Protein 2EPT (pdb70)

InterPro domains:
  IPR013087 Zinc finger C2H2-type [PF00096] (77-99)
  IPR013087 Zinc finger C2H2-type [PF00096] (161-183)
  IPR013087 Zinc finger C2H2-type [PF00096] (189-211)
  IPR013087 Zinc finger C2H2-type [PF00096] (245-266)
  IPR013087 Zinc finger C2H2-type [PS00028] (79-99)
  IPR013087 Zinc finger C2H2-type [PS00028] (107-127)
  IPR013087 Zinc finger C2H2-type [PS00028] (135-155)
  IPR013087 Zinc finger C2H2-type [PS00028] (163-183)
  IPR013087 Zinc finger C2H2-type [PS00028] (191-211)
  IPR013087 Zinc finger C2H2-type [PS00028] (219-239)
  IPR013087 Zinc finger C2H2-type [PS50157] (77-104)
  IPR013087 Zinc finger C2H2-type [PS50157] (105-132)
  IPR013087 Zinc finger C2H2-type [PS50157] (133-160)
  IPR013087 Zinc finger C2H2-type [PS50157] (161-188)
  IPR013087 Zinc finger C2H2-type [PS50157] (189-216)
  IPR013087 Zinc finger C2H2-type [PS50157] (217-244)
  IPR013087 Zinc finger C2H2-type [PS50157] (245-265)
  IPR013087 Zinc finger C2H2-type [SM00355] (77-99)
  IPR013087 Zinc finger C2H2-type [SM00355] (105-127)
  IPR013087 Zinc finger C2H2-type [SM00355] (133-155)

Sequence (41 aa):
GSSGSSGQRVYECQECGKSFRQKGSLTLHERIHTGSGPSSGGSSGSSGQRVYECQECGKSFRQKGSLTLHERIHTGSGPSSGGSSGSSGQRVYECQECGKSFRQKGSLTLHERIHTGSGPSSGGSSGSSGQRVYECQECGKSFRQKGSLTLHERIHTGSGPSSGGSSGSSGQRVYECQECGKSFRQKGSLTLHERIHTGSGPSSGGSSGSSGQRVYECQECGKSFRQKGSLTLHERIHTGSGPSSGGSSGSSGQRVYECQECGKSFRQKGSLTLHERIHTGSGPSSGGSSGSSGQRVYECQECGKSFRQKGSLTLHERIHTGSGPSSGGSSGSSGQRVYECQECGKSFRQKGSLTLHERIHTGSGPSSGGSSGSSGQRVYECQECGKSFRQKGSLTLHERIHTGSGPSSGGSSGSSGQRVYECQECGKSFRQKGSLTLHERIHTGSGPSSGGSSGSSGQRVYECQECGKSFRQKGSLTLHERIHTGSGPSSGGSSGSSGQRVYECQECGKSFRQKGSLTLHERIHTGSGPSSGGSSGSSGQRVYECQECGKSFRQKGSLTLHERIHTGSGPSSGGSSGSSGQRVYECQECGKSFRQKGSLTLHERIHTGSGPSSGGSSGSSGQRVYECQECGKSFRQKGSLTLHERIHTGSGPSSGGSSGSSGQRVYECQECGKSFRQKGSLTLHERIHTGSGPSSGGSSGSSGQRVYECQECGKSFRQKGSLTLHERIHTGSGPSSGGSSGSSGQRVYECQECGKSFRQKGSLTLHERIHTGSGPSSGGSSGSSGQRVYECQECGKSFRQKGSLTLHERIHTGSGPSSG

Organism: Homo sapiens (NCBI:txid9606)

Secondary structure (DSSP, 8-state):
--SS------EE-SSS--EESSHHHHHHHGGG----S-S--

Solvent-accessible surface area: 4170 Å² total; per-residue (Å²): 100,123,117,64,114,104,65,179,230,100,108,91,3,171,124,73,46,107,84,32,230,117,130,40,49,25,83,125,23,91,179,130,57,130,73,130,52,126,116,123,106

GO terms:
  GO:1990837 sequence-specific double-stranded DNA binding (F, IDA)
  GO:0005515 protein binding (F, IPI)

Radius of gyration: 14.99 Å; Cα contacts (8 Å, |Δi|>4): 23; chains: 1; bounding box: 40×28×25 Å

Structure (mmCIF, N/CA/C/O backbone):
data_2EPT
#
_entry.id   2EPT
#
loop_
_entity.id
_entity.type
_entity.pdbx_description
1 polymer 'Zinc finger protein 32'
2 non-polymer 'ZINC ION'
#
loop_
_atom_site.group_PDB
_atom_site.id
_atom_site.type_symbol
_atom_site.label_atom_id
_atom_site.label_alt_id
_atom_site.label_comp_id
_atom_site.label_asym_id
_atom_site.label_entity_id
_atom_site.label_seq_id
_atom_site.pdbx_PDB_ins_code
_atom_site.Cartn_x
_atom_site.Cartn_y
_atom_site.Cartn_z
_atom_site.occupancy
_atom_site.B_iso_or_equiv
_atom_site.auth_seq_id
_atom_site.auth_comp_id
_atom_site.auth_asym_id
_atom_site.auth_atom_id
_atom_site.pdbx_PDB_model_num
ATOM 1 N N . GLY A 1 1 ? -25.024 -10.658 4.053 1.00 0.00 67 GLY A N 1
ATOM 2 C CA . GLY A 1 1 ? -25.431 -9.583 3.167 1.00 0.00 67 GLY A CA 1
ATOM 3 C C . GLY A 1 1 ? -26.854 -9.129 3.422 1.00 0.00 67 GLY A C 1
ATOM 4 O O . GLY A 1 1 ? -27.167 -7.945 3.296 1.00 0.00 67 GLY A O 1
ATOM 8 N N . SER A 1 2 ? -27.719 -10.073 3.780 1.00 0.00 68 SER A N 1
ATOM 9 C CA . SER A 1 2 ? -29.119 -9.764 4.048 1.00 0.00 68 SER A CA 1
ATOM 10 C C . SER A 1 2 ? -29.296 -9.227 5.465 1.00 0.00 68 SER A C 1
ATOM 11 O O . SER A 1 2 ? -29.839 -8.141 5.666 1.00 0.00 68 SER A O 1
ATOM 19 N N . SER A 1 3 ? -28.833 -9.997 6.444 1.00 0.00 69 SER A N 1
ATOM 20 C CA . SER A 1 3 ? -28.942 -9.602 7.844 1.00 0.00 69 SER A CA 1
ATOM 21 C C . SER A 1 3 ? -27.598 -9.118 8.378 1.00 0.00 69 SER A C 1
ATOM 22 O O . SER A 1 3 ? -26.858 -9.873 9.007 1.00 0.00 69 SER A O 1
ATOM 30 N N . GLY A 1 4 ? -27.288 -7.850 8.123 1.00 0.00 70 GLY A N 1
ATOM 31 C CA . GLY A 1 4 ? -26.033 -7.285 8.584 1.00 0.00 70 GLY A CA 1
ATOM 32 C C . GLY A 1 4 ? -25.566 -6.130 7.722 1.00 0.00 70 GLY A C 1
ATOM 33 O O . GLY A 1 4 ? -26.336 -5.584 6.933 1.00 0.00 70 GLY A O 1
ATOM 37 N N . SER A 1 5 ? -24.299 -5.755 7.874 1.00 0.00 71 SER A N 1
ATOM 38 C CA . SER A 1 5 ? -23.731 -4.653 7.106 1.00 0.00 71 SER A CA 1
ATOM 39 C C . SER A 1 5 ? -23.012 -5.170 5.864 1.00 0.00 71 SER A C 1
ATOM 40 O O . SER A 1 5 ? -22.199 -6.091 5.942 1.00 0.00 71 SER A O 1
ATOM 48 N N . SER A 1 6 ? -23.318 -4.570 4.718 1.00 0.00 72 SER A N 1
ATOM 49 C CA . SER A 1 6 ? -22.705 -4.971 3.457 1.00 0.00 72 SER A CA 1
ATOM 50 C C . SER A 1 6 ? -21.462 -4.135 3.167 1.00 0.00 72 SER A C 1
ATOM 51 O O . SER A 1 6 ? -21.418 -2.943 3.470 1.00 0.00 72 SER A O 1
ATOM 59 N N . GLY A 1 7 ? -20.454 -4.769 2.577 1.00 0.00 73 GLY A N 1
ATOM 60 C CA . GLY A 1 7 ? -19.224 -4.069 2.255 1.00 0.00 73 GLY A CA 1
ATOM 61 C C . GLY A 1 7 ? -18.128 -4.326 3.270 1.00 0.00 73 GLY A C 1
ATOM 62 O O . GLY A 1 7 ? -18.345 -5.017 4.265 1.00 0.00 73 GLY A O 1
ATOM 66 N N . GLN A 1 8 ? -16.947 -3.771 3.017 1.00 0.00 74 GLN A N 1
ATOM 67 C CA . GLN A 1 8 ? -15.812 -3.947 3.916 1.00 0.00 74 GLN A CA 1
ATOM 68 C C . GLN A 1 8 ? -14.638 -3.073 3.488 1.00 0.00 74 GLN A C 1
ATOM 69 O O . GLN A 1 8 ? -14.471 -2.777 2.305 1.00 0.00 74 GLN A O 1
ATOM 83 N N . ARG A 1 9 ? -13.827 -2.663 4.458 1.00 0.00 75 ARG A N 1
ATOM 84 C CA . ARG A 1 9 ? -12.669 -1.822 4.181 1.00 0.00 75 ARG A CA 1
ATOM 85 C C . ARG A 1 9 ? -11.488 -2.216 5.063 1.00 0.00 75 ARG A C 1
ATOM 86 O O . ARG A 1 9 ? -11.653 -2.501 6.249 1.00 0.00 75 ARG A O 1
ATOM 107 N N . VAL A 1 10 ? -10.296 -2.229 4.475 1.00 0.00 76 VAL A N 1
ATOM 108 C CA . VAL A 1 10 ? -9.086 -2.587 5.206 1.00 0.00 76 VAL A CA 1
ATOM 109 C C . VAL A 1 10 ? -7.977 -1.570 4.966 1.00 0.00 76 VAL A C 1
ATOM 110 O O . VAL A 1 10 ? -7.901 -0.959 3.900 1.00 0.00 76 VAL A O 1
ATOM 123 N N . TYR A 1 11 ? -7.118 -1.392 5.964 1.00 0.00 77 TYR A N 1
ATOM 124 C CA . TYR A 1 11 ? -6.013 -0.447 5.862 1.00 0.00 77 TYR A CA 1
ATOM 125 C C . TYR A 1 11 ? -4.902 -1.001 4.975 1.00 0.00 77 TYR A C 1
ATOM 126 O O . TYR A 1 11 ? -3.894 -1.505 5.468 1.00 0.00 77 TYR A O 1
ATOM 144 N N . GLU A 1 12 ? -5.096 -0.901 3.664 1.00 0.00 78 GLU A N 1
ATOM 145 C CA . GLU A 1 12 ? -4.111 -1.392 2.707 1.00 0.00 78 GLU A CA 1
ATOM 146 C C . GLU A 1 12 ? -3.195 -0.264 2.241 1.00 0.00 78 GLU A C 1
ATOM 147 O O . GLU A 1 12 ? -3.661 0.807 1.848 1.00 0.00 78 GLU A O 1
ATOM 159 N N . CYS A 1 13 ? -1.891 -0.510 2.289 1.00 0.00 79 CYS A N 1
ATOM 160 C CA . CYS A 1 13 ? -0.908 0.483 1.874 1.00 0.00 79 CYS A CA 1
ATOM 161 C C . CYS A 1 13 ? -1.103 0.862 0.408 1.00 0.00 79 CYS A C 1
ATOM 162 O O . CYS A 1 13 ? -1.135 -0.003 -0.467 1.00 0.00 79 CYS A O 1
ATOM 169 N N . GLN A 1 14 ? -1.233 2.159 0.150 1.00 0.00 80 GLN A N 1
ATOM 170 C CA . GLN A 1 14 ? -1.425 2.651 -1.209 1.00 0.00 80 GLN A CA 1
ATOM 171 C C . GLN A 1 14 ? -0.109 3.145 -1.801 1.00 0.00 80 GLN A C 1
ATOM 172 O O . GLN A 1 14 ? -0.097 4.013 -2.672 1.00 0.00 80 GLN A O 1
ATOM 186 N N . GLU A 1 15 ? 0.997 2.585 -1.320 1.00 0.00 81 GLU A N 1
ATOM 187 C CA . GLU A 1 15 ? 2.319 2.970 -1.801 1.00 0.00 81 GLU A CA 1
ATOM 188 C C . GLU A 1 15 ? 3.059 1.767 -2.378 1.00 0.00 81 GLU A C 1
ATOM 189 O O . GLU A 1 15 ? 3.606 1.830 -3.479 1.00 0.00 81 GLU A O 1
ATOM 201 N N . CYS A 1 16 ? 3.073 0.672 -1.625 1.00 0.00 82 CYS A N 1
ATOM 202 C CA . CYS A 1 16 ? 3.747 -0.546 -2.059 1.00 0.00 82 CYS A CA 1
ATOM 203 C C . CYS A 1 16 ? 2.748 -1.686 -2.237 1.00 0.00 82 CYS A C 1
ATOM 204 O O . CYS A 1 16 ? 2.964 -2.595 -3.038 1.00 0.00 82 CYS A O 1
ATOM 211 N N . GLY A 1 17 ? 1.654 -1.630 -1.484 1.00 0.00 83 GLY A N 1
ATOM 212 C CA . GLY A 1 17 ? 0.639 -2.663 -1.572 1.00 0.00 83 GLY A CA 1
ATOM 213 C C . GLY A 1 17 ? 0.771 -3.702 -0.477 1.00 0.00 83 GLY A C 1
ATOM 214 O O . GLY A 1 17 ? 1.336 -4.775 -0.693 1.00 0.00 83 GLY A O 1
ATOM 218 N N . LYS A 1 18 ? 0.251 -3.385 0.704 1.00 0.00 84 LYS A N 1
ATOM 219 C CA . LYS A 1 18 ? 0.313 -4.298 1.838 1.00 0.00 84 LYS A CA 1
ATOM 220 C C . LYS A 1 18 ? -0.920 -4.150 2.724 1.00 0.00 84 LYS A C 1
ATOM 221 O O . LYS A 1 18 ? -1.233 -3.055 3.191 1.00 0.00 84 LYS A O 1
ATOM 240 N N . SER A 1 19 ? -1.615 -5.260 2.953 1.00 0.00 85 SER A N 1
ATOM 241 C CA . SER A 1 19 ? -2.815 -5.253 3.781 1.00 0.00 85 SER A CA 1
ATOM 242 C C . SER A 1 19 ? -2.458 -5.410 5.256 1.00 0.00 85 SER A C 1
ATOM 243 O O . SER A 1 19 ? -1.580 -6.196 5.614 1.00 0.00 85 SER A O 1
ATOM 251 N N . PHE A 1 20 ? -3.146 -4.657 6.108 1.00 0.00 86 PHE A N 1
ATOM 252 C CA . PHE A 1 20 ? -2.902 -4.711 7.545 1.00 0.00 86 PHE A CA 1
ATOM 253 C C . PHE A 1 20 ? -4.210 -4.875 8.313 1.00 0.00 86 PHE A C 1
ATOM 254 O O . PHE A 1 20 ? -5.102 -4.031 8.229 1.00 0.00 86 PHE A O 1
ATOM 271 N N . ARG A 1 21 ? -4.316 -5.968 9.061 1.00 0.00 87 ARG A N 1
ATOM 272 C CA . ARG A 1 21 ? -5.515 -6.245 9.843 1.00 0.00 87 ARG A CA 1
ATOM 273 C C . ARG A 1 21 ? -5.802 -5.108 10.819 1.00 0.00 87 ARG A C 1
ATOM 274 O O . ARG A 1 21 ? -6.947 -4.684 10.972 1.00 0.00 87 ARG A O 1
ATOM 295 N N . GLN A 1 22 ? -4.755 -4.621 11.477 1.00 0.00 88 GLN A N 1
ATOM 296 C CA . GLN A 1 22 ? -4.896 -3.535 12.439 1.00 0.00 88 GLN A CA 1
ATOM 297 C C . GLN A 1 22 ? -4.628 -2.186 11.780 1.00 0.00 88 GLN A C 1
ATOM 298 O O . GLN A 1 22 ? -3.874 -2.095 10.811 1.00 0.00 88 GLN A O 1
ATOM 312 N N . LYS A 1 23 ? -5.251 -1.139 12.311 1.00 0.00 89 LYS A N 1
ATOM 313 C CA . LYS A 1 23 ? -5.080 0.206 11.776 1.00 0.00 89 LYS A CA 1
ATOM 314 C C . LYS A 1 23 ? -3.675 0.729 12.056 1.00 0.00 89 LYS A C 1
ATOM 315 O O . LYS A 1 23 ? -3.024 1.290 11.176 1.00 0.00 89 LYS A O 1
ATOM 334 N N . GLY A 1 24 ? -3.212 0.539 13.288 1.00 0.00 90 GLY A N 1
ATOM 335 C CA . GLY A 1 24 ? -1.886 0.997 13.661 1.00 0.00 90 GLY A CA 1
ATOM 336 C C . GLY A 1 24 ? -0.793 0.323 12.856 1.00 0.00 90 GLY A C 1
ATOM 337 O O . GLY A 1 24 ? 0.245 0.925 12.580 1.00 0.00 90 GLY A O 1
ATOM 341 N N . SER A 1 25 ? -1.025 -0.930 12.478 1.00 0.00 91 SER A N 1
ATOM 342 C CA . SER A 1 25 ? -0.048 -1.687 11.703 1.00 0.00 91 SER A CA 1
ATOM 343 C C . SER A 1 25 ? 0.388 -0.908 10.467 1.00 0.00 91 SER A C 1
ATOM 344 O O . SER A 1 25 ? 1.574 -0.852 10.140 1.00 0.00 91 SER A O 1
ATOM 352 N N . LEU A 1 26 ? -0.580 -0.307 9.783 1.00 0.00 92 LEU A N 1
ATOM 353 C CA . LEU A 1 26 ? -0.298 0.471 8.581 1.00 0.00 92 LEU A CA 1
ATOM 354 C C . LEU A 1 26 ? 0.389 1.787 8.933 1.00 0.00 92 LEU A C 1
ATOM 355 O O . LEU A 1 26 ? 1.318 2.217 8.249 1.00 0.00 92 LEU A O 1
ATOM 371 N N . THR A 1 27 ? -0.073 2.421 10.006 1.00 0.00 93 THR A N 1
ATOM 372 C CA . THR A 1 27 ? 0.496 3.688 10.449 1.00 0.00 93 THR A CA 1
ATOM 373 C C . THR A 1 27 ? 1.988 3.550 10.731 1.00 0.00 93 THR A C 1
ATOM 374 O O . THR A 1 27 ? 2.776 4.440 10.406 1.00 0.00 93 THR A O 1
ATOM 385 N N . LEU A 1 28 ? 2.371 2.431 11.335 1.00 0.00 94 LEU A N 1
ATOM 386 C CA . LEU A 1 28 ? 3.770 2.177 11.660 1.00 0.00 94 LEU A CA 1
ATOM 387 C C . LEU A 1 28 ? 4.561 1.808 10.409 1.00 0.00 94 LEU A C 1
ATOM 388 O O . LEU A 1 28 ? 5.770 2.030 10.338 1.00 0.00 94 LEU A O 1
ATOM 404 N N . HIS A 1 29 ? 3.870 1.245 9.423 1.00 0.00 95 HIS A N 1
ATOM 405 C CA . HIS A 1 29 ? 4.508 0.847 8.173 1.00 0.00 95 HIS A CA 1
ATOM 406 C C . HIS A 1 29 ? 4.904 2.071 7.352 1.00 0.00 95 HIS A C 1
ATOM 407 O O . HIS A 1 29 ? 5.861 2.028 6.580 1.00 0.00 95 HIS A O 1
ATOM 421 N N . GLU A 1 30 ? 4.160 3.159 7.524 1.00 0.00 96 GLU A N 1
ATOM 422 C CA . GLU A 1 30 ? 4.433 4.394 6.797 1.00 0.00 96 GLU A CA 1
ATOM 423 C C . GLU A 1 30 ? 5.836 4.908 7.107 1.00 0.00 96 GLU A C 1
ATOM 424 O O . GLU A 1 30 ? 6.405 5.689 6.344 1.00 0.00 96 GLU A O 1
ATOM 436 N N . ARG A 1 31 ? 6.388 4.464 8.231 1.00 0.00 97 ARG A N 1
ATOM 437 C CA . ARG A 1 31 ? 7.723 4.880 8.644 1.00 0.00 97 ARG A CA 1
ATOM 438 C C . ARG A 1 31 ? 8.730 4.670 7.517 1.00 0.00 97 ARG A C 1
ATOM 439 O O . ARG A 1 31 ? 9.429 5.601 7.114 1.00 0.00 97 ARG A O 1
ATOM 460 N N . ILE A 1 32 ? 8.799 3.443 7.013 1.00 0.00 98 ILE A N 1
ATOM 461 C CA . ILE A 1 32 ? 9.720 3.111 5.932 1.00 0.00 98 ILE A CA 1
ATOM 462 C C . ILE A 1 32 ? 9.376 3.882 4.662 1.00 0.00 98 ILE A C 1
ATOM 463 O O . ILE A 1 32 ? 10.210 4.027 3.767 1.00 0.00 98 ILE A O 1
ATOM 479 N N . HIS A 1 33 ? 8.144 4.376 4.590 1.00 0.00 99 HIS A N 1
ATOM 480 C CA . HIS A 1 33 ? 7.691 5.135 3.430 1.00 0.00 99 HIS A CA 1
ATOM 481 C C . HIS A 1 33 ? 7.905 6.631 3.642 1.00 0.00 99 HIS A C 1
ATOM 482 O O . HIS A 1 33 ? 7.053 7.316 4.209 1.00 0.00 99 HIS A O 1
ATOM 496 N N . THR A 1 34 ? 9.048 7.132 3.184 1.00 0.00 100 THR A N 1
ATOM 497 C CA . THR A 1 34 ? 9.374 8.545 3.326 1.00 0.00 100 THR A CA 1
ATOM 498 C C . THR A 1 34 ? 9.637 9.187 1.968 1.00 0.00 100 THR A C 1
ATOM 499 O O . THR A 1 34 ? 10.786 9.370 1.570 1.00 0.00 100 THR A O 1
ATOM 510 N N . GLY A 1 35 ? 8.563 9.528 1.262 1.00 0.00 101 GLY A N 1
ATOM 511 C CA . GLY A 1 35 ? 8.700 10.147 -0.043 1.00 0.00 101 GLY A CA 1
ATOM 512 C C . GLY A 1 35 ? 7.381 10.668 -0.579 1.00 0.00 101 GLY A C 1
ATOM 513 O O . GLY A 1 35 ? 6.879 10.181 -1.592 1.00 0.00 101 GLY A O 1
ATOM 517 N N . SER A 1 36 ? 6.818 11.660 0.103 1.00 0.00 102 SER A N 1
ATOM 518 C CA . SER A 1 36 ? 5.546 12.244 -0.307 1.00 0.00 102 SER A CA 1
ATOM 519 C C . SER A 1 36 ? 5.769 13.464 -1.196 1.00 0.00 102 SER A C 1
ATOM 520 O O . SER A 1 36 ? 5.918 14.583 -0.707 1.00 0.00 102 SER A O 1
ATOM 528 N N . GLY A 1 37 ? 5.792 13.238 -2.506 1.00 0.00 103 GLY A N 1
ATOM 529 C CA . GLY A 1 37 ? 5.998 14.327 -3.443 1.00 0.00 103 GLY A CA 1
ATOM 530 C C . GLY A 1 37 ? 6.732 13.884 -4.694 1.00 0.00 103 GLY A C 1
ATOM 531 O O . GLY A 1 37 ? 7.284 12.786 -4.759 1.00 0.00 103 GLY A O 1
ATOM 535 N N . PRO A 1 38 ? 6.742 14.752 -5.717 1.00 0.00 104 PRO A N 1
ATOM 536 C CA . PRO A 1 38 ? 7.408 14.466 -6.990 1.00 0.00 104 PRO A CA 1
ATOM 537 C C . PRO A 1 38 ? 8.927 14.452 -6.860 1.00 0.00 104 PRO A C 1
ATOM 538 O O . PRO A 1 38 ? 9.481 14.977 -5.894 1.00 0.00 104 PRO A O 1
ATOM 549 N N . SER A 1 39 ? 9.596 13.848 -7.837 1.00 0.00 105 SER A N 1
ATOM 550 C CA . SER A 1 39 ? 11.051 13.763 -7.829 1.00 0.00 105 SER A CA 1
ATOM 551 C C . SER A 1 39 ? 11.637 14.347 -9.112 1.00 0.00 105 SER A C 1
ATOM 552 O O . SER A 1 39 ? 12.669 15.018 -9.087 1.00 0.00 105 SER A O 1
ATOM 560 N N . SER A 1 40 ? 10.969 14.088 -10.231 1.00 0.00 106 SER A N 1
ATOM 561 C CA . SER A 1 40 ? 11.424 14.584 -11.525 1.00 0.00 106 SER A CA 1
ATOM 562 C C . SER A 1 40 ? 10.725 15.892 -11.882 1.00 0.00 106 SER A C 1
ATOM 563 O O . SER A 1 40 ? 9.992 15.968 -12.867 1.00 0.00 106 SER A O 1
ATOM 571 N N . GLY A 1 41 ? 10.957 16.920 -11.072 1.00 0.00 107 GLY A N 1
ATOM 572 C CA . GLY A 1 41 ? 10.342 18.212 -11.317 1.00 0.00 107 GLY A CA 1
ATOM 573 C C . GLY A 1 41 ? 10.643 19.215 -10.221 1.00 0.00 107 GLY A C 1
ATOM 574 O O . GLY A 1 41 ? 9.987 19.180 -9.181 1.00 0.00 107 GLY A O 1
ATOM 579 N N . GLY A 1 1 ? -39.046 -2.148 5.011 1.00 0.00 67 GLY A N 2
ATOM 580 C CA . GLY A 1 1 ? -37.680 -1.737 4.748 1.00 0.00 67 GLY A CA 2
ATOM 581 C C . GLY A 1 1 ? -36.682 -2.852 4.991 1.00 0.00 67 GLY A C 2
ATOM 582 O O . GLY A 1 1 ? -35.999 -2.871 6.015 1.00 0.00 67 GLY A O 2
ATOM 586 N N . SER A 1 2 ? -36.599 -3.786 4.049 1.00 0.00 68 SER A N 2
ATOM 587 C CA . SER A 1 2 ? -35.681 -4.913 4.169 1.00 0.00 68 SER A CA 2
ATOM 588 C C . SER A 1 2 ? -34.256 -4.429 4.417 1.00 0.00 68 SER A C 2
ATOM 589 O O . SER A 1 2 ? -33.646 -3.792 3.558 1.00 0.00 68 SER A O 2
ATOM 597 N N . SER A 1 3 ? -33.730 -4.737 5.598 1.00 0.00 69 SER A N 2
ATOM 598 C CA . SER A 1 3 ? -32.378 -4.331 5.963 1.00 0.00 69 SER A CA 2
ATOM 599 C C . SER A 1 3 ? -31.344 -5.054 5.106 1.00 0.00 69 SER A C 2
ATOM 600 O O . SER A 1 3 ? -31.607 -6.131 4.573 1.00 0.00 69 SER A O 2
ATOM 608 N N . GLY A 1 4 ? -30.165 -4.452 4.977 1.00 0.00 70 GLY A N 2
ATOM 609 C CA . GLY A 1 4 ? -29.109 -5.052 4.184 1.00 0.00 70 GLY A CA 2
ATOM 610 C C . GLY A 1 4 ? -28.209 -4.017 3.539 1.00 0.00 70 GLY A C 2
ATOM 611 O O . GLY A 1 4 ? -28.386 -3.671 2.371 1.00 0.00 70 GLY A O 2
ATOM 615 N N . SER A 1 5 ? -27.241 -3.519 4.302 1.00 0.00 71 SER A N 2
ATOM 616 C CA . SER A 1 5 ? -26.313 -2.512 3.800 1.00 0.00 71 SER A CA 2
ATOM 617 C C . SER A 1 5 ? -24.890 -2.805 4.265 1.00 0.00 71 SER A C 2
ATOM 618 O O . SER A 1 5 ? -24.676 -3.297 5.373 1.00 0.00 71 SER A O 2
ATOM 626 N N . SER A 1 6 ? -23.920 -2.498 3.410 1.00 0.00 72 SER A N 2
ATOM 627 C CA . SER A 1 6 ? -22.516 -2.732 3.731 1.00 0.00 72 SER A CA 2
ATOM 628 C C . SER A 1 6 ? -21.707 -1.446 3.593 1.00 0.00 72 SER A C 2
ATOM 629 O O . SER A 1 6 ? -22.254 -0.381 3.310 1.00 0.00 72 SER A O 2
ATOM 637 N N . GLY A 1 7 ? -20.397 -1.554 3.795 1.00 0.00 73 GLY A N 2
ATOM 638 C CA . GLY A 1 7 ? -19.532 -0.394 3.689 1.00 0.00 73 GLY A CA 2
ATOM 639 C C . GLY A 1 7 ? -18.339 -0.473 4.621 1.00 0.00 73 GLY A C 2
ATOM 640 O O . GLY A 1 7 ? -18.233 0.303 5.570 1.00 0.00 73 GLY A O 2
ATOM 644 N N . GLN A 1 8 ? -17.440 -1.414 4.350 1.00 0.00 74 GLN A N 2
ATOM 645 C CA . GLN A 1 8 ? -16.250 -1.593 5.174 1.00 0.00 74 GLN A CA 2
ATOM 646 C C . GLN A 1 8 ? -15.059 -2.023 4.323 1.00 0.00 74 GLN A C 2
ATOM 647 O O . GLN A 1 8 ? -15.210 -2.778 3.363 1.00 0.00 74 GLN A O 2
ATOM 661 N N . ARG A 1 9 ? -13.876 -1.537 4.683 1.00 0.00 75 ARG A N 2
ATOM 662 C CA . ARG A 1 9 ? -12.659 -1.870 3.952 1.00 0.00 75 ARG A CA 2
ATOM 663 C C . ARG A 1 9 ? -11.519 -2.195 4.913 1.00 0.00 75 ARG A C 2
ATOM 664 O O . ARG A 1 9 ? -11.702 -2.203 6.130 1.00 0.00 75 ARG A O 2
ATOM 685 N N . VAL A 1 10 ? -10.342 -2.463 4.357 1.00 0.00 76 VAL A N 2
ATOM 686 C CA . VAL A 1 10 ? -9.172 -2.789 5.164 1.00 0.00 76 VAL A CA 2
ATOM 687 C C . VAL A 1 10 ? -8.038 -1.801 4.912 1.00 0.00 76 VAL A C 2
ATOM 688 O O . VAL A 1 10 ? -7.904 -1.261 3.814 1.00 0.00 76 VAL A O 2
ATOM 701 N N . TYR A 1 11 ? -7.225 -1.568 5.937 1.00 0.00 77 TYR A N 2
ATOM 702 C CA . TYR A 1 11 ? -6.104 -0.643 5.828 1.00 0.00 77 TYR A CA 2
ATOM 703 C C . TYR A 1 11 ? -5.015 -1.211 4.923 1.00 0.00 77 TYR A C 2
ATOM 704 O O . TYR A 1 11 ? -4.099 -1.889 5.387 1.00 0.00 77 TYR A O 2
ATOM 722 N N . GLU A 1 12 ? -5.122 -0.929 3.628 1.00 0.00 78 GLU A N 2
ATOM 723 C CA . GLU A 1 12 ? -4.147 -1.412 2.658 1.00 0.00 78 GLU A CA 2
ATOM 724 C C . GLU A 1 12 ? -3.225 -0.283 2.206 1.00 0.00 78 GLU A C 2
ATOM 725 O O . GLU A 1 12 ? -3.683 0.754 1.726 1.00 0.00 78 GLU A O 2
ATOM 737 N N . CYS A 1 13 ? -1.922 -0.493 2.363 1.00 0.00 79 CYS A N 2
ATOM 738 C CA . CYS A 1 13 ? -0.934 0.505 1.973 1.00 0.00 79 CYS A CA 2
ATOM 739 C C . CYS A 1 13 ? -1.148 0.947 0.528 1.00 0.00 79 CYS A C 2
ATOM 740 O O . CYS A 1 13 ? -1.327 0.118 -0.364 1.00 0.00 79 CYS A O 2
ATOM 747 N N . GLN A 1 14 ? -1.127 2.257 0.306 1.00 0.00 80 GLN A N 2
ATOM 748 C CA . GLN A 1 14 ? -1.319 2.809 -1.030 1.00 0.00 80 GLN A CA 2
ATOM 749 C C . GLN A 1 14 ? 0.010 3.251 -1.633 1.00 0.00 80 GLN A C 2
ATOM 750 O O . GLN A 1 14 ? 0.062 4.199 -2.415 1.00 0.00 80 GLN A O 2
ATOM 764 N N . GLU A 1 15 ? 1.082 2.557 -1.263 1.00 0.00 81 GLU A N 2
ATOM 765 C CA . GLU A 1 15 ? 2.411 2.880 -1.768 1.00 0.00 81 GLU A CA 2
ATOM 766 C C . GLU A 1 15 ? 3.117 1.628 -2.281 1.00 0.00 81 GLU A C 2
ATOM 767 O O . GLU A 1 15 ? 3.735 1.643 -3.346 1.00 0.00 81 GLU A O 2
ATOM 779 N N . CYS A 1 16 ? 3.022 0.546 -1.516 1.00 0.00 82 CYS A N 2
ATOM 780 C CA . CYS A 1 16 ? 3.651 -0.714 -1.891 1.00 0.00 82 CYS A CA 2
ATOM 781 C C . CYS A 1 16 ? 2.601 -1.797 -2.128 1.00 0.00 82 CYS A C 2
ATOM 782 O O . CYS A 1 16 ? 2.822 -2.734 -2.894 1.00 0.00 82 CYS A O 2
ATOM 789 N N . GLY A 1 17 ? 1.458 -1.660 -1.463 1.00 0.00 83 GLY A N 2
ATOM 790 C CA . GLY A 1 17 ? 0.391 -2.633 -1.614 1.00 0.00 83 GLY A CA 2
ATOM 791 C C . GLY A 1 17 ? 0.487 -3.760 -0.605 1.00 0.00 83 GLY A C 2
ATOM 792 O O . GLY A 1 17 ? 0.918 -4.865 -0.935 1.00 0.00 83 GLY A O 2
ATOM 796 N N . LYS A 1 18 ? 0.086 -3.480 0.631 1.00 0.00 84 LYS A N 2
ATOM 797 C CA . LYS A 1 18 ? 0.128 -4.478 1.693 1.00 0.00 84 LYS A CA 2
ATOM 798 C C . LYS A 1 18 ? -1.022 -4.277 2.675 1.00 0.00 84 LYS A C 2
ATOM 799 O O . LYS A 1 18 ? -1.179 -3.200 3.250 1.00 0.00 84 LYS A O 2
ATOM 818 N N . SER A 1 19 ? -1.824 -5.320 2.861 1.00 0.00 85 SER A N 2
ATOM 819 C CA . SER A 1 19 ? -2.962 -5.257 3.772 1.00 0.00 85 SER A CA 2
ATOM 820 C C . SER A 1 19 ? -2.510 -5.433 5.218 1.00 0.00 85 SER A C 2
ATOM 821 O O . SER A 1 19 ? -1.606 -6.217 5.508 1.00 0.00 85 SER A O 2
ATOM 829 N N . PHE A 1 20 ? -3.147 -4.697 6.123 1.00 0.00 86 PHE A N 2
ATOM 830 C CA . PHE A 1 20 ? -2.811 -4.769 7.541 1.00 0.00 86 PHE A CA 2
ATOM 831 C C . PHE A 1 20 ? -4.062 -4.990 8.385 1.00 0.00 86 PHE A C 2
ATOM 832 O O . PHE A 1 20 ? -4.959 -4.147 8.418 1.00 0.00 86 PHE A O 2
ATOM 849 N N . ARG A 1 21 ? -4.116 -6.130 9.067 1.00 0.00 87 ARG A N 2
ATOM 850 C CA . ARG A 1 21 ? -5.257 -6.463 9.910 1.00 0.00 87 ARG A CA 2
ATOM 851 C C . ARG A 1 21 ? -5.564 -5.328 10.883 1.00 0.00 87 ARG A C 2
ATOM 852 O O . ARG A 1 21 ? -6.724 -4.973 11.091 1.00 0.00 87 ARG A O 2
ATOM 873 N N . GLN A 1 22 ? -4.516 -4.765 11.476 1.00 0.00 88 GLN A N 2
ATOM 874 C CA . GLN A 1 22 ? -4.674 -3.671 12.428 1.00 0.00 88 GLN A CA 2
ATOM 875 C C . GLN A 1 22 ? -4.449 -2.323 11.751 1.00 0.00 88 GLN A C 2
ATOM 876 O O . GLN A 1 22 ? -3.680 -2.217 10.796 1.00 0.00 88 GLN A O 2
ATOM 890 N N . LYS A 1 23 ? -5.125 -1.295 12.251 1.00 0.00 89 LYS A N 2
ATOM 891 C CA . LYS A 1 23 ? -4.999 0.047 11.696 1.00 0.00 89 LYS A CA 2
ATOM 892 C C . LYS A 1 23 ? -3.607 0.615 11.957 1.00 0.00 89 LYS A C 2
ATOM 893 O O . LYS A 1 23 ? -2.923 1.055 11.034 1.00 0.00 89 LYS A O 2
ATOM 912 N N . GLY A 1 24 ? -3.194 0.600 13.220 1.00 0.00 90 GLY A N 2
ATOM 913 C CA . GLY A 1 24 ? -1.885 1.115 13.579 1.00 0.00 90 GLY A CA 2
ATOM 914 C C . GLY A 1 24 ? -0.770 0.469 12.781 1.00 0.00 90 GLY A C 2
ATOM 915 O O . GLY A 1 24 ? 0.239 1.108 12.481 1.00 0.00 90 GLY A O 2
ATOM 919 N N . SER A 1 25 ? -0.950 -0.802 12.437 1.00 0.00 91 SER A N 2
ATOM 920 C CA . SER A 1 25 ? 0.052 -1.537 11.674 1.00 0.00 91 SER A CA 2
ATOM 921 C C . SER A 1 25 ? 0.443 -0.773 10.413 1.00 0.00 91 SER A C 2
ATOM 922 O O . SER A 1 25 ? 1.618 -0.709 10.050 1.00 0.00 91 SER A O 2
ATOM 930 N N . LEU A 1 26 ? -0.551 -0.195 9.747 1.00 0.00 92 LEU A N 2
ATOM 931 C CA . LEU A 1 26 ? -0.314 0.566 8.525 1.00 0.00 92 LEU A CA 2
ATOM 932 C C . LEU A 1 26 ? 0.364 1.896 8.835 1.00 0.00 92 LEU A C 2
ATOM 933 O O . LEU A 1 26 ? 1.293 2.310 8.140 1.00 0.00 92 LEU A O 2
ATOM 949 N N . THR A 1 27 ? -0.104 2.563 9.886 1.00 0.00 93 THR A N 2
ATOM 950 C CA . THR A 1 27 ? 0.458 3.846 10.289 1.00 0.00 93 THR A CA 2
ATOM 951 C C . THR A 1 27 ? 1.951 3.728 10.571 1.00 0.00 93 THR A C 2
ATOM 952 O O . THR A 1 27 ? 2.743 4.566 10.137 1.00 0.00 93 THR A O 2
ATOM 963 N N . LEU A 1 28 ? 2.331 2.684 11.299 1.00 0.00 94 LEU A N 2
ATOM 964 C CA . LEU A 1 28 ? 3.731 2.456 11.639 1.00 0.00 94 LEU A CA 2
ATOM 965 C C . LEU A 1 28 ? 4.528 2.037 10.407 1.00 0.00 94 LEU A C 2
ATOM 966 O O . LEU A 1 28 ? 5.735 2.269 10.328 1.00 0.00 94 LEU A O 2
ATOM 982 N N . HIS A 1 29 ? 3.845 1.421 9.448 1.00 0.00 95 HIS A N 2
ATOM 983 C CA . HIS A 1 29 ? 4.489 0.972 8.218 1.00 0.00 95 HIS A CA 2
ATOM 984 C C . HIS A 1 29 ? 4.893 2.161 7.352 1.00 0.00 95 HIS A C 2
ATOM 985 O O . HIS A 1 29 ? 5.856 2.086 6.590 1.00 0.00 95 HIS A O 2
ATOM 999 N N . GLU A 1 30 ? 4.150 3.256 7.473 1.00 0.00 96 GLU A N 2
ATOM 1000 C CA . GLU A 1 30 ? 4.430 4.460 6.699 1.00 0.00 96 GLU A CA 2
ATOM 1001 C C . GLU A 1 30 ? 5.833 4.983 6.997 1.00 0.00 96 GLU A C 2
ATOM 1002 O O . GLU A 1 30 ? 6.408 5.731 6.206 1.00 0.00 96 GLU A O 2
ATOM 1014 N N . ARG A 1 31 ? 6.375 4.586 8.143 1.00 0.00 97 ARG A N 2
ATOM 1015 C CA . ARG A 1 31 ? 7.709 5.015 8.547 1.00 0.00 97 ARG A CA 2
ATOM 1016 C C . ARG A 1 31 ? 8.723 4.756 7.437 1.00 0.00 97 ARG A C 2
ATOM 1017 O O . ARG A 1 31 ? 9.427 5.667 7.001 1.00 0.00 97 ARG A O 2
ATOM 1038 N N . ILE A 1 32 ? 8.791 3.509 6.985 1.00 0.00 98 ILE A N 2
ATOM 1039 C CA . ILE A 1 32 ? 9.719 3.130 5.925 1.00 0.00 98 ILE A CA 2
ATOM 1040 C C . ILE A 1 32 ? 9.385 3.847 4.621 1.00 0.00 98 ILE A C 2
ATOM 1041 O O . ILE A 1 32 ? 10.224 3.951 3.726 1.00 0.00 98 ILE A O 2
ATOM 1057 N N . HIS A 1 33 ? 8.155 4.340 4.521 1.00 0.00 99 HIS A N 2
ATOM 1058 C CA . HIS A 1 33 ? 7.711 5.050 3.327 1.00 0.00 99 HIS A CA 2
ATOM 1059 C C . HIS A 1 33 ? 7.931 6.553 3.474 1.00 0.00 99 HIS A C 2
ATOM 1060 O O . HIS A 1 33 ? 6.996 7.344 3.344 1.00 0.00 99 HIS A O 2
ATOM 1074 N N . THR A 1 34 ? 9.173 6.940 3.748 1.00 0.00 100 THR A N 2
ATOM 1075 C CA . THR A 1 34 ? 9.515 8.347 3.916 1.00 0.00 100 THR A CA 2
ATOM 1076 C C . THR A 1 34 ? 9.609 9.054 2.568 1.00 0.00 100 THR A C 2
ATOM 1077 O O . THR A 1 34 ? 9.783 8.415 1.532 1.00 0.00 100 THR A O 2
ATOM 1088 N N . GLY A 1 35 ? 9.494 10.379 2.591 1.00 0.00 101 GLY A N 2
ATOM 1089 C CA . GLY A 1 35 ? 9.570 11.151 1.364 1.00 0.00 101 GLY A CA 2
ATOM 1090 C C . GLY A 1 35 ? 9.154 12.595 1.562 1.00 0.00 101 GLY A C 2
ATOM 1091 O O . GLY A 1 35 ? 8.223 13.074 0.914 1.00 0.00 101 GLY A O 2
ATOM 1095 N N . SER A 1 36 ? 9.845 13.290 2.460 1.00 0.00 102 SER A N 2
ATOM 1096 C CA . SER A 1 36 ? 9.539 14.687 2.745 1.00 0.00 102 SER A CA 2
ATOM 1097 C C . SER A 1 36 ? 10.752 15.574 2.481 1.00 0.00 102 SER A C 2
ATOM 1098 O O . SER A 1 36 ? 11.809 15.395 3.085 1.00 0.00 102 SER A O 2
ATOM 1106 N N . GLY A 1 37 ? 10.591 16.533 1.574 1.00 0.00 103 GLY A N 2
ATOM 1107 C CA . GLY A 1 37 ? 11.680 17.433 1.245 1.00 0.00 103 GLY A CA 2
ATOM 1108 C C . GLY A 1 37 ? 12.257 17.168 -0.131 1.00 0.00 103 GLY A C 2
ATOM 1109 O O . GLY A 1 37 ? 11.800 16.286 -0.859 1.00 0.00 103 GLY A O 2
ATOM 1113 N N . PRO A 1 38 ? 13.283 17.945 -0.507 1.00 0.00 104 PRO A N 2
ATOM 1114 C CA . PRO A 1 38 ? 13.945 17.808 -1.808 1.00 0.00 104 PRO A CA 2
ATOM 1115 C C . PRO A 1 38 ? 14.753 16.519 -1.916 1.00 0.00 104 PRO A C 2
ATOM 1116 O O . PRO A 1 38 ? 15.156 15.943 -0.906 1.00 0.00 104 PRO A O 2
ATOM 1127 N N . SER A 1 39 ? 14.986 16.073 -3.146 1.00 0.00 105 SER A N 2
ATOM 1128 C CA . SER A 1 39 ? 15.743 14.850 -3.385 1.00 0.00 105 SER A CA 2
ATOM 1129 C C . SER A 1 39 ? 17.113 15.167 -3.978 1.00 0.00 105 SER A C 2
ATOM 1130 O O . SER A 1 39 ? 17.386 16.303 -4.364 1.00 0.00 105 SER A O 2
ATOM 1138 N N . SER A 1 40 ? 17.969 14.153 -4.047 1.00 0.00 106 SER A N 2
ATOM 1139 C CA . SER A 1 40 ? 19.312 14.322 -4.589 1.00 0.00 106 SER A CA 2
ATOM 1140 C C . SER A 1 40 ? 19.260 14.630 -6.083 1.00 0.00 106 SER A C 2
ATOM 1141 O O . SER A 1 40 ? 18.184 14.769 -6.662 1.00 0.00 106 SER A O 2
ATOM 1149 N N . GLY A 1 41 ? 20.433 14.735 -6.700 1.00 0.00 107 GLY A N 2
ATOM 1150 C CA . GLY A 1 41 ? 20.500 15.025 -8.121 1.00 0.00 107 GLY A CA 2
ATOM 1151 C C . GLY A 1 41 ? 20.138 16.463 -8.436 1.00 0.00 107 GLY A C 2
ATOM 1152 O O . GLY A 1 41 ? 19.470 16.706 -9.440 1.00 0.00 107 GLY A O 2
ATOM 1157 N N . GLY A 1 1 ? -33.694 9.066 0.707 1.00 0.00 67 GLY A N 3
ATOM 1158 C CA . GLY A 1 1 ? -32.839 9.836 -0.176 1.00 0.00 67 GLY A CA 3
ATOM 1159 C C . GLY A 1 1 ? -31.381 9.784 0.236 1.00 0.00 67 GLY A C 3
ATOM 1160 O O . GLY A 1 1 ? -30.794 10.804 0.595 1.00 0.00 67 GLY A O 3
ATOM 1164 N N . SER A 1 2 ? -30.796 8.591 0.186 1.00 0.00 68 SER A N 3
ATOM 1165 C CA . SER A 1 2 ? -29.400 8.409 0.563 1.00 0.00 68 SER A CA 3
ATOM 1166 C C . SER A 1 2 ? -28.944 6.979 0.286 1.00 0.00 68 SER A C 3
ATOM 1167 O O . SER A 1 2 ? -29.755 6.053 0.254 1.00 0.00 68 SER A O 3
ATOM 1175 N N . SER A 1 3 ? -27.642 6.808 0.086 1.00 0.00 69 SER A N 3
ATOM 1176 C CA . SER A 1 3 ? -27.077 5.492 -0.193 1.00 0.00 69 SER A CA 3
ATOM 1177 C C . SER A 1 3 ? -27.007 4.652 1.078 1.00 0.00 69 SER A C 3
ATOM 1178 O O . SER A 1 3 ? -27.674 3.625 1.195 1.00 0.00 69 SER A O 3
ATOM 1186 N N . GLY A 1 4 ? -26.192 5.096 2.031 1.00 0.00 70 GLY A N 3
ATOM 1187 C CA . GLY A 1 4 ? -26.048 4.374 3.281 1.00 0.00 70 GLY A CA 3
ATOM 1188 C C . GLY A 1 4 ? -24.835 3.465 3.289 1.00 0.00 70 GLY A C 3
ATOM 1189 O O . GLY A 1 4 ? -24.515 2.836 2.280 1.00 0.00 70 GLY A O 3
ATOM 1193 N N . SER A 1 5 ? -24.157 3.395 4.430 1.00 0.00 71 SER A N 3
ATOM 1194 C CA . SER A 1 5 ? -22.969 2.560 4.563 1.00 0.00 71 SER A CA 3
ATOM 1195 C C . SER A 1 5 ? -22.471 2.550 6.006 1.00 0.00 71 SER A C 3
ATOM 1196 O O . SER A 1 5 ? -23.060 3.184 6.881 1.00 0.00 71 SER A O 3
ATOM 1204 N N . SER A 1 6 ? -21.383 1.826 6.244 1.00 0.00 72 SER A N 3
ATOM 1205 C CA . SER A 1 6 ? -20.807 1.729 7.580 1.00 0.00 72 SER A CA 3
ATOM 1206 C C . SER A 1 6 ? -19.435 1.064 7.533 1.00 0.00 72 SER A C 3
ATOM 1207 O O . SER A 1 6 ? -19.142 0.282 6.630 1.00 0.00 72 SER A O 3
ATOM 1215 N N . GLY A 1 7 ? -18.596 1.382 8.515 1.00 0.00 73 GLY A N 3
ATOM 1216 C CA . GLY A 1 7 ? -17.264 0.808 8.568 1.00 0.00 73 GLY A CA 3
ATOM 1217 C C . GLY A 1 7 ? -16.451 1.113 7.326 1.00 0.00 73 GLY A C 3
ATOM 1218 O O . GLY A 1 7 ? -16.934 1.777 6.409 1.00 0.00 73 GLY A O 3
ATOM 1222 N N . GLN A 1 8 ? -15.214 0.629 7.296 1.00 0.00 74 GLN A N 3
ATOM 1223 C CA . GLN A 1 8 ? -14.332 0.857 6.158 1.00 0.00 74 GLN A CA 3
ATOM 1224 C C . GLN A 1 8 ? -13.560 -0.411 5.805 1.00 0.00 74 GLN A C 3
ATOM 1225 O O . GLN A 1 8 ? -13.487 -1.347 6.601 1.00 0.00 74 GLN A O 3
ATOM 1239 N N . ARG A 1 9 ? -12.987 -0.434 4.606 1.00 0.00 75 ARG A N 3
ATOM 1240 C CA . ARG A 1 9 ? -12.222 -1.587 4.147 1.00 0.00 75 ARG A CA 3
ATOM 1241 C C . ARG A 1 9 ? -10.937 -1.744 4.955 1.00 0.00 75 ARG A C 3
ATOM 1242 O O . ARG A 1 9 ? -10.583 -0.876 5.753 1.00 0.00 75 ARG A O 3
ATOM 1263 N N . VAL A 1 10 ? -10.243 -2.857 4.742 1.00 0.00 76 VAL A N 3
ATOM 1264 C CA . VAL A 1 10 ? -8.997 -3.128 5.449 1.00 0.00 76 VAL A CA 3
ATOM 1265 C C . VAL A 1 10 ? -7.962 -2.042 5.175 1.00 0.00 76 VAL A C 3
ATOM 1266 O O . VAL A 1 10 ? -7.930 -1.460 4.091 1.00 0.00 76 VAL A O 3
ATOM 1279 N N . TYR A 1 11 ? -7.119 -1.773 6.165 1.00 0.00 77 TYR A N 3
ATOM 1280 C CA . TYR A 1 11 ? -6.083 -0.755 6.033 1.00 0.00 77 TYR A CA 3
ATOM 1281 C C . TYR A 1 11 ? -4.941 -1.252 5.152 1.00 0.00 77 TYR A C 3
ATOM 1282 O O . TYR A 1 11 ? -3.983 -1.851 5.639 1.00 0.00 77 TYR A O 3
ATOM 1300 N N . GLU A 1 12 ? -5.051 -0.997 3.852 1.00 0.00 78 GLU A N 3
ATOM 1301 C CA . GLU A 1 12 ? -4.027 -1.417 2.902 1.00 0.00 78 GLU A CA 3
ATOM 1302 C C . GLU A 1 12 ? -3.096 -0.259 2.556 1.00 0.00 78 GLU A C 3
ATOM 1303 O O . GLU A 1 12 ? -3.492 0.906 2.605 1.00 0.00 78 GLU A O 3
ATOM 1315 N N . CYS A 1 13 ? -1.857 -0.588 2.208 1.00 0.00 79 CYS A N 3
ATOM 1316 C CA . CYS A 1 13 ? -0.868 0.424 1.855 1.00 0.00 79 CYS A CA 3
ATOM 1317 C C . CYS A 1 13 ? -1.049 0.881 0.410 1.00 0.00 79 CYS A C 3
ATOM 1318 O O . CYS A 1 13 ? -1.168 0.061 -0.500 1.00 0.00 79 CYS A O 3
ATOM 1325 N N . GLN A 1 14 ? -1.069 2.195 0.209 1.00 0.00 80 GLN A N 3
ATOM 1326 C CA . GLN A 1 14 ? -1.236 2.761 -1.124 1.00 0.00 80 GLN A CA 3
ATOM 1327 C C . GLN A 1 14 ? 0.102 3.226 -1.690 1.00 0.00 80 GLN A C 3
ATOM 1328 O O . GLN A 1 14 ? 0.158 4.169 -2.478 1.00 0.00 80 GLN A O 3
ATOM 1342 N N . GLU A 1 15 ? 1.176 2.558 -1.281 1.00 0.00 81 GLU A N 3
ATOM 1343 C CA . GLU A 1 15 ? 2.514 2.905 -1.746 1.00 0.00 81 GLU A CA 3
ATOM 1344 C C . GLU A 1 15 ? 3.232 1.679 -2.302 1.00 0.00 81 GLU A C 3
ATOM 1345 O O . GLU A 1 15 ? 3.824 1.728 -3.381 1.00 0.00 81 GLU A O 3
ATOM 1357 N N . CYS A 1 16 ? 3.175 0.580 -1.558 1.00 0.00 82 CYS A N 3
ATOM 1358 C CA . CYS A 1 16 ? 3.820 -0.660 -1.974 1.00 0.00 82 CYS A CA 3
ATOM 1359 C C . CYS A 1 16 ? 2.788 -1.761 -2.200 1.00 0.00 82 CYS A C 3
ATOM 1360 O O . CYS A 1 16 ? 3.012 -2.687 -2.978 1.00 0.00 82 CYS A O 3
ATOM 1367 N N . GLY A 1 17 ? 1.654 -1.651 -1.514 1.00 0.00 83 GLY A N 3
ATOM 1368 C CA . GLY A 1 17 ? 0.603 -2.643 -1.654 1.00 0.00 83 GLY A CA 3
ATOM 1369 C C . GLY A 1 17 ? 0.695 -3.736 -0.608 1.00 0.00 83 GLY A C 3
ATOM 1370 O O . GLY A 1 17 ? 1.204 -4.824 -0.878 1.00 0.00 83 GLY A O 3
ATOM 1374 N N . LYS A 1 18 ? 0.202 -3.447 0.591 1.00 0.00 84 LYS A N 3
ATOM 1375 C CA . LYS A 1 18 ? 0.230 -4.413 1.683 1.00 0.00 84 LYS A CA 3
ATOM 1376 C C . LYS A 1 18 ? -0.971 -4.226 2.606 1.00 0.00 84 LYS A C 3
ATOM 1377 O O . LYS A 1 18 ? -1.236 -3.121 3.079 1.00 0.00 84 LYS A O 3
ATOM 1396 N N . SER A 1 19 ? -1.692 -5.314 2.858 1.00 0.00 85 SER A N 3
ATOM 1397 C CA . SER A 1 19 ? -2.866 -5.269 3.722 1.00 0.00 85 SER A CA 3
ATOM 1398 C C . SER A 1 19 ? -2.463 -5.353 5.191 1.00 0.00 85 SER A C 3
ATOM 1399 O O . SER A 1 19 ? -1.472 -5.996 5.538 1.00 0.00 85 SER A O 3
ATOM 1407 N N . PHE A 1 20 ? -3.238 -4.699 6.049 1.00 0.00 86 PHE A N 3
ATOM 1408 C CA . PHE A 1 20 ? -2.963 -4.699 7.481 1.00 0.00 86 PHE A CA 3
ATOM 1409 C C . PHE A 1 20 ? -4.254 -4.826 8.283 1.00 0.00 86 PHE A C 3
ATOM 1410 O O . PHE A 1 20 ? -5.057 -3.894 8.339 1.00 0.00 86 PHE A O 3
ATOM 1427 N N . ARG A 1 21 ? -4.447 -5.985 8.904 1.00 0.00 87 ARG A N 3
ATOM 1428 C CA . ARG A 1 21 ? -5.641 -6.235 9.702 1.00 0.00 87 ARG A CA 3
ATOM 1429 C C . ARG A 1 21 ? -5.852 -5.126 10.727 1.00 0.00 87 ARG A C 3
ATOM 1430 O O . ARG A 1 21 ? -6.979 -4.689 10.960 1.00 0.00 87 ARG A O 3
ATOM 1451 N N . GLN A 1 22 ? -4.760 -4.675 11.337 1.00 0.00 88 GLN A N 3
ATOM 1452 C CA . GLN A 1 22 ? -4.827 -3.618 12.339 1.00 0.00 88 GLN A CA 3
ATOM 1453 C C . GLN A 1 22 ? -4.618 -2.249 11.700 1.00 0.00 88 GLN A C 3
ATOM 1454 O O . GLN A 1 22 ? -3.910 -2.119 10.701 1.00 0.00 88 GLN A O 3
ATOM 1468 N N . LYS A 1 23 ? -5.240 -1.229 12.282 1.00 0.00 89 LYS A N 3
ATOM 1469 C CA . LYS A 1 23 ? -5.122 0.131 11.771 1.00 0.00 89 LYS A CA 3
ATOM 1470 C C . LYS A 1 23 ? -3.733 0.698 12.046 1.00 0.00 89 LYS A C 3
ATOM 1471 O O . LYS A 1 23 ? -3.058 1.181 11.137 1.00 0.00 89 LYS A O 3
ATOM 1490 N N . GLY A 1 24 ? -3.311 0.634 13.305 1.00 0.00 90 GLY A N 3
ATOM 1491 C CA . GLY A 1 24 ? -2.004 1.143 13.676 1.00 0.00 90 GLY A CA 3
ATOM 1492 C C . GLY A 1 24 ? -0.879 0.446 12.936 1.00 0.00 90 GLY A C 3
ATOM 1493 O O . GLY A 1 24 ? 0.167 1.042 12.681 1.00 0.00 90 GLY A O 3
ATOM 1497 N N . SER A 1 25 ? -1.094 -0.819 12.592 1.00 0.00 91 SER A N 3
ATOM 1498 C CA . SER A 1 25 ? -0.087 -1.600 11.881 1.00 0.00 91 SER A CA 3
ATOM 1499 C C . SER A 1 25 ? 0.361 -0.881 10.612 1.00 0.00 91 SER A C 3
ATOM 1500 O O . SER A 1 25 ? 1.556 -0.781 10.331 1.00 0.00 91 SER A O 3
ATOM 1508 N N . LEU A 1 26 ? -0.605 -0.383 9.849 1.00 0.00 92 LEU A N 3
ATOM 1509 C CA . LEU A 1 26 ? -0.312 0.327 8.609 1.00 0.00 92 LEU A CA 3
ATOM 1510 C C . LEU A 1 26 ? 0.356 1.668 8.895 1.00 0.00 92 LEU A C 3
ATOM 1511 O O . LEU A 1 26 ? 1.280 2.077 8.190 1.00 0.00 92 LEU A O 3
ATOM 1527 N N . THR A 1 27 ? -0.116 2.350 9.934 1.00 0.00 93 THR A N 3
ATOM 1528 C CA . THR A 1 27 ? 0.435 3.644 10.314 1.00 0.00 93 THR A CA 3
ATOM 1529 C C . THR A 1 27 ? 1.932 3.546 10.586 1.00 0.00 93 THR A C 3
ATOM 1530 O O . THR A 1 27 ? 2.703 4.425 10.198 1.00 0.00 93 THR A O 3
ATOM 1541 N N . LEU A 1 28 ? 2.338 2.472 11.254 1.00 0.00 94 LEU A N 3
ATOM 1542 C CA . LEU A 1 28 ? 3.744 2.258 11.577 1.00 0.00 94 LEU A CA 3
ATOM 1543 C C . LEU A 1 28 ? 4.541 1.895 10.328 1.00 0.00 94 LEU A C 3
ATOM 1544 O O . LEU A 1 28 ? 5.730 2.197 10.228 1.00 0.00 94 LEU A O 3
ATOM 1560 N N . HIS A 1 29 ? 3.877 1.247 9.376 1.00 0.00 95 HIS A N 3
ATOM 1561 C CA . HIS A 1 29 ? 4.523 0.845 8.132 1.00 0.00 95 HIS A CA 3
ATOM 1562 C C . HIS A 1 29 ? 4.896 2.065 7.295 1.00 0.00 95 HIS A C 3
ATOM 1563 O O . HIS A 1 29 ? 5.855 2.030 6.525 1.00 0.00 95 HIS A O 3
ATOM 1577 N N . GLU A 1 30 ? 4.131 3.141 7.451 1.00 0.00 96 GLU A N 3
ATOM 1578 C CA . GLU A 1 30 ? 4.382 4.370 6.708 1.00 0.00 96 GLU A CA 3
ATOM 1579 C C . GLU A 1 30 ? 5.775 4.915 7.012 1.00 0.00 96 GLU A C 3
ATOM 1580 O O . GLU A 1 30 ? 6.329 5.695 6.238 1.00 0.00 96 GLU A O 3
ATOM 1592 N N . ARG A 1 31 ? 6.333 4.497 8.143 1.00 0.00 97 ARG A N 3
ATOM 1593 C CA . ARG A 1 31 ? 7.660 4.943 8.550 1.00 0.00 97 ARG A CA 3
ATOM 1594 C C . ARG A 1 31 ? 8.672 4.736 7.427 1.00 0.00 97 ARG A C 3
ATOM 1595 O O . ARG A 1 31 ? 9.354 5.674 7.012 1.00 0.00 97 ARG A O 3
ATOM 1616 N N . ILE A 1 32 ? 8.764 3.504 6.940 1.00 0.00 98 ILE A N 3
ATOM 1617 C CA . ILE A 1 32 ? 9.691 3.174 5.865 1.00 0.00 98 ILE A CA 3
ATOM 1618 C C . ILE A 1 32 ? 9.335 3.920 4.584 1.00 0.00 98 ILE A C 3
ATOM 1619 O O . ILE A 1 32 ? 10.166 4.067 3.687 1.00 0.00 98 ILE A O 3
ATOM 1635 N N . HIS A 1 33 ? 8.094 4.390 4.505 1.00 0.00 99 HIS A N 3
ATOM 1636 C CA . HIS A 1 33 ? 7.628 5.124 3.333 1.00 0.00 99 HIS A CA 3
ATOM 1637 C C . HIS A 1 33 ? 7.791 6.627 3.534 1.00 0.00 99 HIS A C 3
ATOM 1638 O O . HIS A 1 33 ? 6.857 7.315 3.949 1.00 0.00 99 HIS A O 3
ATOM 1652 N N . THR A 1 34 ? 8.984 7.133 3.236 1.00 0.00 100 THR A N 3
ATOM 1653 C CA . THR A 1 34 ? 9.270 8.555 3.384 1.00 0.00 100 THR A CA 3
ATOM 1654 C C . THR A 1 34 ? 8.568 9.373 2.306 1.00 0.00 100 THR A C 3
ATOM 1655 O O . THR A 1 34 ? 8.684 9.079 1.117 1.00 0.00 100 THR A O 3
ATOM 1666 N N . GLY A 1 35 ? 7.840 10.401 2.730 1.00 0.00 101 GLY A N 3
ATOM 1667 C CA . GLY A 1 35 ? 7.131 11.247 1.787 1.00 0.00 101 GLY A CA 3
ATOM 1668 C C . GLY A 1 35 ? 5.642 10.967 1.765 1.00 0.00 101 GLY A C 3
ATOM 1669 O O . GLY A 1 35 ? 5.201 9.954 1.220 1.00 0.00 101 GLY A O 3
ATOM 1673 N N . SER A 1 36 ? 4.863 11.865 2.360 1.00 0.00 102 SER A N 3
ATOM 1674 C CA . SER A 1 36 ? 3.414 11.707 2.411 1.00 0.00 102 SER A CA 3
ATOM 1675 C C . SER A 1 36 ? 2.726 12.708 1.487 1.00 0.00 102 SER A C 3
ATOM 1676 O O . SER A 1 36 ? 2.681 13.903 1.772 1.00 0.00 102 SER A O 3
ATOM 1684 N N . GLY A 1 37 ? 2.190 12.208 0.377 1.00 0.00 103 GLY A N 3
ATOM 1685 C CA . GLY A 1 37 ? 1.512 13.070 -0.572 1.00 0.00 103 GLY A CA 3
ATOM 1686 C C . GLY A 1 37 ? 0.003 12.955 -0.484 1.00 0.00 103 GLY A C 3
ATOM 1687 O O . GLY A 1 37 ? -0.538 12.208 0.331 1.00 0.00 103 GLY A O 3
ATOM 1691 N N . PRO A 1 38 ? -0.703 13.709 -1.340 1.00 0.00 104 PRO A N 3
ATOM 1692 C CA . PRO A 1 38 ? -2.169 13.706 -1.374 1.00 0.00 104 PRO A CA 3
ATOM 1693 C C . PRO A 1 38 ? -2.733 12.396 -1.911 1.00 0.00 104 PRO A C 3
ATOM 1694 O O . PRO A 1 38 ? -2.048 11.657 -2.619 1.00 0.00 104 PRO A O 3
ATOM 1705 N N . SER A 1 39 ? -3.987 12.113 -1.571 1.00 0.00 105 SER A N 3
ATOM 1706 C CA . SER A 1 39 ? -4.642 10.889 -2.017 1.00 0.00 105 SER A CA 3
ATOM 1707 C C . SER A 1 39 ? -5.394 11.120 -3.324 1.00 0.00 105 SER A C 3
ATOM 1708 O O . SER A 1 39 ? -5.439 10.247 -4.190 1.00 0.00 105 SER A O 3
ATOM 1716 N N . SER A 1 40 ? -5.984 12.304 -3.458 1.00 0.00 106 SER A N 3
ATOM 1717 C CA . SER A 1 40 ? -6.738 12.650 -4.657 1.00 0.00 106 SER A CA 3
ATOM 1718 C C . SER A 1 40 ? -5.818 12.737 -5.871 1.00 0.00 106 SER A C 3
ATOM 1719 O O . SER A 1 40 ? -5.956 11.971 -6.824 1.00 0.00 106 SER A O 3
ATOM 1727 N N . GLY A 1 41 ? -4.878 13.676 -5.828 1.00 0.00 107 GLY A N 3
ATOM 1728 C CA . GLY A 1 41 ? -3.948 13.847 -6.929 1.00 0.00 107 GLY A CA 3
ATOM 1729 C C . GLY A 1 41 ? -3.717 15.305 -7.272 1.00 0.00 107 GLY A C 3
ATOM 1730 O O . GLY A 1 41 ? -2.969 15.976 -6.562 1.00 0.00 107 GLY A O 3
ATOM 1735 N N . GLY A 1 1 ? -23.408 9.869 -7.739 1.00 0.00 67 GLY A N 4
ATOM 1736 C CA . GLY A 1 1 ? -23.454 9.013 -6.568 1.00 0.00 67 GLY A CA 4
ATOM 1737 C C . GLY A 1 1 ? -24.867 8.610 -6.199 1.00 0.00 67 GLY A C 4
ATOM 1738 O O . GLY A 1 1 ? -25.366 8.974 -5.134 1.00 0.00 67 GLY A O 4
ATOM 1742 N N . SER A 1 2 ? -25.515 7.856 -7.082 1.00 0.00 68 SER A N 4
ATOM 1743 C CA . SER A 1 2 ? -26.883 7.407 -6.845 1.00 0.00 68 SER A CA 4
ATOM 1744 C C . SER A 1 2 ? -26.903 6.180 -5.940 1.00 0.00 68 SER A C 4
ATOM 1745 O O . SER A 1 2 ? -27.411 6.229 -4.820 1.00 0.00 68 SER A O 4
ATOM 1753 N N . SER A 1 3 ? -26.346 5.079 -6.434 1.00 0.00 69 SER A N 4
ATOM 1754 C CA . SER A 1 3 ? -26.303 3.836 -5.672 1.00 0.00 69 SER A CA 4
ATOM 1755 C C . SER A 1 3 ? -24.883 3.537 -5.201 1.00 0.00 69 SER A C 4
ATOM 1756 O O . SER A 1 3 ? -24.181 2.716 -5.791 1.00 0.00 69 SER A O 4
ATOM 1764 N N . GLY A 1 4 ? -24.466 4.210 -4.133 1.00 0.00 70 GLY A N 4
ATOM 1765 C CA . GLY A 1 4 ? -23.132 4.003 -3.600 1.00 0.00 70 GLY A CA 4
ATOM 1766 C C . GLY A 1 4 ? -23.066 2.829 -2.643 1.00 0.00 70 GLY A C 4
ATOM 1767 O O . GLY A 1 4 ? -23.849 2.745 -1.697 1.00 0.00 70 GLY A O 4
ATOM 1771 N N . SER A 1 5 ? -22.130 1.918 -2.890 1.00 0.00 71 SER A N 4
ATOM 1772 C CA . SER A 1 5 ? -21.968 0.740 -2.047 1.00 0.00 71 SER A CA 4
ATOM 1773 C C . SER A 1 5 ? -20.660 0.808 -1.264 1.00 0.00 71 SER A C 4
ATOM 1774 O O . SER A 1 5 ? -19.608 1.129 -1.817 1.00 0.00 71 SER A O 4
ATOM 1782 N N . SER A 1 6 ? -20.735 0.504 0.028 1.00 0.00 72 SER A N 4
ATOM 1783 C CA . SER A 1 6 ? -19.558 0.534 0.890 1.00 0.00 72 SER A CA 4
ATOM 1784 C C . SER A 1 6 ? -19.714 -0.438 2.055 1.00 0.00 72 SER A C 4
ATOM 1785 O O . SER A 1 6 ? -20.583 -0.268 2.909 1.00 0.00 72 SER A O 4
ATOM 1793 N N . GLY A 1 7 ? -18.863 -1.460 2.083 1.00 0.00 73 GLY A N 4
ATOM 1794 C CA . GLY A 1 7 ? -18.921 -2.445 3.146 1.00 0.00 73 GLY A CA 4
ATOM 1795 C C . GLY A 1 7 ? -17.792 -2.287 4.146 1.00 0.00 73 GLY A C 4
ATOM 1796 O O . GLY A 1 7 ? -17.600 -1.210 4.709 1.00 0.00 73 GLY A O 4
ATOM 1800 N N . GLN A 1 8 ? -17.045 -3.364 4.367 1.00 0.00 74 GLN A N 4
ATOM 1801 C CA . GLN A 1 8 ? -15.931 -3.340 5.308 1.00 0.00 74 GLN A CA 4
ATOM 1802 C C . GLN A 1 8 ? -14.597 -3.314 4.570 1.00 0.00 74 GLN A C 4
ATOM 1803 O O . GLN A 1 8 ? -14.174 -4.317 3.996 1.00 0.00 74 GLN A O 4
ATOM 1817 N N . ARG A 1 9 ? -13.938 -2.160 4.590 1.00 0.00 75 ARG A N 4
ATOM 1818 C CA . ARG A 1 9 ? -12.651 -2.003 3.922 1.00 0.00 75 ARG A CA 4
ATOM 1819 C C . ARG A 1 9 ? -11.501 -2.310 4.877 1.00 0.00 75 ARG A C 4
ATOM 1820 O O . ARG A 1 9 ? -11.692 -2.385 6.091 1.00 0.00 75 ARG A O 4
ATOM 1841 N N . VAL A 1 10 ? -10.308 -2.488 4.320 1.00 0.00 76 VAL A N 4
ATOM 1842 C CA . VAL A 1 10 ? -9.127 -2.787 5.121 1.00 0.00 76 VAL A CA 4
ATOM 1843 C C . VAL A 1 10 ? -8.027 -1.758 4.883 1.00 0.00 76 VAL A C 4
ATOM 1844 O O . VAL A 1 10 ? -7.851 -1.269 3.767 1.00 0.00 76 VAL A O 4
ATOM 1857 N N . TYR A 1 11 ? -7.288 -1.436 5.939 1.00 0.00 77 TYR A N 4
ATOM 1858 C CA . TYR A 1 11 ? -6.205 -0.463 5.846 1.00 0.00 77 TYR A CA 4
ATOM 1859 C C . TYR A 1 11 ? -5.068 -0.996 4.980 1.00 0.00 77 TYR A C 4
ATOM 1860 O O . TYR A 1 11 ? -4.142 -1.635 5.478 1.00 0.00 77 TYR A O 4
ATOM 1878 N N . GLU A 1 12 ? -5.146 -0.728 3.680 1.00 0.00 78 GLU A N 4
ATOM 1879 C CA . GLU A 1 12 ? -4.124 -1.180 2.744 1.00 0.00 78 GLU A CA 4
ATOM 1880 C C . GLU A 1 12 ? -3.146 -0.054 2.421 1.00 0.00 78 GLU A C 4
ATOM 1881 O O . GLU A 1 12 ? -3.497 1.125 2.481 1.00 0.00 78 GLU A O 4
ATOM 1893 N N . CYS A 1 13 ? -1.917 -0.425 2.078 1.00 0.00 79 CYS A N 4
ATOM 1894 C CA . CYS A 1 13 ? -0.887 0.551 1.746 1.00 0.00 79 CYS A CA 4
ATOM 1895 C C . CYS A 1 13 ? -1.024 1.016 0.299 1.00 0.00 79 CYS A C 4
ATOM 1896 O O . CYS A 1 13 ? -1.065 0.201 -0.623 1.00 0.00 79 CYS A O 4
ATOM 1903 N N . GLN A 1 14 ? -1.094 2.329 0.109 1.00 0.00 80 GLN A N 4
ATOM 1904 C CA . GLN A 1 14 ? -1.227 2.902 -1.226 1.00 0.00 80 GLN A CA 4
ATOM 1905 C C . GLN A 1 14 ? 0.129 3.342 -1.767 1.00 0.00 80 GLN A C 4
ATOM 1906 O O . GLN A 1 14 ? 0.229 4.342 -2.476 1.00 0.00 80 GLN A O 4
ATOM 1920 N N . GLU A 1 15 ? 1.170 2.588 -1.426 1.00 0.00 81 GLU A N 4
ATOM 1921 C CA . GLU A 1 15 ? 2.520 2.902 -1.877 1.00 0.00 81 GLU A CA 4
ATOM 1922 C C . GLU A 1 15 ? 3.222 1.654 -2.404 1.00 0.00 81 GLU A C 4
ATOM 1923 O O . GLU A 1 15 ? 3.826 1.673 -3.477 1.00 0.00 81 GLU A O 4
ATOM 1935 N N . CYS A 1 16 ? 3.139 0.569 -1.641 1.00 0.00 82 CYS A N 4
ATOM 1936 C CA . CYS A 1 16 ? 3.766 -0.689 -2.028 1.00 0.00 82 CYS A CA 4
ATOM 1937 C C . CYS A 1 16 ? 2.715 -1.770 -2.267 1.00 0.00 82 CYS A C 4
ATOM 1938 O O . CYS A 1 16 ? 2.932 -2.700 -3.043 1.00 0.00 82 CYS A O 4
ATOM 1945 N N . GLY A 1 17 ? 1.576 -1.638 -1.595 1.00 0.00 83 GLY A N 4
ATOM 1946 C CA . GLY A 1 17 ? 0.508 -2.610 -1.748 1.00 0.00 83 GLY A CA 4
ATOM 1947 C C . GLY A 1 17 ? 0.588 -3.724 -0.723 1.00 0.00 83 GLY A C 4
ATOM 1948 O O . GLY A 1 17 ? 1.059 -4.822 -1.023 1.00 0.00 83 GLY A O 4
ATOM 1952 N N . LYS A 1 18 ? 0.127 -3.444 0.491 1.00 0.00 84 LYS A N 4
ATOM 1953 C CA . LYS A 1 18 ? 0.148 -4.430 1.564 1.00 0.00 84 LYS A CA 4
ATOM 1954 C C . LYS A 1 18 ? -1.015 -4.211 2.527 1.00 0.00 84 LYS A C 4
ATOM 1955 O O . LYS A 1 18 ? -1.233 -3.100 3.009 1.00 0.00 84 LYS A O 4
ATOM 1974 N N . SER A 1 19 ? -1.758 -5.278 2.802 1.00 0.00 85 SER A N 4
ATOM 1975 C CA . SER A 1 19 ? -2.901 -5.202 3.706 1.00 0.00 85 SER A CA 4
ATOM 1976 C C . SER A 1 19 ? -2.475 -5.479 5.144 1.00 0.00 85 SER A C 4
ATOM 1977 O O . SER A 1 19 ? -1.537 -6.237 5.391 1.00 0.00 85 SER A O 4
ATOM 1985 N N . PHE A 1 20 ? -3.172 -4.859 6.091 1.00 0.00 86 PHE A N 4
ATOM 1986 C CA . PHE A 1 20 ? -2.867 -5.037 7.506 1.00 0.00 86 PHE A CA 4
ATOM 1987 C C . PHE A 1 20 ? -4.128 -5.376 8.295 1.00 0.00 86 PHE A C 4
ATOM 1988 O O . PHE A 1 20 ? -5.245 -5.157 7.826 1.00 0.00 86 PHE A O 4
ATOM 2005 N N . ARG A 1 21 ? -3.940 -5.913 9.497 1.00 0.00 87 ARG A N 4
ATOM 2006 C CA . ARG A 1 21 ? -5.061 -6.285 10.351 1.00 0.00 87 ARG A CA 4
ATOM 2007 C C . ARG A 1 21 ? -5.527 -5.095 11.185 1.00 0.00 87 ARG A C 4
ATOM 2008 O O . ARG A 1 21 ? -6.701 -4.727 11.157 1.00 0.00 87 ARG A O 4
ATOM 2029 N N . GLN A 1 22 ? -4.598 -4.499 11.927 1.00 0.00 88 GLN A N 4
ATOM 2030 C CA . GLN A 1 22 ? -4.914 -3.352 12.770 1.00 0.00 88 GLN A CA 4
ATOM 2031 C C . GLN A 1 22 ? -4.525 -2.048 12.083 1.00 0.00 88 GLN A C 4
ATOM 2032 O O . GLN A 1 22 ? -3.549 -1.995 11.333 1.00 0.00 88 GLN A O 4
ATOM 2046 N N . LYS A 1 23 ? -5.294 -0.996 12.342 1.00 0.00 89 LYS A N 4
ATOM 2047 C CA . LYS A 1 23 ? -5.029 0.311 11.750 1.00 0.00 89 LYS A CA 4
ATOM 2048 C C . LYS A 1 23 ? -3.610 0.772 12.063 1.00 0.00 89 LYS A C 4
ATOM 2049 O O . LYS A 1 23 ? -2.869 1.183 11.170 1.00 0.00 89 LYS A O 4
ATOM 2068 N N . GLY A 1 24 ? -3.236 0.701 13.337 1.00 0.00 90 GLY A N 4
ATOM 2069 C CA . GLY A 1 24 ? -1.905 1.114 13.744 1.00 0.00 90 GLY A CA 4
ATOM 2070 C C . GLY A 1 24 ? -0.815 0.402 12.968 1.00 0.00 90 GLY A C 4
ATOM 2071 O O . GLY A 1 24 ? 0.243 0.974 12.704 1.00 0.00 90 GLY A O 4
ATOM 2075 N N . SER A 1 25 ? -1.071 -0.850 12.604 1.00 0.00 91 SER A N 4
ATOM 2076 C CA . SER A 1 25 ? -0.100 -1.644 11.859 1.00 0.00 91 SER A CA 4
ATOM 2077 C C . SER A 1 25 ? 0.379 -0.893 10.620 1.00 0.00 91 SER A C 4
ATOM 2078 O O . SER A 1 25 ? 1.580 -0.737 10.400 1.00 0.00 91 SER A O 4
ATOM 2086 N N . LEU A 1 26 ? -0.570 -0.430 9.813 1.00 0.00 92 LEU A N 4
ATOM 2087 C CA . LEU A 1 26 ? -0.247 0.305 8.595 1.00 0.00 92 LEU A CA 4
ATOM 2088 C C . LEU A 1 26 ? 0.431 1.631 8.924 1.00 0.00 92 LEU A C 4
ATOM 2089 O O . LEU A 1 26 ? 1.420 2.008 8.295 1.00 0.00 92 LEU A O 4
ATOM 2105 N N . THR A 1 27 ? -0.107 2.336 9.914 1.00 0.00 93 THR A N 4
ATOM 2106 C CA . THR A 1 27 ? 0.445 3.620 10.327 1.00 0.00 93 THR A CA 4
ATOM 2107 C C . THR A 1 27 ? 1.940 3.511 10.606 1.00 0.00 93 THR A C 4
ATOM 2108 O O . THR A 1 27 ? 2.714 4.401 10.251 1.00 0.00 93 THR A O 4
ATOM 2119 N N . LEU A 1 28 ? 2.340 2.416 11.242 1.00 0.00 94 LEU A N 4
ATOM 2120 C CA . LEU A 1 28 ? 3.744 2.190 11.568 1.00 0.00 94 LEU A CA 4
ATOM 2121 C C . LEU A 1 28 ? 4.541 1.827 10.319 1.00 0.00 94 LEU A C 4
ATOM 2122 O O . LEU A 1 28 ? 5.744 2.081 10.241 1.00 0.00 94 LEU A O 4
ATOM 2138 N N . HIS A 1 29 ? 3.863 1.233 9.342 1.00 0.00 95 HIS A N 4
ATOM 2139 C CA . HIS A 1 29 ? 4.507 0.837 8.095 1.00 0.00 95 HIS A CA 4
ATOM 2140 C C . HIS A 1 29 ? 4.877 2.061 7.262 1.00 0.00 95 HIS A C 4
ATOM 2141 O O . HIS A 1 29 ? 5.835 2.030 6.490 1.00 0.00 95 HIS A O 4
ATOM 2155 N N . GLU A 1 30 ? 4.111 3.135 7.425 1.00 0.00 96 GLU A N 4
ATOM 2156 C CA . GLU A 1 30 ? 4.359 4.368 6.686 1.00 0.00 96 GLU A CA 4
ATOM 2157 C C . GLU A 1 30 ? 5.751 4.913 6.989 1.00 0.00 96 GLU A C 4
ATOM 2158 O O . GLU A 1 30 ? 6.303 5.698 6.218 1.00 0.00 96 GLU A O 4
ATOM 2170 N N . ARG A 1 31 ? 6.313 4.492 8.118 1.00 0.00 97 ARG A N 4
ATOM 2171 C CA . ARG A 1 31 ? 7.639 4.939 8.525 1.00 0.00 97 ARG A CA 4
ATOM 2172 C C . ARG A 1 31 ? 8.650 4.738 7.399 1.00 0.00 97 ARG A C 4
ATOM 2173 O O . ARG A 1 31 ? 9.329 5.679 6.987 1.00 0.00 97 ARG A O 4
ATOM 2194 N N . ILE A 1 32 ? 8.743 3.508 6.907 1.00 0.00 98 ILE A N 4
ATOM 2195 C CA . ILE A 1 32 ? 9.669 3.185 5.829 1.00 0.00 98 ILE A CA 4
ATOM 2196 C C . ILE A 1 32 ? 9.309 3.935 4.551 1.00 0.00 98 ILE A C 4
ATOM 2197 O O . ILE A 1 32 ? 10.138 4.088 3.653 1.00 0.00 98 ILE A O 4
ATOM 2213 N N . HIS A 1 33 ? 8.067 4.403 4.476 1.00 0.00 99 HIS A N 4
ATOM 2214 C CA . HIS A 1 33 ? 7.597 5.141 3.309 1.00 0.00 99 HIS A CA 4
ATOM 2215 C C . HIS A 1 33 ? 7.755 6.644 3.517 1.00 0.00 99 HIS A C 4
ATOM 2216 O O . HIS A 1 33 ? 6.774 7.389 3.514 1.00 0.00 99 HIS A O 4
ATOM 2230 N N . THR A 1 34 ? 8.996 7.085 3.698 1.00 0.00 100 THR A N 4
ATOM 2231 C CA . THR A 1 34 ? 9.282 8.499 3.909 1.00 0.00 100 THR A CA 4
ATOM 2232 C C . THR A 1 34 ? 10.064 9.082 2.738 1.00 0.00 100 THR A C 4
ATOM 2233 O O . THR A 1 34 ? 10.009 10.284 2.480 1.00 0.00 100 THR A O 4
ATOM 2244 N N . GLY A 1 35 ? 10.792 8.223 2.031 1.00 0.00 101 GLY A N 4
ATOM 2245 C CA . GLY A 1 35 ? 11.575 8.673 0.895 1.00 0.00 101 GLY A CA 4
ATOM 2246 C C . GLY A 1 35 ? 10.754 8.762 -0.376 1.00 0.00 101 GLY A C 4
ATOM 2247 O O . GLY A 1 35 ? 9.911 7.904 -0.640 1.00 0.00 101 GLY A O 4
ATOM 2251 N N . SER A 1 36 ? 10.998 9.804 -1.164 1.00 0.00 102 SER A N 4
ATOM 2252 C CA . SER A 1 36 ? 10.271 10.005 -2.412 1.00 0.00 102 SER A CA 4
ATOM 2253 C C . SER A 1 36 ? 11.235 10.178 -3.582 1.00 0.00 102 SER A C 4
ATOM 2254 O O . SER A 1 36 ? 12.290 10.796 -3.445 1.00 0.00 102 SER A O 4
ATOM 2262 N N . GLY A 1 37 ? 10.864 9.625 -4.733 1.00 0.00 103 GLY A N 4
ATOM 2263 C CA . GLY A 1 37 ? 11.707 9.728 -5.910 1.00 0.00 103 GLY A CA 4
ATOM 2264 C C . GLY A 1 37 ? 13.038 9.024 -5.734 1.00 0.00 103 GLY A C 4
ATOM 2265 O O . GLY A 1 37 ? 13.329 8.455 -4.682 1.00 0.00 103 GLY A O 4
ATOM 2269 N N . PRO A 1 38 ? 13.872 9.055 -6.784 1.00 0.00 104 PRO A N 4
ATOM 2270 C CA . PRO A 1 38 ? 15.192 8.419 -6.766 1.00 0.00 104 PRO A CA 4
ATOM 2271 C C . PRO A 1 38 ? 16.170 9.139 -5.843 1.00 0.00 104 PRO A C 4
ATOM 2272 O O . PRO A 1 38 ? 17.095 8.530 -5.306 1.00 0.00 104 PRO A O 4
ATOM 2283 N N . SER A 1 39 ? 15.958 10.439 -5.663 1.00 0.00 105 SER A N 4
ATOM 2284 C CA . SER A 1 39 ? 16.823 11.243 -4.807 1.00 0.00 105 SER A CA 4
ATOM 2285 C C . SER A 1 39 ? 16.002 12.215 -3.965 1.00 0.00 105 SER A C 4
ATOM 2286 O O . SER A 1 39 ? 14.878 12.567 -4.322 1.00 0.00 105 SER A O 4
ATOM 2294 N N . SER A 1 40 ? 16.573 12.644 -2.844 1.00 0.00 106 SER A N 4
ATOM 2295 C CA . SER A 1 40 ? 15.894 13.572 -1.947 1.00 0.00 106 SER A CA 4
ATOM 2296 C C . SER A 1 40 ? 15.567 14.879 -2.664 1.00 0.00 106 SER A C 4
ATOM 2297 O O . SER A 1 40 ? 16.459 15.576 -3.145 1.00 0.00 106 SER A O 4
ATOM 2305 N N . GLY A 1 41 ? 14.279 15.203 -2.731 1.00 0.00 107 GLY A N 4
ATOM 2306 C CA . GLY A 1 41 ? 13.855 16.424 -3.390 1.00 0.00 107 GLY A CA 4
ATOM 2307 C C . GLY A 1 41 ? 12.371 16.432 -3.697 1.00 0.00 107 GLY A C 4
ATOM 2308 O O . GLY A 1 41 ? 11.858 15.436 -4.204 1.00 0.00 107 GLY A O 4
ATOM 2313 N N . GLY A 1 1 ? -29.013 4.794 5.112 1.00 0.00 67 GLY A N 5
ATOM 2314 C CA . GLY A 1 1 ? -28.139 3.866 4.419 1.00 0.00 67 GLY A CA 5
ATOM 2315 C C . GLY A 1 1 ? -27.358 2.983 5.372 1.00 0.00 67 GLY A C 5
ATOM 2316 O O . GLY A 1 1 ? -26.612 3.477 6.217 1.00 0.00 67 GLY A O 5
ATOM 2320 N N . SER A 1 2 ? -27.533 1.672 5.238 1.00 0.00 68 SER A N 5
ATOM 2321 C CA . SER A 1 2 ? -26.843 0.717 6.099 1.00 0.00 68 SER A CA 5
ATOM 2322 C C . SER A 1 2 ? -25.814 -0.083 5.306 1.00 0.00 68 SER A C 5
ATOM 2323 O O . SER A 1 2 ? -24.813 -0.543 5.855 1.00 0.00 68 SER A O 5
ATOM 2331 N N . SER A 1 3 ? -26.068 -0.245 4.012 1.00 0.00 69 SER A N 5
ATOM 2332 C CA . SER A 1 3 ? -25.167 -0.993 3.143 1.00 0.00 69 SER A CA 5
ATOM 2333 C C . SER A 1 3 ? -25.438 -0.675 1.676 1.00 0.00 69 SER A C 5
ATOM 2334 O O . SER A 1 3 ? -26.534 -0.249 1.313 1.00 0.00 69 SER A O 5
ATOM 2342 N N . GLY A 1 4 ? -24.430 -0.885 0.835 1.00 0.00 70 GLY A N 5
ATOM 2343 C CA . GLY A 1 4 ? -24.578 -0.615 -0.583 1.00 0.00 70 GLY A CA 5
ATOM 2344 C C . GLY A 1 4 ? -23.250 -0.604 -1.313 1.00 0.00 70 GLY A C 5
ATOM 2345 O O . GLY A 1 4 ? -22.696 -1.658 -1.624 1.00 0.00 70 GLY A O 5
ATOM 2349 N N . SER A 1 5 ? -22.738 0.591 -1.590 1.00 0.00 71 SER A N 5
ATOM 2350 C CA . SER A 1 5 ? -21.469 0.735 -2.293 1.00 0.00 71 SER A CA 5
ATOM 2351 C C . SER A 1 5 ? -20.360 -0.029 -1.576 1.00 0.00 71 SER A C 5
ATOM 2352 O O . SER A 1 5 ? -19.586 -0.754 -2.201 1.00 0.00 71 SER A O 5
ATOM 2360 N N . SER A 1 6 ? -20.291 0.138 -0.259 1.00 0.00 72 SER A N 5
ATOM 2361 C CA . SER A 1 6 ? -19.275 -0.532 0.544 1.00 0.00 72 SER A CA 5
ATOM 2362 C C . SER A 1 6 ? -19.682 -0.568 2.014 1.00 0.00 72 SER A C 5
ATOM 2363 O O . SER A 1 6 ? -20.670 0.047 2.412 1.00 0.00 72 SER A O 5
ATOM 2371 N N . GLY A 1 7 ? -18.911 -1.296 2.817 1.00 0.00 73 GLY A N 5
ATOM 2372 C CA . GLY A 1 7 ? -19.206 -1.400 4.234 1.00 0.00 73 GLY A CA 5
ATOM 2373 C C . GLY A 1 7 ? -17.955 -1.390 5.089 1.00 0.00 73 GLY A C 5
ATOM 2374 O O . GLY A 1 7 ? -17.819 -0.565 5.992 1.00 0.00 73 GLY A O 5
ATOM 2378 N N . GLN A 1 8 ? -17.039 -2.311 4.806 1.00 0.00 74 GLN A N 5
ATOM 2379 C CA . GLN A 1 8 ? -15.794 -2.406 5.558 1.00 0.00 74 GLN A CA 5
ATOM 2380 C C . GLN A 1 8 ? -14.596 -2.493 4.618 1.00 0.00 74 GLN A C 5
ATOM 2381 O O . GLN A 1 8 ? -14.596 -3.276 3.668 1.00 0.00 74 GLN A O 5
ATOM 2395 N N . ARG A 1 9 ? -13.576 -1.685 4.890 1.00 0.00 75 ARG A N 5
ATOM 2396 C CA . ARG A 1 9 ? -12.372 -1.670 4.068 1.00 0.00 75 ARG A CA 5
ATOM 2397 C C . ARG A 1 9 ? -11.122 -1.802 4.932 1.00 0.00 75 ARG A C 5
ATOM 2398 O O . ARG A 1 9 ? -10.949 -1.071 5.908 1.00 0.00 75 ARG A O 5
ATOM 2419 N N . VAL A 1 10 ? -10.253 -2.740 4.568 1.00 0.00 76 VAL A N 5
ATOM 2420 C CA . VAL A 1 10 ? -9.018 -2.967 5.309 1.00 0.00 76 VAL A CA 5
ATOM 2421 C C . VAL A 1 10 ? -8.002 -1.864 5.036 1.00 0.00 76 VAL A C 5
ATOM 2422 O O . VAL A 1 10 ? -8.011 -1.248 3.970 1.00 0.00 76 VAL A O 5
ATOM 2435 N N . TYR A 1 11 ? -7.126 -1.621 6.005 1.00 0.00 77 TYR A N 5
ATOM 2436 C CA . TYR A 1 11 ? -6.104 -0.590 5.870 1.00 0.00 77 TYR A CA 5
ATOM 2437 C C . TYR A 1 11 ? -4.949 -1.079 5.002 1.00 0.00 77 TYR A C 5
ATOM 2438 O O . TYR A 1 11 ? -3.917 -1.515 5.512 1.00 0.00 77 TYR A O 5
ATOM 2456 N N . GLU A 1 12 ? -5.131 -1.003 3.688 1.00 0.00 78 GLU A N 5
ATOM 2457 C CA . GLU A 1 12 ? -4.104 -1.438 2.748 1.00 0.00 78 GLU A CA 5
ATOM 2458 C C . GLU A 1 12 ? -3.202 -0.273 2.350 1.00 0.00 78 GLU A C 5
ATOM 2459 O O . GLU A 1 12 ? -3.668 0.851 2.161 1.00 0.00 78 GLU A O 5
ATOM 2471 N N . CYS A 1 13 ? -1.908 -0.550 2.226 1.00 0.00 79 CYS A N 5
ATOM 2472 C CA . CYS A 1 13 ? -0.939 0.473 1.852 1.00 0.00 79 CYS A CA 5
ATOM 2473 C C . CYS A 1 13 ? -1.175 0.948 0.421 1.00 0.00 79 CYS A C 5
ATOM 2474 O O . CYS A 1 13 ? -1.412 0.143 -0.479 1.00 0.00 79 CYS A O 5
ATOM 2481 N N . GLN A 1 14 ? -1.106 2.260 0.220 1.00 0.00 80 GLN A N 5
ATOM 2482 C CA . GLN A 1 14 ? -1.312 2.842 -1.101 1.00 0.00 80 GLN A CA 5
ATOM 2483 C C . GLN A 1 14 ? 0.009 3.311 -1.701 1.00 0.00 80 GLN A C 5
ATOM 2484 O O . GLN A 1 14 ? 0.047 4.277 -2.461 1.00 0.00 80 GLN A O 5
ATOM 2498 N N . GLU A 1 15 ? 1.090 2.619 -1.354 1.00 0.00 81 GLU A N 5
ATOM 2499 C CA . GLU A 1 15 ? 2.413 2.966 -1.858 1.00 0.00 81 GLU A CA 5
ATOM 2500 C C . GLU A 1 15 ? 3.109 1.743 -2.448 1.00 0.00 81 GLU A C 5
ATOM 2501 O O . GLU A 1 15 ? 3.651 1.795 -3.553 1.00 0.00 81 GLU A O 5
ATOM 2513 N N . CYS A 1 16 ? 3.091 0.643 -1.703 1.00 0.00 82 CYS A N 5
ATOM 2514 C CA . CYS A 1 16 ? 3.720 -0.594 -2.149 1.00 0.00 82 CYS A CA 5
ATOM 2515 C C . CYS A 1 16 ? 2.681 -1.695 -2.340 1.00 0.00 82 CYS A C 5
ATOM 2516 O O . CYS A 1 16 ? 2.877 -2.617 -3.130 1.00 0.00 82 CYS A O 5
ATOM 2523 N N . GLY A 1 17 ? 1.575 -1.590 -1.610 1.00 0.00 83 GLY A N 5
ATOM 2524 C CA . GLY A 1 17 ? 0.521 -2.583 -1.713 1.00 0.00 83 GLY A CA 5
ATOM 2525 C C . GLY A 1 17 ? 0.657 -3.683 -0.679 1.00 0.00 83 GLY A C 5
ATOM 2526 O O . GLY A 1 17 ? 1.218 -4.742 -0.959 1.00 0.00 83 GLY A O 5
ATOM 2530 N N . LYS A 1 18 ? 0.145 -3.432 0.521 1.00 0.00 84 LYS A N 5
ATOM 2531 C CA . LYS A 1 18 ? 0.212 -4.408 1.601 1.00 0.00 84 LYS A CA 5
ATOM 2532 C C . LYS A 1 18 ? -0.944 -4.218 2.579 1.00 0.00 84 LYS A C 5
ATOM 2533 O O . LYS A 1 18 ? -1.145 -3.128 3.113 1.00 0.00 84 LYS A O 5
ATOM 2552 N N . SER A 1 19 ? -1.701 -5.287 2.808 1.00 0.00 85 SER A N 5
ATOM 2553 C CA . SER A 1 19 ? -2.838 -5.237 3.719 1.00 0.00 85 SER A CA 5
ATOM 2554 C C . SER A 1 19 ? -2.397 -5.511 5.154 1.00 0.00 85 SER A C 5
ATOM 2555 O O . SER A 1 19 ? -1.431 -6.237 5.391 1.00 0.00 85 SER A O 5
ATOM 2563 N N . PHE A 1 20 ? -3.112 -4.925 6.108 1.00 0.00 86 PHE A N 5
ATOM 2564 C CA . PHE A 1 20 ? -2.795 -5.105 7.521 1.00 0.00 86 PHE A CA 5
ATOM 2565 C C . PHE A 1 20 ? -4.043 -5.483 8.314 1.00 0.00 86 PHE A C 5
ATOM 2566 O O . PHE A 1 20 ? -5.167 -5.299 7.848 1.00 0.00 86 PHE A O 5
ATOM 2583 N N . ARG A 1 21 ? -3.835 -6.014 9.515 1.00 0.00 87 ARG A N 5
ATOM 2584 C CA . ARG A 1 21 ? -4.941 -6.420 10.373 1.00 0.00 87 ARG A CA 5
ATOM 2585 C C . ARG A 1 21 ? -5.546 -5.215 11.087 1.00 0.00 87 ARG A C 5
ATOM 2586 O O . ARG A 1 21 ? -6.733 -4.926 10.939 1.00 0.00 87 ARG A O 5
ATOM 2607 N N . GLN A 1 22 ? -4.722 -4.517 11.861 1.00 0.00 88 GLN A N 5
ATOM 2608 C CA . GLN A 1 22 ? -5.176 -3.345 12.599 1.00 0.00 88 GLN A CA 5
ATOM 2609 C C . GLN A 1 22 ? -4.815 -2.061 11.859 1.00 0.00 88 GLN A C 5
ATOM 2610 O O . GLN A 1 22 ? -4.017 -2.077 10.920 1.00 0.00 88 GLN A O 5
ATOM 2624 N N . LYS A 1 23 ? -5.406 -0.951 12.286 1.00 0.00 89 LYS A N 5
ATOM 2625 C CA . LYS A 1 23 ? -5.146 0.343 11.665 1.00 0.00 89 LYS A CA 5
ATOM 2626 C C . LYS A 1 23 ? -3.727 0.815 11.965 1.00 0.00 89 LYS A C 5
ATOM 2627 O O . LYS A 1 23 ? -2.979 1.180 11.059 1.00 0.00 89 LYS A O 5
ATOM 2646 N N . GLY A 1 24 ? -3.363 0.805 13.244 1.00 0.00 90 GLY A N 5
ATOM 2647 C CA . GLY A 1 24 ? -2.034 1.233 13.640 1.00 0.00 90 GLY A CA 5
ATOM 2648 C C . GLY A 1 24 ? -0.940 0.494 12.895 1.00 0.00 90 GLY A C 5
ATOM 2649 O O . GLY A 1 24 ? 0.137 1.040 12.659 1.00 0.00 90 GLY A O 5
ATOM 2653 N N . SER A 1 25 ? -1.217 -0.753 12.525 1.00 0.00 91 SER A N 5
ATOM 2654 C CA . SER A 1 25 ? -0.246 -1.570 11.807 1.00 0.00 91 SER A CA 5
ATOM 2655 C C . SER A 1 25 ? 0.248 -0.853 10.555 1.00 0.00 91 SER A C 5
ATOM 2656 O O . SER A 1 25 ? 1.453 -0.740 10.324 1.00 0.00 91 SER A O 5
ATOM 2664 N N . LEU A 1 26 ? -0.691 -0.369 9.749 1.00 0.00 92 LEU A N 5
ATOM 2665 C CA . LEU A 1 26 ? -0.353 0.338 8.519 1.00 0.00 92 LEU A CA 5
ATOM 2666 C C . LEU A 1 26 ? 0.351 1.656 8.824 1.00 0.00 92 LEU A C 5
ATOM 2667 O O . LEU A 1 26 ? 1.294 2.044 8.133 1.00 0.00 92 LEU A O 5
ATOM 2683 N N . THR A 1 27 ? -0.111 2.341 9.866 1.00 0.00 93 THR A N 5
ATOM 2684 C CA . THR A 1 27 ? 0.475 3.615 10.264 1.00 0.00 93 THR A CA 5
ATOM 2685 C C . THR A 1 27 ? 1.973 3.478 10.510 1.00 0.00 93 THR A C 5
ATOM 2686 O O . THR A 1 27 ? 2.763 4.316 10.073 1.00 0.00 93 THR A O 5
ATOM 2697 N N . LEU A 1 28 ? 2.358 2.418 11.211 1.00 0.00 94 LEU A N 5
ATOM 2698 C CA . LEU A 1 28 ? 3.764 2.170 11.515 1.00 0.00 94 LEU A CA 5
ATOM 2699 C C . LEU A 1 28 ? 4.543 1.831 10.248 1.00 0.00 94 LEU A C 5
ATOM 2700 O O . LEU A 1 28 ? 5.736 2.115 10.146 1.00 0.00 94 LEU A O 5
ATOM 2716 N N . HIS A 1 29 ? 3.859 1.222 9.284 1.00 0.00 95 HIS A N 5
ATOM 2717 C CA . HIS A 1 29 ? 4.486 0.846 8.022 1.00 0.00 95 HIS A CA 5
ATOM 2718 C C . HIS A 1 29 ? 4.855 2.083 7.209 1.00 0.00 95 HIS A C 5
ATOM 2719 O O . HIS A 1 29 ? 5.799 2.059 6.420 1.00 0.00 95 HIS A O 5
ATOM 2733 N N . GLU A 1 30 ? 4.104 3.162 7.408 1.00 0.00 96 GLU A N 5
ATOM 2734 C CA . GLU A 1 30 ? 4.352 4.407 6.691 1.00 0.00 96 GLU A CA 5
ATOM 2735 C C . GLU A 1 30 ? 5.755 4.932 6.982 1.00 0.00 96 GLU A C 5
ATOM 2736 O O . GLU A 1 30 ? 6.302 5.729 6.219 1.00 0.00 96 GLU A O 5
ATOM 2748 N N . ARG A 1 31 ? 6.331 4.481 8.092 1.00 0.00 97 ARG A N 5
ATOM 2749 C CA . ARG A 1 31 ? 7.669 4.906 8.485 1.00 0.00 97 ARG A CA 5
ATOM 2750 C C . ARG A 1 31 ? 8.658 4.720 7.338 1.00 0.00 97 ARG A C 5
ATOM 2751 O O . ARG A 1 31 ? 9.340 5.663 6.935 1.00 0.00 97 ARG A O 5
ATOM 2772 N N . ILE A 1 32 ? 8.731 3.499 6.819 1.00 0.00 98 ILE A N 5
ATOM 2773 C CA . ILE A 1 32 ? 9.636 3.191 5.718 1.00 0.00 98 ILE A CA 5
ATOM 2774 C C . ILE A 1 32 ? 9.264 3.975 4.464 1.00 0.00 98 ILE A C 5
ATOM 2775 O O . ILE A 1 32 ? 10.081 4.140 3.558 1.00 0.00 98 ILE A O 5
ATOM 2791 N N . HIS A 1 33 ? 8.027 4.458 4.420 1.00 0.00 99 HIS A N 5
ATOM 2792 C CA . HIS A 1 33 ? 7.547 5.227 3.278 1.00 0.00 99 HIS A CA 5
ATOM 2793 C C . HIS A 1 33 ? 7.733 6.723 3.514 1.00 0.00 99 HIS A C 5
ATOM 2794 O O . HIS A 1 33 ? 6.765 7.483 3.549 1.00 0.00 99 HIS A O 5
ATOM 2808 N N . THR A 1 34 ? 8.985 7.141 3.675 1.00 0.00 100 THR A N 5
ATOM 2809 C CA . THR A 1 34 ? 9.299 8.544 3.910 1.00 0.00 100 THR A CA 5
ATOM 2810 C C . THR A 1 34 ? 10.699 8.886 3.412 1.00 0.00 100 THR A C 5
ATOM 2811 O O . THR A 1 34 ? 11.680 8.259 3.810 1.00 0.00 100 THR A O 5
ATOM 2822 N N . GLY A 1 35 ? 10.784 9.885 2.539 1.00 0.00 101 GLY A N 5
ATOM 2823 C CA . GLY A 1 35 ? 12.069 10.292 2.001 1.00 0.00 101 GLY A CA 5
ATOM 2824 C C . GLY A 1 35 ? 12.277 11.792 2.070 1.00 0.00 101 GLY A C 5
ATOM 2825 O O . GLY A 1 35 ? 11.591 12.487 2.820 1.00 0.00 101 GLY A O 5
ATOM 2829 N N . SER A 1 36 ? 13.227 12.293 1.287 1.00 0.00 102 SER A N 5
ATOM 2830 C CA . SER A 1 36 ? 13.528 13.720 1.267 1.00 0.00 102 SER A CA 5
ATOM 2831 C C . SER A 1 36 ? 12.583 14.461 0.326 1.00 0.00 102 SER A C 5
ATOM 2832 O O . SER A 1 36 ? 13.019 15.143 -0.600 1.00 0.00 102 SER A O 5
ATOM 2840 N N . GLY A 1 37 ? 11.283 14.321 0.571 1.00 0.00 103 GLY A N 5
ATOM 2841 C CA . GLY A 1 37 ? 10.296 14.981 -0.262 1.00 0.00 103 GLY A CA 5
ATOM 2842 C C . GLY A 1 37 ? 8.898 14.433 -0.050 1.00 0.00 103 GLY A C 5
ATOM 2843 O O . GLY A 1 37 ? 8.361 13.706 -0.886 1.00 0.00 103 GLY A O 5
ATOM 2847 N N . PRO A 1 38 ? 8.288 14.781 1.092 1.00 0.00 104 PRO A N 5
ATOM 2848 C CA . PRO A 1 38 ? 6.938 14.329 1.438 1.00 0.00 104 PRO A CA 5
ATOM 2849 C C . PRO A 1 38 ? 5.869 14.968 0.558 1.00 0.00 104 PRO A C 5
ATOM 2850 O O . PRO A 1 38 ? 5.830 16.188 0.399 1.00 0.00 104 PRO A O 5
ATOM 2861 N N . SER A 1 39 ? 5.002 14.136 -0.011 1.00 0.00 105 SER A N 5
ATOM 2862 C CA . SER A 1 39 ? 3.935 14.620 -0.879 1.00 0.00 105 SER A CA 5
ATOM 2863 C C . SER A 1 39 ? 2.569 14.192 -0.349 1.00 0.00 105 SER A C 5
ATOM 2864 O O . SER A 1 39 ? 2.043 13.147 -0.731 1.00 0.00 105 SER A O 5
ATOM 2872 N N . SER A 1 40 ? 2.001 15.009 0.532 1.00 0.00 106 SER A N 5
ATOM 2873 C CA . SER A 1 40 ? 0.698 14.714 1.118 1.00 0.00 106 SER A CA 5
ATOM 2874 C C . SER A 1 40 ? 0.056 15.980 1.679 1.00 0.00 106 SER A C 5
ATOM 2875 O O . SER A 1 40 ? 0.655 16.687 2.488 1.00 0.00 106 SER A O 5
ATOM 2883 N N . GLY A 1 41 ? -1.168 16.258 1.242 1.00 0.00 107 GLY A N 5
ATOM 2884 C CA . GLY A 1 41 ? -1.873 17.437 1.710 1.00 0.00 107 GLY A CA 5
ATOM 2885 C C . GLY A 1 41 ? -2.541 17.219 3.053 1.00 0.00 107 GLY A C 5
ATOM 2886 O O . GLY A 1 41 ? -3.548 17.867 3.333 1.00 0.00 107 GLY A O 5
ATOM 2891 N N . GLY A 1 1 ? -29.218 9.753 -3.183 1.00 0.00 67 GLY A N 6
ATOM 2892 C CA . GLY A 1 1 ? -27.886 9.596 -3.738 1.00 0.00 67 GLY A CA 6
ATOM 2893 C C . GLY A 1 1 ? -27.509 8.142 -3.939 1.00 0.00 67 GLY A C 6
ATOM 2894 O O . GLY A 1 1 ? -27.821 7.292 -3.105 1.00 0.00 67 GLY A O 6
ATOM 2898 N N . SER A 1 2 ? -26.838 7.854 -5.050 1.00 0.00 68 SER A N 6
ATOM 2899 C CA . SER A 1 2 ? -26.423 6.491 -5.360 1.00 0.00 68 SER A CA 6
ATOM 2900 C C . SER A 1 2 ? -25.161 6.118 -4.588 1.00 0.00 68 SER A C 6
ATOM 2901 O O . SER A 1 2 ? -24.093 5.937 -5.171 1.00 0.00 68 SER A O 6
ATOM 2909 N N . SER A 1 3 ? -25.294 6.004 -3.270 1.00 0.00 69 SER A N 6
ATOM 2910 C CA . SER A 1 3 ? -24.165 5.657 -2.415 1.00 0.00 69 SER A CA 6
ATOM 2911 C C . SER A 1 3 ? -24.633 5.353 -0.995 1.00 0.00 69 SER A C 6
ATOM 2912 O O . SER A 1 3 ? -25.774 5.635 -0.631 1.00 0.00 69 SER A O 6
ATOM 2920 N N . GLY A 1 4 ? -23.740 4.776 -0.195 1.00 0.00 70 GLY A N 6
ATOM 2921 C CA . GLY A 1 4 ? -24.079 4.444 1.176 1.00 0.00 70 GLY A CA 6
ATOM 2922 C C . GLY A 1 4 ? -23.542 3.089 1.594 1.00 0.00 70 GLY A C 6
ATOM 2923 O O . GLY A 1 4 ? -24.296 2.227 2.043 1.00 0.00 70 GLY A O 6
ATOM 2927 N N . SER A 1 5 ? -22.235 2.901 1.444 1.00 0.00 71 SER A N 6
ATOM 2928 C CA . SER A 1 5 ? -21.598 1.639 1.804 1.00 0.00 71 SER A CA 6
ATOM 2929 C C . SER A 1 5 ? -21.707 1.384 3.305 1.00 0.00 71 SER A C 6
ATOM 2930 O O . SER A 1 5 ? -21.328 2.228 4.117 1.00 0.00 71 SER A O 6
ATOM 2938 N N . SER A 1 6 ? -22.226 0.215 3.664 1.00 0.00 72 SER A N 6
ATOM 2939 C CA . SER A 1 6 ? -22.389 -0.151 5.066 1.00 0.00 72 SER A CA 6
ATOM 2940 C C . SER A 1 6 ? -21.362 -1.202 5.476 1.00 0.00 72 SER A C 6
ATOM 2941 O O . SER A 1 6 ? -21.570 -2.398 5.282 1.00 0.00 72 SER A O 6
ATOM 2949 N N . GLY A 1 7 ? -2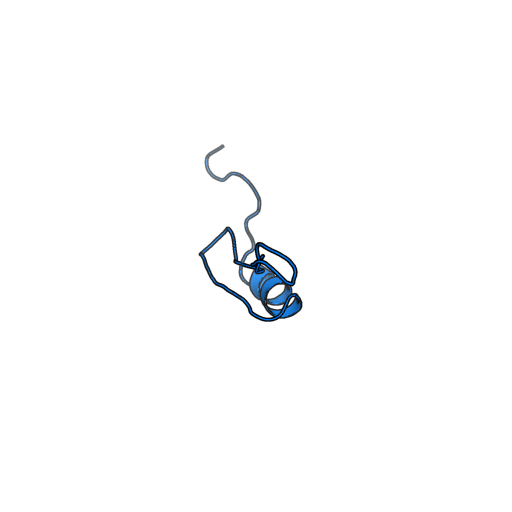0.250 -0.744 6.045 1.00 0.00 73 GLY A N 6
ATOM 2950 C CA . GLY A 1 7 ? -19.206 -1.656 6.473 1.00 0.00 73 GLY A CA 6
ATOM 2951 C C . GLY A 1 7 ? -17.902 -0.944 6.772 1.00 0.00 73 GLY A C 6
ATOM 2952 O O . GLY A 1 7 ? -17.894 0.112 7.404 1.00 0.00 73 GLY A O 6
ATOM 2956 N N . GLN A 1 8 ? -16.795 -1.525 6.319 1.00 0.00 74 GLN A N 6
ATOM 2957 C CA . GLN A 1 8 ? -15.479 -0.940 6.544 1.00 0.00 74 GLN A CA 6
ATOM 2958 C C . GLN A 1 8 ? -14.453 -1.521 5.577 1.00 0.00 74 GLN A C 6
ATOM 2959 O O . GLN A 1 8 ? -14.581 -2.662 5.132 1.00 0.00 74 GLN A O 6
ATOM 2973 N N . ARG A 1 9 ? -13.435 -0.729 5.256 1.00 0.00 75 ARG A N 6
ATOM 2974 C CA . ARG A 1 9 ? -12.388 -1.164 4.340 1.00 0.00 75 ARG A CA 6
ATOM 2975 C C . ARG A 1 9 ? -11.103 -1.486 5.097 1.00 0.00 75 ARG A C 6
ATOM 2976 O O . ARG A 1 9 ? -10.812 -0.886 6.132 1.00 0.00 75 ARG A O 6
ATOM 2997 N N . VAL A 1 10 ? -10.336 -2.438 4.574 1.00 0.00 76 VAL A N 6
ATOM 2998 C CA . VAL A 1 10 ? -9.082 -2.840 5.200 1.00 0.00 76 VAL A CA 6
ATOM 2999 C C . VAL A 1 10 ? -8.004 -1.782 4.998 1.00 0.00 76 VAL A C 6
ATOM 3000 O O . VAL A 1 10 ? -7.957 -1.117 3.962 1.00 0.00 76 VAL A O 6
ATOM 3013 N N . TYR A 1 11 ? -7.137 -1.631 5.993 1.00 0.00 77 TYR A N 6
ATOM 3014 C CA . TYR A 1 11 ? -6.059 -0.652 5.926 1.00 0.00 77 TYR A CA 6
ATOM 3015 C C . TYR A 1 11 ? -4.927 -1.148 5.031 1.00 0.00 77 TYR A C 6
ATOM 3016 O O . TYR A 1 11 ? -3.934 -1.692 5.513 1.00 0.00 77 TYR A O 6
ATOM 3034 N N . GLU A 1 12 ? -5.085 -0.955 3.726 1.00 0.00 78 GLU A N 6
ATOM 3035 C CA . GLU A 1 12 ? -4.077 -1.383 2.763 1.00 0.00 78 GLU A CA 6
ATOM 3036 C C . GLU A 1 12 ? -3.159 -0.224 2.386 1.00 0.00 78 GLU A C 6
ATOM 3037 O O . GLU A 1 12 ? -3.572 0.936 2.384 1.00 0.00 78 GLU A O 6
ATOM 3049 N N . CYS A 1 13 ? -1.909 -0.547 2.068 1.00 0.00 79 CYS A N 6
ATOM 3050 C CA . CYS A 1 13 ? -0.930 0.465 1.690 1.00 0.00 79 CYS A CA 6
ATOM 3051 C C . CYS A 1 13 ? -1.043 0.803 0.206 1.00 0.00 79 CYS A C 6
ATOM 3052 O O . CYS A 1 13 ? -0.990 -0.082 -0.647 1.00 0.00 79 CYS A O 6
ATOM 3059 N N . GLN A 1 14 ? -1.197 2.089 -0.093 1.00 0.00 80 GLN A N 6
ATOM 3060 C CA . GLN A 1 14 ? -1.316 2.544 -1.473 1.00 0.00 80 GLN A CA 6
ATOM 3061 C C . GLN A 1 14 ? 0.035 2.997 -2.016 1.00 0.00 80 GLN A C 6
ATOM 3062 O O . GLN A 1 14 ? 0.102 3.807 -2.940 1.00 0.00 80 GLN A O 6
ATOM 3076 N N . GLU A 1 15 ? 1.108 2.468 -1.436 1.00 0.00 81 GLU A N 6
ATOM 3077 C CA . GLU A 1 15 ? 2.457 2.820 -1.862 1.00 0.00 81 GLU A CA 6
ATOM 3078 C C . GLU A 1 15 ? 3.188 1.600 -2.416 1.00 0.00 81 GLU A C 6
ATOM 3079 O O . GLU A 1 15 ? 3.769 1.650 -3.500 1.00 0.00 81 GLU A O 6
ATOM 3091 N N . CYS A 1 16 ? 3.156 0.506 -1.662 1.00 0.00 82 CYS A N 6
ATOM 3092 C CA . CYS A 1 16 ? 3.815 -0.727 -2.075 1.00 0.00 82 CYS A CA 6
ATOM 3093 C C . CYS A 1 16 ? 2.800 -1.850 -2.262 1.00 0.00 82 CYS A C 6
ATOM 3094 O O . CYS A 1 16 ? 3.008 -2.763 -3.061 1.00 0.00 82 CYS A O 6
ATOM 3101 N N . GLY A 1 17 ? 1.700 -1.776 -1.519 1.00 0.00 83 GLY A N 6
ATOM 3102 C CA . GLY A 1 17 ? 0.668 -2.792 -1.618 1.00 0.00 83 GLY A CA 6
ATOM 3103 C C . GLY A 1 17 ? 0.783 -3.842 -0.531 1.00 0.00 83 GLY A C 6
ATOM 3104 O O . GLY A 1 17 ? 1.294 -4.937 -0.766 1.00 0.00 83 GLY A O 6
ATOM 3108 N N . LYS A 1 18 ? 0.308 -3.508 0.664 1.00 0.00 84 LYS A N 6
ATOM 3109 C CA . LYS A 1 18 ? 0.359 -4.429 1.793 1.00 0.00 84 LYS A CA 6
ATOM 3110 C C . LYS A 1 18 ? -0.802 -4.181 2.752 1.00 0.00 84 LYS A C 6
ATOM 3111 O O . LYS A 1 18 ? -0.924 -3.099 3.326 1.00 0.00 84 LYS A O 6
ATOM 3130 N N . SER A 1 19 ? -1.650 -5.189 2.920 1.00 0.00 85 SER A N 6
ATOM 3131 C CA . SER A 1 19 ? -2.802 -5.079 3.808 1.00 0.00 85 SER A CA 6
ATOM 3132 C C . SER A 1 19 ? -2.390 -5.284 5.262 1.00 0.00 85 SER A C 6
ATOM 3133 O O . SER A 1 19 ? -1.437 -6.007 5.553 1.00 0.00 85 SER A O 6
ATOM 3141 N N . PHE A 1 20 ? -3.114 -4.641 6.172 1.00 0.00 86 PHE A N 6
ATOM 3142 C CA . PHE A 1 20 ? -2.823 -4.751 7.597 1.00 0.00 86 PHE A CA 6
ATOM 3143 C C . PHE A 1 20 ? -4.105 -4.955 8.399 1.00 0.00 86 PHE A C 6
ATOM 3144 O O . PHE A 1 20 ? -4.949 -4.063 8.479 1.00 0.00 86 PHE A O 6
ATOM 3161 N N . ARG A 1 21 ? -4.243 -6.137 8.991 1.00 0.00 87 ARG A N 6
ATOM 3162 C CA . ARG A 1 21 ? -5.422 -6.461 9.785 1.00 0.00 87 ARG A CA 6
ATOM 3163 C C . ARG A 1 21 ? -5.665 -5.400 10.855 1.00 0.00 87 ARG A C 6
ATOM 3164 O O . ARG A 1 21 ? -6.803 -5.165 11.261 1.00 0.00 87 ARG A O 6
ATOM 3185 N N . GLN A 1 22 ? -4.589 -4.765 11.306 1.00 0.00 88 GLN A N 6
ATOM 3186 C CA . GLN A 1 22 ? -4.685 -3.731 12.329 1.00 0.00 88 GLN A CA 6
ATOM 3187 C C . GLN A 1 22 ? -4.508 -2.344 11.720 1.00 0.00 88 GLN A C 6
ATOM 3188 O O . GLN A 1 22 ? -3.778 -2.171 10.744 1.00 0.00 88 GLN A O 6
ATOM 3202 N N . LYS A 1 23 ? -5.182 -1.357 12.301 1.00 0.00 89 LYS A N 6
ATOM 3203 C CA . LYS A 1 23 ? -5.099 0.016 11.817 1.00 0.00 89 LYS A CA 6
ATOM 3204 C C . LYS A 1 23 ? -3.718 0.605 12.086 1.00 0.00 89 LYS A C 6
ATOM 3205 O O . LYS A 1 23 ? -3.070 1.132 11.183 1.00 0.00 89 LYS A O 6
ATOM 3224 N N . GLY A 1 24 ? -3.273 0.512 13.336 1.00 0.00 90 GLY A N 6
ATOM 3225 C CA . GLY A 1 24 ? -1.971 1.039 13.701 1.00 0.00 90 GLY A CA 6
ATOM 3226 C C . GLY A 1 24 ? -0.844 0.391 12.922 1.00 0.00 90 GLY A C 6
ATOM 3227 O O . GLY A 1 24 ? 0.199 1.005 12.698 1.00 0.00 90 GLY A O 6
ATOM 3231 N N . SER A 1 25 ? -1.052 -0.856 12.510 1.00 0.00 91 SER A N 6
ATOM 3232 C CA . SER A 1 25 ? -0.042 -1.591 11.757 1.00 0.00 91 SER A CA 6
ATOM 3233 C C . SER A 1 25 ? 0.362 -0.825 10.500 1.00 0.00 91 SER A C 6
ATOM 3234 O O . SER A 1 25 ? 1.548 -0.692 10.195 1.00 0.00 91 SER A O 6
ATOM 3242 N N . LEU A 1 26 ? -0.632 -0.322 9.776 1.00 0.00 92 LEU A N 6
ATOM 3243 C CA . LEU A 1 26 ? -0.381 0.431 8.552 1.00 0.00 92 LEU A CA 6
ATOM 3244 C C . LEU A 1 26 ? 0.291 1.765 8.861 1.00 0.00 92 LEU A C 6
ATOM 3245 O O . LEU A 1 26 ? 1.181 2.208 8.135 1.00 0.00 92 LEU A O 6
ATOM 3261 N N . THR A 1 27 ? -0.139 2.401 9.947 1.00 0.00 93 THR A N 6
ATOM 3262 C CA . THR A 1 27 ? 0.421 3.683 10.354 1.00 0.00 93 THR A CA 6
ATOM 3263 C C . THR A 1 27 ? 1.921 3.573 10.605 1.00 0.00 93 THR A C 6
ATOM 3264 O O . THR A 1 27 ? 2.699 4.416 10.157 1.00 0.00 93 THR A O 6
ATOM 3275 N N . LEU A 1 28 ? 2.321 2.529 11.323 1.00 0.00 94 LEU A N 6
ATOM 3276 C CA . LEU A 1 28 ? 3.729 2.308 11.633 1.00 0.00 94 LEU A CA 6
ATOM 3277 C C . LEU A 1 28 ? 4.509 1.923 10.380 1.00 0.00 94 LEU A C 6
ATOM 3278 O O . LEU A 1 28 ? 5.713 2.165 10.287 1.00 0.00 94 LEU A O 6
ATOM 3294 N N . HIS A 1 29 ? 3.814 1.325 9.417 1.00 0.00 95 HIS A N 6
ATOM 3295 C CA . HIS A 1 29 ? 4.441 0.910 8.167 1.00 0.00 95 HIS A CA 6
ATOM 3296 C C . HIS A 1 29 ? 4.814 2.121 7.318 1.00 0.00 95 HIS A C 6
ATOM 3297 O O . HIS A 1 29 ? 5.760 2.073 6.533 1.00 0.00 95 HIS A O 6
ATOM 3311 N N . GLU A 1 30 ? 4.062 3.205 7.479 1.00 0.00 96 GLU A N 6
ATOM 3312 C CA . GLU A 1 30 ? 4.313 4.428 6.725 1.00 0.00 96 GLU A CA 6
ATOM 3313 C C . GLU A 1 30 ? 5.714 4.963 7.007 1.00 0.00 96 GLU A C 6
ATOM 3314 O O . GLU A 1 30 ? 6.263 5.738 6.224 1.00 0.00 96 GLU A O 6
ATOM 3326 N N . ARG A 1 31 ? 6.286 4.544 8.131 1.00 0.00 97 ARG A N 6
ATOM 3327 C CA . ARG A 1 31 ? 7.621 4.982 8.518 1.00 0.00 97 ARG A CA 6
ATOM 3328 C C . ARG A 1 31 ? 8.615 4.765 7.381 1.00 0.00 97 ARG A C 6
ATOM 3329 O O . ARG A 1 31 ? 9.296 5.697 6.953 1.00 0.00 97 ARG A O 6
ATOM 3350 N N . ILE A 1 32 ? 8.693 3.530 6.897 1.00 0.00 98 ILE A N 6
ATOM 3351 C CA . ILE A 1 32 ? 9.603 3.191 5.810 1.00 0.00 98 ILE A CA 6
ATOM 3352 C C . ILE A 1 32 ? 9.237 3.941 4.534 1.00 0.00 98 ILE A C 6
ATOM 3353 O O . ILE A 1 32 ? 10.059 4.085 3.628 1.00 0.00 98 ILE A O 6
ATOM 3369 N N . HIS A 1 33 ? 7.998 4.420 4.469 1.00 0.00 99 HIS A N 6
ATOM 3370 C CA . HIS A 1 33 ? 7.524 5.158 3.304 1.00 0.00 99 HIS A CA 6
ATOM 3371 C C . HIS A 1 33 ? 7.704 6.660 3.502 1.00 0.00 99 HIS A C 6
ATOM 3372 O O . HIS A 1 33 ? 6.750 7.430 3.395 1.00 0.00 99 HIS A O 6
ATOM 3386 N N . THR A 1 34 ? 8.935 7.070 3.793 1.00 0.00 100 THR A N 6
ATOM 3387 C CA . THR A 1 34 ? 9.240 8.479 4.008 1.00 0.00 100 THR A CA 6
ATOM 3388 C C . THR A 1 34 ? 9.207 9.255 2.696 1.00 0.00 100 THR A C 6
ATOM 3389 O O . THR A 1 34 ? 10.129 9.164 1.886 1.00 0.00 100 THR A O 6
ATOM 3400 N N . GLY A 1 35 ? 8.139 10.020 2.492 1.00 0.00 101 GLY A N 6
ATOM 3401 C CA . GLY A 1 35 ? 8.007 10.802 1.277 1.00 0.00 101 GLY A CA 6
ATOM 3402 C C . GLY A 1 35 ? 8.734 12.129 1.359 1.00 0.00 101 GLY A C 6
ATOM 3403 O O . GLY A 1 35 ? 9.824 12.214 1.924 1.00 0.00 101 GLY A O 6
ATOM 3407 N N . SER A 1 36 ? 8.129 13.169 0.793 1.00 0.00 102 SER A N 6
ATOM 3408 C CA . SER A 1 36 ? 8.728 14.499 0.801 1.00 0.00 102 SER A CA 6
ATOM 3409 C C . SER A 1 36 ? 8.076 15.382 1.860 1.00 0.00 102 SER A C 6
ATOM 3410 O O . SER A 1 36 ? 7.940 16.591 1.677 1.00 0.00 102 SER A O 6
ATOM 3418 N N . GLY A 1 37 ? 7.675 14.768 2.968 1.00 0.00 103 GLY A N 6
ATOM 3419 C CA . GLY A 1 37 ? 7.041 15.513 4.041 1.00 0.00 103 GLY A CA 6
ATOM 3420 C C . GLY A 1 37 ? 5.539 15.315 4.076 1.00 0.00 103 GLY A C 6
ATOM 3421 O O . GLY A 1 37 ? 4.766 16.207 3.725 1.00 0.00 103 GLY A O 6
ATOM 3425 N N . PRO A 1 38 ? 5.105 14.121 4.505 1.00 0.00 104 PRO A N 6
ATOM 3426 C CA . PRO A 1 38 ? 3.682 13.781 4.593 1.00 0.00 104 PRO A CA 6
ATOM 3427 C C . PRO A 1 38 ? 2.970 14.549 5.702 1.00 0.00 104 PRO A C 6
ATOM 3428 O O . PRO A 1 38 ? 3.021 14.162 6.870 1.00 0.00 104 PRO A O 6
ATOM 3439 N N . SER A 1 39 ? 2.305 15.638 5.329 1.00 0.00 105 SER A N 6
ATOM 3440 C CA . SER A 1 39 ? 1.585 16.462 6.293 1.00 0.00 105 SER A CA 6
ATOM 3441 C C . SER A 1 39 ? 0.203 15.883 6.577 1.00 0.00 105 SER A C 6
ATOM 3442 O O . SER A 1 39 ? -0.207 15.763 7.731 1.00 0.00 105 SER A O 6
ATOM 3450 N N . SER A 1 40 ? -0.511 15.525 5.515 1.00 0.00 106 SER A N 6
ATOM 3451 C CA . SER A 1 40 ? -1.850 14.962 5.648 1.00 0.00 106 SER A CA 6
ATOM 3452 C C . SER A 1 40 ? -2.801 15.968 6.289 1.00 0.00 106 SER A C 6
ATOM 3453 O O . SER A 1 40 ? -3.786 15.591 6.923 1.00 0.00 106 SER A O 6
ATOM 3461 N N . GLY A 1 41 ? -2.499 17.251 6.117 1.00 0.00 107 GLY A N 6
ATOM 3462 C CA . GLY A 1 41 ? -3.335 18.293 6.684 1.00 0.00 107 GLY A CA 6
ATOM 3463 C C . GLY A 1 41 ? -3.051 18.528 8.155 1.00 0.00 107 GLY A C 6
ATOM 3464 O O . GLY A 1 41 ? -2.002 19.079 8.481 1.00 0.00 107 GLY A O 6
ATOM 3469 N N . GLY A 1 1 ? -14.808 -23.403 2.997 1.00 0.00 67 GLY A N 7
ATOM 3470 C CA . GLY A 1 1 ? -13.713 -23.413 2.045 1.00 0.00 67 GLY A CA 7
ATOM 3471 C C . GLY A 1 1 ? -13.982 -22.529 0.843 1.00 0.00 67 GLY A C 7
ATOM 3472 O O . GLY A 1 1 ? -13.495 -22.797 -0.255 1.00 0.00 67 GLY A O 7
ATOM 3476 N N . SER A 1 2 ? -14.762 -21.473 1.050 1.00 0.00 68 SER A N 7
ATOM 3477 C CA . SER A 1 2 ? -15.100 -20.549 -0.027 1.00 0.00 68 SER A CA 7
ATOM 3478 C C . SER A 1 2 ? -14.700 -19.122 0.336 1.00 0.00 68 SER A C 7
ATOM 3479 O O . SER A 1 2 ? -15.462 -18.394 0.972 1.00 0.00 68 SER A O 7
ATOM 3487 N N . SER A 1 3 ? -13.498 -18.729 -0.074 1.00 0.00 69 SER A N 7
ATOM 3488 C CA . SER A 1 3 ? -12.993 -17.391 0.211 1.00 0.00 69 SER A CA 7
ATOM 3489 C C . SER A 1 3 ? -13.963 -16.326 -0.293 1.00 0.00 69 SER A C 7
ATOM 3490 O O . SER A 1 3 ? -14.855 -16.611 -1.091 1.00 0.00 69 SER A O 7
ATOM 3498 N N . GLY A 1 4 ? -13.782 -15.097 0.181 1.00 0.00 70 GLY A N 7
ATOM 3499 C CA . GLY A 1 4 ? -14.647 -14.008 -0.231 1.00 0.00 70 GLY A CA 7
ATOM 3500 C C . GLY A 1 4 ? -15.700 -13.678 0.809 1.00 0.00 70 GLY A C 7
ATOM 3501 O O . GLY A 1 4 ? -15.441 -13.756 2.010 1.00 0.00 70 GLY A O 7
ATOM 3505 N N . SER A 1 5 ? -16.890 -13.307 0.348 1.00 0.00 71 SER A N 7
ATOM 3506 C CA . SER A 1 5 ? -17.983 -12.958 1.248 1.00 0.00 71 SER A CA 7
ATOM 3507 C C . SER A 1 5 ? -17.545 -11.895 2.250 1.00 0.00 71 SER A C 7
ATOM 3508 O O . SER A 1 5 ? -18.044 -11.842 3.374 1.00 0.00 71 SER A O 7
ATOM 3516 N N . SER A 1 6 ? -16.607 -11.050 1.833 1.00 0.00 72 SER A N 7
ATOM 3517 C CA . SER A 1 6 ? -16.097 -9.989 2.695 1.00 0.00 72 SER A CA 7
ATOM 3518 C C . SER A 1 6 ? -16.288 -8.622 2.045 1.00 0.00 72 SER A C 7
ATOM 3519 O O . SER A 1 6 ? -15.456 -8.176 1.256 1.00 0.00 72 SER A O 7
ATOM 3527 N N . GLY A 1 7 ? -17.392 -7.963 2.382 1.00 0.00 73 GLY A N 7
ATOM 3528 C CA . GLY A 1 7 ? -17.674 -6.654 1.823 1.00 0.00 73 GLY A CA 7
ATOM 3529 C C . GLY A 1 7 ? -17.343 -5.529 2.785 1.00 0.00 73 GLY A C 7
ATOM 3530 O O . GLY A 1 7 ? -18.221 -4.759 3.174 1.00 0.00 73 GLY A O 7
ATOM 3534 N N . GLN A 1 8 ? -16.074 -5.436 3.169 1.00 0.00 74 GLN A N 7
ATOM 3535 C CA . GLN A 1 8 ? -15.631 -4.398 4.093 1.00 0.00 74 GLN A CA 7
ATOM 3536 C C . GLN A 1 8 ? -14.391 -3.689 3.560 1.00 0.00 74 GLN A C 7
ATOM 3537 O O . GLN A 1 8 ? -13.912 -3.991 2.467 1.00 0.00 74 GLN A O 7
ATOM 3551 N N . ARG A 1 9 ? -13.875 -2.743 4.339 1.00 0.00 75 ARG A N 7
ATOM 3552 C CA . ARG A 1 9 ? -12.692 -1.989 3.944 1.00 0.00 75 ARG A CA 7
ATOM 3553 C C . ARG A 1 9 ? -11.514 -2.306 4.862 1.00 0.00 75 ARG A C 7
ATOM 3554 O O . ARG A 1 9 ? -11.678 -2.446 6.074 1.00 0.00 75 ARG A O 7
ATOM 3575 N N . VAL A 1 10 ? -10.327 -2.418 4.275 1.00 0.00 76 VAL A N 7
ATOM 3576 C CA . VAL A 1 10 ? -9.122 -2.717 5.039 1.00 0.00 76 VAL A CA 7
ATOM 3577 C C . VAL A 1 10 ? -8.056 -1.648 4.825 1.00 0.00 76 VAL A C 7
ATOM 3578 O O . VAL A 1 10 ? -7.959 -1.060 3.748 1.00 0.00 76 VAL A O 7
ATOM 3591 N N . TYR A 1 11 ? -7.257 -1.403 5.858 1.00 0.00 77 TYR A N 7
ATOM 3592 C CA . TYR A 1 11 ? -6.199 -0.403 5.785 1.00 0.00 77 TYR A CA 7
ATOM 3593 C C . TYR A 1 11 ? -5.034 -0.904 4.936 1.00 0.00 77 TYR A C 7
ATOM 3594 O O . TYR A 1 11 ? -3.999 -1.310 5.463 1.00 0.00 77 TYR A O 7
ATOM 3612 N N . GLU A 1 12 ? -5.212 -0.870 3.619 1.00 0.00 78 GLU A N 7
ATOM 3613 C CA . GLU A 1 12 ? -4.176 -1.321 2.697 1.00 0.00 78 GLU A CA 7
ATOM 3614 C C . GLU A 1 12 ? -3.266 -0.164 2.295 1.00 0.00 78 GLU A C 7
ATOM 3615 O O . GLU A 1 12 ? -3.719 0.968 2.124 1.00 0.00 78 GLU A O 7
ATOM 3627 N N . CYS A 1 13 ? -1.978 -0.457 2.145 1.00 0.00 79 CYS A N 7
ATOM 3628 C CA . CYS A 1 13 ? -1.002 0.556 1.764 1.00 0.00 79 CYS A CA 7
ATOM 3629 C C . CYS A 1 13 ? -1.151 0.929 0.292 1.00 0.00 79 CYS A C 7
ATOM 3630 O O . CYS A 1 13 ? -1.082 0.069 -0.586 1.00 0.00 79 CYS A O 7
ATOM 3637 N N . GLN A 1 14 ? -1.356 2.216 0.031 1.00 0.00 80 GLN A N 7
ATOM 3638 C CA . GLN A 1 14 ? -1.515 2.702 -1.335 1.00 0.00 80 GLN A CA 7
ATOM 3639 C C . GLN A 1 14 ? -0.189 3.212 -1.889 1.00 0.00 80 GLN A C 7
ATOM 3640 O O . GLN A 1 14 ? -0.164 4.033 -2.806 1.00 0.00 80 GLN A O 7
ATOM 3654 N N . GLU A 1 15 ? 0.910 2.721 -1.327 1.00 0.00 81 GLU A N 7
ATOM 3655 C CA . GLU A 1 15 ? 2.240 3.129 -1.765 1.00 0.00 81 GLU A CA 7
ATOM 3656 C C . GLU A 1 15 ? 2.993 1.955 -2.384 1.00 0.00 81 GLU A C 7
ATOM 3657 O O . GLU A 1 15 ? 3.523 2.057 -3.490 1.00 0.00 81 GLU A O 7
ATOM 3669 N N . CYS A 1 16 ? 3.036 0.840 -1.662 1.00 0.00 82 CYS A N 7
ATOM 3670 C CA . CYS A 1 16 ? 3.724 -0.354 -2.137 1.00 0.00 82 CYS A CA 7
ATOM 3671 C C . CYS A 1 16 ? 2.744 -1.509 -2.322 1.00 0.00 82 CYS A C 7
ATOM 3672 O O . CYS A 1 16 ? 2.965 -2.398 -3.143 1.00 0.00 82 CYS A O 7
ATOM 3679 N N . GLY A 1 17 ? 1.661 -1.488 -1.552 1.00 0.00 83 GLY A N 7
ATOM 3680 C CA . GLY A 1 17 ? 0.663 -2.538 -1.646 1.00 0.00 83 GLY A CA 7
ATOM 3681 C C . GLY A 1 17 ? 0.832 -3.596 -0.573 1.00 0.00 83 GLY A C 7
ATOM 3682 O O . GLY A 1 17 ? 1.484 -4.617 -0.794 1.00 0.00 83 GLY A O 7
ATOM 3686 N N . LYS A 1 18 ? 0.245 -3.352 0.593 1.00 0.00 84 LYS A N 7
ATOM 3687 C CA . LYS A 1 18 ? 0.334 -4.291 1.706 1.00 0.00 84 LYS A CA 7
ATOM 3688 C C . LYS A 1 18 ? -0.870 -4.152 2.632 1.00 0.00 84 LYS A C 7
ATOM 3689 O O . LYS A 1 18 ? -1.178 -3.058 3.105 1.00 0.00 84 LYS A O 7
ATOM 3708 N N . SER A 1 19 ? -1.547 -5.268 2.887 1.00 0.00 85 SER A N 7
ATOM 3709 C CA . SER A 1 19 ? -2.718 -5.270 3.755 1.00 0.00 85 SER A CA 7
ATOM 3710 C C . SER A 1 19 ? -2.321 -5.540 5.203 1.00 0.00 85 SER A C 7
ATOM 3711 O O . SER A 1 19 ? -1.305 -6.181 5.471 1.00 0.00 85 SER A O 7
ATOM 3719 N N . PHE A 1 20 ? -3.131 -5.047 6.134 1.00 0.00 86 PHE A N 7
ATOM 3720 C CA . PHE A 1 20 ? -2.865 -5.234 7.556 1.00 0.00 86 PHE A CA 7
ATOM 3721 C C . PHE A 1 20 ? -4.127 -5.675 8.291 1.00 0.00 86 PHE A C 7
ATOM 3722 O O . PHE A 1 20 ? -5.184 -5.848 7.684 1.00 0.00 86 PHE A O 7
ATOM 3739 N N . ARG A 1 21 ? -4.007 -5.856 9.603 1.00 0.00 87 ARG A N 7
ATOM 3740 C CA . ARG A 1 21 ? -5.137 -6.279 10.422 1.00 0.00 87 ARG A CA 7
ATOM 3741 C C . ARG A 1 21 ? -5.594 -5.151 11.342 1.00 0.00 87 ARG A C 7
ATOM 3742 O O . ARG A 1 21 ? -6.782 -5.019 11.634 1.00 0.00 87 ARG A O 7
ATOM 3763 N N . GLN A 1 22 ? -4.642 -4.341 11.795 1.00 0.00 88 GLN A N 7
ATOM 3764 C CA . GLN A 1 22 ? -4.948 -3.225 12.682 1.00 0.00 88 GLN A CA 7
ATOM 3765 C C . GLN A 1 22 ? -4.596 -1.895 12.025 1.00 0.00 88 GLN A C 7
ATOM 3766 O O . GLN A 1 22 ? -3.638 -1.803 11.257 1.00 0.00 88 GLN A O 7
ATOM 3780 N N . LYS A 1 23 ? -5.377 -0.865 12.332 1.00 0.00 89 LYS A N 7
ATOM 3781 C CA . LYS A 1 23 ? -5.148 0.462 11.772 1.00 0.00 89 LYS A CA 7
ATOM 3782 C C . LYS A 1 23 ? -3.741 0.954 12.096 1.00 0.00 89 LYS A C 7
ATOM 3783 O O . LYS A 1 23 ? -3.090 1.589 11.268 1.00 0.00 89 LYS A O 7
ATOM 3802 N N . GLY A 1 24 ? -3.278 0.655 13.306 1.00 0.00 90 GLY A N 7
ATOM 3803 C CA . GLY A 1 24 ? -1.951 1.074 13.716 1.00 0.00 90 GLY A CA 7
ATOM 3804 C C . GLY A 1 24 ? -0.855 0.374 12.937 1.00 0.00 90 GLY A C 7
ATOM 3805 O O . GLY A 1 24 ? 0.200 0.953 12.680 1.00 0.00 90 GLY A O 7
ATOM 3809 N N . SER A 1 25 ? -1.105 -0.876 12.560 1.00 0.00 91 SER A N 7
ATOM 3810 C CA . SER A 1 25 ? -0.129 -1.657 11.809 1.00 0.00 91 SER A CA 7
ATOM 3811 C C . SER A 1 25 ? 0.320 -0.909 10.558 1.00 0.00 91 SER A C 7
ATOM 3812 O O . SER A 1 25 ? 1.513 -0.827 10.263 1.00 0.00 91 SER A O 7
ATOM 3820 N N . LEU A 1 26 ? -0.645 -0.365 9.824 1.00 0.00 92 LEU A N 7
ATOM 3821 C CA . LEU A 1 26 ? -0.351 0.377 8.603 1.00 0.00 92 LEU A CA 7
ATOM 3822 C C . LEU A 1 26 ? 0.356 1.691 8.921 1.00 0.00 92 LEU A C 7
ATOM 3823 O O . LEU A 1 26 ? 1.277 2.101 8.213 1.00 0.00 92 LEU A O 7
ATOM 3839 N N . THR A 1 27 ? -0.078 2.347 9.993 1.00 0.00 93 THR A N 7
ATOM 3840 C CA . THR A 1 27 ? 0.514 3.612 10.406 1.00 0.00 93 THR A CA 7
ATOM 3841 C C . THR A 1 27 ? 2.014 3.468 10.640 1.00 0.00 93 THR A C 7
ATOM 3842 O O . THR A 1 27 ? 2.803 4.313 10.215 1.00 0.00 93 THR A O 7
ATOM 3853 N N . LEU A 1 28 ? 2.401 2.393 11.317 1.00 0.00 94 LEU A N 7
ATOM 3854 C CA . LEU A 1 28 ? 3.808 2.137 11.607 1.00 0.00 94 LEU A CA 7
ATOM 3855 C C . LEU A 1 28 ? 4.576 1.810 10.331 1.00 0.00 94 LEU A C 7
ATOM 3856 O O . LEU A 1 28 ? 5.750 2.155 10.194 1.00 0.00 94 LEU A O 7
ATOM 3872 N N . HIS A 1 29 ? 3.905 1.142 9.397 1.00 0.00 95 HIS A N 7
ATOM 3873 C CA . HIS A 1 29 ? 4.524 0.771 8.130 1.00 0.00 95 HIS A CA 7
ATOM 3874 C C . HIS A 1 29 ? 4.905 2.011 7.327 1.00 0.00 95 HIS A C 7
ATOM 3875 O O . HIS A 1 29 ? 5.850 1.985 6.540 1.00 0.00 95 HIS A O 7
ATOM 3889 N N . GLU A 1 30 ? 4.161 3.094 7.531 1.00 0.00 96 GLU A N 7
ATOM 3890 C CA . GLU A 1 30 ? 4.421 4.342 6.825 1.00 0.00 96 GLU A CA 7
ATOM 3891 C C . GLU A 1 30 ? 5.827 4.855 7.124 1.00 0.00 96 GLU A C 7
ATOM 3892 O O . GLU A 1 30 ? 6.381 5.655 6.370 1.00 0.00 96 GLU A O 7
ATOM 3904 N N . ARG A 1 31 ? 6.397 4.388 8.230 1.00 0.00 97 ARG A N 7
ATOM 3905 C CA . ARG A 1 31 ? 7.737 4.800 8.631 1.00 0.00 97 ARG A CA 7
ATOM 3906 C C . ARG A 1 31 ? 8.727 4.619 7.485 1.00 0.00 97 ARG A C 7
ATOM 3907 O O . ARG A 1 31 ? 9.416 5.561 7.092 1.00 0.00 97 ARG A O 7
ATOM 3928 N N . ILE A 1 32 ? 8.793 3.402 6.954 1.00 0.00 98 ILE A N 7
ATOM 3929 C CA . ILE A 1 32 ? 9.699 3.098 5.854 1.00 0.00 98 ILE A CA 7
ATOM 3930 C C . ILE A 1 32 ? 9.337 3.898 4.607 1.00 0.00 98 ILE A C 7
ATOM 3931 O O . ILE A 1 32 ? 10.158 4.068 3.705 1.00 0.00 98 ILE A O 7
ATOM 3947 N N . HIS A 1 33 ? 8.102 4.388 4.563 1.00 0.00 99 HIS A N 7
ATOM 3948 C CA . HIS A 1 33 ? 7.631 5.173 3.427 1.00 0.00 99 HIS A CA 7
ATOM 3949 C C . HIS A 1 33 ? 7.917 6.657 3.636 1.00 0.00 99 HIS A C 7
ATOM 3950 O O . HIS A 1 33 ? 7.063 7.404 4.114 1.00 0.00 99 HIS A O 7
ATOM 3964 N N . THR A 1 34 ? 9.126 7.079 3.276 1.00 0.00 100 THR A N 7
ATOM 3965 C CA . THR A 1 34 ? 9.525 8.472 3.425 1.00 0.00 100 THR A CA 7
ATOM 3966 C C . THR A 1 34 ? 10.414 8.917 2.270 1.00 0.00 100 THR A C 7
ATOM 3967 O O . THR A 1 34 ? 11.223 8.141 1.762 1.00 0.00 100 THR A O 7
ATOM 3978 N N . GLY A 1 35 ? 10.258 10.171 1.858 1.00 0.00 101 GLY A N 7
ATOM 3979 C CA . GLY A 1 35 ? 11.054 10.697 0.764 1.00 0.00 101 GLY A CA 7
ATOM 3980 C C . GLY A 1 35 ? 11.470 12.137 0.990 1.00 0.00 101 GLY A C 7
ATOM 3981 O O . GLY A 1 35 ? 11.245 12.997 0.139 1.00 0.00 101 GLY A O 7
ATOM 3985 N N . SER A 1 36 ? 12.078 12.402 2.142 1.00 0.00 102 SER A N 7
ATOM 3986 C CA . SER A 1 36 ? 12.522 13.750 2.481 1.00 0.00 102 SER A CA 7
ATOM 3987 C C . SER A 1 36 ? 11.383 14.752 2.321 1.00 0.00 102 SER A C 7
ATOM 3988 O O . SER A 1 36 ? 11.608 15.920 2.005 1.00 0.00 102 SER A O 7
ATOM 3996 N N . GLY A 1 37 ? 10.157 14.287 2.543 1.00 0.00 103 GLY A N 7
ATOM 3997 C CA . GLY A 1 37 ? 9.001 15.155 2.420 1.00 0.00 103 GLY A CA 7
ATOM 3998 C C . GLY A 1 37 ? 8.693 15.897 3.705 1.00 0.00 103 GLY A C 7
ATOM 3999 O O . GLY A 1 37 ? 8.952 17.094 3.833 1.00 0.00 103 GLY A O 7
ATOM 4003 N N . PRO A 1 38 ? 8.124 15.179 4.686 1.00 0.00 104 PRO A N 7
ATOM 4004 C CA . PRO A 1 38 ? 7.767 15.757 5.985 1.00 0.00 104 PRO A CA 7
ATOM 4005 C C . PRO A 1 38 ? 8.994 16.109 6.819 1.00 0.00 104 PRO A C 7
ATOM 4006 O O . PRO A 1 38 ? 9.509 15.276 7.564 1.00 0.00 104 PRO A O 7
ATOM 4017 N N . SER A 1 39 ? 9.456 17.349 6.690 1.00 0.00 105 SER A N 7
ATOM 4018 C CA . SER A 1 39 ? 10.625 17.810 7.431 1.00 0.00 105 SER A CA 7
ATOM 4019 C C . SER A 1 39 ? 10.465 19.270 7.844 1.00 0.00 105 SER A C 7
ATOM 4020 O O . SER A 1 39 ? 9.427 19.885 7.601 1.00 0.00 105 SER A O 7
ATOM 4028 N N . SER A 1 40 ? 11.501 19.818 8.470 1.00 0.00 106 SER A N 7
ATOM 4029 C CA . SER A 1 40 ? 11.476 21.204 8.921 1.00 0.00 106 SER A CA 7
ATOM 4030 C C . SER A 1 40 ? 12.866 21.827 8.843 1.00 0.00 106 SER A C 7
ATOM 4031 O O . SER A 1 40 ? 13.858 21.211 9.232 1.00 0.00 106 SER A O 7
ATOM 4039 N N . GLY A 1 41 ? 12.931 23.054 8.336 1.00 0.00 107 GLY A N 7
ATOM 4040 C CA . GLY A 1 41 ? 14.204 23.741 8.215 1.00 0.00 107 GLY A CA 7
ATOM 4041 C C . GLY A 1 41 ? 14.801 23.614 6.827 1.00 0.00 107 GLY A C 7
ATOM 4042 O O . GLY A 1 41 ? 14.192 24.082 5.867 1.00 0.00 107 GLY A O 7
ATOM 4047 N N . GLY A 1 1 ? -22.951 -12.532 -4.667 1.00 0.00 67 GLY A N 8
ATOM 4048 C CA . GLY A 1 1 ? -22.194 -11.789 -3.676 1.00 0.00 67 GLY A CA 8
ATOM 4049 C C . GLY A 1 1 ? -22.704 -10.373 -3.498 1.00 0.00 67 GLY A C 8
ATOM 4050 O O . GLY A 1 1 ? -23.893 -10.159 -3.263 1.00 0.00 67 GLY A O 8
ATOM 4054 N N . SER A 1 2 ? -21.803 -9.402 -3.610 1.00 0.00 68 SER A N 8
ATOM 4055 C CA . SER A 1 2 ? -22.167 -7.999 -3.454 1.00 0.00 68 SER A CA 8
ATOM 4056 C C . SER A 1 2 ? -21.009 -7.089 -3.852 1.00 0.00 68 SER A C 8
ATOM 4057 O O . SER A 1 2 ? -19.867 -7.309 -3.450 1.00 0.00 68 SER A O 8
ATOM 4065 N N . SER A 1 3 ? -21.313 -6.067 -4.646 1.00 0.00 69 SER A N 8
ATOM 4066 C CA . SER A 1 3 ? -20.298 -5.125 -5.102 1.00 0.00 69 SER A CA 8
ATOM 4067 C C . SER A 1 3 ? -20.934 -3.809 -5.537 1.00 0.00 69 SER A C 8
ATOM 4068 O O . SER A 1 3 ? -22.119 -3.756 -5.862 1.00 0.00 69 SER A O 8
ATOM 4076 N N . GLY A 1 4 ? -20.136 -2.745 -5.539 1.00 0.00 70 GLY A N 8
ATOM 4077 C CA . GLY A 1 4 ? -20.638 -1.442 -5.935 1.00 0.00 70 GLY A CA 8
ATOM 4078 C C . GLY A 1 4 ? -21.276 -0.692 -4.783 1.00 0.00 70 GLY A C 8
ATOM 4079 O O . GLY A 1 4 ? -22.155 0.144 -4.989 1.00 0.00 70 GLY A O 8
ATOM 4083 N N . SER A 1 5 ? -20.835 -0.994 -3.566 1.00 0.00 71 SER A N 8
ATOM 4084 C CA . SER A 1 5 ? -21.374 -0.346 -2.375 1.00 0.00 71 SER A CA 8
ATOM 4085 C C . SER A 1 5 ? -20.291 0.449 -1.652 1.00 0.00 71 SER A C 8
ATOM 4086 O O . SER A 1 5 ? -19.098 0.231 -1.865 1.00 0.00 71 SER A O 8
ATOM 4094 N N . SER A 1 6 ? -20.716 1.373 -0.796 1.00 0.00 72 SER A N 8
ATOM 4095 C CA . SER A 1 6 ? -19.783 2.204 -0.043 1.00 0.00 72 SER A CA 8
ATOM 4096 C C . SER A 1 6 ? -19.549 1.631 1.351 1.00 0.00 72 SER A C 8
ATOM 4097 O O . SER A 1 6 ? -20.168 0.642 1.741 1.00 0.00 72 SER A O 8
ATOM 4105 N N . GLY A 1 7 ? -18.649 2.262 2.100 1.00 0.00 73 GLY A N 8
ATOM 4106 C CA . GLY A 1 7 ? -18.348 1.802 3.443 1.00 0.00 73 GLY A CA 8
ATOM 4107 C C . GLY A 1 7 ? -16.857 1.708 3.702 1.00 0.00 73 GLY A C 8
ATOM 4108 O O . GLY A 1 7 ? -16.049 1.975 2.814 1.00 0.00 73 GLY A O 8
ATOM 4112 N N . GLN A 1 8 ? -16.494 1.327 4.923 1.00 0.00 74 GLN A N 8
ATOM 4113 C CA . GLN A 1 8 ? -15.090 1.201 5.297 1.00 0.00 74 GLN A CA 8
ATOM 4114 C C . GLN A 1 8 ? -14.461 -0.024 4.642 1.00 0.00 74 GLN A C 8
ATOM 4115 O O . GLN A 1 8 ? -15.154 -0.841 4.036 1.00 0.00 74 GLN A O 8
ATOM 4129 N N . ARG A 1 9 ? -13.143 -0.145 4.768 1.00 0.00 75 ARG A N 8
ATOM 4130 C CA . ARG A 1 9 ? -12.420 -1.269 4.187 1.00 0.00 75 ARG A CA 8
ATOM 4131 C C . ARG A 1 9 ? -11.157 -1.575 4.986 1.00 0.00 75 ARG A C 8
ATOM 4132 O O . ARG A 1 9 ? -10.848 -0.894 5.964 1.00 0.00 75 ARG A O 8
ATOM 4153 N N . VAL A 1 10 ? -10.429 -2.604 4.562 1.00 0.00 76 VAL A N 8
ATOM 4154 C CA . VAL A 1 10 ? -9.199 -2.999 5.238 1.00 0.00 76 VAL A CA 8
ATOM 4155 C C . VAL A 1 10 ? -8.066 -2.027 4.930 1.00 0.00 76 VAL A C 8
ATOM 4156 O O . VAL A 1 10 ? -7.844 -1.660 3.776 1.00 0.00 76 VAL A O 8
ATOM 4169 N N . TYR A 1 11 ? -7.351 -1.612 5.970 1.00 0.00 77 TYR A N 8
ATOM 4170 C CA . TYR A 1 11 ? -6.241 -0.680 5.812 1.00 0.00 77 TYR A CA 8
ATOM 4171 C C . TYR A 1 11 ? -5.176 -1.254 4.884 1.00 0.00 77 TYR A C 8
ATOM 4172 O O . TYR A 1 11 ? -4.413 -2.139 5.270 1.00 0.00 77 TYR A O 8
ATOM 4190 N N . GLU A 1 12 ? -5.130 -0.742 3.658 1.00 0.00 78 GLU A N 8
ATOM 4191 C CA . GLU A 1 12 ? -4.158 -1.203 2.674 1.00 0.00 78 GLU A CA 8
ATOM 4192 C C . GLU A 1 12 ? -3.172 -0.093 2.322 1.00 0.00 78 GLU A C 8
ATOM 4193 O O . GLU A 1 12 ? -3.524 1.087 2.314 1.00 0.00 78 GLU A O 8
ATOM 4205 N N . CYS A 1 13 ? -1.934 -0.480 2.032 1.00 0.00 79 CYS A N 8
ATOM 4206 C CA . CYS A 1 13 ? -0.895 0.480 1.680 1.00 0.00 79 CYS A CA 8
ATOM 4207 C C . CYS A 1 13 ? -0.970 0.846 0.201 1.00 0.00 79 CYS A C 8
ATOM 4208 O O . CYS A 1 13 ? -0.907 -0.024 -0.668 1.00 0.00 79 CYS A O 8
ATOM 4215 N N . GLN A 1 14 ? -1.107 2.139 -0.077 1.00 0.00 80 GLN A N 8
ATOM 4216 C CA . GLN A 1 14 ? -1.192 2.619 -1.451 1.00 0.00 80 GLN A CA 8
ATOM 4217 C C . GLN A 1 14 ? 0.183 3.028 -1.971 1.00 0.00 80 GLN A C 8
ATOM 4218 O O . GLN A 1 14 ? 0.292 3.757 -2.956 1.00 0.00 80 GLN A O 8
ATOM 4232 N N . GLU A 1 15 ? 1.228 2.555 -1.300 1.00 0.00 81 GLU A N 8
ATOM 4233 C CA . GLU A 1 15 ? 2.596 2.874 -1.694 1.00 0.00 81 GLU A CA 8
ATOM 4234 C C . GLU A 1 15 ? 3.276 1.662 -2.324 1.00 0.00 81 GLU A C 8
ATOM 4235 O O . GLU A 1 15 ? 3.847 1.752 -3.412 1.00 0.00 81 GLU A O 8
ATOM 4247 N N . CYS A 1 16 ? 3.212 0.529 -1.634 1.00 0.00 82 CYS A N 8
ATOM 4248 C CA . CYS A 1 16 ? 3.822 -0.701 -2.123 1.00 0.00 82 CYS A CA 8
ATOM 4249 C C . CYS A 1 16 ? 2.766 -1.780 -2.348 1.00 0.00 82 CYS A C 8
ATOM 4250 O O . CYS A 1 16 ? 2.921 -2.646 -3.207 1.00 0.00 82 CYS A O 8
ATOM 4257 N N . GLY A 1 17 ? 1.691 -1.720 -1.568 1.00 0.00 83 GLY A N 8
ATOM 4258 C CA . GLY A 1 17 ? 0.625 -2.696 -1.697 1.00 0.00 83 GLY A CA 8
ATOM 4259 C C . GLY A 1 17 ? 0.691 -3.771 -0.630 1.00 0.00 83 GLY A C 8
ATOM 4260 O O . GLY A 1 17 ? 1.168 -4.877 -0.881 1.00 0.00 83 GLY A O 8
ATOM 4264 N N . LYS A 1 18 ? 0.212 -3.445 0.566 1.00 0.00 84 LYS A N 8
ATOM 4265 C CA . LYS A 1 18 ? 0.218 -4.390 1.677 1.00 0.00 84 LYS A CA 8
ATOM 4266 C C . LYS A 1 18 ? -0.889 -4.064 2.674 1.00 0.00 84 LYS A C 8
ATOM 4267 O O . LYS A 1 18 ? -0.962 -2.950 3.193 1.00 0.00 84 LYS A O 8
ATOM 4286 N N . SER A 1 19 ? -1.749 -5.043 2.939 1.00 0.00 85 SER A N 8
ATOM 4287 C CA . SER A 1 19 ? -2.853 -4.859 3.873 1.00 0.00 85 SER A CA 8
ATOM 4288 C C . SER A 1 19 ? -2.463 -5.320 5.273 1.00 0.00 85 SER A C 8
ATOM 4289 O O . SER A 1 19 ? -1.639 -6.221 5.436 1.00 0.00 85 SER A O 8
ATOM 4297 N N . PHE A 1 20 ? -3.061 -4.697 6.283 1.00 0.00 86 PHE A N 8
ATOM 4298 C CA . PHE A 1 20 ? -2.777 -5.042 7.671 1.00 0.00 86 PHE A CA 8
ATOM 4299 C C . PHE A 1 20 ? -4.066 -5.330 8.435 1.00 0.00 86 PHE A C 8
ATOM 4300 O O . PHE A 1 20 ? -5.083 -4.669 8.228 1.00 0.00 86 PHE A O 8
ATOM 4317 N N . ARG A 1 21 ? -4.014 -6.322 9.319 1.00 0.00 87 ARG A N 8
ATOM 4318 C CA . ARG A 1 21 ? -5.177 -6.699 10.113 1.00 0.00 87 ARG A CA 8
ATOM 4319 C C . ARG A 1 21 ? -5.543 -5.594 11.100 1.00 0.00 87 ARG A C 8
ATOM 4320 O O . ARG A 1 21 ? -6.710 -5.428 11.454 1.00 0.00 87 ARG A O 8
ATOM 4341 N N . GLN A 1 22 ? -4.538 -4.842 11.538 1.00 0.00 88 GLN A N 8
ATOM 4342 C CA . GLN A 1 22 ? -4.755 -3.754 12.484 1.00 0.00 88 GLN A CA 8
ATOM 4343 C C . GLN A 1 22 ? -4.531 -2.401 11.819 1.00 0.00 88 GLN A C 8
ATOM 4344 O O . GLN A 1 22 ? -3.788 -2.292 10.843 1.00 0.00 88 GLN A O 8
ATOM 4358 N N . LYS A 1 23 ? -5.178 -1.370 12.352 1.00 0.00 89 LYS A N 8
ATOM 4359 C CA . LYS A 1 23 ? -5.049 -0.022 11.811 1.00 0.00 89 LYS A CA 8
ATOM 4360 C C . LYS A 1 23 ? -3.679 0.565 12.134 1.00 0.00 89 LYS A C 8
ATOM 4361 O O . LYS A 1 23 ? -2.976 1.049 11.248 1.00 0.00 89 LYS A O 8
ATOM 4380 N N . GLY A 1 24 ? -3.306 0.518 13.409 1.00 0.00 90 GLY A N 8
ATOM 4381 C CA . GLY A 1 24 ? -2.020 1.048 13.825 1.00 0.00 90 GLY A CA 8
ATOM 4382 C C . GLY A 1 24 ? -0.871 0.490 13.009 1.00 0.00 90 GLY A C 8
ATOM 4383 O O . GLY A 1 24 ? 0.108 1.188 12.746 1.00 0.00 90 GLY A O 8
ATOM 4387 N N . SER A 1 25 ? -0.990 -0.771 12.608 1.00 0.00 91 SER A N 8
ATOM 4388 C CA . SER A 1 25 ? 0.050 -1.424 11.821 1.00 0.00 91 SER A CA 8
ATOM 4389 C C . SER A 1 25 ? 0.414 -0.586 10.600 1.00 0.00 91 SER A C 8
ATOM 4390 O O . SER A 1 25 ? 1.552 -0.136 10.457 1.00 0.00 91 SER A O 8
ATOM 4398 N N . LEU A 1 26 ? -0.561 -0.379 9.720 1.00 0.00 92 LEU A N 8
ATOM 4399 C CA . LEU A 1 26 ? -0.345 0.405 8.510 1.00 0.00 92 LEU A CA 8
ATOM 4400 C C . LEU A 1 26 ? 0.255 1.767 8.843 1.00 0.00 92 LEU A C 8
ATOM 4401 O O . LEU A 1 26 ? 1.115 2.274 8.121 1.00 0.00 92 LEU A O 8
ATOM 4417 N N . THR A 1 27 ? -0.202 2.357 9.944 1.00 0.00 93 THR A N 8
ATOM 4418 C CA . THR A 1 27 ? 0.290 3.659 10.374 1.00 0.00 93 THR A CA 8
ATOM 4419 C C . THR A 1 27 ? 1.786 3.614 10.663 1.00 0.00 93 THR A C 8
ATOM 4420 O O . THR A 1 27 ? 2.519 4.550 10.340 1.00 0.00 93 THR A O 8
ATOM 4431 N N . LEU A 1 28 ? 2.233 2.522 11.271 1.00 0.00 94 LEU A N 8
ATOM 4432 C CA . LEU A 1 28 ? 3.644 2.354 11.603 1.00 0.00 94 LEU A CA 8
ATOM 4433 C C . LEU A 1 28 ? 4.451 1.966 10.369 1.00 0.00 94 LEU A C 8
ATOM 4434 O O . LEU A 1 28 ? 5.634 2.292 10.259 1.00 0.00 94 LEU A O 8
ATOM 4450 N N . HIS A 1 29 ? 3.804 1.269 9.440 1.00 0.00 95 HIS A N 8
ATOM 4451 C CA . HIS A 1 29 ? 4.461 0.839 8.211 1.00 0.00 95 HIS A CA 8
ATOM 4452 C C . HIS A 1 29 ? 4.830 2.038 7.343 1.00 0.00 95 HIS A C 8
ATOM 4453 O O . HIS A 1 29 ? 5.791 1.988 6.576 1.00 0.00 95 HIS A O 8
ATOM 4467 N N . GLU A 1 30 ? 4.059 3.114 7.470 1.00 0.00 96 GLU A N 8
ATOM 4468 C CA . GLU A 1 30 ? 4.305 4.324 6.695 1.00 0.00 96 GLU A CA 8
ATOM 4469 C C . GLU A 1 30 ? 5.688 4.893 7.000 1.00 0.00 96 GLU A C 8
ATOM 4470 O O . GLU A 1 30 ? 6.236 5.671 6.219 1.00 0.00 96 GLU A O 8
ATOM 4482 N N . ARG A 1 31 ? 6.245 4.500 8.140 1.00 0.00 97 ARG A N 8
ATOM 4483 C CA . ARG A 1 31 ? 7.563 4.972 8.549 1.00 0.00 97 ARG A CA 8
ATOM 4484 C C . ARG A 1 31 ? 8.585 4.763 7.435 1.00 0.00 97 ARG A C 8
ATOM 4485 O O . ARG A 1 31 ? 9.252 5.706 7.008 1.00 0.00 97 ARG A O 8
ATOM 4506 N N . ILE A 1 32 ? 8.702 3.524 6.971 1.00 0.00 98 ILE A N 8
ATOM 4507 C CA . ILE A 1 32 ? 9.642 3.192 5.908 1.00 0.00 98 ILE A CA 8
ATOM 4508 C C . ILE A 1 32 ? 9.299 3.934 4.620 1.00 0.00 98 ILE A C 8
ATOM 4509 O O . ILE A 1 32 ? 10.143 4.091 3.737 1.00 0.00 98 ILE A O 8
ATOM 4525 N N . HIS A 1 33 ? 8.054 4.390 4.520 1.00 0.00 99 HIS A N 8
ATOM 4526 C CA . HIS A 1 33 ? 7.599 5.117 3.341 1.00 0.00 99 HIS A CA 8
ATOM 4527 C C . HIS A 1 33 ? 7.760 6.622 3.535 1.00 0.00 99 HIS A C 8
ATOM 4528 O O . HIS A 1 33 ? 6.787 7.336 3.779 1.00 0.00 99 HIS A O 8
ATOM 4542 N N . THR A 1 34 ? 8.996 7.099 3.426 1.00 0.00 100 THR A N 8
ATOM 4543 C CA . THR A 1 34 ? 9.286 8.517 3.591 1.00 0.00 100 THR A CA 8
ATOM 4544 C C . THR A 1 34 ? 9.270 9.242 2.250 1.00 0.00 100 THR A C 8
ATOM 4545 O O . THR A 1 34 ? 9.625 8.670 1.220 1.00 0.00 100 THR A O 8
ATOM 4556 N N . GLY A 1 35 ? 8.857 10.505 2.270 1.00 0.00 101 GLY A N 8
ATOM 4557 C CA . GLY A 1 35 ? 8.803 11.287 1.048 1.00 0.00 101 GLY A CA 8
ATOM 4558 C C . GLY A 1 35 ? 10.178 11.546 0.465 1.00 0.00 101 GLY A C 8
ATOM 4559 O O . GLY A 1 35 ? 10.666 10.772 -0.359 1.00 0.00 101 GLY A O 8
ATOM 4563 N N . SER A 1 36 ? 10.805 12.637 0.891 1.00 0.00 102 SER A N 8
ATOM 4564 C CA . SER A 1 36 ? 12.130 12.999 0.401 1.00 0.00 102 SER A CA 8
ATOM 4565 C C . SER A 1 36 ? 13.135 11.886 0.682 1.00 0.00 102 SER A C 8
ATOM 4566 O O . SER A 1 36 ? 12.830 10.919 1.379 1.00 0.00 102 SER A O 8
ATOM 4574 N N . GLY A 1 37 ? 14.338 12.030 0.133 1.00 0.00 103 GLY A N 8
ATOM 4575 C CA . GLY A 1 37 ? 15.370 11.031 0.334 1.00 0.00 103 GLY A CA 8
ATOM 4576 C C . GLY A 1 37 ? 16.089 11.198 1.658 1.00 0.00 103 GLY A C 8
ATOM 4577 O O . GLY A 1 37 ? 15.956 12.217 2.337 1.00 0.00 103 GLY A O 8
ATOM 4581 N N . PRO A 1 38 ? 16.870 10.179 2.045 1.00 0.00 104 PRO A N 8
ATOM 4582 C CA . PRO A 1 38 ? 17.627 10.194 3.301 1.00 0.00 104 PRO A CA 8
ATOM 4583 C C . PRO A 1 38 ? 18.778 11.194 3.272 1.00 0.00 104 PRO A C 8
ATOM 4584 O O . PRO A 1 38 ? 19.615 11.165 2.370 1.00 0.00 104 PRO A O 8
ATOM 4595 N N . SER A 1 39 ? 18.813 12.077 4.265 1.00 0.00 105 SER A N 8
ATOM 4596 C CA . SER A 1 39 ? 19.860 13.088 4.351 1.00 0.00 105 SER A CA 8
ATOM 4597 C C . SER A 1 39 ? 20.646 12.947 5.652 1.00 0.00 105 SER A C 8
ATOM 4598 O O . SER A 1 39 ? 20.285 12.159 6.525 1.00 0.00 105 SER A O 8
ATOM 4606 N N . SER A 1 40 ? 21.722 13.718 5.772 1.00 0.00 106 SER A N 8
ATOM 4607 C CA . SER A 1 40 ? 22.562 13.678 6.963 1.00 0.00 106 SER A CA 8
ATOM 4608 C C . SER A 1 40 ? 22.202 14.811 7.920 1.00 0.00 106 SER A C 8
ATOM 4609 O O . SER A 1 40 ? 21.413 15.693 7.586 1.00 0.00 106 SER A O 8
ATOM 4617 N N . GLY A 1 41 ? 22.788 14.778 9.113 1.00 0.00 107 GLY A N 8
ATOM 4618 C CA . GLY A 1 41 ? 22.518 15.806 10.101 1.00 0.00 107 GLY A CA 8
ATOM 4619 C C . GLY A 1 41 ? 23.779 16.304 10.780 1.00 0.00 107 GLY A C 8
ATOM 4620 O O . GLY A 1 41 ? 23.716 16.700 11.942 1.00 0.00 107 GLY A O 8
ATOM 4625 N N . GLY A 1 1 ? -21.721 15.018 12.440 1.00 0.00 67 GLY A N 9
ATOM 4626 C CA . GLY A 1 1 ? -20.474 14.852 13.162 1.00 0.00 67 GLY A CA 9
ATOM 4627 C C . GLY A 1 1 ? -19.268 14.848 12.244 1.00 0.00 67 GLY A C 9
ATOM 4628 O O . GLY A 1 1 ? -18.421 15.739 12.317 1.00 0.00 67 GLY A O 9
ATOM 4632 N N . SER A 1 2 ? -19.188 13.843 11.379 1.00 0.00 68 SER A N 9
ATOM 4633 C CA . SER A 1 2 ? -18.074 13.723 10.446 1.00 0.00 68 SER A CA 9
ATOM 4634 C C . SER A 1 2 ? -16.743 13.681 11.192 1.00 0.00 68 SER A C 9
ATOM 4635 O O . SER A 1 2 ? -15.792 14.370 10.825 1.00 0.00 68 SER A O 9
ATOM 4643 N N . SER A 1 3 ? -16.686 12.867 12.240 1.00 0.00 69 SER A N 9
ATOM 4644 C CA . SER A 1 3 ? -15.474 12.737 13.041 1.00 0.00 69 SER A CA 9
ATOM 4645 C C . SER A 1 3 ? -15.324 11.314 13.571 1.00 0.00 69 SER A C 9
ATOM 4646 O O . SER A 1 3 ? -16.131 10.437 13.267 1.00 0.00 69 SER A O 9
ATOM 4654 N N . GLY A 1 4 ? -14.282 11.093 14.368 1.00 0.00 70 GLY A N 9
ATOM 4655 C CA . GLY A 1 4 ? -14.043 9.775 14.928 1.00 0.00 70 GLY A CA 9
ATOM 4656 C C . GLY A 1 4 ? -13.289 8.869 13.976 1.00 0.00 70 GLY A C 9
ATOM 4657 O O . GLY A 1 4 ? -12.396 9.317 13.257 1.00 0.00 70 GLY A O 9
ATOM 4661 N N . SER A 1 5 ? -13.646 7.588 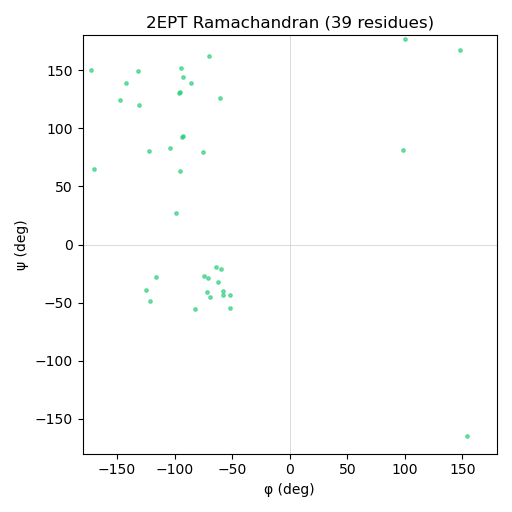13.973 1.00 0.00 71 SER A N 9
ATOM 4662 C CA . SER A 1 5 ? -12.992 6.615 13.106 1.00 0.00 71 SER A CA 9
ATOM 4663 C C . SER A 1 5 ? -13.658 6.575 11.734 1.00 0.00 71 SER A C 9
ATOM 4664 O O . SER A 1 5 ? -14.745 7.121 11.543 1.00 0.00 71 SER A O 9
ATOM 4672 N N . SER A 1 6 ? -12.998 5.924 10.781 1.00 0.00 72 SER A N 9
ATOM 4673 C CA . SER A 1 6 ? -13.523 5.815 9.425 1.00 0.00 72 SER A CA 9
ATOM 4674 C C . SER A 1 6 ? -12.679 4.856 8.592 1.00 0.00 72 SER A C 9
ATOM 4675 O O . SER A 1 6 ? -11.519 4.596 8.908 1.00 0.00 72 SER A O 9
ATOM 4683 N N . GLY A 1 7 ? -13.272 4.332 7.523 1.00 0.00 73 GLY A N 9
ATOM 4684 C CA . GLY A 1 7 ? -12.562 3.407 6.659 1.00 0.00 73 GLY A CA 9
ATOM 4685 C C . GLY A 1 7 ? -12.832 1.958 7.014 1.00 0.00 73 GLY A C 9
ATOM 4686 O O . GLY A 1 7 ? -11.952 1.261 7.517 1.00 0.00 73 GLY A O 9
ATOM 4690 N N . GLN A 1 8 ? -14.054 1.505 6.752 1.00 0.00 74 GLN A N 9
ATOM 4691 C CA . GLN A 1 8 ? -14.438 0.130 7.050 1.00 0.00 74 GLN A CA 9
ATOM 4692 C C . GLN A 1 8 ? -13.527 -0.858 6.329 1.00 0.00 74 GLN A C 9
ATOM 4693 O O . GLN A 1 8 ? -13.311 -1.975 6.799 1.00 0.00 74 GLN A O 9
ATOM 4707 N N . ARG A 1 9 ? -12.996 -0.439 5.185 1.00 0.00 75 ARG A N 9
ATOM 4708 C CA . ARG A 1 9 ? -12.109 -1.288 4.398 1.00 0.00 75 ARG A CA 9
ATOM 4709 C C . ARG A 1 9 ? -10.803 -1.548 5.143 1.00 0.00 75 ARG A C 9
ATOM 4710 O O . ARG A 1 9 ? -10.363 -0.730 5.950 1.00 0.00 75 ARG A O 9
ATOM 4731 N N . VAL A 1 10 ? -10.189 -2.694 4.867 1.00 0.00 76 VAL A N 9
ATOM 4732 C CA . VAL A 1 10 ? -8.933 -3.063 5.510 1.00 0.00 76 VAL A CA 9
ATOM 4733 C C . VAL A 1 10 ? -7.838 -2.050 5.197 1.00 0.00 76 VAL A C 9
ATOM 4734 O O . VAL A 1 10 ? -7.698 -1.602 4.059 1.00 0.00 76 VAL A O 9
ATOM 4747 N N . TYR A 1 11 ? -7.063 -1.692 6.215 1.00 0.00 77 TYR A N 9
ATOM 4748 C CA . TYR A 1 11 ? -5.980 -0.730 6.050 1.00 0.00 77 TYR A CA 9
ATOM 4749 C C . TYR A 1 11 ? -4.891 -1.285 5.137 1.00 0.00 77 TYR A C 9
ATOM 4750 O O . TYR A 1 11 ? -4.022 -2.037 5.577 1.00 0.00 77 TYR A O 9
ATOM 4768 N N . GLU A 1 12 ? -4.947 -0.909 3.863 1.00 0.00 78 GLU A N 9
ATOM 4769 C CA . GLU A 1 12 ? -3.966 -1.369 2.888 1.00 0.00 78 GLU A CA 9
ATOM 4770 C C . GLU A 1 12 ? -3.009 -0.244 2.506 1.00 0.00 78 GLU A C 9
ATOM 4771 O O . GLU A 1 12 ? -3.389 0.927 2.478 1.00 0.00 78 GLU A O 9
ATOM 4783 N N . CYS A 1 13 ? -1.765 -0.608 2.212 1.00 0.00 79 CYS A N 9
ATOM 4784 C CA . CYS A 1 13 ? -0.752 0.369 1.832 1.00 0.00 79 CYS A CA 9
ATOM 4785 C C . CYS A 1 13 ? -0.934 0.806 0.381 1.00 0.00 79 CYS A C 9
ATOM 4786 O O . CYS A 1 13 ? -0.953 -0.022 -0.528 1.00 0.00 79 CYS A O 9
ATOM 4793 N N . GLN A 1 14 ? -1.067 2.112 0.175 1.00 0.00 80 GLN A N 9
ATOM 4794 C CA . GLN A 1 14 ? -1.248 2.659 -1.165 1.00 0.00 80 GLN A CA 9
ATOM 4795 C C . GLN A 1 14 ? 0.078 3.149 -1.737 1.00 0.00 80 GLN A C 9
ATOM 4796 O O . GLN A 1 14 ? 0.113 4.092 -2.526 1.00 0.00 80 GLN A O 9
ATOM 4810 N N . GLU A 1 15 ? 1.167 2.502 -1.332 1.00 0.00 81 GLU A N 9
ATOM 4811 C CA . GLU A 1 15 ? 2.495 2.874 -1.803 1.00 0.00 81 GLU A CA 9
ATOM 4812 C C . GLU A 1 15 ? 3.242 1.657 -2.341 1.00 0.00 81 GLU A C 9
ATOM 4813 O O . GLU A 1 15 ? 3.816 1.697 -3.430 1.00 0.00 81 GLU A O 9
ATOM 4825 N N . CYS A 1 16 ? 3.232 0.576 -1.569 1.00 0.00 82 CYS A N 9
ATOM 4826 C CA . CYS A 1 16 ? 3.909 -0.653 -1.964 1.00 0.00 82 CYS A CA 9
ATOM 4827 C C . CYS A 1 16 ? 2.907 -1.789 -2.153 1.00 0.00 82 CYS A C 9
ATOM 4828 O O . CYS A 1 16 ? 3.148 -2.724 -2.916 1.00 0.00 82 CYS A O 9
ATOM 4835 N N . GLY A 1 17 ? 1.781 -1.701 -1.451 1.00 0.00 83 GLY A N 9
ATOM 4836 C CA . GLY A 1 17 ? 0.760 -2.727 -1.555 1.00 0.00 83 GLY A CA 9
ATOM 4837 C C . GLY A 1 17 ? 0.869 -3.766 -0.457 1.00 0.00 83 GLY A C 9
ATOM 4838 O O . GLY A 1 17 ? 1.507 -4.804 -0.636 1.00 0.00 83 GLY A O 9
ATOM 4842 N N . LYS A 1 18 ? 0.246 -3.488 0.683 1.00 0.00 84 LYS A N 9
ATOM 4843 C CA . LYS A 1 18 ? 0.276 -4.406 1.815 1.00 0.00 84 LYS A CA 9
ATOM 4844 C C . LYS A 1 18 ? -0.972 -4.245 2.679 1.00 0.00 84 LYS A C 9
ATOM 4845 O O . LYS A 1 18 ? -1.273 -3.150 3.152 1.00 0.00 84 LYS A O 9
ATOM 4864 N N . SER A 1 19 ? -1.692 -5.344 2.881 1.00 0.00 85 SER A N 9
ATOM 4865 C CA . SER A 1 19 ? -2.907 -5.324 3.686 1.00 0.00 85 SER A CA 9
ATOM 4866 C C . SER A 1 19 ? -2.584 -5.526 5.163 1.00 0.00 85 SER A C 9
ATOM 4867 O O . SER A 1 19 ? -1.742 -6.350 5.519 1.00 0.00 85 SER A O 9
ATOM 4875 N N . PHE A 1 20 ? -3.260 -4.767 6.019 1.00 0.00 86 PHE A N 9
ATOM 4876 C CA . PHE A 1 20 ? -3.045 -4.860 7.458 1.00 0.00 86 PHE A CA 9
ATOM 4877 C C . PHE A 1 20 ? -4.372 -4.998 8.199 1.00 0.00 86 PHE A C 9
ATOM 4878 O O . PHE A 1 20 ? -5.260 -4.156 8.066 1.00 0.00 86 PHE A O 9
ATOM 4895 N N . ARG A 1 21 ? -4.500 -6.068 8.978 1.00 0.00 87 ARG A N 9
ATOM 4896 C CA . ARG A 1 21 ? -5.719 -6.318 9.738 1.00 0.00 87 ARG A CA 9
ATOM 4897 C C . ARG A 1 21 ? -5.982 -5.189 10.730 1.00 0.00 87 ARG A C 9
ATOM 4898 O O . ARG A 1 21 ? -7.124 -4.774 10.924 1.00 0.00 87 ARG A O 9
ATOM 4919 N N . GLN A 1 22 ? -4.917 -4.698 11.356 1.00 0.00 88 GLN A N 9
ATOM 4920 C CA . GLN A 1 22 ? -5.034 -3.619 12.330 1.00 0.00 88 GLN A CA 9
ATOM 4921 C C . GLN A 1 22 ? -4.764 -2.267 11.678 1.00 0.00 88 GLN A C 9
ATOM 4922 O O . GLN A 1 22 ? -4.118 -2.187 10.633 1.00 0.00 88 GLN A O 9
ATOM 4936 N N . LYS A 1 23 ? -5.265 -1.205 12.301 1.00 0.00 89 LYS A N 9
ATOM 4937 C CA . LYS A 1 23 ? -5.078 0.145 11.783 1.00 0.00 89 LYS A CA 9
ATOM 4938 C C . LYS A 1 23 ? -3.658 0.637 12.046 1.00 0.00 89 LYS A C 9
ATOM 4939 O O . LYS A 1 23 ? -2.934 0.996 11.119 1.00 0.00 89 LYS A O 9
ATOM 4958 N N . GLY A 1 24 ? -3.266 0.649 13.316 1.00 0.00 90 GLY A N 9
ATOM 4959 C CA . GLY A 1 24 ? -1.934 1.097 13.678 1.00 0.00 90 GLY A CA 9
ATOM 4960 C C . GLY A 1 24 ? -0.850 0.384 12.894 1.00 0.00 90 GLY A C 9
ATOM 4961 O O . GLY A 1 24 ? 0.208 0.953 12.627 1.00 0.00 90 GLY A O 9
ATOM 4965 N N . SER A 1 25 ? -1.113 -0.866 12.526 1.00 0.00 91 SER A N 9
ATOM 4966 C CA . SER A 1 25 ? -0.149 -1.660 11.774 1.00 0.00 91 SER A CA 9
ATOM 4967 C C . SER A 1 25 ? 0.299 -0.921 10.516 1.00 0.00 91 SER A C 9
ATOM 4968 O O . SER A 1 25 ? 1.491 -0.857 10.212 1.00 0.00 91 SER A O 9
ATOM 4976 N N . LEU A 1 26 ? -0.664 -0.365 9.790 1.00 0.00 92 LEU A N 9
ATOM 4977 C CA . LEU A 1 26 ? -0.370 0.370 8.565 1.00 0.00 92 LEU A CA 9
ATOM 4978 C C . LEU A 1 26 ? 0.321 1.694 8.876 1.00 0.00 92 LEU A C 9
ATOM 4979 O O . LEU A 1 26 ? 1.264 2.092 8.190 1.00 0.00 92 LEU A O 9
ATOM 4995 N N . THR A 1 27 ? -0.152 2.372 9.917 1.00 0.00 93 THR A N 9
ATOM 4996 C CA . THR A 1 27 ? 0.421 3.650 10.320 1.00 0.00 93 THR A CA 9
ATOM 4997 C C . THR A 1 27 ? 1.930 3.543 10.506 1.00 0.00 93 THR A C 9
ATOM 4998 O O . THR A 1 27 ? 2.691 4.346 9.966 1.00 0.00 93 THR A O 9
ATOM 5009 N N . LEU A 1 28 ? 2.357 2.545 11.272 1.00 0.00 94 LEU A N 9
ATOM 5010 C CA . LEU A 1 28 ? 3.777 2.332 11.529 1.00 0.00 94 LEU A CA 9
ATOM 5011 C C . LEU A 1 28 ? 4.490 1.842 10.272 1.00 0.00 94 LEU A C 9
ATOM 5012 O O . LEU A 1 28 ? 5.691 2.054 10.105 1.00 0.00 94 LEU A O 9
ATOM 5028 N N . HIS A 1 29 ? 3.741 1.188 9.390 1.00 0.00 95 HIS A N 9
ATOM 5029 C CA . HIS A 1 29 ? 4.301 0.671 8.146 1.00 0.00 95 HIS A CA 9
ATOM 5030 C C . HIS A 1 29 ? 4.649 1.810 7.193 1.00 0.00 95 HIS A C 9
ATOM 5031 O O . HIS A 1 29 ? 5.508 1.663 6.323 1.00 0.00 95 HIS A O 9
ATOM 5045 N N . GLU A 1 30 ? 3.977 2.944 7.362 1.00 0.00 96 GLU A N 9
ATOM 5046 C CA . GLU A 1 30 ? 4.215 4.107 6.514 1.00 0.00 96 GLU A CA 9
ATOM 5047 C C . GLU A 1 30 ? 5.563 4.747 6.835 1.00 0.00 96 GLU A C 9
ATOM 5048 O O . GLU A 1 30 ? 6.050 5.599 6.092 1.00 0.00 96 GLU A O 9
ATOM 5060 N N . ARG A 1 31 ? 6.160 4.329 7.947 1.00 0.00 97 ARG A N 9
ATOM 5061 C CA . ARG A 1 31 ? 7.450 4.862 8.367 1.00 0.00 97 ARG A CA 9
ATOM 5062 C C . ARG A 1 31 ? 8.467 4.783 7.232 1.00 0.00 97 ARG A C 9
ATOM 5063 O O . ARG A 1 31 ? 9.028 5.797 6.817 1.00 0.00 97 ARG A O 9
ATOM 5084 N N . ILE A 1 32 ? 8.700 3.572 6.737 1.00 0.00 98 ILE A N 9
ATOM 5085 C CA . ILE A 1 32 ? 9.648 3.361 5.650 1.00 0.00 98 ILE A CA 9
ATOM 5086 C C . ILE A 1 32 ? 9.328 4.258 4.459 1.00 0.00 98 ILE A C 9
ATOM 5087 O O . ILE A 1 32 ? 10.221 4.659 3.713 1.00 0.00 98 ILE A O 9
ATOM 5103 N N . HIS A 1 33 ? 8.047 4.570 4.287 1.00 0.00 99 HIS A N 9
ATOM 5104 C CA . HIS A 1 33 ? 7.609 5.421 3.188 1.00 0.00 99 HIS A CA 9
ATOM 5105 C C . HIS A 1 33 ? 7.704 6.895 3.571 1.00 0.00 99 HIS A C 9
ATOM 5106 O O . HIS A 1 33 ? 6.714 7.509 3.972 1.00 0.00 99 HIS A O 9
ATOM 5120 N N . THR A 1 34 ? 8.901 7.458 3.445 1.00 0.00 100 THR A N 9
ATOM 5121 C CA . THR A 1 34 ? 9.126 8.859 3.780 1.00 0.00 100 THR A CA 9
ATOM 5122 C C . THR A 1 34 ? 10.029 9.532 2.753 1.00 0.00 100 THR A C 9
ATOM 5123 O O . THR A 1 34 ? 10.647 8.865 1.923 1.00 0.00 100 THR A O 9
ATOM 5134 N N . GLY A 1 35 ? 10.103 10.858 2.815 1.00 0.00 101 GLY A N 9
ATOM 5135 C CA . GLY A 1 35 ? 10.935 11.599 1.884 1.00 0.00 101 GLY A CA 9
ATOM 5136 C C . GLY A 1 35 ? 10.307 12.913 1.464 1.00 0.00 101 GLY A C 9
ATOM 5137 O O . GLY A 1 35 ? 9.838 13.681 2.305 1.00 0.00 101 GLY A O 9
ATOM 5141 N N . SER A 1 36 ? 10.298 13.173 0.161 1.00 0.00 102 SER A N 9
ATOM 5142 C CA . SER A 1 36 ? 9.728 14.407 -0.368 1.00 0.00 102 SER A CA 9
ATOM 5143 C C . SER A 1 36 ? 10.421 15.627 0.231 1.00 0.00 102 SER A C 9
ATOM 5144 O O . SER A 1 36 ? 9.769 16.588 0.636 1.00 0.00 102 SER A O 9
ATOM 5152 N N . GLY A 1 37 ? 11.748 15.579 0.285 1.00 0.00 103 GLY A N 9
ATOM 5153 C CA . GLY A 1 37 ? 12.509 16.685 0.836 1.00 0.00 103 GLY A CA 9
ATOM 5154 C C . GLY A 1 37 ? 13.873 16.257 1.339 1.00 0.00 103 GLY A C 9
ATOM 5155 O O . GLY A 1 37 ? 14.228 15.078 1.307 1.00 0.00 103 GLY A O 9
ATOM 5159 N N . PRO A 1 38 ? 14.664 17.229 1.816 1.00 0.00 104 PRO A N 9
ATOM 5160 C CA . PRO A 1 38 ? 16.010 16.971 2.336 1.00 0.00 104 PRO A CA 9
ATOM 5161 C C . PRO A 1 38 ? 15.985 16.209 3.657 1.00 0.00 104 PRO A C 9
ATOM 5162 O O . PRO A 1 38 ? 14.921 15.975 4.229 1.00 0.00 104 PRO A O 9
ATOM 5173 N N . SER A 1 39 ? 17.164 15.826 4.136 1.00 0.00 105 SER A N 9
ATOM 5174 C CA . SER A 1 39 ? 17.277 15.088 5.389 1.00 0.00 105 SER A CA 9
ATOM 5175 C C . SER A 1 39 ? 17.651 16.020 6.537 1.00 0.00 105 SER A C 9
ATOM 5176 O O . SER A 1 39 ? 17.017 16.008 7.592 1.00 0.00 105 SER A O 9
ATOM 5184 N N . SER A 1 40 ? 18.686 16.826 6.323 1.00 0.00 106 SER A N 9
ATOM 5185 C CA . SER A 1 40 ? 19.148 17.762 7.341 1.00 0.00 106 SER A CA 9
ATOM 5186 C C . SER A 1 40 ? 18.930 19.204 6.892 1.00 0.00 106 SER A C 9
ATOM 5187 O O . SER A 1 40 ? 19.832 19.839 6.347 1.00 0.00 106 SER A O 9
ATOM 5195 N N . GLY A 1 41 ? 17.725 19.714 7.126 1.00 0.00 107 GLY A N 9
ATOM 5196 C CA . GLY A 1 41 ? 17.409 21.077 6.739 1.00 0.00 107 GLY A CA 9
ATOM 5197 C C . GLY A 1 41 ? 18.145 22.103 7.577 1.00 0.00 107 GLY A C 9
ATOM 5198 O O . GLY A 1 41 ? 19.347 22.283 7.384 1.00 0.00 107 GLY A O 9
ATOM 5203 N N . GLY A 1 1 ? -32.987 -4.817 -1.763 1.00 0.00 67 GLY A N 10
ATOM 5204 C CA . GLY A 1 1 ? -32.871 -4.167 -0.471 1.00 0.00 67 GLY A CA 10
ATOM 5205 C C . GLY A 1 1 ? -31.429 -3.976 -0.045 1.00 0.00 67 GLY A C 10
ATOM 5206 O O . GLY A 1 1 ? -31.092 -4.149 1.126 1.00 0.00 67 GLY A O 10
ATOM 5210 N N . SER A 1 2 ? -30.575 -3.618 -0.999 1.00 0.00 68 SER A N 10
ATOM 5211 C CA . SER A 1 2 ? -29.159 -3.408 -0.718 1.00 0.00 68 SER A CA 10
ATOM 5212 C C . SER A 1 2 ? -28.729 -2.000 -1.118 1.00 0.00 68 SER A C 10
ATOM 5213 O O . SER A 1 2 ? -29.352 -1.367 -1.971 1.00 0.00 68 SER A O 10
ATOM 5221 N N . SER A 1 3 ? -27.660 -1.515 -0.494 1.00 0.00 69 SER A N 10
ATOM 5222 C CA . SER A 1 3 ? -27.147 -0.181 -0.781 1.00 0.00 69 SER A CA 10
ATOM 5223 C C . SER A 1 3 ? -25.623 -0.187 -0.851 1.00 0.00 69 SER A C 10
ATOM 5224 O O . SER A 1 3 ? -24.952 -0.695 0.046 1.00 0.00 69 SER A O 10
ATOM 5232 N N . GLY A 1 4 ? -25.084 0.381 -1.925 1.00 0.00 70 GLY A N 10
ATOM 5233 C CA . GLY A 1 4 ? -23.643 0.431 -2.094 1.00 0.00 70 GLY A CA 10
ATOM 5234 C C . GLY A 1 4 ? -22.984 1.426 -1.160 1.00 0.00 70 GLY A C 10
ATOM 5235 O O . GLY A 1 4 ? -23.179 2.634 -1.291 1.00 0.00 70 GLY A O 10
ATOM 5239 N N . SER A 1 5 ? -22.202 0.918 -0.212 1.00 0.00 71 SER A N 10
ATOM 5240 C CA . SER A 1 5 ? -21.517 1.770 0.751 1.00 0.00 71 SER A CA 10
ATOM 5241 C C . SER A 1 5 ? -20.079 1.304 0.963 1.00 0.00 71 SER A C 10
ATOM 5242 O O . SER A 1 5 ? -19.779 0.115 0.860 1.00 0.00 71 SER A O 10
ATOM 5250 N N . SER A 1 6 ? -19.194 2.250 1.260 1.00 0.00 72 SER A N 10
ATOM 5251 C CA . SER A 1 6 ? -17.788 1.938 1.483 1.00 0.00 72 SER A CA 10
ATOM 5252 C C . SER A 1 6 ? -17.482 1.839 2.974 1.00 0.00 72 SER A C 10
ATOM 5253 O O . SER A 1 6 ? -16.564 2.486 3.476 1.00 0.00 72 SER A O 10
ATOM 5261 N N . GLY A 1 7 ? -18.261 1.024 3.678 1.00 0.00 73 GLY A N 10
ATOM 5262 C CA . GLY A 1 7 ? -18.060 0.854 5.106 1.00 0.00 73 GLY A CA 10
ATOM 5263 C C . GLY A 1 7 ? -17.119 -0.291 5.426 1.00 0.00 73 GLY A C 10
ATOM 5264 O O . GLY A 1 7 ? -16.399 -0.249 6.423 1.00 0.00 73 GLY A O 10
ATOM 5268 N N . GLN A 1 8 ? -17.126 -1.315 4.579 1.00 0.00 74 GLN A N 10
ATOM 5269 C CA . GLN A 1 8 ? -16.268 -2.477 4.780 1.00 0.00 74 GLN A CA 10
ATOM 5270 C C . GLN A 1 8 ? -14.977 -2.345 3.979 1.00 0.00 74 GLN A C 10
ATOM 5271 O O . GLN A 1 8 ? -14.887 -2.820 2.846 1.00 0.00 74 GLN A O 10
ATOM 5285 N N . ARG A 1 9 ? -13.981 -1.698 4.574 1.00 0.00 75 ARG A N 10
ATOM 5286 C CA . ARG A 1 9 ? -12.695 -1.502 3.915 1.00 0.00 75 ARG A CA 10
ATOM 5287 C C . ARG A 1 9 ? -11.545 -1.890 4.840 1.00 0.00 75 ARG A C 10
ATOM 5288 O O . ARG A 1 9 ? -11.696 -1.905 6.062 1.00 0.00 75 ARG A O 10
ATOM 5309 N N . VAL A 1 10 ? -10.397 -2.204 4.249 1.00 0.00 76 VAL A N 10
ATOM 5310 C CA . VAL A 1 10 ? -9.221 -2.591 5.019 1.00 0.00 76 VAL A CA 10
ATOM 5311 C C . VAL A 1 10 ? -8.077 -1.606 4.809 1.00 0.00 76 VAL A C 10
ATOM 5312 O O . VAL A 1 10 ? -7.942 -1.016 3.737 1.00 0.00 76 VAL A O 10
ATOM 5325 N N . TYR A 1 11 ? -7.256 -1.433 5.838 1.00 0.00 77 TYR A N 10
ATOM 5326 C CA . TYR A 1 11 ? -6.124 -0.517 5.767 1.00 0.00 77 TYR A CA 10
ATOM 5327 C C . TYR A 1 11 ? -5.020 -1.083 4.879 1.00 0.00 77 TYR A C 10
ATOM 5328 O O . TYR A 1 11 ? -4.057 -1.672 5.367 1.00 0.00 77 TYR A O 10
ATOM 5346 N N . GLU A 1 12 ? -5.171 -0.899 3.571 1.00 0.00 78 GLU A N 10
ATOM 5347 C CA . GLU A 1 12 ? -4.187 -1.391 2.613 1.00 0.00 78 GLU A CA 10
ATOM 5348 C C . GLU A 1 12 ? -3.247 -0.272 2.175 1.00 0.00 78 GLU A C 10
ATOM 5349 O O . GLU A 1 12 ? -3.689 0.791 1.738 1.00 0.00 78 GLU A O 10
ATOM 5361 N N . CYS A 1 13 ? -1.946 -0.518 2.297 1.00 0.00 79 CYS A N 10
ATOM 5362 C CA . CYS A 1 13 ? -0.942 0.467 1.916 1.00 0.00 79 CYS A CA 10
ATOM 5363 C C . CYS A 1 13 ? -1.102 0.869 0.452 1.00 0.00 79 CYS A C 10
ATOM 5364 O O . CYS A 1 13 ? -1.180 0.016 -0.431 1.00 0.00 79 CYS A O 10
ATOM 5371 N N . GLN A 1 14 ? -1.150 2.174 0.205 1.00 0.00 80 GLN A N 10
ATOM 5372 C CA . GLN A 1 14 ? -1.301 2.689 -1.151 1.00 0.00 80 GLN A CA 10
ATOM 5373 C C . GLN A 1 14 ? 0.036 3.175 -1.701 1.00 0.00 80 GLN A C 10
ATOM 5374 O O . GLN A 1 14 ? 0.084 4.095 -2.517 1.00 0.00 80 GLN A O 10
ATOM 5388 N N . GLU A 1 15 ? 1.119 2.551 -1.248 1.00 0.00 81 GLU A N 10
ATOM 5389 C CA . GLU A 1 15 ? 2.456 2.922 -1.694 1.00 0.00 81 GLU A CA 10
ATOM 5390 C C . GLU A 1 15 ? 3.206 1.708 -2.234 1.00 0.00 81 GLU A C 10
ATOM 5391 O O . GLU A 1 15 ? 3.832 1.770 -3.293 1.00 0.00 81 GLU A O 10
ATOM 5403 N N . CYS A 1 16 ? 3.139 0.603 -1.499 1.00 0.00 82 CYS A N 10
ATOM 5404 C CA . CYS A 1 16 ? 3.811 -0.626 -1.901 1.00 0.00 82 CYS A CA 10
ATOM 5405 C C . CYS A 1 16 ? 2.800 -1.740 -2.158 1.00 0.00 82 CYS A C 10
ATOM 5406 O O . CYS A 1 16 ? 3.033 -2.627 -2.978 1.00 0.00 82 CYS A O 10
ATOM 5413 N N . GLY A 1 17 ? 1.675 -1.685 -1.452 1.00 0.00 83 GLY A N 10
ATOM 5414 C CA . GLY A 1 17 ? 0.645 -2.694 -1.618 1.00 0.00 83 GLY A CA 10
ATOM 5415 C C . GLY A 1 17 ? 0.731 -3.789 -0.573 1.00 0.00 83 GLY A C 10
ATOM 5416 O O . GLY A 1 17 ? 1.237 -4.878 -0.845 1.00 0.00 83 GLY A O 10
ATOM 5420 N N . LYS A 1 18 ? 0.238 -3.500 0.626 1.00 0.00 84 LYS A N 10
ATOM 5421 C CA . LYS A 1 18 ? 0.262 -4.467 1.717 1.00 0.00 84 LYS A CA 10
ATOM 5422 C C . LYS A 1 18 ? -0.895 -4.228 2.682 1.00 0.00 84 LYS A C 10
ATOM 5423 O O . LYS A 1 18 ? -1.047 -3.134 3.225 1.00 0.00 84 LYS A O 10
ATOM 5442 N N . SER A 1 19 ? -1.708 -5.259 2.891 1.00 0.00 85 SER A N 10
ATOM 5443 C CA . SER A 1 19 ? -2.852 -5.160 3.789 1.00 0.00 85 SER A CA 10
ATOM 5444 C C . SER A 1 19 ? -2.432 -5.407 5.234 1.00 0.00 85 SER A C 10
ATOM 5445 O O . SER A 1 19 ? -1.458 -6.112 5.498 1.00 0.00 85 SER A O 10
ATOM 5453 N N . PHE A 1 20 ? -3.175 -4.821 6.168 1.00 0.00 86 PHE A N 10
ATOM 5454 C CA . PHE A 1 20 ? -2.880 -4.976 7.588 1.00 0.00 86 PHE A CA 10
ATOM 5455 C C . PHE A 1 20 ? -4.157 -5.224 8.385 1.00 0.00 86 PHE A C 10
ATOM 5456 O O . PHE A 1 20 ? -5.151 -4.517 8.220 1.00 0.00 86 PHE A O 10
ATOM 5473 N N . ARG A 1 21 ? -4.122 -6.234 9.248 1.00 0.00 87 ARG A N 10
ATOM 5474 C CA . ARG A 1 21 ? -5.276 -6.578 10.070 1.00 0.00 87 ARG A CA 10
ATOM 5475 C C . ARG A 1 21 ? -5.720 -5.384 10.910 1.00 0.00 87 ARG A C 10
ATOM 5476 O O . ARG A 1 21 ? -6.893 -5.011 10.903 1.00 0.00 87 ARG A O 10
ATOM 5497 N N . GLN A 1 22 ? -4.775 -4.790 11.631 1.00 0.00 88 GLN A N 10
ATOM 5498 C CA . GLN A 1 22 ? -5.070 -3.639 12.477 1.00 0.00 88 GLN A CA 10
ATOM 5499 C C . GLN A 1 22 ? -4.794 -2.334 11.736 1.00 0.00 88 GLN A C 10
ATOM 5500 O O . GLN A 1 22 ? -4.189 -2.332 10.664 1.00 0.00 88 GLN A O 10
ATOM 5514 N N . LYS A 1 23 ? -5.243 -1.226 12.315 1.00 0.00 89 LYS A N 10
ATOM 5515 C CA . LYS A 1 23 ? -5.044 0.087 11.712 1.00 0.00 89 LYS A CA 10
ATOM 5516 C C . LYS A 1 23 ? -3.652 0.626 12.027 1.00 0.00 89 LYS A C 10
ATOM 5517 O O . LYS A 1 23 ? -2.904 1.005 11.127 1.00 0.00 89 LYS A O 10
ATOM 5536 N N . GLY A 1 24 ? -3.311 0.655 13.312 1.00 0.00 90 GLY A N 10
ATOM 5537 C CA . GLY A 1 24 ? -2.009 1.148 13.722 1.00 0.00 90 GLY A CA 10
ATOM 5538 C C . GLY A 1 24 ? -0.871 0.442 13.010 1.00 0.00 90 GLY A C 10
ATOM 5539 O O . GLY A 1 24 ? 0.196 1.020 12.807 1.00 0.00 90 GLY A O 10
ATOM 5543 N N . SER A 1 25 ? -1.099 -0.811 12.632 1.00 0.00 91 SER A N 10
ATOM 5544 C CA . SER A 1 25 ? -0.083 -1.599 11.944 1.00 0.00 91 SER A CA 10
ATOM 5545 C C . SER A 1 25 ? 0.386 -0.891 10.676 1.00 0.00 91 SER A C 10
ATOM 5546 O O . SER A 1 25 ? 1.578 -0.873 10.366 1.00 0.00 91 SER A O 10
ATOM 5554 N N . LEU A 1 26 ? -0.559 -0.310 9.946 1.00 0.00 92 LEU A N 10
ATOM 5555 C CA . LEU A 1 26 ? -0.245 0.400 8.711 1.00 0.00 92 LEU A CA 10
ATOM 5556 C C . LEU A 1 26 ? 0.420 1.740 9.007 1.00 0.00 92 LEU A C 10
ATOM 5557 O O . LEU A 1 26 ? 1.291 2.192 8.263 1.00 0.00 92 LEU A O 10
ATOM 5573 N N . THR A 1 27 ? 0.006 2.371 10.102 1.00 0.00 93 THR A N 10
ATOM 5574 C CA . THR A 1 27 ? 0.561 3.659 10.498 1.00 0.00 93 THR A CA 10
ATOM 5575 C C . THR A 1 27 ? 2.075 3.579 10.658 1.00 0.00 93 THR A C 10
ATOM 5576 O O . THR A 1 27 ? 2.814 4.378 10.081 1.00 0.00 93 THR A O 10
ATOM 5587 N N . LEU A 1 28 ? 2.531 2.610 11.444 1.00 0.00 94 LEU A N 10
ATOM 5588 C CA . LEU A 1 28 ? 3.959 2.425 11.680 1.00 0.00 94 LEU A CA 10
ATOM 5589 C C . LEU A 1 28 ? 4.666 1.967 10.408 1.00 0.00 94 LEU A C 10
ATOM 5590 O O . LEU A 1 28 ? 5.843 2.264 10.199 1.00 0.00 94 LEU A O 10
ATOM 5606 N N . HIS A 1 29 ? 3.940 1.244 9.561 1.00 0.00 95 HIS A N 10
ATOM 5607 C CA . HIS A 1 29 ? 4.497 0.747 8.308 1.00 0.00 95 HIS A CA 10
ATOM 5608 C C . HIS A 1 29 ? 4.862 1.902 7.380 1.00 0.00 95 HIS A C 10
ATOM 5609 O O . HIS A 1 29 ? 5.721 1.763 6.510 1.00 0.00 95 HIS A O 10
ATOM 5623 N N . GLU A 1 30 ? 4.204 3.041 7.573 1.00 0.00 96 GLU A N 10
ATOM 5624 C CA . GLU A 1 30 ? 4.459 4.218 6.752 1.00 0.00 96 GLU A CA 10
ATOM 5625 C C . GLU A 1 30 ? 5.843 4.793 7.040 1.00 0.00 96 GLU A C 10
ATOM 5626 O O . GLU A 1 30 ? 6.338 5.647 6.303 1.00 0.00 96 GLU A O 10
ATOM 5638 N N . ARG A 1 31 ? 6.461 4.320 8.117 1.00 0.00 97 ARG A N 10
ATOM 5639 C CA . ARG A 1 31 ? 7.786 4.788 8.505 1.00 0.00 97 ARG A CA 10
ATOM 5640 C C . ARG A 1 31 ? 8.758 4.699 7.332 1.00 0.00 97 ARG A C 10
ATOM 5641 O O . ARG A 1 31 ? 9.347 5.701 6.924 1.00 0.00 97 ARG A O 10
ATOM 5662 N N . ILE A 1 32 ? 8.921 3.495 6.795 1.00 0.00 98 ILE A N 10
ATOM 5663 C CA . ILE A 1 32 ? 9.821 3.276 5.670 1.00 0.00 98 ILE A CA 10
ATOM 5664 C C . ILE A 1 32 ? 9.434 4.146 4.479 1.00 0.00 98 ILE A C 10
ATOM 5665 O O . ILE A 1 32 ? 10.284 4.535 3.677 1.00 0.00 98 ILE A O 10
ATOM 5681 N N . HIS A 1 33 ? 8.144 4.449 4.369 1.00 0.00 99 HIS A N 10
ATOM 5682 C CA . HIS A 1 33 ? 7.643 5.276 3.277 1.00 0.00 99 HIS A CA 10
ATOM 5683 C C . HIS A 1 33 ? 7.810 6.759 3.597 1.00 0.00 99 HIS A C 10
ATOM 5684 O O . HIS A 1 33 ? 6.960 7.364 4.251 1.00 0.00 99 HIS A O 10
ATOM 5698 N N . THR A 1 34 ? 8.912 7.339 3.133 1.00 0.00 100 THR A N 10
ATOM 5699 C CA . THR A 1 34 ? 9.192 8.749 3.371 1.00 0.00 100 THR A CA 10
ATOM 5700 C C . THR A 1 34 ? 9.356 9.506 2.058 1.00 0.00 100 THR A C 10
ATOM 5701 O O . THR A 1 34 ? 9.377 8.908 0.983 1.00 0.00 100 THR A O 10
ATOM 5712 N N . GLY A 1 35 ? 9.474 10.828 2.152 1.00 0.00 101 GLY A N 10
ATOM 5713 C CA . GLY A 1 35 ? 9.636 11.645 0.964 1.00 0.00 101 GLY A CA 10
ATOM 5714 C C . GLY A 1 35 ? 8.409 12.485 0.667 1.00 0.00 101 GLY A C 10
ATOM 5715 O O . GLY A 1 35 ? 8.422 13.702 0.853 1.00 0.00 101 GLY A O 10
ATOM 5719 N N . SER A 1 36 ? 7.347 11.835 0.202 1.00 0.00 102 SER A N 10
ATOM 5720 C CA . SER A 1 36 ? 6.109 12.531 -0.127 1.00 0.00 102 SER A CA 10
ATOM 5721 C C . SER A 1 36 ? 5.555 13.261 1.093 1.00 0.00 102 SER A C 10
ATOM 5722 O O . SER A 1 36 ? 4.947 14.323 0.972 1.00 0.00 102 SER A O 10
ATOM 5730 N N . GLY A 1 37 ? 5.771 12.681 2.270 1.00 0.00 103 GLY A N 10
ATOM 5731 C CA . GLY A 1 37 ? 5.287 13.289 3.496 1.00 0.00 103 GLY A CA 10
ATOM 5732 C C . GLY A 1 37 ? 6.345 14.129 4.183 1.00 0.00 103 GLY A C 10
ATOM 5733 O O . GLY A 1 37 ? 7.382 14.455 3.604 1.00 0.00 103 GLY A O 10
ATOM 5737 N N . PRO A 1 38 ? 6.087 14.495 5.447 1.00 0.00 104 PRO A N 10
ATOM 5738 C CA . PRO A 1 38 ? 7.013 15.309 6.240 1.00 0.00 104 PRO A CA 10
ATOM 5739 C C . PRO A 1 38 ? 8.279 14.546 6.616 1.00 0.00 104 PRO A C 10
ATOM 5740 O O . PRO A 1 38 ? 8.284 13.316 6.660 1.00 0.00 104 PRO A O 10
ATOM 5751 N N . SER A 1 39 ? 9.351 15.284 6.887 1.00 0.00 105 SER A N 10
ATOM 5752 C CA . SER A 1 39 ? 10.624 14.676 7.256 1.00 0.00 105 SER A CA 10
ATOM 5753 C C . SER A 1 39 ? 11.405 15.584 8.202 1.00 0.00 105 SER A C 10
ATOM 5754 O O . SER A 1 39 ? 11.420 16.804 8.038 1.00 0.00 105 SER A O 10
ATOM 5762 N N . SER A 1 40 ? 12.053 14.978 9.192 1.00 0.00 106 SER A N 10
ATOM 5763 C CA . SER A 1 40 ? 12.833 15.731 10.167 1.00 0.00 106 SER A CA 10
ATOM 5764 C C . SER A 1 40 ? 14.240 16.004 9.643 1.00 0.00 106 SER A C 10
ATOM 5765 O O . SER A 1 40 ? 15.206 15.370 10.066 1.00 0.00 106 SER A O 10
ATOM 5773 N N . GLY A 1 41 ? 14.346 16.953 8.718 1.00 0.00 107 GLY A N 10
ATOM 5774 C CA . GLY A 1 41 ? 15.637 17.295 8.151 1.00 0.00 107 GLY A CA 10
ATOM 5775 C C . GLY A 1 41 ? 15.765 18.775 7.849 1.00 0.00 107 GLY A C 10
ATOM 5776 O O . GLY A 1 41 ? 16.862 19.318 7.971 1.00 0.00 107 GLY A O 10
ATOM 5781 N N . GLY A 1 1 ? -27.026 -6.367 -6.768 1.00 0.00 67 GLY A N 11
ATOM 5782 C CA . GLY A 1 1 ? -25.598 -6.280 -7.015 1.00 0.00 67 GLY A CA 11
ATOM 5783 C C . GLY A 1 1 ? -25.016 -4.946 -6.593 1.00 0.00 67 GLY A C 11
ATOM 5784 O O . GLY A 1 1 ? -23.938 -4.560 -7.045 1.00 0.00 67 GLY A O 11
ATOM 5788 N N . SER A 1 2 ? -25.732 -4.238 -5.725 1.00 0.00 68 SER A N 11
ATOM 5789 C CA . SER A 1 2 ? -25.284 -2.935 -5.247 1.00 0.00 68 SER A CA 11
ATOM 5790 C C . SER A 1 2 ? -24.799 -3.024 -3.802 1.00 0.00 68 SER A C 11
ATOM 5791 O O . SER A 1 2 ? -25.279 -3.849 -3.025 1.00 0.00 68 SER A O 11
ATOM 5799 N N . SER A 1 3 ? -23.845 -2.169 -3.451 1.00 0.00 69 SER A N 11
ATOM 5800 C CA . SER A 1 3 ? -23.291 -2.153 -2.102 1.00 0.00 69 SER A CA 11
ATOM 5801 C C . SER A 1 3 ? -23.909 -1.029 -1.275 1.00 0.00 69 SER A C 11
ATOM 5802 O O . SER A 1 3 ? -24.659 -1.278 -0.332 1.00 0.00 69 SER A O 11
ATOM 5810 N N . GLY A 1 4 ? -23.589 0.209 -1.637 1.00 0.00 70 GLY A N 11
ATOM 5811 C CA . GLY A 1 4 ? -24.120 1.353 -0.920 1.00 0.00 70 GLY A CA 11
ATOM 5812 C C . GLY A 1 4 ? -23.601 1.438 0.502 1.00 0.00 70 GLY A C 11
ATOM 5813 O O . GLY A 1 4 ? -24.373 1.359 1.458 1.00 0.00 70 GLY A O 11
ATOM 5817 N N . SER A 1 5 ? -22.289 1.597 0.643 1.00 0.00 71 SER A N 11
ATOM 5818 C CA . SER A 1 5 ? -21.667 1.687 1.959 1.00 0.00 71 SER A CA 11
ATOM 5819 C C . SER A 1 5 ? -22.051 0.490 2.824 1.00 0.00 71 SER A C 11
ATOM 5820 O O . SER A 1 5 ? -22.232 0.617 4.035 1.00 0.00 71 SER A O 11
ATOM 5828 N N . SER A 1 6 ? -22.174 -0.673 2.192 1.00 0.00 72 SER A N 11
ATOM 5829 C CA . SER A 1 6 ? -22.541 -1.894 2.902 1.00 0.00 72 SER A CA 11
ATOM 5830 C C . SER A 1 6 ? -21.380 -2.884 2.915 1.00 0.00 72 SER A C 11
ATOM 5831 O O . SER A 1 6 ? -21.584 -4.095 2.974 1.00 0.00 72 SER A O 11
ATOM 5839 N N . GLY A 1 7 ? -20.160 -2.357 2.859 1.00 0.00 73 GLY A N 11
ATOM 5840 C CA . GLY A 1 7 ? -18.984 -3.208 2.865 1.00 0.00 73 GLY A CA 11
ATOM 5841 C C . GLY A 1 7 ? -17.876 -2.658 3.740 1.00 0.00 73 GLY A C 11
ATOM 5842 O O . GLY A 1 7 ? -17.676 -1.445 3.810 1.00 0.00 73 GLY A O 11
ATOM 5846 N N . GLN A 1 8 ? -17.155 -3.551 4.411 1.00 0.00 74 GLN A N 11
ATOM 5847 C CA . GLN A 1 8 ? -16.063 -3.147 5.288 1.00 0.00 74 GLN A CA 11
ATOM 5848 C C . GLN A 1 8 ? -14.816 -2.799 4.481 1.00 0.00 74 GLN A C 11
ATOM 5849 O O . GLN A 1 8 ? -14.658 -3.243 3.344 1.00 0.00 74 GLN A O 11
ATOM 5863 N N . ARG A 1 9 ? -13.935 -2.002 5.076 1.00 0.00 75 ARG A N 11
ATOM 5864 C CA . ARG A 1 9 ? -12.703 -1.594 4.411 1.00 0.00 75 ARG A CA 11
ATOM 5865 C C . ARG A 1 9 ? -11.481 -2.071 5.190 1.00 0.00 75 ARG A C 11
ATOM 5866 O O . ARG A 1 9 ? -11.533 -2.234 6.409 1.00 0.00 75 ARG A O 11
ATOM 5887 N N . VAL A 1 10 ? -10.382 -2.295 4.477 1.00 0.00 76 VAL A N 11
ATOM 5888 C CA . VAL A 1 10 ? -9.146 -2.754 5.100 1.00 0.00 76 VAL A CA 11
ATOM 5889 C C . VAL A 1 10 ? -7.999 -1.790 4.820 1.00 0.00 76 VAL A C 11
ATOM 5890 O O . VAL A 1 10 ? -7.838 -1.310 3.697 1.00 0.00 76 VAL A O 11
ATOM 5903 N N . TYR A 1 11 ? -7.203 -1.512 5.846 1.00 0.00 77 TYR A N 11
ATOM 5904 C CA . TYR A 1 11 ? -6.070 -0.604 5.711 1.00 0.00 77 TYR A CA 11
ATOM 5905 C C . TYR A 1 11 ? -5.006 -1.193 4.791 1.00 0.00 77 TYR A C 11
ATOM 5906 O O . TYR A 1 11 ? -4.172 -1.990 5.220 1.00 0.00 77 TYR A O 11
ATOM 5924 N N . GLU A 1 12 ? -5.041 -0.794 3.524 1.00 0.00 78 GLU A N 11
ATOM 5925 C CA . GLU A 1 12 ? -4.080 -1.283 2.542 1.00 0.00 78 GLU A CA 11
ATOM 5926 C C . GLU A 1 12 ? -3.097 -0.184 2.149 1.00 0.00 78 GLU A C 11
ATOM 5927 O O . GLU A 1 12 ? -3.496 0.935 1.825 1.00 0.00 78 GLU A O 11
ATOM 5939 N N . CYS A 1 13 ? -1.809 -0.511 2.182 1.00 0.00 79 CYS A N 11
ATOM 5940 C CA . CYS A 1 13 ? -0.768 0.447 1.831 1.00 0.00 79 CYS A CA 11
ATOM 5941 C C . CYS A 1 13 ? -0.933 0.928 0.392 1.00 0.00 79 CYS A C 11
ATOM 5942 O O . CYS A 1 13 ? -1.053 0.123 -0.531 1.00 0.00 79 CYS A O 11
ATOM 5949 N N . GLN A 1 14 ? -0.938 2.245 0.211 1.00 0.00 80 GLN A N 11
ATOM 5950 C CA . GLN A 1 14 ? -1.089 2.832 -1.114 1.00 0.00 80 GLN A CA 11
ATOM 5951 C C . GLN A 1 14 ? 0.264 3.249 -1.682 1.00 0.00 80 GLN A C 11
ATOM 5952 O O . GLN A 1 14 ? 0.351 4.182 -2.481 1.00 0.00 80 GLN A O 11
ATOM 5966 N N . GLU A 1 15 ? 1.316 2.552 -1.265 1.00 0.00 81 GLU A N 11
ATOM 5967 C CA . GLU A 1 15 ? 2.664 2.852 -1.732 1.00 0.00 81 GLU A CA 11
ATOM 5968 C C . GLU A 1 15 ? 3.359 1.590 -2.235 1.00 0.00 81 GLU A C 11
ATOM 5969 O O . GLU A 1 15 ? 3.967 1.588 -3.305 1.00 0.00 81 GLU A O 11
ATOM 5981 N N . CYS A 1 16 ? 3.264 0.519 -1.455 1.00 0.00 82 CYS A N 11
ATOM 5982 C CA . CYS A 1 16 ? 3.884 -0.750 -1.818 1.00 0.00 82 CYS A CA 11
ATOM 5983 C C . CYS A 1 16 ? 2.824 -1.809 -2.109 1.00 0.00 82 CYS A C 11
ATOM 5984 O O . CYS A 1 16 ? 3.062 -2.750 -2.865 1.00 0.00 82 CYS A O 11
ATOM 5991 N N . GLY A 1 17 ? 1.652 -1.647 -1.502 1.00 0.00 83 GLY A N 11
ATOM 5992 C CA . GLY A 1 17 ? 0.573 -2.596 -1.708 1.00 0.00 83 GLY A CA 11
ATOM 5993 C C . GLY A 1 17 ? 0.597 -3.729 -0.701 1.00 0.00 83 GLY A C 11
ATOM 5994 O O . GLY A 1 17 ? 0.993 -4.849 -1.024 1.00 0.00 83 GLY A O 11
ATOM 5998 N N . LYS A 1 18 ? 0.173 -3.438 0.524 1.00 0.00 84 LYS A N 11
ATOM 5999 C CA . LYS A 1 18 ? 0.148 -4.440 1.583 1.00 0.00 84 LYS A CA 11
ATOM 6000 C C . LYS A 1 18 ? -1.004 -4.180 2.550 1.00 0.00 84 LYS A C 11
ATOM 6001 O O . LYS A 1 18 ? -1.157 -3.072 3.063 1.00 0.00 84 LYS A O 11
ATOM 6020 N N . SER A 1 19 ? -1.809 -5.209 2.794 1.00 0.00 85 SER A N 11
ATOM 6021 C CA . SER A 1 19 ? -2.948 -5.092 3.697 1.00 0.00 85 SER A CA 11
ATOM 6022 C C . SER A 1 19 ? -2.534 -5.390 5.134 1.00 0.00 85 SER A C 11
ATOM 6023 O O . SER A 1 19 ? -1.582 -6.132 5.377 1.00 0.00 85 SER A O 11
ATOM 6031 N N . PHE A 1 20 ? -3.256 -4.807 6.085 1.00 0.00 86 PHE A N 11
ATOM 6032 C CA . PHE A 1 20 ? -2.965 -5.008 7.499 1.00 0.00 86 PHE A CA 11
ATOM 6033 C C . PHE A 1 20 ? -4.245 -5.270 8.287 1.00 0.00 86 PHE A C 11
ATOM 6034 O O . PHE A 1 20 ? -5.319 -4.787 7.925 1.00 0.00 86 PHE A O 11
ATOM 6051 N N . ARG A 1 21 ? -4.124 -6.039 9.364 1.00 0.00 87 ARG A N 11
ATOM 6052 C CA . ARG A 1 21 ? -5.271 -6.367 10.202 1.00 0.00 87 ARG A CA 11
ATOM 6053 C C . ARG A 1 21 ? -5.713 -5.155 11.017 1.00 0.00 87 ARG A C 11
ATOM 6054 O O . ARG A 1 21 ? -6.880 -4.765 10.984 1.00 0.00 87 ARG A O 11
ATOM 6075 N N . GLN A 1 22 ? -4.773 -4.566 11.749 1.00 0.00 88 GLN A N 11
ATOM 6076 C CA . GLN A 1 22 ? -5.066 -3.399 12.573 1.00 0.00 88 GLN A CA 11
ATOM 6077 C C . GLN A 1 22 ? -4.686 -2.112 11.850 1.00 0.00 88 GLN A C 11
ATOM 6078 O O . GLN A 1 22 ? -3.872 -2.122 10.927 1.00 0.00 88 GLN A O 11
ATOM 6092 N N . LYS A 1 23 ? -5.282 -1.003 12.275 1.00 0.00 89 LYS A N 11
ATOM 6093 C CA . LYS A 1 23 ? -5.007 0.295 11.669 1.00 0.00 89 LYS A CA 11
ATOM 6094 C C . LYS A 1 23 ? -3.588 0.754 11.987 1.00 0.00 89 LYS A C 11
ATOM 6095 O O . LYS A 1 23 ? -2.831 1.131 11.093 1.00 0.00 89 LYS A O 11
ATOM 6114 N N . GLY A 1 24 ? -3.233 0.718 13.268 1.00 0.00 90 GLY A N 11
ATOM 6115 C CA . GLY A 1 24 ? -1.904 1.132 13.681 1.00 0.00 90 GLY A CA 11
ATOM 6116 C C . GLY A 1 24 ? -0.809 0.385 12.946 1.00 0.00 90 GLY A C 11
ATOM 6117 O O . GLY A 1 24 ? 0.284 0.914 12.743 1.00 0.00 90 GLY A O 11
ATOM 6121 N N . SER A 1 25 ? -1.101 -0.849 12.548 1.00 0.00 91 SER A N 11
ATOM 6122 C CA . SER A 1 25 ? -0.131 -1.672 11.837 1.00 0.00 91 SER A CA 11
ATOM 6123 C C . SER A 1 25 ? 0.359 -0.967 10.575 1.00 0.00 91 SER A C 11
ATOM 6124 O O . SER A 1 25 ? 1.555 -0.950 10.284 1.00 0.00 91 SER A O 11
ATOM 6132 N N . LEU A 1 26 ? -0.575 -0.386 9.830 1.00 0.00 92 LEU A N 11
ATOM 6133 C CA . LEU A 1 26 ? -0.240 0.322 8.599 1.00 0.00 92 LEU A CA 11
ATOM 6134 C C . LEU A 1 26 ? 0.394 1.675 8.904 1.00 0.00 92 LEU A C 11
ATOM 6135 O O . LEU A 1 26 ? 1.282 2.134 8.184 1.00 0.00 92 LEU A O 11
ATOM 6151 N N . THR A 1 27 ? -0.064 2.310 9.978 1.00 0.00 93 THR A N 11
ATOM 6152 C CA . THR A 1 27 ? 0.459 3.609 10.380 1.00 0.00 93 THR A CA 11
ATOM 6153 C C . THR A 1 27 ? 1.966 3.551 10.599 1.00 0.00 93 THR A C 11
ATOM 6154 O O . THR A 1 27 ? 2.707 4.409 10.117 1.00 0.00 93 THR A O 11
ATOM 6165 N N . LEU A 1 28 ? 2.414 2.536 11.329 1.00 0.00 94 LEU A N 11
ATOM 6166 C CA . LEU A 1 28 ? 3.835 2.365 11.611 1.00 0.00 94 LEU A CA 11
ATOM 6167 C C . LEU A 1 28 ? 4.584 1.891 10.370 1.00 0.00 94 LEU A C 11
ATOM 6168 O O . LEU A 1 28 ? 5.781 2.140 10.222 1.00 0.00 94 LEU A O 11
ATOM 6184 N N . HIS A 1 29 ? 3.872 1.208 9.480 1.00 0.00 95 HIS A N 11
ATOM 6185 C CA . HIS A 1 29 ? 4.468 0.700 8.250 1.00 0.00 95 HIS A CA 11
ATOM 6186 C C . HIS A 1 29 ? 4.828 1.846 7.308 1.00 0.00 95 HIS A C 11
ATOM 6187 O O . HIS A 1 29 ? 5.709 1.710 6.460 1.00 0.00 95 HIS A O 11
ATOM 6201 N N . GLU A 1 30 ? 4.138 2.972 7.463 1.00 0.00 96 GLU A N 11
ATOM 6202 C CA . GLU A 1 30 ? 4.385 4.139 6.625 1.00 0.00 96 GLU A CA 11
ATOM 6203 C C . GLU A 1 30 ? 5.748 4.752 6.933 1.00 0.00 96 GLU A C 11
ATOM 6204 O O . GLU A 1 30 ? 6.239 5.603 6.191 1.00 0.00 96 GLU A O 11
ATOM 6216 N N . ARG A 1 31 ? 6.352 4.315 8.033 1.00 0.00 97 ARG A N 11
ATOM 6217 C CA . ARG A 1 31 ? 7.657 4.821 8.440 1.00 0.00 97 ARG A CA 11
ATOM 6218 C C . ARG A 1 31 ? 8.657 4.733 7.292 1.00 0.00 97 ARG A C 11
ATOM 6219 O O . ARG A 1 31 ? 9.232 5.741 6.877 1.00 0.00 97 ARG A O 11
ATOM 6240 N N . ILE A 1 32 ? 8.861 3.523 6.782 1.00 0.00 98 ILE A N 11
ATOM 6241 C CA . ILE A 1 32 ? 9.791 3.305 5.682 1.00 0.00 98 ILE A CA 11
ATOM 6242 C C . ILE A 1 32 ? 9.410 4.142 4.466 1.00 0.00 98 ILE A C 11
ATOM 6243 O O . ILE A 1 32 ? 10.263 4.496 3.650 1.00 0.00 98 ILE A O 11
ATOM 6259 N N . HIS A 1 33 ? 8.124 4.458 4.351 1.00 0.00 99 HIS A N 11
ATOM 6260 C CA . HIS A 1 33 ? 7.630 5.257 3.235 1.00 0.00 99 HIS A CA 11
ATOM 6261 C C . HIS A 1 33 ? 7.749 6.748 3.539 1.00 0.00 99 HIS A C 11
ATOM 6262 O O . HIS A 1 33 ? 6.747 7.431 3.753 1.00 0.00 99 HIS A O 11
ATOM 6276 N N . THR A 1 34 ? 8.981 7.247 3.559 1.00 0.00 100 THR A N 11
ATOM 6277 C CA . THR A 1 34 ? 9.231 8.655 3.839 1.00 0.00 100 THR A CA 11
ATOM 6278 C C . THR A 1 34 ? 8.832 9.530 2.657 1.00 0.00 100 THR A C 11
ATOM 6279 O O . THR A 1 34 ? 8.233 10.591 2.831 1.00 0.00 100 THR A O 11
ATOM 6290 N N . GLY A 1 35 ? 9.167 9.078 1.452 1.00 0.00 101 GLY A N 11
ATOM 6291 C CA . GLY A 1 35 ? 8.834 9.833 0.258 1.00 0.00 101 GLY A CA 11
ATOM 6292 C C . GLY A 1 35 ? 7.340 9.896 0.009 1.00 0.00 101 GLY A C 11
ATOM 6293 O O . GLY A 1 35 ? 6.631 8.907 0.194 1.00 0.00 101 GLY A O 11
ATOM 6297 N N . SER A 1 36 ? 6.860 11.062 -0.410 1.00 0.00 102 SER A N 11
ATOM 6298 C CA . SER A 1 36 ? 5.439 11.252 -0.679 1.00 0.00 102 SER A CA 11
ATOM 6299 C C . SER A 1 36 ? 5.221 11.795 -2.088 1.00 0.00 102 SER A C 11
ATOM 6300 O O . SER A 1 36 ? 6.142 12.318 -2.713 1.00 0.00 102 SER A O 11
ATOM 6308 N N . GLY A 1 37 ? 3.993 11.666 -2.581 1.00 0.00 103 GLY A N 11
ATOM 6309 C CA . GLY A 1 37 ? 3.674 12.147 -3.913 1.00 0.00 103 GLY A CA 11
ATOM 6310 C C . GLY A 1 37 ? 4.387 11.365 -4.998 1.00 0.00 103 GLY A C 11
ATOM 6311 O O . GLY A 1 37 ? 5.164 10.450 -4.725 1.00 0.00 103 GLY A O 11
ATOM 6315 N N . PRO A 1 38 ? 4.123 11.725 -6.263 1.00 0.00 104 PRO A N 11
ATOM 6316 C CA . PRO A 1 38 ? 4.734 11.062 -7.419 1.00 0.00 104 PRO A CA 11
ATOM 6317 C C . PRO A 1 38 ? 6.223 11.366 -7.540 1.00 0.00 104 PRO A C 11
ATOM 6318 O O . PRO A 1 38 ? 6.655 12.499 -7.329 1.00 0.00 104 PRO A O 11
ATOM 6329 N N . SER A 1 39 ? 7.004 10.346 -7.882 1.00 0.00 105 SER A N 11
ATOM 6330 C CA . SER A 1 39 ? 8.447 10.504 -8.028 1.00 0.00 105 SER A CA 11
ATOM 6331 C C . SER A 1 39 ? 8.781 11.318 -9.275 1.00 0.00 105 SER A C 11
ATOM 6332 O O . SER A 1 39 ? 8.226 11.085 -10.349 1.00 0.00 105 SER A O 11
ATOM 6340 N N . SER A 1 40 ? 9.691 12.274 -9.123 1.00 0.00 106 SER A N 11
ATOM 6341 C CA . SER A 1 40 ? 10.097 13.127 -10.234 1.00 0.00 106 SER A CA 11
ATOM 6342 C C . SER A 1 40 ? 8.906 13.906 -10.784 1.00 0.00 106 SER A C 11
ATOM 6343 O O . SER A 1 40 ? 8.851 14.220 -11.972 1.00 0.00 106 SER A O 11
ATOM 6351 N N . GLY A 1 41 ? 7.954 14.215 -9.909 1.00 0.00 107 GLY A N 11
ATOM 6352 C CA . GLY A 1 41 ? 6.776 14.954 -10.325 1.00 0.00 107 GLY A CA 11
ATOM 6353 C C . GLY A 1 41 ? 6.160 15.748 -9.190 1.00 0.00 107 GLY A C 11
ATOM 6354 O O . GLY A 1 41 ? 6.632 16.848 -8.903 1.00 0.00 107 GLY A O 11
ATOM 6359 N N . GLY A 1 1 ? -30.601 -9.475 -3.682 1.00 0.00 67 GLY A N 12
ATOM 6360 C CA . GLY A 1 1 ? -30.253 -8.148 -4.154 1.00 0.00 67 GLY A CA 12
ATOM 6361 C C . GLY A 1 1 ? -29.074 -8.163 -5.108 1.00 0.00 67 GLY A C 12
ATOM 6362 O O . GLY A 1 1 ? -28.041 -8.765 -4.819 1.00 0.00 67 GLY A O 12
ATOM 6366 N N . SER A 1 2 ? -29.230 -7.499 -6.249 1.00 0.00 68 SER A N 12
ATOM 6367 C CA . SER A 1 2 ? -28.172 -7.443 -7.251 1.00 0.00 68 SER A CA 12
ATOM 6368 C C . SER A 1 2 ? -27.414 -6.122 -7.167 1.00 0.00 68 SER A C 12
ATOM 6369 O O . SER A 1 2 ? -27.326 -5.381 -8.146 1.00 0.00 68 SER A O 12
ATOM 6377 N N . SER A 1 3 ? -26.868 -5.833 -5.990 1.00 0.00 69 SER A N 12
ATOM 6378 C CA . SER A 1 3 ? -26.120 -4.600 -5.776 1.00 0.00 69 SER A CA 12
ATOM 6379 C C . SER A 1 3 ? -24.716 -4.707 -6.363 1.00 0.00 69 SER A C 12
ATOM 6380 O O . SER A 1 3 ? -24.366 -5.708 -6.987 1.00 0.00 69 SER A O 12
ATOM 6388 N N . GLY A 1 4 ? -23.914 -3.666 -6.157 1.00 0.00 70 GLY A N 12
ATOM 6389 C CA . GLY A 1 4 ? -22.557 -3.662 -6.671 1.00 0.00 70 GLY A CA 12
ATOM 6390 C C . GLY A 1 4 ? -21.554 -3.154 -5.654 1.00 0.00 70 GLY A C 12
ATOM 6391 O O . GLY A 1 4 ? -21.187 -1.979 -5.667 1.00 0.00 70 GLY A O 12
ATOM 6395 N N . SER A 1 5 ? -21.109 -4.041 -4.770 1.00 0.00 71 SER A N 12
ATOM 6396 C CA . SER A 1 5 ? -20.146 -3.675 -3.738 1.00 0.00 71 SER A CA 12
ATOM 6397 C C . SER A 1 5 ? -18.875 -4.509 -3.860 1.00 0.00 71 SER A C 12
ATOM 6398 O O . SER A 1 5 ? -18.928 -5.700 -4.169 1.00 0.00 71 SER A O 12
ATOM 6406 N N . SER A 1 6 ? -17.733 -3.875 -3.615 1.00 0.00 72 SER A N 12
ATOM 6407 C CA . SER A 1 6 ? -16.446 -4.557 -3.701 1.00 0.00 72 SER A CA 12
ATOM 6408 C C . SER A 1 6 ? -16.325 -5.627 -2.620 1.00 0.00 72 SER A C 12
ATOM 6409 O O . SER A 1 6 ? -16.271 -6.820 -2.915 1.00 0.00 72 SER A O 12
ATOM 6417 N N . GLY A 1 7 ? -16.283 -5.189 -1.365 1.00 0.00 73 GLY A N 12
ATOM 6418 C CA . GLY A 1 7 ? -16.168 -6.120 -0.258 1.00 0.00 73 GLY A CA 12
ATOM 6419 C C . GLY A 1 7 ? -16.129 -5.421 1.086 1.00 0.00 73 GLY A C 12
ATOM 6420 O O . GLY A 1 7 ? -17.159 -4.971 1.589 1.00 0.00 73 GLY A O 12
ATOM 6424 N N . GLN A 1 8 ? -14.938 -5.330 1.670 1.00 0.00 74 GLN A N 12
ATOM 6425 C CA . GLN A 1 8 ? -14.771 -4.683 2.966 1.00 0.00 74 GLN A CA 12
ATOM 6426 C C . GLN A 1 8 ? -13.590 -3.717 2.943 1.00 0.00 74 GLN A C 12
ATOM 6427 O O . GLN A 1 8 ? -12.598 -3.951 2.253 1.00 0.00 74 GLN A O 12
ATOM 6441 N N . ARG A 1 9 ? -13.705 -2.632 3.701 1.00 0.00 75 ARG A N 12
ATOM 6442 C CA . ARG A 1 9 ? -12.648 -1.630 3.767 1.00 0.00 75 ARG A CA 12
ATOM 6443 C C . ARG A 1 9 ? -11.537 -2.074 4.714 1.00 0.00 75 ARG A C 12
ATOM 6444 O O . ARG A 1 9 ? -11.787 -2.393 5.876 1.00 0.00 75 ARG A O 12
ATOM 6465 N N . VAL A 1 10 ? -10.308 -2.092 4.208 1.00 0.00 76 VAL A N 12
ATOM 6466 C CA . VAL A 1 10 ? -9.157 -2.495 5.008 1.00 0.00 76 VAL A CA 12
ATOM 6467 C C . VAL A 1 10 ? -7.999 -1.519 4.837 1.00 0.00 76 VAL A C 12
ATOM 6468 O O . VAL A 1 10 ? -7.831 -0.919 3.775 1.00 0.00 76 VAL A O 12
ATOM 6481 N N . TYR A 1 11 ? -7.202 -1.365 5.888 1.00 0.00 77 TYR A N 12
ATOM 6482 C CA . TYR A 1 11 ? -6.060 -0.460 5.856 1.00 0.00 77 TYR A CA 12
ATOM 6483 C C . TYR A 1 11 ? -4.926 -1.043 5.017 1.00 0.00 77 TYR A C 12
ATOM 6484 O O . TYR A 1 11 ? -3.995 -1.647 5.548 1.00 0.00 77 TYR A O 12
ATOM 6502 N N . GLU A 1 12 ? -5.014 -0.857 3.704 1.00 0.00 78 GLU A N 12
ATOM 6503 C CA . GLU A 1 12 ? -3.997 -1.365 2.791 1.00 0.00 78 GLU A CA 12
ATOM 6504 C C . GLU A 1 12 ? -3.073 -0.242 2.327 1.00 0.00 78 GLU A C 12
ATOM 6505 O O . GLU A 1 12 ? -3.531 0.829 1.929 1.00 0.00 78 GLU A O 12
ATOM 6517 N N . CYS A 1 13 ? -1.770 -0.495 2.382 1.00 0.00 79 CYS A N 12
ATOM 6518 C CA . CYS A 1 13 ? -0.781 0.493 1.969 1.00 0.00 79 CYS A CA 12
ATOM 6519 C C . CYS A 1 13 ? -1.019 0.931 0.527 1.00 0.00 79 CYS A C 12
ATOM 6520 O O . CYS A 1 13 ? -1.137 0.100 -0.373 1.00 0.00 79 CYS A O 12
ATOM 6527 N N . GLN A 1 14 ? -1.087 2.242 0.317 1.00 0.00 80 GLN A N 12
ATOM 6528 C CA . GLN A 1 14 ? -1.311 2.790 -1.016 1.00 0.00 80 GLN A CA 12
ATOM 6529 C C . GLN A 1 14 ? 0.000 3.251 -1.643 1.00 0.00 80 GLN A C 12
ATOM 6530 O O . GLN A 1 14 ? 0.013 4.137 -2.496 1.00 0.00 80 GLN A O 12
ATOM 6544 N N . GLU A 1 15 ? 1.102 2.643 -1.213 1.00 0.00 81 GLU A N 12
ATOM 6545 C CA . GLU A 1 15 ? 2.419 2.992 -1.732 1.00 0.00 81 GLU A CA 12
ATOM 6546 C C . GLU A 1 15 ? 3.121 1.765 -2.305 1.00 0.00 81 GLU A C 12
ATOM 6547 O O . GLU A 1 15 ? 3.680 1.810 -3.401 1.00 0.00 81 GLU A O 12
ATOM 6559 N N . CYS A 1 16 ? 3.089 0.668 -1.554 1.00 0.00 82 CYS A N 12
ATOM 6560 C CA . CYS A 1 16 ? 3.723 -0.572 -1.984 1.00 0.00 82 CYS A CA 12
ATOM 6561 C C . CYS A 1 16 ? 2.686 -1.675 -2.175 1.00 0.00 82 CYS A C 12
ATOM 6562 O O . CYS A 1 16 ? 2.889 -2.606 -2.953 1.00 0.00 82 CYS A O 12
ATOM 6569 N N . GLY A 1 17 ? 1.572 -1.563 -1.457 1.00 0.00 83 GLY A N 12
ATOM 6570 C CA . GLY A 1 17 ? 0.519 -2.557 -1.561 1.00 0.00 83 GLY A CA 12
ATOM 6571 C C . GLY A 1 17 ? 0.654 -3.654 -0.524 1.00 0.00 83 GLY A C 12
ATOM 6572 O O . GLY A 1 17 ? 1.278 -4.685 -0.777 1.00 0.00 83 GLY A O 12
ATOM 6576 N N . LYS A 1 18 ? 0.069 -3.433 0.648 1.00 0.00 84 LYS A N 12
ATOM 6577 C CA . LYS A 1 18 ? 0.126 -4.411 1.729 1.00 0.00 84 LYS A CA 12
ATOM 6578 C C . LYS A 1 18 ? -1.032 -4.215 2.702 1.00 0.00 84 LYS A C 12
ATOM 6579 O O . LYS A 1 18 ? -1.220 -3.128 3.247 1.00 0.00 84 LYS A O 12
ATOM 6598 N N . SER A 1 19 ? -1.806 -5.274 2.915 1.00 0.00 85 SER A N 12
ATOM 6599 C CA . SER A 1 19 ? -2.947 -5.218 3.821 1.00 0.00 85 SER A CA 12
ATOM 6600 C C . SER A 1 19 ? -2.515 -5.495 5.258 1.00 0.00 85 SER A C 12
ATOM 6601 O O . SER A 1 19 ? -1.541 -6.209 5.498 1.00 0.00 85 SER A O 12
ATOM 6609 N N . PHE A 1 20 ? -3.247 -4.926 6.209 1.00 0.00 86 PHE A N 12
ATOM 6610 C CA . PHE A 1 20 ? -2.940 -5.110 7.623 1.00 0.00 86 PHE A CA 12
ATOM 6611 C C . PHE A 1 20 ? -4.208 -5.392 8.423 1.00 0.00 86 PHE A C 12
ATOM 6612 O O . PHE A 1 20 ? -5.295 -4.935 8.066 1.00 0.00 86 PHE A O 12
ATOM 6629 N N . ARG A 1 21 ? -4.062 -6.149 9.505 1.00 0.00 87 ARG A N 12
ATOM 6630 C CA . ARG A 1 21 ? -5.195 -6.495 10.355 1.00 0.00 87 ARG A CA 12
ATOM 6631 C C . ARG A 1 21 ? -5.644 -5.291 11.178 1.00 0.00 87 ARG A C 12
ATOM 6632 O O . ARG A 1 21 ? -6.821 -4.931 11.176 1.00 0.00 87 ARG A O 12
ATOM 6653 N N . GLN A 1 22 ? -4.699 -4.675 11.881 1.00 0.00 88 GLN A N 12
ATOM 6654 C CA . GLN A 1 22 ? -4.998 -3.513 12.709 1.00 0.00 88 GLN A CA 12
ATOM 6655 C C . GLN A 1 22 ? -4.708 -2.219 11.957 1.00 0.00 88 GLN A C 12
ATOM 6656 O O . GLN A 1 22 ? -4.007 -2.220 10.945 1.00 0.00 88 GLN A O 12
ATOM 6670 N N . LYS A 1 23 ? -5.251 -1.114 12.458 1.00 0.00 89 LYS A N 12
ATOM 6671 C CA . LYS A 1 23 ? -5.050 0.188 11.835 1.00 0.00 89 LYS A CA 12
ATOM 6672 C C . LYS A 1 23 ? -3.633 0.697 12.082 1.00 0.00 89 LYS A C 12
ATOM 6673 O O . LYS A 1 23 ? -2.925 1.068 11.147 1.00 0.00 89 LYS A O 12
ATOM 6692 N N . GLY A 1 24 ? -3.227 0.711 13.348 1.00 0.00 90 GLY A N 12
ATOM 6693 C CA . GLY A 1 24 ? -1.896 1.175 13.695 1.00 0.00 90 GLY A CA 12
ATOM 6694 C C . GLY A 1 24 ? -0.808 0.418 12.960 1.00 0.00 90 GLY A C 12
ATOM 6695 O O . GLY A 1 24 ? 0.290 0.935 12.759 1.00 0.00 90 GLY A O 12
ATOM 6699 N N . SER A 1 25 ? -1.113 -0.812 12.559 1.00 0.00 91 SER A N 12
ATOM 6700 C CA . SER A 1 25 ? -0.151 -1.645 11.847 1.00 0.00 91 SER A CA 12
ATOM 6701 C C . SER A 1 25 ? 0.291 -0.976 10.549 1.00 0.00 91 SER A C 12
ATOM 6702 O O . SER A 1 25 ? 1.453 -1.070 10.151 1.00 0.00 91 SER A O 12
ATOM 6710 N N . LEU A 1 26 ? -0.645 -0.299 9.892 1.00 0.00 92 LEU A N 12
ATOM 6711 C CA . LEU A 1 26 ? -0.354 0.387 8.638 1.00 0.00 92 LEU A CA 12
ATOM 6712 C C . LEU A 1 26 ? 0.356 1.712 8.894 1.00 0.00 92 LEU A C 12
ATOM 6713 O O . LEU A 1 26 ? 1.267 2.094 8.158 1.00 0.00 92 LEU A O 12
ATOM 6729 N N . THR A 1 27 ? -0.065 2.411 9.943 1.00 0.00 93 THR A N 12
ATOM 6730 C CA . THR A 1 27 ? 0.530 3.693 10.298 1.00 0.00 93 THR A 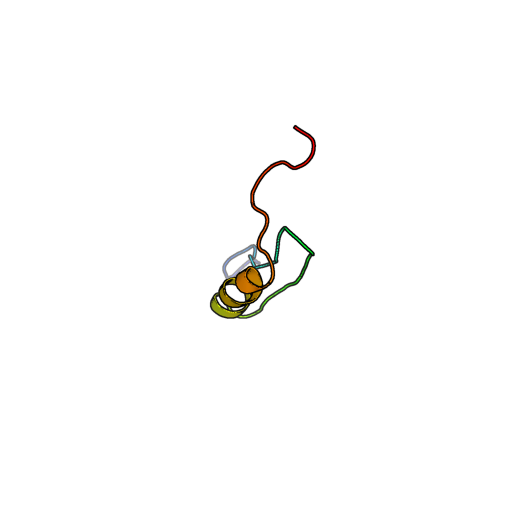CA 12
ATOM 6731 C C . THR A 1 27 ? 2.037 3.564 10.491 1.00 0.00 93 THR A C 12
ATOM 6732 O O . THR A 1 27 ? 2.814 4.339 9.930 1.00 0.00 93 THR A O 12
ATOM 6743 N N . LEU A 1 28 ? 2.445 2.581 11.287 1.00 0.00 94 LEU A N 12
ATOM 6744 C CA . LEU A 1 28 ? 3.861 2.351 11.553 1.00 0.00 94 LEU A CA 12
ATOM 6745 C C . LEU A 1 28 ? 4.581 1.877 10.295 1.00 0.00 94 LEU A C 12
ATOM 6746 O O . LEU A 1 28 ? 5.781 2.104 10.132 1.00 0.00 94 LEU A O 12
ATOM 6762 N N . HIS A 1 29 ? 3.842 1.220 9.407 1.00 0.00 95 HIS A N 12
ATOM 6763 C CA . HIS A 1 29 ? 4.410 0.717 8.162 1.00 0.00 95 HIS A CA 12
ATOM 6764 C C . HIS A 1 29 ? 4.790 1.867 7.234 1.00 0.00 95 HIS A C 12
ATOM 6765 O O . HIS A 1 29 ? 5.658 1.722 6.374 1.00 0.00 95 HIS A O 12
ATOM 6779 N N . GLU A 1 30 ? 4.135 3.009 7.416 1.00 0.00 96 GLU A N 12
ATOM 6780 C CA . GLU A 1 30 ? 4.404 4.183 6.594 1.00 0.00 96 GLU A CA 12
ATOM 6781 C C . GLU A 1 30 ? 5.787 4.753 6.896 1.00 0.00 96 GLU A C 12
ATOM 6782 O O . GLU A 1 30 ? 6.294 5.602 6.162 1.00 0.00 96 GLU A O 12
ATOM 6794 N N . ARG A 1 31 ? 6.392 4.280 7.981 1.00 0.00 97 ARG A N 12
ATOM 6795 C CA . ARG A 1 31 ? 7.715 4.743 8.382 1.00 0.00 97 ARG A CA 12
ATOM 6796 C C . ARG A 1 31 ? 8.699 4.647 7.220 1.00 0.00 97 ARG A C 12
ATOM 6797 O O . ARG A 1 31 ? 9.297 5.645 6.816 1.00 0.00 97 ARG A O 12
ATOM 6818 N N . ILE A 1 32 ? 8.863 3.440 6.689 1.00 0.00 98 ILE A N 12
ATOM 6819 C CA . ILE A 1 32 ? 9.774 3.214 5.574 1.00 0.00 98 ILE A CA 12
ATOM 6820 C C . ILE A 1 32 ? 9.404 4.082 4.376 1.00 0.00 98 ILE A C 12
ATOM 6821 O O . ILE A 1 32 ? 10.251 4.402 3.542 1.00 0.00 98 ILE A O 12
ATOM 6837 N N . HIS A 1 33 ? 8.133 4.463 4.299 1.00 0.00 99 HIS A N 12
ATOM 6838 C CA . HIS A 1 33 ? 7.650 5.297 3.204 1.00 0.00 99 HIS A CA 12
ATOM 6839 C C . HIS A 1 33 ? 7.789 6.777 3.547 1.00 0.00 99 HIS A C 12
ATOM 6840 O O . HIS A 1 33 ? 6.810 7.442 3.889 1.00 0.00 99 HIS A O 12
ATOM 6854 N N . THR A 1 34 ? 9.013 7.289 3.455 1.00 0.00 100 THR A N 12
ATOM 6855 C CA . THR A 1 34 ? 9.281 8.689 3.757 1.00 0.00 100 THR A CA 12
ATOM 6856 C C . THR A 1 34 ? 9.961 9.385 2.583 1.00 0.00 100 THR A C 12
ATOM 6857 O O . THR A 1 34 ? 10.697 8.760 1.821 1.00 0.00 100 THR A O 12
ATOM 6868 N N . GLY A 1 35 ? 9.709 10.683 2.444 1.00 0.00 101 GLY A N 12
ATOM 6869 C CA . GLY A 1 35 ? 10.306 11.442 1.361 1.00 0.00 101 GLY A CA 12
ATOM 6870 C C . GLY A 1 35 ? 9.723 12.836 1.240 1.00 0.00 101 GLY A C 12
ATOM 6871 O O . GLY A 1 35 ? 9.741 13.609 2.199 1.00 0.00 101 GLY A O 12
ATOM 6875 N N . SER A 1 36 ? 9.207 13.160 0.059 1.00 0.00 102 SER A N 12
ATOM 6876 C CA . SER A 1 36 ? 8.622 14.473 -0.185 1.00 0.00 102 SER A CA 12
ATOM 6877 C C . SER A 1 36 ? 7.317 14.350 -0.966 1.00 0.00 102 SER A C 12
ATOM 6878 O O . SER A 1 36 ? 6.852 13.247 -1.249 1.00 0.00 102 SER A O 12
ATOM 6886 N N . GLY A 1 37 ? 6.730 15.492 -1.310 1.00 0.00 103 GLY A N 12
ATOM 6887 C CA . GLY A 1 37 ? 5.484 15.491 -2.055 1.00 0.00 103 GLY A CA 12
ATOM 6888 C C . GLY A 1 37 ? 4.919 16.886 -2.241 1.00 0.00 103 GLY A C 12
ATOM 6889 O O . GLY A 1 37 ? 5.592 17.889 -2.001 1.00 0.00 103 GLY A O 12
ATOM 6893 N N . PRO A 1 38 ? 3.655 16.962 -2.681 1.00 0.00 104 PRO A N 12
ATOM 6894 C CA . PRO A 1 38 ? 2.972 18.238 -2.911 1.00 0.00 104 PRO A CA 12
ATOM 6895 C C . PRO A 1 38 ? 2.667 18.975 -1.611 1.00 0.00 104 PRO A C 12
ATOM 6896 O O . PRO A 1 38 ? 2.519 20.197 -1.599 1.00 0.00 104 PRO A O 12
ATOM 6907 N N . SER A 1 39 ? 2.576 18.224 -0.518 1.00 0.00 105 SER A N 12
ATOM 6908 C CA . SER A 1 39 ? 2.285 18.806 0.787 1.00 0.00 105 SER A CA 12
ATOM 6909 C C . SER A 1 39 ? 3.414 19.730 1.233 1.00 0.00 105 SER A C 12
ATOM 6910 O O . SER A 1 39 ? 4.545 19.619 0.761 1.00 0.00 105 SER A O 12
ATOM 6918 N N . SER A 1 40 ? 3.097 20.643 2.145 1.00 0.00 106 SER A N 12
ATOM 6919 C CA . SER A 1 40 ? 4.082 21.591 2.653 1.00 0.00 106 SER A CA 12
ATOM 6920 C C . SER A 1 40 ? 5.233 20.862 3.339 1.00 0.00 106 SER A C 12
ATOM 6921 O O . SER A 1 40 ? 5.018 19.966 4.154 1.00 0.00 106 SER A O 12
ATOM 6929 N N . GLY A 1 41 ? 6.458 21.255 3.002 1.00 0.00 107 GLY A N 12
ATOM 6930 C CA . GLY A 1 41 ? 7.627 20.629 3.594 1.00 0.00 107 GLY A CA 12
ATOM 6931 C C . GLY A 1 41 ? 8.249 19.587 2.686 1.00 0.00 107 GLY A C 12
ATOM 6932 O O . GLY A 1 41 ? 7.837 18.429 2.732 1.00 0.00 107 GLY A O 12
ATOM 6937 N N . GLY A 1 1 ? -17.705 -13.785 -16.032 1.00 0.00 67 GLY A N 13
ATOM 6938 C CA . GLY A 1 1 ? -17.669 -12.369 -15.716 1.00 0.00 67 GLY A CA 13
ATOM 6939 C C . GLY A 1 1 ? -16.915 -12.080 -14.433 1.00 0.00 67 GLY A C 13
ATOM 6940 O O . GLY A 1 1 ? -15.932 -12.750 -14.119 1.00 0.00 67 GLY A O 13
ATOM 6944 N N . SER A 1 2 ? -17.376 -11.078 -13.691 1.00 0.00 68 SER A N 13
ATOM 6945 C CA . SER A 1 2 ? -16.735 -10.698 -12.438 1.00 0.00 68 SER A CA 13
ATOM 6946 C C . SER A 1 2 ? -17.772 -10.256 -11.409 1.00 0.00 68 SER A C 13
ATOM 6947 O O . SER A 1 2 ? -18.812 -9.700 -11.760 1.00 0.00 68 SER A O 13
ATOM 6955 N N . SER A 1 3 ? -17.479 -10.507 -10.137 1.00 0.00 69 SER A N 13
ATOM 6956 C CA . SER A 1 3 ? -18.387 -10.140 -9.057 1.00 0.00 69 SER A CA 13
ATOM 6957 C C . SER A 1 3 ? -17.621 -9.524 -7.890 1.00 0.00 69 SER A C 13
ATOM 6958 O O . SER A 1 3 ? -16.394 -9.430 -7.918 1.00 0.00 69 SER A O 13
ATOM 6966 N N . GLY A 1 4 ? -18.355 -9.105 -6.864 1.00 0.00 70 GLY A N 13
ATOM 6967 C CA . GLY A 1 4 ? -17.729 -8.503 -5.701 1.00 0.00 70 GLY A CA 13
ATOM 6968 C C . GLY A 1 4 ? -18.669 -7.583 -4.947 1.00 0.00 70 GLY A C 13
ATOM 6969 O O . GLY A 1 4 ? -19.728 -7.215 -5.456 1.00 0.00 70 GLY A O 13
ATOM 6973 N N . SER A 1 5 ? -18.283 -7.213 -3.730 1.00 0.00 71 SER A N 13
ATOM 6974 C CA . SER A 1 5 ? -19.103 -6.336 -2.902 1.00 0.00 71 SER A CA 13
ATOM 6975 C C . SER A 1 5 ? -18.230 -5.380 -2.094 1.00 0.00 71 SER A C 13
ATOM 6976 O O . SER A 1 5 ? -17.194 -5.773 -1.556 1.00 0.00 71 SER A O 13
ATOM 6984 N N . SER A 1 6 ? -18.656 -4.124 -2.014 1.00 0.00 72 SER A N 13
ATOM 6985 C CA . SER A 1 6 ? -17.912 -3.111 -1.275 1.00 0.00 72 SER A CA 13
ATOM 6986 C C . SER A 1 6 ? -18.565 -2.834 0.076 1.00 0.00 72 SER A C 13
ATOM 6987 O O . SER A 1 6 ? -19.047 -1.731 0.331 1.00 0.00 72 SER A O 13
ATOM 6995 N N . GLY A 1 7 ? -18.577 -3.846 0.939 1.00 0.00 73 GLY A N 13
ATOM 6996 C CA . GLY A 1 7 ? -19.174 -3.693 2.253 1.00 0.00 73 GLY A CA 13
ATOM 6997 C C . GLY A 1 7 ? -18.136 -3.612 3.355 1.00 0.00 73 GLY A C 13
ATOM 6998 O O . GLY A 1 7 ? -18.378 -3.009 4.400 1.00 0.00 73 GLY A O 13
ATOM 7002 N N . GLN A 1 8 ? -16.978 -4.221 3.121 1.00 0.00 74 GLN A N 13
ATOM 7003 C CA . GLN A 1 8 ? -15.900 -4.216 4.104 1.00 0.00 74 GLN A CA 13
ATOM 7004 C C . GLN A 1 8 ? -14.739 -3.346 3.634 1.00 0.00 74 GLN A C 13
ATOM 7005 O O . GLN A 1 8 ? -14.557 -3.130 2.435 1.00 0.00 74 GLN A O 13
ATOM 7019 N N . ARG A 1 9 ? -13.957 -2.848 4.586 1.00 0.00 75 ARG A N 13
ATOM 7020 C CA . ARG A 1 9 ? -12.814 -2.000 4.269 1.00 0.00 75 ARG A CA 13
ATOM 7021 C C . ARG A 1 9 ? -11.604 -2.378 5.120 1.00 0.00 75 ARG A C 13
ATOM 7022 O O . ARG A 1 9 ? -11.731 -2.639 6.316 1.00 0.00 75 ARG A O 13
ATOM 7043 N N . VAL A 1 10 ? -10.432 -2.404 4.493 1.00 0.00 76 VAL A N 13
ATOM 7044 C CA . VAL A 1 10 ? -9.200 -2.749 5.192 1.00 0.00 76 VAL A CA 13
ATOM 7045 C C . VAL A 1 10 ? -8.111 -1.715 4.929 1.00 0.00 76 VAL A C 13
ATOM 7046 O O . VAL A 1 10 ? -8.075 -1.092 3.868 1.00 0.00 76 VAL A O 13
ATOM 7059 N N . TYR A 1 11 ? -7.225 -1.537 5.903 1.00 0.00 77 TYR A N 13
ATOM 7060 C CA . TYR A 1 11 ? -6.135 -0.576 5.778 1.00 0.00 77 TYR A CA 13
ATOM 7061 C C . TYR A 1 11 ? -5.020 -1.129 4.895 1.00 0.00 77 TYR A C 13
ATOM 7062 O O . TYR A 1 11 ? -4.006 -1.618 5.392 1.00 0.00 77 TYR A O 13
ATOM 7080 N N . GLU A 1 12 ? -5.216 -1.046 3.583 1.00 0.00 78 GLU A N 13
ATOM 7081 C CA . GLU A 1 12 ? -4.228 -1.538 2.631 1.00 0.00 78 GLU A CA 13
ATOM 7082 C C . GLU A 1 12 ? -3.277 -0.421 2.208 1.00 0.00 78 GLU A C 13
ATOM 7083 O O . GLU A 1 12 ? -3.709 0.648 1.778 1.00 0.00 78 GLU A O 13
ATOM 7095 N N . CYS A 1 13 ? -1.979 -0.678 2.335 1.00 0.00 79 CYS A N 13
ATOM 7096 C CA . CYS A 1 13 ? -0.966 0.304 1.968 1.00 0.00 79 CYS A CA 13
ATOM 7097 C C . CYS A 1 13 ? -1.162 0.776 0.531 1.00 0.00 79 CYS A C 13
ATOM 7098 O O . CYS A 1 13 ? -1.270 -0.034 -0.390 1.00 0.00 79 CYS A O 13
ATOM 7105 N N . GLN A 1 14 ? -1.206 2.092 0.347 1.00 0.00 80 GLN A N 13
ATOM 7106 C CA . GLN A 1 14 ? -1.389 2.672 -0.978 1.00 0.00 80 GLN A CA 13
ATOM 7107 C C . GLN A 1 14 ? -0.065 3.182 -1.537 1.00 0.00 80 GLN A C 13
ATOM 7108 O O . GLN A 1 14 ? -0.036 4.125 -2.327 1.00 0.00 80 GLN A O 13
ATOM 7122 N N . GLU A 1 15 ? 1.029 2.552 -1.121 1.00 0.00 81 GLU A N 13
ATOM 7123 C CA . GLU A 1 15 ? 2.357 2.943 -1.581 1.00 0.00 81 GLU A CA 13
ATOM 7124 C C . GLU A 1 15 ? 3.098 1.752 -2.181 1.00 0.00 81 GLU A C 13
ATOM 7125 O O . GLU A 1 15 ? 3.662 1.843 -3.272 1.00 0.00 81 GLU A O 13
ATOM 7137 N N . CYS A 1 16 ? 3.093 0.636 -1.461 1.00 0.00 82 CYS A N 13
ATOM 7138 C CA . CYS A 1 16 ? 3.765 -0.574 -1.920 1.00 0.00 82 CYS A CA 13
ATOM 7139 C C . CYS A 1 16 ? 2.761 -1.700 -2.150 1.00 0.00 82 CYS A C 13
ATOM 7140 O O . CYS A 1 16 ? 2.997 -2.602 -2.952 1.00 0.00 82 CYS A O 13
ATOM 7147 N N . GLY A 1 17 ? 1.639 -1.639 -1.440 1.00 0.00 83 GLY A N 13
ATOM 7148 C CA . GLY A 1 17 ? 0.616 -2.659 -1.580 1.00 0.00 83 GLY A CA 13
ATOM 7149 C C . GLY A 1 17 ? 0.733 -3.746 -0.531 1.00 0.00 83 GLY A C 13
ATOM 7150 O O . GLY A 1 17 ? 1.357 -4.782 -0.766 1.00 0.00 83 GLY A O 13
ATOM 7154 N N . LYS A 1 18 ? 0.134 -3.512 0.632 1.00 0.00 84 LYS A N 13
ATOM 7155 C CA . LYS A 1 18 ? 0.174 -4.479 1.722 1.00 0.00 84 LYS A CA 13
ATOM 7156 C C . LYS A 1 18 ? -1.010 -4.285 2.665 1.00 0.00 84 LYS A C 13
ATOM 7157 O O . LYS A 1 18 ? -1.205 -3.202 3.216 1.00 0.00 84 LYS A O 13
ATOM 7176 N N . SER A 1 19 ? -1.796 -5.341 2.846 1.00 0.00 85 SER A N 13
ATOM 7177 C CA . SER A 1 19 ? -2.961 -5.286 3.720 1.00 0.00 85 SER A CA 13
ATOM 7178 C C . SER A 1 19 ? -2.545 -5.365 5.186 1.00 0.00 85 SER A C 13
ATOM 7179 O O . SER A 1 19 ? -1.566 -6.026 5.531 1.00 0.00 85 SER A O 13
ATOM 7187 N N . PHE A 1 20 ? -3.296 -4.684 6.045 1.00 0.00 86 PHE A N 13
ATOM 7188 C CA . PHE A 1 20 ? -3.006 -4.675 7.474 1.00 0.00 86 PHE A CA 13
ATOM 7189 C C . PHE A 1 20 ? -4.285 -4.837 8.290 1.00 0.00 86 PHE A C 13
ATOM 7190 O O . PHE A 1 20 ? -5.159 -3.969 8.273 1.00 0.00 86 PHE A O 13
ATOM 7207 N N . ARG A 1 21 ? -4.389 -5.954 9.003 1.00 0.00 87 ARG A N 13
ATOM 7208 C CA . ARG A 1 21 ? -5.561 -6.231 9.823 1.00 0.00 87 ARG A CA 13
ATOM 7209 C C . ARG A 1 21 ? -5.770 -5.132 10.862 1.00 0.00 87 ARG A C 13
ATOM 7210 O O . ARG A 1 21 ? -6.900 -4.842 11.252 1.00 0.00 87 ARG A O 13
ATOM 7231 N N . GLN A 1 22 ? -4.672 -4.527 11.304 1.00 0.00 88 GLN A N 13
ATOM 7232 C CA . GLN A 1 22 ? -4.736 -3.462 12.298 1.00 0.00 88 GLN A CA 13
ATOM 7233 C C . GLN A 1 22 ? -4.500 -2.101 11.652 1.00 0.00 88 GLN A C 13
ATOM 7234 O O . GLN A 1 22 ? -3.808 -1.993 10.639 1.00 0.00 88 GLN A O 13
ATOM 7248 N N . LYS A 1 23 ? -5.079 -1.062 12.245 1.00 0.00 89 LYS A N 13
ATOM 7249 C CA . LYS A 1 23 ? -4.932 0.294 11.729 1.00 0.00 89 LYS A CA 13
ATOM 7250 C C . LYS A 1 23 ? -3.524 0.823 11.985 1.00 0.00 89 LYS A C 13
ATOM 7251 O O . LYS A 1 23 ? -2.805 1.179 11.052 1.00 0.00 89 LYS A O 13
ATOM 7270 N N . GLY A 1 24 ? -3.137 0.872 13.256 1.00 0.00 90 GLY A N 13
ATOM 7271 C CA . GLY A 1 24 ? -1.816 1.358 13.611 1.00 0.00 90 GLY A CA 13
ATOM 7272 C C . GLY A 1 24 ? -0.714 0.650 12.849 1.00 0.00 90 GLY A C 13
ATOM 7273 O O . GLY A 1 24 ? 0.323 1.243 12.551 1.00 0.00 90 GLY A O 13
ATOM 7277 N N . SER A 1 25 ? -0.937 -0.621 12.533 1.00 0.00 91 SER A N 13
ATOM 7278 C CA . SER A 1 25 ? 0.049 -1.412 11.805 1.00 0.00 91 SER A CA 13
ATOM 7279 C C . SER A 1 25 ? 0.445 -0.723 10.503 1.00 0.00 91 SER A C 13
ATOM 7280 O O . SER A 1 25 ? 1.617 -0.711 10.125 1.00 0.00 91 SER A O 13
ATOM 7288 N N . LEU A 1 26 ? -0.540 -0.149 9.822 1.00 0.00 92 LEU A N 13
ATOM 7289 C CA . LEU A 1 26 ? -0.296 0.544 8.561 1.00 0.00 92 LEU A CA 13
ATOM 7290 C C . LEU A 1 26 ? 0.406 1.876 8.799 1.00 0.00 92 LEU A C 13
ATOM 7291 O O . LEU A 1 26 ? 1.253 2.295 8.009 1.00 0.00 92 LEU A O 13
ATOM 7307 N N . THR A 1 27 ? 0.052 2.539 9.896 1.00 0.00 93 THR A N 13
ATOM 7308 C CA . THR A 1 27 ? 0.649 3.823 10.240 1.00 0.00 93 THR A CA 13
ATOM 7309 C C . THR A 1 27 ? 2.162 3.706 10.380 1.00 0.00 93 THR A C 13
ATOM 7310 O O . THR A 1 27 ? 2.915 4.433 9.730 1.00 0.00 93 THR A O 13
ATOM 7321 N N . LEU A 1 28 ? 2.603 2.787 11.232 1.00 0.00 94 LEU A N 13
ATOM 7322 C CA . LEU A 1 28 ? 4.029 2.574 11.458 1.00 0.00 94 LEU A CA 13
ATOM 7323 C C . LEU A 1 28 ? 4.704 2.034 10.2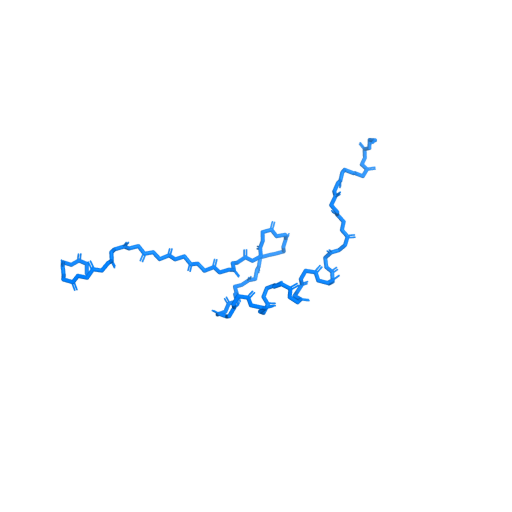01 1.00 0.00 94 LEU A C 13
ATOM 7324 O O . LEU A 1 28 ? 5.899 2.240 9.989 1.00 0.00 94 LEU A O 13
ATOM 7340 N N . HIS A 1 29 ? 3.930 1.344 9.369 1.00 0.00 95 HIS A N 13
ATOM 7341 C CA . HIS A 1 29 ? 4.452 0.777 8.131 1.00 0.00 95 HIS A CA 13
ATOM 7342 C C . HIS A 1 29 ? 4.838 1.879 7.149 1.00 0.00 95 HIS A C 13
ATOM 7343 O O . HIS A 1 29 ? 5.679 1.676 6.274 1.00 0.00 95 HIS A O 13
ATOM 7357 N N . GLU A 1 30 ? 4.217 3.044 7.301 1.00 0.00 96 GLU A N 13
ATOM 7358 C CA . GLU A 1 30 ? 4.495 4.177 6.426 1.00 0.00 96 GLU A CA 13
ATOM 7359 C C . GLU A 1 30 ? 5.875 4.760 6.712 1.00 0.00 96 GLU A C 13
ATOM 7360 O O . GLU A 1 30 ? 6.389 5.573 5.943 1.00 0.00 96 GLU A O 13
ATOM 7372 N N . ARG A 1 31 ? 6.470 4.339 7.823 1.00 0.00 97 ARG A N 13
ATOM 7373 C CA . ARG A 1 31 ? 7.790 4.820 8.213 1.00 0.00 97 ARG A CA 13
ATOM 7374 C C . ARG A 1 31 ? 8.784 4.670 7.065 1.00 0.00 97 ARG A C 13
ATOM 7375 O O . ARG A 1 31 ? 9.385 5.648 6.619 1.00 0.00 97 ARG A O 13
ATOM 7396 N N . ILE A 1 32 ? 8.952 3.439 6.593 1.00 0.00 98 ILE A N 13
ATOM 7397 C CA . ILE A 1 32 ? 9.873 3.161 5.497 1.00 0.00 98 ILE A CA 13
ATOM 7398 C C . ILE A 1 32 ? 9.566 4.036 4.286 1.00 0.00 98 ILE A C 13
ATOM 7399 O O . ILE A 1 32 ? 10.460 4.380 3.512 1.00 0.00 98 ILE A O 13
ATOM 7415 N N . HIS A 1 33 ? 8.296 4.395 4.129 1.00 0.00 99 HIS A N 13
ATOM 7416 C CA . HIS A 1 33 ? 7.871 5.232 3.013 1.00 0.00 99 HIS A CA 13
ATOM 7417 C C . HIS A 1 33 ? 8.202 6.698 3.277 1.00 0.00 99 HIS A C 13
ATOM 7418 O O . HIS A 1 33 ? 8.417 7.475 2.345 1.00 0.00 99 HIS A O 13
ATOM 7432 N N . THR A 1 34 ? 8.240 7.071 4.552 1.00 0.00 100 THR A N 13
ATOM 7433 C CA . THR A 1 34 ? 8.543 8.443 4.939 1.00 0.00 100 THR A CA 13
ATOM 7434 C C . THR A 1 34 ? 10.027 8.746 4.773 1.00 0.00 100 THR A C 13
ATOM 7435 O O . THR A 1 34 ? 10.867 8.193 5.483 1.00 0.00 100 THR A O 13
ATOM 7446 N N . GLY A 1 35 ? 10.345 9.630 3.832 1.00 0.00 101 GLY A N 13
ATOM 7447 C CA . GLY A 1 35 ? 11.730 9.992 3.591 1.00 0.00 101 GLY A CA 13
ATOM 7448 C C . GLY A 1 35 ? 12.476 8.935 2.800 1.00 0.00 101 GLY A C 13
ATOM 7449 O O . GLY A 1 35 ? 12.254 7.739 2.986 1.00 0.00 101 GLY A O 13
ATOM 7453 N N . SER A 1 36 ? 13.362 9.378 1.914 1.00 0.00 102 SER A N 13
ATOM 7454 C CA . SER A 1 36 ? 14.140 8.462 1.088 1.00 0.00 102 SER A CA 13
ATOM 7455 C C . SER A 1 36 ? 15.629 8.587 1.392 1.00 0.00 102 SER A C 13
ATOM 7456 O O . SER A 1 36 ? 16.036 9.377 2.243 1.00 0.00 102 SER A O 13
ATOM 7464 N N . GLY A 1 37 ? 16.439 7.800 0.689 1.00 0.00 103 GLY A N 13
ATOM 7465 C CA . GLY A 1 37 ? 17.875 7.837 0.898 1.00 0.00 103 GLY A CA 13
ATOM 7466 C C . GLY A 1 37 ? 18.331 6.861 1.965 1.00 0.00 103 GLY A C 13
ATOM 7467 O O . GLY A 1 37 ? 17.524 6.290 2.699 1.00 0.00 103 GLY A O 13
ATOM 7471 N N . PRO A 1 38 ? 19.653 6.658 2.059 1.00 0.00 104 PRO A N 13
ATOM 7472 C CA . PRO A 1 38 ? 20.245 5.743 3.040 1.00 0.00 104 PRO A CA 13
ATOM 7473 C C . PRO A 1 38 ? 20.124 6.266 4.468 1.00 0.00 104 PRO A C 13
ATOM 7474 O O . PRO A 1 38 ? 20.430 7.427 4.741 1.00 0.00 104 PRO A O 13
ATOM 7485 N N . SER A 1 39 ? 19.678 5.403 5.374 1.00 0.00 105 SER A N 13
ATOM 7486 C CA . SER A 1 39 ? 19.514 5.780 6.773 1.00 0.00 105 SER A CA 13
ATOM 7487 C C . SER A 1 39 ? 20.812 6.348 7.339 1.00 0.00 105 SER A C 13
ATOM 7488 O O . SER A 1 39 ? 20.834 7.449 7.888 1.00 0.00 105 SER A O 13
ATOM 7496 N N . SER A 1 40 ? 21.893 5.587 7.199 1.00 0.00 106 SER A N 13
ATOM 7497 C CA . SER A 1 40 ? 23.196 6.011 7.699 1.00 0.00 106 SER A CA 13
ATOM 7498 C C . SER A 1 40 ? 24.322 5.320 6.936 1.00 0.00 106 SER A C 13
ATOM 7499 O O . SER A 1 40 ? 24.108 4.304 6.277 1.00 0.00 106 SER A O 13
ATOM 7507 N N . GLY A 1 41 ? 25.524 5.880 7.032 1.00 0.00 107 GLY A N 13
ATOM 7508 C CA . GLY A 1 41 ? 26.667 5.306 6.346 1.00 0.00 107 GLY A CA 13
ATOM 7509 C C . GLY A 1 41 ? 27.171 4.043 7.017 1.00 0.00 107 GLY A C 13
ATOM 7510 O O . GLY A 1 41 ? 26.365 3.299 7.574 1.00 0.00 107 GLY A O 13
ATOM 7515 N N . GLY A 1 1 ? -19.281 -6.317 -12.270 1.00 0.00 67 GLY A N 14
ATOM 7516 C CA . GLY A 1 1 ? -18.782 -6.163 -10.916 1.00 0.00 67 GLY A CA 14
ATOM 7517 C C . GLY A 1 1 ? -17.282 -5.954 -10.870 1.00 0.00 67 GLY A C 14
ATOM 7518 O O . GLY A 1 1 ? -16.512 -6.909 -10.969 1.00 0.00 67 GLY A O 14
ATOM 7522 N N . SER A 1 2 ? -16.864 -4.700 -10.722 1.00 0.00 68 SER A N 14
ATOM 7523 C CA . SER A 1 2 ? -15.445 -4.368 -10.670 1.00 0.00 68 SER A CA 14
ATOM 7524 C C . SER A 1 2 ? -15.018 -4.033 -9.244 1.00 0.00 68 SER A C 14
ATOM 7525 O O . SER A 1 2 ? -13.960 -4.461 -8.784 1.00 0.00 68 SER A O 14
ATOM 7533 N N . SER A 1 3 ? -15.851 -3.263 -8.549 1.00 0.00 69 SER A N 14
ATOM 7534 C CA . SER A 1 3 ? -15.559 -2.866 -7.177 1.00 0.00 69 SER A CA 14
ATOM 7535 C C . SER A 1 3 ? -16.583 -3.455 -6.211 1.00 0.00 69 SER A C 14
ATOM 7536 O O . SER A 1 3 ? -17.078 -2.768 -5.319 1.00 0.00 69 SER A O 14
ATOM 7544 N N . GLY A 1 4 ? -16.896 -4.734 -6.398 1.00 0.00 70 GLY A N 14
ATOM 7545 C CA . GLY A 1 4 ? -17.859 -5.395 -5.537 1.00 0.00 70 GLY A CA 14
ATOM 7546 C C . GLY A 1 4 ? -17.276 -5.758 -4.186 1.00 0.00 70 GLY A C 14
ATOM 7547 O O . GLY A 1 4 ? -16.842 -6.890 -3.973 1.00 0.00 70 GLY A O 14
ATOM 7551 N N . SER A 1 5 ? -17.264 -4.794 -3.270 1.00 0.00 71 SER A N 14
ATOM 7552 C CA . SER A 1 5 ? -16.725 -5.017 -1.933 1.00 0.00 71 SER A CA 14
ATOM 7553 C C . SER A 1 5 ? -17.841 -5.040 -0.894 1.00 0.00 71 SER A C 14
ATOM 7554 O O . SER A 1 5 ? -18.553 -4.053 -0.709 1.00 0.00 71 SER A O 14
ATOM 7562 N N . SER A 1 6 ? -17.988 -6.175 -0.218 1.00 0.00 72 SER A N 14
ATOM 7563 C CA . SER A 1 6 ? -19.019 -6.331 0.801 1.00 0.00 72 SER A CA 14
ATOM 7564 C C . SER A 1 6 ? -18.398 -6.465 2.187 1.00 0.00 72 SER A C 14
ATOM 7565 O O . SER A 1 6 ? -17.787 -7.483 2.510 1.00 0.00 72 SER A O 14
ATOM 7573 N N . GLY A 1 7 ? -18.559 -5.428 3.004 1.00 0.00 73 GLY A N 14
ATOM 7574 C CA . GLY A 1 7 ? -18.009 -5.449 4.347 1.00 0.00 73 GLY A CA 14
ATOM 7575 C C . GLY A 1 7 ? -17.344 -4.140 4.722 1.00 0.00 73 GLY A C 14
ATOM 7576 O O . GLY A 1 7 ? -17.792 -3.070 4.311 1.00 0.00 73 GLY A O 14
ATOM 7580 N N . GLN A 1 8 ? -16.273 -4.224 5.505 1.00 0.00 74 GLN A N 14
ATOM 7581 C CA . GLN A 1 8 ? -15.547 -3.035 5.936 1.00 0.00 74 GLN A CA 14
ATOM 7582 C C . GLN A 1 8 ? -14.264 -2.859 5.131 1.00 0.00 74 GLN A C 14
ATOM 7583 O O . GLN A 1 8 ? -13.722 -3.822 4.589 1.00 0.00 74 GLN A O 14
ATOM 7597 N N . ARG A 1 9 ? -13.783 -1.622 5.057 1.00 0.00 75 ARG A N 14
ATOM 7598 C CA . ARG A 1 9 ? -12.564 -1.319 4.317 1.00 0.00 75 ARG A CA 14
ATOM 7599 C C . ARG A 1 9 ? -11.328 -1.692 5.130 1.00 0.00 75 ARG A C 14
ATOM 7600 O O . ARG A 1 9 ? -11.261 -1.433 6.332 1.00 0.00 75 ARG A O 14
ATOM 7621 N N . VAL A 1 10 ? -10.351 -2.301 4.466 1.00 0.00 76 VAL A N 14
ATOM 7622 C CA . VAL A 1 10 ? -9.116 -2.709 5.126 1.00 0.00 76 VAL A CA 14
ATOM 7623 C C . VAL A 1 10 ? -7.995 -1.711 4.859 1.00 0.00 76 VAL A C 14
ATOM 7624 O O . VAL A 1 10 ? -7.888 -1.159 3.763 1.00 0.00 76 VAL A O 14
ATOM 7637 N N . TYR A 1 11 ? -7.160 -1.484 5.867 1.00 0.00 77 TYR A N 14
ATOM 7638 C CA . TYR A 1 11 ? -6.047 -0.550 5.742 1.00 0.00 77 TYR A CA 14
ATOM 7639 C C . TYR A 1 11 ? -4.955 -1.122 4.842 1.00 0.00 77 TYR A C 14
ATOM 7640 O O . TYR A 1 11 ? -3.991 -1.717 5.321 1.00 0.00 77 TYR A O 14
ATOM 7658 N N . GLU A 1 12 ? -5.116 -0.935 3.536 1.00 0.00 78 GLU A N 14
ATOM 7659 C CA . GLU A 1 12 ? -4.144 -1.431 2.569 1.00 0.00 78 GLU A CA 14
ATOM 7660 C C . GLU A 1 12 ? -3.206 -0.315 2.118 1.00 0.00 78 GLU A C 14
ATOM 7661 O O . GLU A 1 12 ? -3.649 0.719 1.618 1.00 0.00 78 GLU A O 14
ATOM 7673 N N . CYS A 1 13 ? -1.908 -0.533 2.299 1.00 0.00 79 CYS A N 14
ATOM 7674 C CA . CYS A 1 13 ? -0.906 0.453 1.912 1.00 0.00 79 CYS A CA 14
ATOM 7675 C C . CYS A 1 13 ? -1.093 0.879 0.459 1.00 0.00 79 CYS A C 14
ATOM 7676 O O . CYS A 1 13 ? -1.273 0.041 -0.424 1.00 0.00 79 CYS A O 14
ATOM 7683 N N . GLN A 1 14 ? -1.050 2.185 0.220 1.00 0.00 80 GLN A N 14
ATOM 7684 C CA . GLN A 1 14 ? -1.215 2.721 -1.126 1.00 0.00 80 GLN A CA 14
ATOM 7685 C C . GLN A 1 14 ? 0.119 3.196 -1.691 1.00 0.00 80 GLN A C 14
ATOM 7686 O O . GLN A 1 14 ? 0.180 4.192 -2.410 1.00 0.00 80 GLN A O 14
ATOM 7700 N N . GLU A 1 15 ? 1.187 2.476 -1.359 1.00 0.00 81 GLU A N 14
ATOM 7701 C CA . GLU A 1 15 ? 2.520 2.825 -1.833 1.00 0.00 81 GLU A CA 14
ATOM 7702 C C . GLU A 1 15 ? 3.262 1.588 -2.331 1.00 0.00 81 GLU A C 14
ATOM 7703 O O . GLU A 1 15 ? 3.898 1.613 -3.385 1.00 0.00 81 GLU A O 14
ATOM 7715 N N . CYS A 1 16 ? 3.177 0.506 -1.564 1.00 0.00 82 CYS A N 14
ATOM 7716 C CA . CYS A 1 16 ? 3.840 -0.742 -1.925 1.00 0.00 82 CYS A CA 14
ATOM 7717 C C . CYS A 1 16 ? 2.819 -1.852 -2.158 1.00 0.00 82 CYS A C 14
ATOM 7718 O O . CYS A 1 16 ? 3.059 -2.778 -2.931 1.00 0.00 82 CYS A O 14
ATOM 7725 N N . GLY A 1 17 ? 1.679 -1.752 -1.481 1.00 0.00 83 GLY A N 14
ATOM 7726 C CA . GLY A 1 17 ? 0.639 -2.753 -1.628 1.00 0.00 83 GLY A CA 14
ATOM 7727 C C . GLY A 1 17 ? 0.735 -3.847 -0.583 1.00 0.00 83 GLY A C 14
ATOM 7728 O O . GLY A 1 17 ? 1.316 -4.904 -0.830 1.00 0.00 83 GLY A O 14
ATOM 7732 N N . LYS A 1 18 ? 0.166 -3.593 0.591 1.00 0.00 84 LYS A N 14
ATOM 7733 C CA . LYS A 1 18 ? 0.190 -4.562 1.679 1.00 0.00 84 LYS A CA 14
ATOM 7734 C C . LYS A 1 18 ? -0.999 -4.361 2.614 1.00 0.00 84 LYS A C 14
ATOM 7735 O O . LYS A 1 18 ? -1.207 -3.268 3.142 1.00 0.00 84 LYS A O 14
ATOM 7754 N N . SER A 1 19 ? -1.775 -5.421 2.815 1.00 0.00 85 SER A N 14
ATOM 7755 C CA . SER A 1 19 ? -2.944 -5.359 3.684 1.00 0.00 85 SER A CA 14
ATOM 7756 C C . SER A 1 19 ? -2.540 -5.503 5.148 1.00 0.00 85 SER A C 14
ATOM 7757 O O . SER A 1 19 ? -1.577 -6.197 5.473 1.00 0.00 85 SER A O 14
ATOM 7765 N N . PHE A 1 20 ? -3.284 -4.841 6.028 1.00 0.00 86 PHE A N 14
ATOM 7766 C CA . PHE A 1 20 ? -3.005 -4.893 7.459 1.00 0.00 86 PHE A CA 14
ATOM 7767 C C . PHE A 1 20 ? -4.283 -5.145 8.254 1.00 0.00 86 PHE A C 14
ATOM 7768 O O . PHE A 1 20 ? -5.276 -4.436 8.093 1.00 0.00 86 PHE A O 14
ATOM 7785 N N . ARG A 1 21 ? -4.248 -6.159 9.112 1.00 0.00 87 ARG A N 14
ATOM 7786 C CA . ARG A 1 21 ? -5.403 -6.506 9.931 1.00 0.00 87 ARG A CA 14
ATOM 7787 C C . ARG A 1 21 ? -5.751 -5.371 10.890 1.00 0.00 87 ARG A C 14
ATOM 7788 O O . ARG A 1 21 ? -6.924 -5.095 11.141 1.00 0.00 87 ARG A O 14
ATOM 7809 N N . GLN A 1 22 ? -4.723 -4.716 11.421 1.00 0.00 88 GLN A N 14
ATOM 7810 C CA . GLN A 1 22 ? -4.920 -3.612 12.353 1.00 0.00 88 GLN A CA 14
ATOM 7811 C C . GLN A 1 22 ? -4.660 -2.272 11.672 1.00 0.00 88 GLN A C 14
ATOM 7812 O O . GLN A 1 22 ? -3.968 -2.204 10.656 1.00 0.00 88 GLN A O 14
ATOM 7826 N N . LYS A 1 23 ? -5.219 -1.208 12.238 1.00 0.00 89 LYS A N 14
ATOM 7827 C CA . LYS A 1 23 ? -5.047 0.131 11.688 1.00 0.00 89 LYS A CA 14
ATOM 7828 C C . LYS A 1 23 ? -3.661 0.678 12.011 1.00 0.00 89 LYS A C 14
ATOM 7829 O O . LYS A 1 23 ? -2.920 1.085 11.117 1.00 0.00 89 LYS A O 14
ATOM 7848 N N . GLY A 1 24 ? -3.316 0.684 13.295 1.00 0.00 90 GLY A N 14
ATOM 7849 C CA . GLY A 1 24 ? -2.019 1.183 13.712 1.00 0.00 90 GLY A CA 14
ATOM 7850 C C . GLY A 1 24 ? -0.875 0.505 12.983 1.00 0.00 90 GLY A C 14
ATOM 7851 O O . GLY A 1 24 ? 0.170 1.114 12.752 1.00 0.00 90 GLY A O 14
ATOM 7855 N N . SER A 1 25 ? -1.072 -0.758 12.621 1.00 0.00 91 SER A N 14
ATOM 7856 C CA . SER A 1 25 ? -0.047 -1.521 11.919 1.00 0.00 91 SER A CA 14
ATOM 7857 C C . SER A 1 25 ? 0.423 -0.779 10.672 1.00 0.00 91 SER A C 14
ATOM 7858 O O . SER A 1 25 ? 1.623 -0.663 10.419 1.00 0.00 91 SER A O 14
ATOM 7866 N N . LEU A 1 26 ? -0.530 -0.278 9.894 1.00 0.00 92 LEU A N 14
ATOM 7867 C CA . LEU A 1 26 ? -0.216 0.454 8.672 1.00 0.00 92 LEU A CA 14
ATOM 7868 C C . LEU A 1 26 ? 0.461 1.783 8.992 1.00 0.00 92 LEU A C 14
ATOM 7869 O O . LEU A 1 26 ? 1.376 2.212 8.288 1.00 0.00 92 LEU A O 14
ATOM 7885 N N . THR A 1 27 ? 0.007 2.430 10.061 1.00 0.00 93 THR A N 14
ATOM 7886 C CA . THR A 1 27 ? 0.569 3.710 10.475 1.00 0.00 93 THR A CA 14
ATOM 7887 C C . THR A 1 27 ? 2.081 3.618 10.644 1.00 0.00 93 THR A C 14
ATOM 7888 O O . THR A 1 27 ? 2.829 4.418 10.080 1.00 0.00 93 THR A O 14
ATOM 7899 N N . LEU A 1 28 ? 2.526 2.637 11.421 1.00 0.00 94 LEU A N 14
ATOM 7900 C CA . LEU A 1 28 ? 3.951 2.439 11.663 1.00 0.00 94 LEU A CA 14
ATOM 7901 C C . LEU A 1 28 ? 4.658 1.966 10.397 1.00 0.00 94 LEU A C 14
ATOM 7902 O O . LEU A 1 28 ? 5.853 2.202 10.215 1.00 0.00 94 LEU A O 14
ATOM 7918 N N . HIS A 1 29 ? 3.912 1.298 9.523 1.00 0.00 95 HIS A N 14
ATOM 7919 C CA . HIS A 1 29 ? 4.467 0.794 8.271 1.00 0.00 95 HIS A CA 14
ATOM 7920 C C . HIS A 1 29 ? 4.823 1.944 7.333 1.00 0.00 95 HIS A C 14
ATOM 7921 O O . HIS A 1 29 ? 5.678 1.801 6.460 1.00 0.00 95 HIS A O 14
ATOM 7935 N N . GLU A 1 30 ? 4.159 3.081 7.519 1.00 0.00 96 GLU A N 14
ATOM 7936 C CA . GLU A 1 30 ? 4.406 4.253 6.688 1.00 0.00 96 GLU A CA 14
ATOM 7937 C C . GLU A 1 30 ? 5.788 4.837 6.966 1.00 0.00 96 GLU A C 14
ATOM 7938 O O . GLU A 1 30 ? 6.276 5.686 6.221 1.00 0.00 96 GLU A O 14
ATOM 7950 N N . ARG A 1 31 ? 6.413 4.375 8.045 1.00 0.00 97 ARG A N 14
ATOM 7951 C CA . ARG A 1 31 ? 7.737 4.851 8.423 1.00 0.00 97 ARG A CA 14
ATOM 7952 C C . ARG A 1 31 ? 8.705 4.758 7.247 1.00 0.00 97 ARG A C 14
ATOM 7953 O O . ARG A 1 31 ? 9.288 5.759 6.829 1.00 0.00 97 ARG A O 14
ATOM 7974 N N . ILE A 1 32 ? 8.872 3.550 6.719 1.00 0.00 98 ILE A N 14
ATOM 7975 C CA . ILE A 1 32 ? 9.768 3.326 5.592 1.00 0.00 98 ILE A CA 14
ATOM 7976 C C . ILE A 1 32 ? 9.372 4.185 4.396 1.00 0.00 98 ILE A C 14
ATOM 7977 O O . ILE A 1 32 ? 10.217 4.573 3.589 1.00 0.00 98 ILE A O 14
ATOM 7993 N N . HIS A 1 33 ? 8.080 4.480 4.288 1.00 0.00 99 HIS A N 14
ATOM 7994 C CA . HIS A 1 33 ? 7.571 5.295 3.191 1.00 0.00 99 HIS A CA 14
ATOM 7995 C C . HIS A 1 33 ? 7.731 6.781 3.499 1.00 0.00 99 HIS A C 14
ATOM 7996 O O . HIS A 1 33 ? 6.752 7.528 3.537 1.00 0.00 99 HIS A O 14
ATOM 8010 N N . THR A 1 34 ? 8.972 7.205 3.719 1.00 0.00 100 THR A N 14
ATOM 8011 C CA . THR A 1 34 ? 9.260 8.600 4.025 1.00 0.00 100 THR A CA 14
ATOM 8012 C C . THR A 1 34 ? 8.861 9.511 2.870 1.00 0.00 100 THR A C 14
ATOM 8013 O O . THR A 1 34 ? 8.251 10.559 3.075 1.00 0.00 100 THR A O 14
ATOM 8024 N N . GLY A 1 35 ? 9.209 9.103 1.653 1.00 0.00 101 GLY A N 14
ATOM 8025 C CA . GLY A 1 35 ? 8.878 9.894 0.482 1.00 0.00 101 GLY A CA 14
ATOM 8026 C C . GLY A 1 35 ? 7.852 9.216 -0.404 1.00 0.00 101 GLY A C 14
ATOM 8027 O O . GLY A 1 35 ? 8.002 8.047 -0.757 1.00 0.00 101 GLY A O 14
ATOM 8031 N N . SER A 1 36 ? 6.804 9.951 -0.763 1.00 0.00 102 SER A N 14
ATOM 8032 C CA . SER A 1 36 ? 5.745 9.412 -1.608 1.00 0.00 102 SER A CA 14
ATOM 8033 C C . SER A 1 36 ? 5.495 10.319 -2.809 1.00 0.00 102 SER A C 14
ATOM 8034 O O . SER A 1 36 ? 4.469 10.994 -2.888 1.00 0.00 102 SER A O 14
ATOM 8042 N N . GLY A 1 37 ? 6.441 10.330 -3.743 1.00 0.00 103 GLY A N 14
ATOM 8043 C CA . GLY A 1 37 ? 6.305 11.157 -4.928 1.00 0.00 103 GLY A CA 14
ATOM 8044 C C . GLY A 1 37 ? 5.159 10.714 -5.816 1.00 0.00 103 GLY A C 14
ATOM 8045 O O . GLY A 1 37 ? 4.416 9.787 -5.491 1.00 0.00 103 GLY A O 14
ATOM 8049 N N . PRO A 1 38 ? 5.003 11.386 -6.966 1.00 0.00 104 PRO A N 14
ATOM 8050 C CA . PRO A 1 38 ? 3.940 11.075 -7.926 1.00 0.00 104 PRO A CA 14
ATOM 8051 C C . PRO A 1 38 ? 4.163 9.738 -8.625 1.00 0.00 104 PRO A C 14
ATOM 8052 O O . PRO A 1 38 ? 5.033 9.615 -9.487 1.00 0.00 104 PRO A O 14
ATOM 8063 N N . SER A 1 39 ? 3.372 8.739 -8.247 1.00 0.00 105 SER A N 14
ATOM 8064 C CA . SER A 1 39 ? 3.486 7.409 -8.835 1.00 0.00 105 SER A CA 14
ATOM 8065 C C . SER A 1 39 ? 2.501 7.238 -9.987 1.00 0.00 105 SER A C 14
ATOM 8066 O O . SER A 1 39 ? 2.893 6.943 -11.115 1.00 0.00 105 SER A O 14
ATOM 8074 N N . SER A 1 40 ? 1.218 7.426 -9.692 1.00 0.00 106 SER A N 14
ATOM 8075 C CA . SER A 1 40 ? 0.175 7.289 -10.702 1.00 0.00 106 SER A CA 14
ATOM 8076 C C . SER A 1 40 ? -0.428 8.648 -11.048 1.00 0.00 106 SER A C 14
ATOM 8077 O O . SER A 1 40 ? -0.288 9.133 -12.170 1.00 0.00 106 SER A O 14
ATOM 8085 N N . GLY A 1 41 ? -1.099 9.256 -10.075 1.00 0.00 107 GLY A N 14
ATOM 8086 C CA . GLY A 1 41 ? -1.713 10.553 -10.295 1.00 0.00 107 GLY A CA 14
ATOM 8087 C C . GLY A 1 41 ? -0.698 11.622 -10.649 1.00 0.00 107 GLY A C 14
ATOM 8088 O O . GLY A 1 41 ? 0.470 11.481 -10.291 1.00 0.00 107 GLY A O 14
ATOM 8093 N N . GLY A 1 1 ? -26.683 -4.805 -11.054 1.00 0.00 67 GLY A N 15
ATOM 8094 C CA . GLY A 1 1 ? -26.337 -3.472 -10.594 1.00 0.00 67 GLY A CA 15
ATOM 8095 C C . GLY A 1 1 ? -25.935 -3.450 -9.132 1.00 0.00 67 GLY A C 15
ATOM 8096 O O . GLY A 1 1 ? -26.336 -2.557 -8.385 1.00 0.00 67 GLY A O 15
ATOM 8100 N N . SER A 1 2 ? -25.143 -4.435 -8.722 1.00 0.00 68 SER A N 15
ATOM 8101 C CA . SER A 1 2 ? -24.692 -4.528 -7.339 1.00 0.00 68 SER A CA 15
ATOM 8102 C C . SER A 1 2 ? -23.185 -4.311 -7.244 1.00 0.00 68 SER A C 15
ATOM 8103 O O . SER A 1 2 ? -22.426 -4.763 -8.101 1.00 0.00 68 SER A O 15
ATOM 8111 N N . SER A 1 3 ? -22.758 -3.616 -6.194 1.00 0.00 69 SER A N 15
ATOM 8112 C CA . SER A 1 3 ? -21.342 -3.335 -5.987 1.00 0.00 69 SER A CA 15
ATOM 8113 C C . SER A 1 3 ? -20.762 -4.239 -4.903 1.00 0.00 69 SER A C 15
ATOM 8114 O O . SER A 1 3 ? -19.896 -5.071 -5.170 1.00 0.00 69 SER A O 15
ATOM 8122 N N . GLY A 1 4 ? -21.247 -4.068 -3.677 1.00 0.00 70 GLY A N 15
ATOM 8123 C CA . GLY A 1 4 ? -20.765 -4.873 -2.570 1.00 0.00 70 GLY A CA 15
ATOM 8124 C C . GLY A 1 4 ? -21.120 -4.277 -1.222 1.00 0.00 70 GLY A C 15
ATOM 8125 O O . GLY A 1 4 ? -21.732 -3.212 -1.148 1.00 0.00 70 GLY A O 15
ATOM 8129 N N . SER A 1 5 ? -20.735 -4.966 -0.152 1.00 0.00 71 SER A N 15
ATOM 8130 C CA . SER A 1 5 ? -21.020 -4.501 1.200 1.00 0.00 71 SER A CA 15
ATOM 8131 C C . SER A 1 5 ? -19.967 -3.499 1.664 1.00 0.00 71 SER A C 15
ATOM 8132 O O . SER A 1 5 ? -18.975 -3.870 2.291 1.00 0.00 71 SER A O 15
ATOM 8140 N N . SER A 1 6 ? -20.190 -2.227 1.350 1.00 0.00 72 SER A N 15
ATOM 8141 C CA . SER A 1 6 ? -19.259 -1.171 1.730 1.00 0.00 72 SER A CA 15
ATOM 8142 C C . SER A 1 6 ? -19.375 -0.855 3.218 1.00 0.00 72 SER A C 15
ATOM 8143 O O . SER A 1 6 ? -20.338 -1.248 3.875 1.00 0.00 72 SER A O 15
ATOM 8151 N N . GLY A 1 7 ? -18.384 -0.141 3.744 1.00 0.00 73 GLY A N 15
ATOM 8152 C CA . GLY A 1 7 ? -18.393 0.216 5.150 1.00 0.00 73 GLY A CA 15
ATOM 8153 C C . GLY A 1 7 ? -17.003 0.219 5.756 1.00 0.00 73 GLY A C 15
ATOM 8154 O O . GLY A 1 7 ? -16.297 1.225 5.700 1.00 0.00 73 GLY A O 15
ATOM 8158 N N . GLN A 1 8 ? -16.611 -0.910 6.338 1.00 0.00 74 GLN A N 15
ATOM 8159 C CA . GLN A 1 8 ? -15.297 -1.033 6.959 1.00 0.00 74 GLN A CA 15
ATOM 8160 C C . GLN A 1 8 ? -14.293 -1.648 5.990 1.00 0.00 74 GLN A C 15
ATOM 8161 O O . GLN A 1 8 ? -14.224 -2.868 5.844 1.00 0.00 74 GLN A O 15
ATOM 8175 N N . ARG A 1 9 ? -13.516 -0.795 5.330 1.00 0.00 75 ARG A N 15
ATOM 8176 C CA . ARG A 1 9 ? -12.516 -1.255 4.374 1.00 0.00 75 ARG A CA 15
ATOM 8177 C C . ARG A 1 9 ? -11.208 -1.602 5.080 1.00 0.00 75 ARG A C 15
ATOM 8178 O O . ARG A 1 9 ? -10.819 -0.946 6.046 1.00 0.00 75 ARG A O 15
ATOM 8199 N N . VAL A 1 10 ? -10.534 -2.638 4.591 1.00 0.00 76 VAL A N 15
ATOM 8200 C CA . VAL A 1 10 ? -9.270 -3.072 5.174 1.00 0.00 76 VAL A CA 15
ATOM 8201 C C . VAL A 1 10 ? -8.173 -2.040 4.938 1.00 0.00 76 VAL A C 15
ATOM 8202 O O . VAL A 1 10 ? -8.034 -1.507 3.837 1.00 0.00 76 VAL A O 15
ATOM 8215 N N . TYR A 1 11 ? -7.396 -1.763 5.978 1.00 0.00 77 TYR A N 15
ATOM 8216 C CA . TYR A 1 11 ? -6.311 -0.793 5.886 1.00 0.00 77 TYR A CA 15
ATOM 8217 C C . TYR A 1 11 ? -5.183 -1.320 5.004 1.00 0.00 77 TYR A C 15
ATOM 8218 O O . TYR A 1 11 ? -4.344 -2.101 5.452 1.00 0.00 77 TYR A O 15
ATOM 8236 N N . GLU A 1 12 ? -5.171 -0.886 3.747 1.00 0.00 78 GLU A N 15
ATOM 8237 C CA . GLU A 1 12 ? -4.147 -1.314 2.802 1.00 0.00 78 GLU A CA 15
ATOM 8238 C C . GLU A 1 12 ? -3.145 -0.193 2.540 1.00 0.00 78 GLU A C 15
ATOM 8239 O O . GLU A 1 12 ? -3.450 0.985 2.732 1.00 0.00 78 GLU A O 15
ATOM 8251 N N . CYS A 1 13 ? -1.948 -0.567 2.101 1.00 0.00 79 CYS A N 15
ATOM 8252 C CA . CYS A 1 13 ? -0.901 0.405 1.813 1.00 0.00 79 CYS A CA 15
ATOM 8253 C C . CYS A 1 13 ? -1.029 0.938 0.389 1.00 0.00 79 CYS A C 15
ATOM 8254 O O . CYS A 1 13 ? -1.291 0.182 -0.545 1.00 0.00 79 CYS A O 15
ATOM 8261 N N . GLN A 1 14 ? -0.843 2.245 0.234 1.00 0.00 80 GLN A N 15
ATOM 8262 C CA . GLN A 1 14 ? -0.939 2.879 -1.076 1.00 0.00 80 GLN A CA 15
ATOM 8263 C C . GLN A 1 14 ? 0.439 3.291 -1.583 1.00 0.00 80 GLN A C 15
ATOM 8264 O O . GLN A 1 14 ? 0.570 4.253 -2.339 1.00 0.00 80 GLN A O 15
ATOM 8278 N N . GLU A 1 15 ? 1.463 2.556 -1.162 1.00 0.00 81 GLU A N 15
ATOM 8279 C CA . GLU A 1 15 ? 2.832 2.847 -1.574 1.00 0.00 81 GLU A CA 15
ATOM 8280 C C . GLU A 1 15 ? 3.501 1.604 -2.153 1.00 0.00 81 GLU A C 15
ATOM 8281 O O . GLU A 1 15 ? 4.110 1.654 -3.222 1.00 0.00 81 GLU A O 15
ATOM 8293 N N . CYS A 1 16 ? 3.384 0.489 -1.439 1.00 0.00 82 CYS A N 15
ATOM 8294 C CA . CYS A 1 16 ? 3.978 -0.768 -1.879 1.00 0.00 82 CYS A CA 15
ATOM 8295 C C . CYS A 1 16 ? 2.898 -1.797 -2.200 1.00 0.00 82 CYS A C 15
ATOM 8296 O O . CYS A 1 16 ? 3.103 -2.693 -3.018 1.00 0.00 82 CYS A O 15
ATOM 8303 N N . GLY A 1 17 ? 1.747 -1.661 -1.548 1.00 0.00 83 GLY A N 15
ATOM 8304 C CA . GLY A 1 17 ? 0.652 -2.586 -1.777 1.00 0.00 83 GLY A CA 15
ATOM 8305 C C . GLY A 1 17 ? 0.670 -3.755 -0.813 1.00 0.00 83 GLY A C 15
ATOM 8306 O O . GLY A 1 17 ? 1.103 -4.853 -1.164 1.00 0.00 83 GLY A O 15
ATOM 8310 N N . LYS A 1 18 ? 0.199 -3.522 0.408 1.00 0.00 84 LYS A N 15
ATOM 8311 C CA . LYS A 1 18 ? 0.162 -4.564 1.427 1.00 0.00 84 LYS A CA 15
ATOM 8312 C C . LYS A 1 18 ? -0.998 -4.340 2.391 1.00 0.00 84 LYS A C 15
ATOM 8313 O O . LYS A 1 18 ? -1.209 -3.229 2.876 1.00 0.00 84 LYS A O 15
ATOM 8332 N N . SER A 1 19 ? -1.746 -5.404 2.667 1.00 0.00 85 SER A N 15
ATOM 8333 C CA . SER A 1 19 ? -2.886 -5.323 3.573 1.00 0.00 85 SER A CA 15
ATOM 8334 C C . SER A 1 19 ? -2.458 -5.602 5.010 1.00 0.00 85 SER A C 15
ATOM 8335 O O . SER A 1 19 ? -1.410 -6.200 5.254 1.00 0.00 85 SER A O 15
ATOM 8343 N N . PHE A 1 20 ? -3.278 -5.163 5.960 1.00 0.00 86 PHE A N 15
ATOM 8344 C CA . PHE A 1 20 ? -2.985 -5.363 7.375 1.00 0.00 86 PHE A CA 15
ATOM 8345 C C . PHE A 1 20 ? -4.248 -5.745 8.142 1.00 0.00 86 PHE A C 15
ATOM 8346 O O . PHE A 1 20 ? -5.332 -5.836 7.568 1.00 0.00 86 PHE A O 15
ATOM 8363 N N . ARG A 1 21 ? -4.097 -5.967 9.444 1.00 0.00 87 ARG A N 15
ATOM 8364 C CA . ARG A 1 21 ? -5.224 -6.340 10.291 1.00 0.00 87 ARG A CA 15
ATOM 8365 C C . ARG A 1 21 ? -5.577 -5.211 11.254 1.00 0.00 87 ARG A C 15
ATOM 8366 O O . ARG A 1 21 ? -6.748 -4.986 11.558 1.00 0.00 87 ARG A O 15
ATOM 8387 N N . GLN A 1 22 ? -4.556 -4.505 11.731 1.00 0.00 88 GLN A N 15
ATOM 8388 C CA . GLN A 1 22 ? -4.760 -3.401 12.661 1.00 0.00 88 GLN A CA 15
ATOM 8389 C C . GLN A 1 22 ? -4.586 -2.059 11.959 1.00 0.00 88 GLN A C 15
ATOM 8390 O O . GLN A 1 22 ? -3.897 -1.962 10.943 1.00 0.00 88 GLN A O 15
ATOM 8404 N N . LYS A 1 23 ? -5.215 -1.024 12.506 1.00 0.00 89 LYS A N 15
ATOM 8405 C CA . LYS A 1 23 ? -5.130 0.314 11.933 1.00 0.00 89 LYS A CA 15
ATOM 8406 C C . LYS A 1 23 ? -3.745 0.914 12.156 1.00 0.00 89 LYS A C 15
ATOM 8407 O O . LYS A 1 23 ? -3.215 1.613 11.294 1.00 0.00 89 LYS A O 15
ATOM 8426 N N . GLY A 1 24 ? -3.164 0.635 13.319 1.00 0.00 90 GLY A N 15
ATOM 8427 C CA . GLY A 1 24 ? -1.846 1.154 13.633 1.00 0.00 90 GLY A CA 15
ATOM 8428 C C . GLY A 1 24 ? -0.750 0.473 12.838 1.00 0.00 90 GLY A C 15
ATOM 8429 O O . GLY A 1 24 ? 0.268 1.087 12.519 1.00 0.00 90 GLY A O 15
ATOM 8433 N N . SER A 1 25 ? -0.957 -0.801 12.520 1.00 0.00 91 SER A N 15
ATOM 8434 C CA . SER A 1 25 ? 0.025 -1.568 11.762 1.00 0.00 91 SER A CA 15
ATOM 8435 C C . SER A 1 25 ? 0.395 -0.849 10.468 1.00 0.00 91 SER A C 15
ATOM 8436 O O . SER A 1 25 ? 1.574 -0.706 10.140 1.00 0.00 91 SER A O 15
ATOM 8444 N N . LEU A 1 26 ? -0.619 -0.399 9.738 1.00 0.00 92 LEU A N 15
ATOM 8445 C CA . LEU A 1 26 ? -0.401 0.306 8.479 1.00 0.00 92 LEU A CA 15
ATOM 8446 C C . LEU A 1 26 ? 0.243 1.667 8.722 1.00 0.00 92 LEU A C 15
ATOM 8447 O O . LEU A 1 26 ? 1.113 2.099 7.965 1.00 0.00 92 LEU A O 15
ATOM 8463 N N . THR A 1 27 ? -0.189 2.339 9.785 1.00 0.00 93 THR A N 15
ATOM 8464 C CA . THR A 1 27 ? 0.346 3.651 10.128 1.00 0.00 93 THR A CA 15
ATOM 8465 C C . THR A 1 27 ? 1.857 3.595 10.324 1.00 0.00 93 THR A C 15
ATOM 8466 O O . THR A 1 27 ? 2.603 4.344 9.692 1.00 0.00 93 THR A O 15
ATOM 8477 N N . LEU A 1 28 ? 2.302 2.703 11.201 1.00 0.00 94 LEU A N 15
ATOM 8478 C CA . LEU A 1 28 ? 3.726 2.548 11.480 1.00 0.00 94 LEU A CA 15
ATOM 8479 C C . LEU A 1 28 ? 4.472 2.055 10.244 1.00 0.00 94 LEU A C 15
ATOM 8480 O O . LEU A 1 28 ? 5.658 2.337 10.068 1.00 0.00 94 LEU A O 15
ATOM 8496 N N . HIS A 1 29 ? 3.769 1.320 9.388 1.00 0.00 95 HIS A N 15
ATOM 8497 C CA . HIS A 1 29 ? 4.364 0.790 8.167 1.00 0.00 95 HIS A CA 15
ATOM 8498 C C . HIS A 1 29 ? 4.717 1.918 7.201 1.00 0.00 95 HIS A C 15
ATOM 8499 O O . HIS A 1 29 ? 5.597 1.769 6.354 1.00 0.00 95 HIS A O 15
ATOM 8513 N N . GLU A 1 30 ? 4.024 3.044 7.335 1.00 0.00 96 GLU A N 15
ATOM 8514 C CA . GLU A 1 30 ? 4.264 4.195 6.473 1.00 0.00 96 GLU A CA 15
ATOM 8515 C C . GLU A 1 30 ? 5.625 4.820 6.767 1.00 0.00 96 GLU A C 15
ATOM 8516 O O . GLU A 1 30 ? 6.112 5.658 6.007 1.00 0.00 96 GLU A O 15
ATOM 8528 N N . ARG A 1 31 ? 6.233 4.407 7.874 1.00 0.00 97 ARG A N 15
ATOM 8529 C CA . ARG A 1 31 ? 7.537 4.926 8.269 1.00 0.00 97 ARG A CA 15
ATOM 8530 C C . ARG A 1 31 ? 8.536 4.820 7.121 1.00 0.00 97 ARG A C 15
ATOM 8531 O O . ARG A 1 31 ? 9.105 5.821 6.685 1.00 0.00 97 ARG A O 15
ATOM 8552 N N . ILE A 1 32 ? 8.744 3.601 6.635 1.00 0.00 98 ILE A N 15
ATOM 8553 C CA . ILE A 1 32 ? 9.673 3.364 5.538 1.00 0.00 98 ILE A CA 15
ATOM 8554 C C . ILE A 1 32 ? 9.289 4.179 4.307 1.00 0.00 98 ILE A C 15
ATOM 8555 O O . ILE A 1 32 ? 10.135 4.497 3.471 1.00 0.00 98 ILE A O 15
ATOM 8571 N N . HIS A 1 33 ? 8.007 4.515 4.203 1.00 0.00 99 HIS A N 15
ATOM 8572 C CA . HIS A 1 33 ? 7.510 5.295 3.075 1.00 0.00 99 HIS A CA 15
ATOM 8573 C C . HIS A 1 33 ? 7.550 6.788 3.388 1.00 0.00 99 HIS A C 15
ATOM 8574 O O . HIS A 1 33 ? 6.553 7.493 3.232 1.00 0.00 99 HIS A O 15
ATOM 8588 N N . THR A 1 34 ? 8.710 7.264 3.830 1.00 0.00 100 THR A N 15
ATOM 8589 C CA . THR A 1 34 ? 8.880 8.672 4.166 1.00 0.00 100 THR A CA 15
ATOM 8590 C C . THR A 1 34 ? 10.350 9.075 4.118 1.00 0.00 100 THR A C 15
ATOM 8591 O O . THR A 1 34 ? 11.238 8.241 4.285 1.00 0.00 100 THR A O 15
ATOM 8602 N N . GLY A 1 35 ? 10.599 10.362 3.890 1.00 0.00 101 GLY A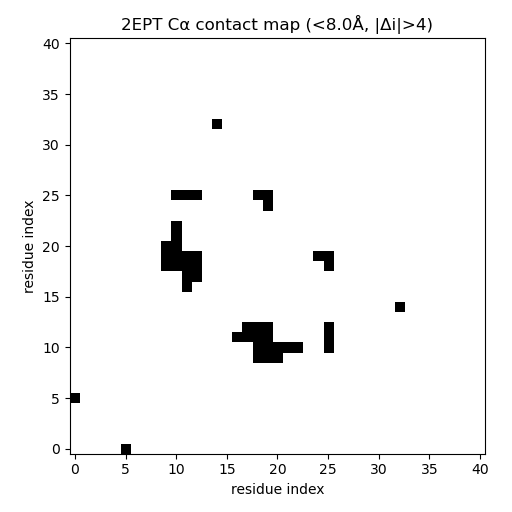 N 15
ATOM 8603 C CA . GLY A 1 35 ? 11.963 10.853 3.825 1.00 0.00 101 GLY A CA 15
ATOM 8604 C C . GLY A 1 35 ? 12.130 11.966 2.809 1.00 0.00 101 GLY A C 15
ATOM 8605 O O . GLY A 1 35 ? 11.897 13.135 3.115 1.00 0.00 101 GLY A O 15
ATOM 8609 N N . SER A 1 36 ? 12.537 11.603 1.597 1.00 0.00 102 SER A N 15
ATOM 8610 C CA . SER A 1 36 ? 12.741 12.580 0.535 1.00 0.00 102 SER A CA 15
ATOM 8611 C C . SER A 1 36 ? 11.406 13.067 -0.020 1.00 0.00 102 SER A C 15
ATOM 8612 O O . SER A 1 36 ? 10.843 12.464 -0.932 1.00 0.00 102 SER A O 15
ATOM 8620 N N . GLY A 1 37 ? 10.904 14.164 0.540 1.00 0.00 103 GLY A N 15
ATOM 8621 C CA . GLY A 1 37 ? 9.639 14.714 0.091 1.00 0.00 103 GLY A CA 15
ATOM 8622 C C . GLY A 1 37 ? 8.449 14.045 0.748 1.00 0.00 103 GLY A C 15
ATOM 8623 O O . GLY A 1 37 ? 7.704 13.295 0.117 1.00 0.00 103 GLY A O 15
ATOM 8627 N N . PRO A 1 38 ? 8.257 14.314 2.048 1.00 0.00 104 PRO A N 15
ATOM 8628 C CA . PRO A 1 38 ? 7.151 13.740 2.820 1.00 0.00 104 PRO A CA 15
ATOM 8629 C C . PRO A 1 38 ? 5.798 14.307 2.403 1.00 0.00 104 PRO A C 15
ATOM 8630 O O . PRO A 1 38 ? 5.701 15.055 1.431 1.00 0.00 104 PRO A O 15
ATOM 8641 N N . SER A 1 39 ? 4.756 13.945 3.145 1.00 0.00 105 SER A N 15
ATOM 8642 C CA . SER A 1 39 ? 3.407 14.415 2.849 1.00 0.00 105 SER A CA 15
ATOM 8643 C C . SER A 1 39 ? 3.184 15.814 3.413 1.00 0.00 105 SER A C 15
ATOM 8644 O O . SER A 1 39 ? 3.469 16.077 4.582 1.00 0.00 105 SER A O 15
ATOM 8652 N N . SER A 1 40 ? 2.673 16.709 2.574 1.00 0.00 106 SER A N 15
ATOM 8653 C CA . SER A 1 40 ? 2.414 18.084 2.987 1.00 0.00 106 SER A CA 15
ATOM 8654 C C . SER A 1 40 ? 1.019 18.527 2.557 1.00 0.00 106 SER A C 15
ATOM 8655 O O . SER A 1 40 ? 0.417 17.938 1.660 1.00 0.00 106 SER A O 15
ATOM 8663 N N . GLY A 1 41 ? 0.510 19.571 3.204 1.00 0.00 107 GLY A N 15
ATOM 8664 C CA . GLY A 1 41 ? -0.810 20.076 2.876 1.00 0.00 107 GLY A CA 15
ATOM 8665 C C . GLY A 1 41 ? -1.819 19.823 3.978 1.00 0.00 107 GLY A C 15
ATOM 8666 O O . GLY A 1 41 ? -2.732 19.023 3.782 1.00 0.00 107 GLY A O 15
ATOM 8671 N N . GLY A 1 1 ? -25.890 5.359 -1.247 1.00 0.00 67 GLY A N 16
ATOM 8672 C CA . GLY A 1 1 ? -27.272 5.194 -1.657 1.00 0.00 67 GLY A CA 16
ATOM 8673 C C . GLY A 1 1 ? -27.447 4.084 -2.675 1.00 0.00 67 GLY A C 16
ATOM 8674 O O . GLY A 1 1 ? -28.550 3.569 -2.858 1.00 0.00 67 GLY A O 16
ATOM 8678 N N . SER A 1 2 ? -26.356 3.716 -3.339 1.00 0.00 68 SER A N 16
ATOM 8679 C CA . SER A 1 2 ? -26.395 2.664 -4.348 1.00 0.00 68 SER A CA 16
ATOM 8680 C C . SER A 1 2 ? -26.080 1.305 -3.728 1.00 0.00 68 SER A C 16
ATOM 8681 O O . SER A 1 2 ? -25.488 1.224 -2.652 1.00 0.00 68 SER A O 16
ATOM 8689 N N . SER A 1 3 ? -26.480 0.241 -4.416 1.00 0.00 69 SER A N 16
ATOM 8690 C CA . SER A 1 3 ? -26.244 -1.114 -3.933 1.00 0.00 69 SER A CA 16
ATOM 8691 C C . SER A 1 3 ? -25.008 -1.719 -4.592 1.00 0.00 69 SER A C 16
ATOM 8692 O O . SER A 1 3 ? -24.639 -1.346 -5.705 1.00 0.00 69 SER A O 16
ATOM 8700 N N . GLY A 1 4 ? -24.371 -2.655 -3.895 1.00 0.00 70 GLY A N 16
ATOM 8701 C CA . GLY A 1 4 ? -23.182 -3.296 -4.426 1.00 0.00 70 GLY A CA 16
ATOM 8702 C C . GLY A 1 4 ? -22.205 -3.697 -3.339 1.00 0.00 70 GLY A C 16
ATOM 8703 O O . GLY A 1 4 ? -22.340 -4.761 -2.735 1.00 0.00 70 GLY A O 16
ATOM 8707 N N . SER A 1 5 ? -21.216 -2.844 -3.091 1.00 0.00 71 SER A N 16
ATOM 8708 C CA . SER A 1 5 ? -20.208 -3.118 -2.073 1.00 0.00 71 SER A CA 16
ATOM 8709 C C . SER A 1 5 ? -20.296 -2.106 -0.935 1.00 0.00 71 SER A C 16
ATOM 8710 O O . SER A 1 5 ? -20.020 -0.921 -1.121 1.00 0.00 71 SER A O 16
ATOM 8718 N N . SER A 1 6 ? -20.684 -2.583 0.244 1.00 0.00 72 SER A N 16
ATOM 8719 C CA . SER A 1 6 ? -20.812 -1.720 1.412 1.00 0.00 72 SER A CA 16
ATOM 8720 C C . SER A 1 6 ? -20.589 -2.510 2.698 1.00 0.00 72 SER A C 16
ATOM 8721 O O . SER A 1 6 ? -20.873 -3.706 2.763 1.00 0.00 72 SER A O 16
ATOM 8729 N N . GLY A 1 7 ? -20.079 -1.832 3.721 1.00 0.00 73 GLY A N 16
ATOM 8730 C CA . GLY A 1 7 ? -19.825 -2.485 4.992 1.00 0.00 73 GLY A CA 16
ATOM 8731 C C . GLY A 1 7 ? -18.611 -1.921 5.702 1.00 0.00 73 GLY A C 16
ATOM 8732 O O . GLY A 1 7 ? -18.739 -1.082 6.593 1.00 0.00 73 GLY A O 16
ATOM 8736 N N . GLN A 1 8 ? -17.429 -2.384 5.307 1.00 0.00 74 GLN A N 16
ATOM 8737 C CA . GLN A 1 8 ? -16.186 -1.922 5.914 1.00 0.00 74 GLN A CA 16
ATOM 8738 C C . GLN A 1 8 ? -15.037 -1.980 4.914 1.00 0.00 74 GLN A C 16
ATOM 8739 O O . GLN A 1 8 ? -15.214 -2.413 3.775 1.00 0.00 74 GLN A O 16
ATOM 8753 N N . ARG A 1 9 ? -13.859 -1.542 5.347 1.00 0.00 75 ARG A N 16
ATOM 8754 C CA . ARG A 1 9 ? -12.681 -1.543 4.488 1.00 0.00 75 ARG A CA 16
ATOM 8755 C C . ARG A 1 9 ? -11.457 -2.051 5.245 1.00 0.00 75 ARG A C 16
ATOM 8756 O O . ARG A 1 9 ? -11.483 -2.188 6.468 1.00 0.00 75 ARG A O 16
ATOM 8777 N N . VAL A 1 10 ? -10.386 -2.329 4.509 1.00 0.00 76 VAL A N 16
ATOM 8778 C CA . VAL A 1 10 ? -9.152 -2.822 5.110 1.00 0.00 76 VAL A CA 16
ATOM 8779 C C . VAL A 1 10 ? -8.002 -1.847 4.881 1.00 0.00 76 VAL A C 16
ATOM 8780 O O . VAL A 1 10 ? -7.798 -1.362 3.768 1.00 0.00 76 VAL A O 16
ATOM 8793 N N . TYR A 1 11 ? -7.254 -1.565 5.941 1.00 0.00 77 TYR A N 16
ATOM 8794 C CA . TYR A 1 11 ? -6.124 -0.646 5.856 1.00 0.00 77 TYR A CA 16
ATOM 8795 C C . TYR A 1 11 ? -5.014 -1.227 4.986 1.00 0.00 77 TYR A C 16
ATOM 8796 O O . TYR A 1 11 ? -4.183 -2.002 5.457 1.00 0.00 77 TYR A O 16
ATOM 8814 N N . GLU A 1 12 ? -5.008 -0.844 3.713 1.00 0.00 78 GLU A N 16
ATOM 8815 C CA . GLU A 1 12 ? -4.001 -1.326 2.775 1.00 0.00 78 GLU A CA 16
ATOM 8816 C C . GLU A 1 12 ? -3.052 -0.201 2.370 1.00 0.00 78 GLU A C 16
ATOM 8817 O O . GLU A 1 12 ? -3.468 0.945 2.198 1.00 0.00 78 GLU A O 16
ATOM 8829 N N . CYS A 1 13 ? -1.776 -0.537 2.219 1.00 0.00 79 CYS A N 16
ATOM 8830 C CA . CYS A 1 13 ? -0.767 0.443 1.835 1.00 0.00 79 CYS A CA 16
ATOM 8831 C C . CYS A 1 13 ? -0.928 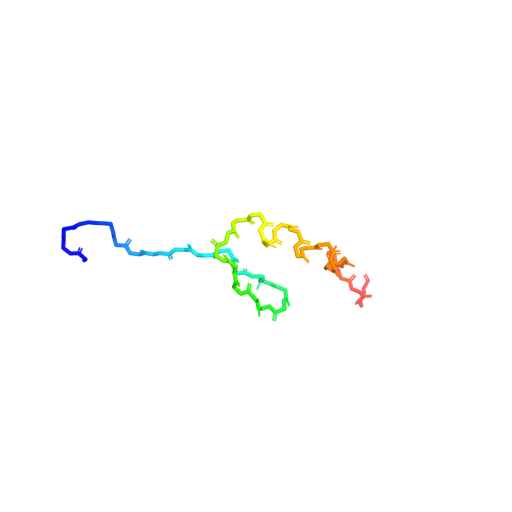0.845 0.372 1.00 0.00 79 CYS A C 16
ATOM 8832 O O . CYS A 1 13 ? -1.009 -0.008 -0.511 1.00 0.00 79 CYS A O 16
ATOM 8839 N N . GLN A 1 14 ? -0.974 2.150 0.124 1.00 0.00 80 GLN A N 16
ATOM 8840 C CA . GLN A 1 14 ? -1.126 2.665 -1.231 1.00 0.00 80 GLN A CA 16
ATOM 8841 C C . GLN A 1 14 ? 0.213 3.133 -1.790 1.00 0.00 80 GLN A C 16
ATOM 8842 O O . GLN A 1 14 ? 0.275 4.092 -2.558 1.00 0.00 80 GLN A O 16
ATOM 8856 N N . GLU A 1 15 ? 1.284 2.450 -1.397 1.00 0.00 81 GLU A N 16
ATOM 8857 C CA . GLU A 1 15 ? 2.623 2.797 -1.858 1.00 0.00 81 GLU A CA 16
ATOM 8858 C C . GLU A 1 15 ? 3.361 1.562 -2.366 1.00 0.00 81 GLU A C 16
ATOM 8859 O O . GLU A 1 15 ? 3.946 1.576 -3.449 1.00 0.00 81 GLU A O 16
ATOM 8871 N N . CYS A 1 16 ? 3.330 0.495 -1.574 1.00 0.00 82 CYS A N 16
ATOM 8872 C CA . CYS A 1 16 ? 3.997 -0.749 -1.940 1.00 0.00 82 CYS A CA 16
ATOM 8873 C C . CYS A 1 16 ? 2.983 -1.873 -2.133 1.00 0.00 82 CYS A C 16
ATOM 8874 O O . CYS A 1 16 ? 3.226 -2.822 -2.877 1.00 0.00 82 CYS A O 16
ATOM 8881 N N . GLY A 1 17 ? 1.844 -1.757 -1.457 1.00 0.00 83 GLY A N 16
ATOM 8882 C CA . GLY A 1 17 ? 0.810 -2.770 -1.567 1.00 0.00 83 GLY A CA 16
ATOM 8883 C C . GLY A 1 17 ? 0.889 -3.802 -0.460 1.00 0.00 83 GLY A C 16
ATOM 8884 O O . GLY A 1 17 ? 1.525 -4.844 -0.616 1.00 0.00 83 GLY A O 16
ATOM 8888 N N . LYS A 1 18 ? 0.242 -3.512 0.665 1.00 0.00 84 LYS A N 16
ATOM 8889 C CA . LYS A 1 18 ? 0.241 -4.422 1.804 1.00 0.00 84 LYS A CA 16
ATOM 8890 C C . LYS A 1 18 ? -1.001 -4.215 2.665 1.00 0.00 84 LYS A C 16
ATOM 8891 O O . LYS A 1 18 ? -1.287 -3.100 3.099 1.00 0.00 84 LYS A O 16
ATOM 8910 N N . SER A 1 19 ? -1.733 -5.297 2.908 1.00 0.00 85 SER A N 16
ATOM 8911 C CA . SER A 1 19 ? -2.946 -5.233 3.715 1.00 0.00 85 SER A CA 16
ATOM 8912 C C . SER A 1 19 ? -2.626 -5.436 5.193 1.00 0.00 85 SER A C 16
ATOM 8913 O O . SER A 1 19 ? -1.833 -6.305 5.555 1.00 0.00 85 SER A O 16
ATOM 8921 N N . PHE A 1 20 ? -3.249 -4.626 6.043 1.00 0.00 86 PHE A N 16
ATOM 8922 C CA . PHE A 1 20 ? -3.030 -4.715 7.482 1.00 0.00 86 PHE A CA 16
ATOM 8923 C C . PHE A 1 20 ? -4.358 -4.809 8.229 1.00 0.00 86 PHE A C 16
ATOM 8924 O O . PHE A 1 20 ? -5.133 -3.854 8.262 1.00 0.00 86 PHE A O 16
ATOM 8941 N N . ARG A 1 21 ? -4.612 -5.969 8.827 1.00 0.00 87 ARG A N 16
ATOM 8942 C CA . ARG A 1 21 ? -5.846 -6.190 9.572 1.00 0.00 87 ARG A CA 16
ATOM 8943 C C . ARG A 1 21 ? -6.057 -5.093 10.611 1.00 0.00 87 ARG A C 16
ATOM 8944 O O . ARG A 1 21 ? -7.188 -4.686 10.875 1.00 0.00 87 ARG A O 16
ATOM 8965 N N . GLN A 1 22 ? -4.962 -4.621 11.197 1.00 0.00 88 GLN A N 16
ATOM 8966 C CA . GLN A 1 22 ? -5.029 -3.572 12.208 1.00 0.00 88 GLN A CA 16
ATOM 8967 C C . GLN A 1 22 ? -4.778 -2.202 11.588 1.00 0.00 88 GLN A C 16
ATOM 8968 O O . GLN A 1 22 ? -4.228 -2.095 10.492 1.00 0.00 88 GLN A O 16
ATOM 8982 N N . LYS A 1 23 ? -5.186 -1.154 12.297 1.00 0.00 89 LYS A N 16
ATOM 8983 C CA . LYS A 1 23 ? -5.005 0.211 11.818 1.00 0.00 89 LYS A CA 16
ATOM 8984 C C . LYS A 1 23 ? -3.588 0.703 12.097 1.00 0.00 89 LYS A C 16
ATOM 8985 O O . LYS A 1 23 ? -2.851 1.056 11.177 1.00 0.00 89 LYS A O 16
ATOM 9004 N N . GLY A 1 24 ? -3.213 0.721 13.372 1.00 0.00 90 GLY A N 16
ATOM 9005 C CA . GLY A 1 24 ? -1.885 1.169 13.748 1.00 0.00 90 GLY A CA 16
ATOM 9006 C C . GLY A 1 24 ? -0.791 0.431 13.002 1.00 0.00 90 GLY A C 16
ATOM 9007 O O . GLY A 1 24 ? 0.263 0.997 12.711 1.00 0.00 90 GLY A O 16
ATOM 9011 N N . SER A 1 25 ? -1.039 -0.838 12.693 1.00 0.00 91 SER A N 16
ATOM 9012 C CA . SER A 1 25 ? -0.065 -1.657 11.982 1.00 0.00 91 SER A CA 16
ATOM 9013 C C . SER A 1 25 ? 0.398 -0.963 10.704 1.00 0.00 91 SER A C 16
ATOM 9014 O O . SER A 1 25 ? 1.591 -0.931 10.398 1.00 0.00 91 SER A O 16
ATOM 9022 N N . LEU A 1 26 ? -0.554 -0.408 9.962 1.00 0.00 92 LEU A N 16
ATOM 9023 C CA . LEU A 1 26 ? -0.245 0.287 8.717 1.00 0.00 92 LEU A CA 16
ATOM 9024 C C . LEU A 1 26 ? 0.432 1.625 8.993 1.00 0.00 92 LEU A C 16
ATOM 9025 O O . LEU A 1 26 ? 1.309 2.057 8.244 1.00 0.00 92 LEU A O 16
ATOM 9041 N N . THR A 1 27 ? 0.020 2.279 10.075 1.00 0.00 93 THR A N 16
ATOM 9042 C CA . THR A 1 27 ? 0.587 3.568 10.451 1.00 0.00 93 THR A CA 16
ATOM 9043 C C . THR A 1 27 ? 2.100 3.477 10.612 1.00 0.00 93 THR A C 16
ATOM 9044 O O . THR A 1 27 ? 2.844 4.276 10.042 1.00 0.00 93 THR A O 16
ATOM 9055 N N . LEU A 1 28 ? 2.549 2.499 11.391 1.00 0.00 94 LEU A N 16
ATOM 9056 C CA . LEU A 1 28 ? 3.975 2.303 11.627 1.00 0.00 94 LEU A CA 16
ATOM 9057 C C . LEU A 1 28 ? 4.683 1.861 10.351 1.00 0.00 94 LEU A C 16
ATOM 9058 O O . LEU A 1 28 ? 5.874 2.116 10.168 1.00 0.00 94 LEU A O 16
ATOM 9074 N N . HIS A 1 29 ? 3.941 1.197 9.469 1.00 0.00 95 HIS A N 16
ATOM 9075 C CA . HIS A 1 29 ? 4.497 0.721 8.207 1.00 0.00 95 HIS A CA 16
ATOM 9076 C C . HIS A 1 29 ? 4.854 1.891 7.295 1.00 0.00 95 HIS A C 16
ATOM 9077 O O . HIS A 1 29 ? 5.710 1.769 6.420 1.00 0.00 95 HIS A O 16
ATOM 9091 N N . GLU A 1 30 ? 4.190 3.024 7.506 1.00 0.00 96 GLU A N 16
ATOM 9092 C CA . GLU A 1 30 ? 4.437 4.214 6.701 1.00 0.00 96 GLU A CA 16
ATOM 9093 C C . GLU A 1 30 ? 5.819 4.792 6.994 1.00 0.00 96 GLU A C 16
ATOM 9094 O O . GLU A 1 30 ? 6.308 5.658 6.268 1.00 0.00 96 GLU A O 16
ATOM 9106 N N . ARG A 1 31 ? 6.443 4.306 8.062 1.00 0.00 97 ARG A N 16
ATOM 9107 C CA . ARG A 1 31 ? 7.767 4.775 8.453 1.00 0.00 97 ARG A CA 16
ATOM 9108 C C . ARG A 1 31 ? 8.736 4.708 7.276 1.00 0.00 97 ARG A C 16
ATOM 9109 O O . ARG A 1 31 ? 9.319 5.718 6.881 1.00 0.00 97 ARG A O 16
ATOM 9130 N N . ILE A 1 32 ? 8.904 3.512 6.721 1.00 0.00 98 ILE A N 16
ATOM 9131 C CA . ILE A 1 32 ? 9.801 3.314 5.590 1.00 0.00 98 ILE A CA 16
ATOM 9132 C C . ILE A 1 32 ? 9.407 4.200 4.414 1.00 0.00 98 ILE A C 16
ATOM 9133 O O . ILE A 1 32 ? 10.253 4.603 3.614 1.00 0.00 98 ILE A O 16
ATOM 9149 N N . HIS A 1 33 ? 8.116 4.502 4.314 1.00 0.00 99 HIS A N 16
ATOM 9150 C CA . HIS A 1 33 ? 7.608 5.343 3.236 1.00 0.00 99 HIS A CA 16
ATOM 9151 C C . HIS A 1 33 ? 7.697 6.820 3.611 1.00 0.00 99 HIS A C 16
ATOM 9152 O O . HIS A 1 33 ? 6.754 7.390 4.161 1.00 0.00 99 HIS A O 16
ATOM 9166 N N . THR A 1 34 ? 8.837 7.434 3.310 1.00 0.00 100 THR A N 16
ATOM 9167 C CA . THR A 1 34 ? 9.050 8.843 3.617 1.00 0.00 100 THR A CA 16
ATOM 9168 C C . THR A 1 34 ? 8.128 9.732 2.790 1.00 0.00 100 THR A C 16
ATOM 9169 O O . THR A 1 34 ? 7.710 9.359 1.694 1.00 0.00 100 THR A O 16
ATOM 9180 N N . GLY A 1 35 ? 7.816 10.910 3.321 1.00 0.00 101 GLY A N 16
ATOM 9181 C CA . GLY A 1 35 ? 6.946 11.834 2.616 1.00 0.00 101 GLY A CA 16
ATOM 9182 C C . GLY A 1 35 ? 6.585 13.044 3.455 1.00 0.00 101 GLY A C 16
ATOM 9183 O O . GLY A 1 35 ? 7.344 13.445 4.336 1.00 0.00 101 GLY A O 16
ATOM 9187 N N . SER A 1 36 ? 5.423 13.628 3.179 1.00 0.00 102 SER A N 16
ATOM 9188 C CA . SER A 1 36 ? 4.965 14.803 3.911 1.00 0.00 102 SER A CA 16
ATOM 9189 C C . SER A 1 36 ? 4.333 14.403 5.240 1.00 0.00 102 SER A C 16
ATOM 9190 O O . SER A 1 36 ? 3.134 14.581 5.449 1.00 0.00 102 SER A O 16
ATOM 9198 N N . GLY A 1 37 ? 5.150 13.860 6.138 1.00 0.00 103 GLY A N 16
ATOM 9199 C CA . GLY A 1 37 ? 4.654 13.443 7.436 1.00 0.00 103 GLY A CA 16
ATOM 9200 C C . GLY A 1 37 ? 4.729 14.550 8.469 1.00 0.00 103 GLY A C 16
ATOM 9201 O O . GLY A 1 37 ? 5.225 15.645 8.202 1.00 0.00 103 GLY A O 16
ATOM 9205 N N . PRO A 1 38 ? 4.227 14.270 9.680 1.00 0.00 104 PRO A N 16
ATOM 9206 C CA . PRO A 1 38 ? 4.226 15.238 10.781 1.00 0.00 104 PRO A CA 16
ATOM 9207 C C . PRO A 1 38 ? 5.628 15.507 11.317 1.00 0.00 104 PRO A C 16
ATOM 9208 O O . PRO A 1 38 ? 6.420 14.584 11.501 1.00 0.00 104 PRO A O 16
ATOM 9219 N N . SER A 1 39 ? 5.927 16.778 11.566 1.00 0.00 105 SER A N 16
ATOM 9220 C CA . SER A 1 39 ? 7.235 17.169 12.078 1.00 0.00 105 SER A CA 16
ATOM 9221 C C . SER A 1 39 ? 7.240 17.182 13.603 1.00 0.00 105 SER A C 16
ATOM 9222 O O . SER A 1 39 ? 8.081 16.544 14.237 1.00 0.00 105 SER A O 16
ATOM 9230 N N . SER A 1 40 ? 6.295 17.912 14.186 1.00 0.00 106 SER A N 16
ATOM 9231 C CA . SER A 1 40 ? 6.191 18.011 15.637 1.00 0.00 106 SER A CA 16
ATOM 9232 C C . SER A 1 40 ? 5.323 16.889 16.198 1.00 0.00 106 SER A C 16
ATOM 9233 O O . SER A 1 40 ? 4.223 16.637 15.709 1.00 0.00 106 SER A O 16
ATOM 9241 N N . GLY A 1 41 ? 5.827 16.218 17.229 1.00 0.00 107 GLY A N 16
ATOM 9242 C CA . GLY A 1 41 ? 5.086 15.130 17.840 1.00 0.00 107 GLY A CA 16
ATOM 9243 C C . GLY A 1 41 ? 5.202 15.127 19.351 1.00 0.00 107 GLY A C 16
ATOM 9244 O O . GLY A 1 41 ? 4.372 14.507 20.014 1.00 0.00 107 GLY A O 16
ATOM 9249 N N . GLY A 1 1 ? -33.423 3.595 -0.344 1.00 0.00 67 GLY A N 17
ATOM 9250 C CA . GLY A 1 1 ? -32.923 3.057 0.908 1.00 0.00 67 GLY A CA 17
ATOM 9251 C C . GLY A 1 1 ? -31.750 2.118 0.708 1.00 0.00 67 GLY A C 17
ATOM 9252 O O . GLY A 1 1 ? -30.644 2.554 0.391 1.00 0.00 67 GLY A O 17
ATOM 9256 N N . SER A 1 2 ? -31.991 0.824 0.896 1.00 0.00 68 SER A N 17
ATOM 9257 C CA . SER A 1 2 ? -30.944 -0.179 0.740 1.00 0.00 68 SER A CA 17
ATOM 9258 C C . SER A 1 2 ? -29.732 0.163 1.600 1.00 0.00 68 SER A C 17
ATOM 9259 O O . SER A 1 2 ? -28.590 -0.069 1.203 1.00 0.00 68 SER A O 17
ATOM 9267 N N . SER A 1 3 ? -29.989 0.717 2.781 1.00 0.00 69 SER A N 17
ATOM 9268 C CA . SER A 1 3 ? -28.919 1.096 3.697 1.00 0.00 69 SER A CA 17
ATOM 9269 C C . SER A 1 3 ? -28.143 -0.133 4.162 1.00 0.00 69 SER A C 17
ATOM 9270 O O . SER A 1 3 ? -28.673 -1.242 4.191 1.00 0.00 69 SER A O 17
ATOM 9278 N N . GLY A 1 4 ? -26.881 0.076 4.526 1.00 0.00 70 GLY A N 17
ATOM 9279 C CA . GLY A 1 4 ? -26.051 -1.023 4.986 1.00 0.00 70 GLY A CA 17
ATOM 9280 C C . GLY A 1 4 ? -24.679 -1.022 4.340 1.00 0.00 70 GLY A C 17
ATOM 9281 O O . GLY A 1 4 ? -24.523 -0.590 3.198 1.00 0.00 70 GLY A O 17
ATOM 9285 N N . SER A 1 5 ? -23.682 -1.506 5.073 1.00 0.00 71 SER A N 17
ATOM 9286 C CA . SER A 1 5 ? -22.315 -1.555 4.567 1.00 0.00 71 SER A CA 17
ATOM 9287 C C . SER A 1 5 ? -22.073 -2.838 3.777 1.00 0.00 71 SER A C 17
ATOM 9288 O O . SER A 1 5 ? -22.020 -3.929 4.345 1.00 0.00 71 SER A O 17
ATOM 9296 N N . SER A 1 6 ? -21.928 -2.698 2.464 1.00 0.00 72 SER A N 17
ATOM 9297 C CA . SER A 1 6 ? -21.696 -3.845 1.594 1.00 0.00 72 SER A CA 17
ATOM 9298 C C . SER A 1 6 ? -20.225 -3.941 1.201 1.00 0.00 72 SER A C 17
ATOM 9299 O O . SER A 1 6 ? -19.895 -4.233 0.053 1.00 0.00 72 SER A O 17
ATOM 9307 N N . GLY A 1 7 ? -19.344 -3.691 2.166 1.00 0.00 73 GLY A N 17
ATOM 9308 C CA . GLY A 1 7 ? -17.918 -3.754 1.903 1.00 0.00 73 GLY A CA 17
ATOM 9309 C C . GLY A 1 7 ? -17.088 -3.458 3.136 1.00 0.00 73 GLY A C 17
ATOM 9310 O O . GLY A 1 7 ? -17.336 -2.478 3.838 1.00 0.00 73 GLY A O 17
ATOM 9314 N N . GLN A 1 8 ? -16.101 -4.308 3.400 1.00 0.00 74 GLN A N 17
ATOM 9315 C CA . GLN A 1 8 ? -15.233 -4.133 4.559 1.00 0.00 74 GLN A CA 17
ATOM 9316 C C . GLN A 1 8 ? -13.899 -3.516 4.152 1.00 0.00 74 GLN A C 17
ATOM 9317 O O . GLN A 1 8 ? -12.957 -4.227 3.800 1.00 0.00 74 GLN A O 17
ATOM 9331 N N . ARG A 1 9 ? -13.825 -2.190 4.202 1.00 0.00 75 ARG A N 17
ATOM 9332 C CA . ARG A 1 9 ? -12.606 -1.478 3.836 1.00 0.00 75 ARG A CA 17
ATOM 9333 C C . ARG A 1 9 ? -11.457 -1.854 4.767 1.00 0.00 75 ARG A C 17
ATOM 9334 O O . ARG A 1 9 ? -11.566 -1.730 5.987 1.00 0.00 75 ARG A O 17
ATOM 9355 N N . VAL A 1 10 ? -10.356 -2.316 4.182 1.00 0.00 76 VAL A N 17
ATOM 9356 C CA . VAL A 1 10 ? -9.186 -2.710 4.958 1.00 0.00 76 VAL A CA 17
ATOM 9357 C C . VAL A 1 10 ? -8.047 -1.713 4.780 1.00 0.00 76 VAL A C 17
ATOM 9358 O O . VAL A 1 10 ? -7.883 -1.127 3.710 1.00 0.00 76 VAL A O 17
ATOM 9371 N N . TYR A 1 11 ? -7.263 -1.525 5.835 1.00 0.00 77 TYR A N 17
ATOM 9372 C CA . TYR A 1 11 ? -6.139 -0.597 5.797 1.00 0.00 77 TYR A CA 17
ATOM 9373 C C . TYR A 1 11 ? -5.004 -1.150 4.939 1.00 0.00 77 TYR A C 17
ATOM 9374 O O . TYR A 1 11 ? -4.067 -1.761 5.451 1.00 0.00 77 TYR A O 17
ATOM 9392 N N . GLU A 1 12 ? -5.098 -0.930 3.632 1.00 0.00 78 GLU A N 17
ATOM 9393 C CA . GLU A 1 12 ? -4.080 -1.406 2.702 1.00 0.00 78 GLU A CA 17
ATOM 9394 C C . GLU A 1 12 ? -3.133 -0.276 2.307 1.00 0.00 78 GLU A C 17
ATOM 9395 O O . GLU A 1 12 ? -3.568 0.831 1.988 1.00 0.00 78 GLU A O 17
ATOM 9407 N N . CYS A 1 13 ? -1.836 -0.564 2.332 1.00 0.00 79 CYS A N 17
ATOM 9408 C CA . CYS A 1 13 ? -0.826 0.426 1.977 1.00 0.00 79 CYS A CA 17
ATOM 9409 C C . CYS A 1 13 ? -1.009 0.898 0.538 1.00 0.00 79 CYS A C 17
ATOM 9410 O O . CYS A 1 13 ? -1.107 0.088 -0.383 1.00 0.00 79 CYS A O 17
ATOM 9417 N N . GLN A 1 14 ? -1.053 2.213 0.354 1.00 0.00 80 GLN A N 17
ATOM 9418 C CA . GLN A 1 14 ? -1.224 2.793 -0.973 1.00 0.00 80 GLN A CA 17
ATOM 9419 C C . GLN A 1 14 ? 0.113 3.256 -1.542 1.00 0.00 80 GLN A C 17
ATOM 9420 O O . GLN A 1 14 ? 0.180 4.247 -2.267 1.00 0.00 80 GLN A O 17
ATOM 9434 N N . GLU A 1 15 ? 1.176 2.530 -1.207 1.00 0.00 81 GLU A N 17
ATOM 9435 C CA . GLU A 1 15 ? 2.512 2.868 -1.683 1.00 0.00 81 GLU A CA 17
ATOM 9436 C C . GLU A 1 15 ? 3.216 1.637 -2.247 1.00 0.00 81 GLU A C 17
ATOM 9437 O O . GLU A 1 15 ? 3.783 1.677 -3.339 1.00 0.00 81 GLU A O 17
ATOM 9449 N N . CYS A 1 16 ? 3.176 0.543 -1.493 1.00 0.00 82 CYS A N 17
ATOM 9450 C CA . CYS A 1 16 ? 3.810 -0.700 -1.914 1.00 0.00 82 CYS A CA 17
ATOM 9451 C C . CYS A 1 16 ? 2.770 -1.797 -2.125 1.00 0.00 82 CYS A C 17
ATOM 9452 O O . CYS A 1 16 ? 2.980 -2.723 -2.907 1.00 0.00 82 CYS A O 17
ATOM 9459 N N . GLY A 1 17 ? 1.647 -1.683 -1.422 1.00 0.00 83 GLY A N 17
ATOM 9460 C CA . GLY A 1 17 ? 0.591 -2.671 -1.547 1.00 0.00 83 GLY A CA 17
ATOM 9461 C C . GLY A 1 17 ? 0.688 -3.758 -0.495 1.00 0.00 83 GLY A C 17
ATOM 9462 O O . GLY A 1 17 ? 1.246 -4.826 -0.745 1.00 0.00 83 GLY A O 17
ATOM 9466 N N . LYS A 1 18 ? 0.143 -3.486 0.686 1.00 0.00 84 LYS A N 17
ATOM 9467 C CA . LYS A 1 18 ? 0.170 -4.449 1.781 1.00 0.00 84 LYS A CA 17
ATOM 9468 C C . LYS A 1 18 ? -1.011 -4.234 2.723 1.00 0.00 84 LYS A C 17
ATOM 9469 O O . LYS A 1 18 ? -1.217 -3.133 3.234 1.00 0.00 84 LYS A O 17
ATOM 9488 N N . SER A 1 19 ? -1.782 -5.293 2.949 1.00 0.00 85 SER A N 17
ATOM 9489 C CA . SER A 1 19 ? -2.943 -5.219 3.828 1.00 0.00 85 SER A CA 17
ATOM 9490 C C . SER A 1 19 ? -2.525 -5.328 5.291 1.00 0.00 85 SER A C 17
ATOM 9491 O O . SER A 1 19 ? -1.489 -5.912 5.611 1.00 0.00 85 SER A O 17
ATOM 9499 N N . PHE A 1 20 ? -3.338 -4.761 6.176 1.00 0.00 86 PHE A N 17
ATOM 9500 C CA . PHE A 1 20 ? -3.053 -4.793 7.606 1.00 0.00 86 PHE A CA 17
ATOM 9501 C C . PHE A 1 20 ? -4.337 -4.965 8.412 1.00 0.00 86 PHE A C 17
ATOM 9502 O O . PHE A 1 20 ? -5.227 -4.116 8.372 1.00 0.00 86 PHE A O 17
ATOM 9519 N N . ARG A 1 21 ? -4.425 -6.071 9.144 1.00 0.00 87 ARG A N 17
ATOM 9520 C CA . ARG A 1 21 ? -5.600 -6.358 9.958 1.00 0.00 87 ARG A CA 17
ATOM 9521 C C . ARG A 1 21 ? -5.865 -5.226 10.947 1.00 0.00 87 ARG A C 17
ATOM 9522 O O . ARG A 1 21 ? -7.015 -4.875 11.209 1.00 0.00 87 ARG A O 17
ATOM 9543 N N . GLN A 1 22 ? -4.793 -4.659 11.491 1.00 0.00 88 GLN A N 17
ATOM 9544 C CA . GLN A 1 22 ? -4.910 -3.568 12.451 1.00 0.00 88 GLN A CA 17
ATOM 9545 C C . GLN A 1 22 ? -4.658 -2.223 11.780 1.00 0.00 88 GLN A C 17
ATOM 9546 O O . GLN A 1 22 ? -4.039 -2.153 10.718 1.00 0.00 88 GLN A O 17
ATOM 9560 N N . LYS A 1 23 ? -5.142 -1.155 12.405 1.00 0.00 89 LYS A N 17
ATOM 9561 C CA . LYS A 1 23 ? -4.968 0.190 11.869 1.00 0.00 89 LYS A CA 17
ATOM 9562 C C . LYS A 1 23 ? -3.550 0.695 12.115 1.00 0.00 89 LYS A C 17
ATOM 9563 O O . LYS A 1 23 ? -2.839 1.056 11.178 1.00 0.00 89 LYS A O 17
ATOM 9582 N N . GLY A 1 24 ? -3.144 0.716 13.381 1.00 0.00 90 GLY A N 17
ATOM 9583 C CA . GLY A 1 24 ? -1.812 1.176 13.726 1.00 0.00 90 GLY A CA 17
ATOM 9584 C C . GLY A 1 24 ? -0.728 0.433 12.970 1.00 0.00 90 GLY A C 17
ATOM 9585 O O . GLY A 1 24 ? 0.329 0.991 12.679 1.00 0.00 90 GLY A O 17
ATOM 9589 N N . SER A 1 25 ? -0.990 -0.831 12.653 1.00 0.00 91 SER A N 17
ATOM 9590 C CA . SER A 1 25 ? -0.026 -1.654 11.932 1.00 0.00 91 SER A CA 17
ATOM 9591 C C . SER A 1 25 ? 0.402 -0.977 10.634 1.00 0.00 91 SER A C 17
ATOM 9592 O O . SER A 1 25 ? 1.571 -1.027 10.250 1.00 0.00 91 SER A O 17
ATOM 9600 N N . LEU A 1 26 ? -0.553 -0.344 9.961 1.00 0.00 92 LEU A N 17
ATOM 9601 C CA . LEU A 1 26 ? -0.277 0.344 8.705 1.00 0.00 92 LEU A CA 17
ATOM 9602 C C . LEU A 1 26 ? 0.414 1.680 8.956 1.00 0.00 92 LEU A C 17
ATOM 9603 O O . LEU A 1 26 ? 1.297 2.087 8.200 1.00 0.00 92 LEU A O 17
ATOM 9619 N N . THR A 1 27 ? 0.009 2.358 10.025 1.00 0.00 93 THR A N 17
ATOM 9620 C CA . THR A 1 27 ? 0.590 3.648 10.378 1.00 0.00 93 THR A CA 17
ATOM 9621 C C . THR A 1 27 ? 2.102 3.544 10.537 1.00 0.00 93 THR A C 17
ATOM 9622 O O . THR A 1 27 ? 2.854 4.321 9.947 1.00 0.00 93 THR A O 17
ATOM 9633 N N . LEU A 1 28 ? 2.543 2.580 11.338 1.00 0.00 94 LEU A N 17
ATOM 9634 C CA . LEU A 1 28 ? 3.968 2.375 11.575 1.00 0.00 94 LEU A CA 17
ATOM 9635 C C . LEU A 1 28 ? 4.672 1.919 10.300 1.00 0.00 94 LEU A C 17
ATOM 9636 O O . LEU A 1 28 ? 5.852 2.204 10.095 1.00 0.00 94 LEU A O 17
ATOM 9652 N N . HIS A 1 29 ? 3.939 1.213 9.446 1.00 0.00 95 HIS A N 17
ATOM 9653 C CA . HIS A 1 29 ? 4.492 0.720 8.189 1.00 0.00 95 HIS A CA 17
ATOM 9654 C C . HIS A 1 29 ? 4.857 1.879 7.266 1.00 0.00 95 HIS A C 17
ATOM 9655 O O . HIS A 1 29 ? 5.714 1.741 6.393 1.00 0.00 95 HIS A O 17
ATOM 9669 N N . GLU A 1 30 ? 4.202 3.018 7.465 1.00 0.00 96 GLU A N 17
ATOM 9670 C CA . GLU A 1 30 ? 4.459 4.199 6.649 1.00 0.00 96 GLU A CA 17
ATOM 9671 C C . GLU A 1 30 ? 5.844 4.769 6.937 1.00 0.00 96 GLU A C 17
ATOM 9672 O O . GLU A 1 30 ? 6.340 5.624 6.203 1.00 0.00 96 GLU A O 17
ATOM 9684 N N . ARG A 1 31 ? 6.464 4.289 8.010 1.00 0.00 97 ARG A N 17
ATOM 9685 C CA . ARG A 1 31 ? 7.791 4.752 8.397 1.00 0.00 97 ARG A CA 17
ATOM 9686 C C . ARG A 1 31 ? 8.761 4.666 7.222 1.00 0.00 97 ARG A C 17
ATOM 9687 O O . ARG A 1 31 ? 9.351 5.668 6.817 1.00 0.00 97 ARG A O 17
ATOM 9708 N N . ILE A 1 32 ? 8.920 3.464 6.679 1.00 0.00 98 ILE A N 17
ATOM 9709 C CA . ILE A 1 32 ? 9.816 3.248 5.550 1.00 0.00 98 ILE A CA 17
ATOM 9710 C C . ILE A 1 32 ? 9.428 4.125 4.364 1.00 0.00 98 ILE A C 17
ATOM 9711 O O . ILE A 1 32 ? 10.267 4.466 3.529 1.00 0.00 98 ILE A O 17
ATOM 9727 N N . HIS A 1 33 ? 8.152 4.490 4.298 1.00 0.00 99 HIS A N 17
ATOM 9728 C CA . HIS A 1 33 ? 7.652 5.330 3.215 1.00 0.00 99 HIS A CA 17
ATOM 9729 C C . HIS A 1 33 ? 7.794 6.808 3.565 1.00 0.00 99 HIS A C 17
ATOM 9730 O O . HIS A 1 33 ? 6.840 7.446 4.012 1.00 0.00 99 HIS A O 17
ATOM 9744 N N . THR A 1 34 ? 8.992 7.348 3.360 1.00 0.00 100 THR A N 17
ATOM 9745 C CA . THR A 1 34 ? 9.259 8.750 3.656 1.00 0.00 100 THR A CA 17
ATOM 9746 C C . THR A 1 34 ? 8.474 9.667 2.725 1.00 0.00 100 THR A C 17
ATOM 9747 O O . THR A 1 34 ? 8.384 9.418 1.523 1.00 0.00 100 THR A O 17
ATOM 9758 N N . GLY A 1 35 ? 7.908 10.731 3.287 1.00 0.00 101 GLY A N 17
ATOM 9759 C CA . GLY A 1 35 ? 7.139 11.670 2.492 1.00 0.00 101 GLY A CA 17
ATOM 9760 C C . GLY A 1 35 ? 7.407 13.111 2.877 1.00 0.00 101 GLY A C 17
ATOM 9761 O O . GLY A 1 35 ? 8.243 13.386 3.738 1.00 0.00 101 GLY A O 17
ATOM 9765 N N . SER A 1 36 ? 6.698 14.035 2.236 1.00 0.00 102 SER A N 17
ATOM 9766 C CA . SER A 1 36 ? 6.868 15.457 2.512 1.00 0.00 102 SER A CA 17
ATOM 9767 C C . SER A 1 36 ? 5.592 16.053 3.098 1.00 0.00 102 SER A C 17
ATOM 9768 O O . SER A 1 36 ? 4.542 16.054 2.456 1.00 0.00 102 SER A O 17
ATOM 9776 N N . GLY A 1 37 ? 5.691 16.559 4.323 1.00 0.00 103 GLY A N 17
ATOM 9777 C CA . GLY A 1 37 ? 4.538 17.151 4.977 1.00 0.00 103 GLY A CA 17
ATOM 9778 C C . GLY A 1 37 ? 4.885 18.422 5.725 1.00 0.00 103 GLY A C 17
ATOM 9779 O O . GLY A 1 37 ? 5.973 18.978 5.576 1.00 0.00 103 GLY A O 17
ATOM 9783 N N . PRO A 1 38 ? 3.944 18.903 6.551 1.00 0.00 104 PRO A N 17
ATOM 9784 C CA . PRO A 1 38 ? 4.133 20.123 7.341 1.00 0.00 104 PRO A CA 17
ATOM 9785 C C . PRO A 1 38 ? 5.157 19.940 8.456 1.00 0.00 104 PRO A C 17
ATOM 9786 O O . PRO A 1 38 ? 5.481 18.814 8.835 1.00 0.00 104 PRO A O 17
ATOM 9797 N N . SER A 1 39 ? 5.662 21.053 8.978 1.00 0.00 105 SER A N 17
ATOM 9798 C CA . SER A 1 39 ? 6.652 21.014 10.048 1.00 0.00 105 SER A CA 17
ATOM 9799 C C . SER A 1 39 ? 6.038 21.457 11.373 1.00 0.00 105 SER A C 17
ATOM 9800 O O . SER A 1 39 ? 6.296 20.861 12.419 1.00 0.00 105 SER A O 17
ATOM 9808 N N . SER A 1 40 ? 5.224 22.507 11.319 1.00 0.00 106 SER A N 17
ATOM 9809 C CA . SER A 1 40 ? 4.576 23.033 12.515 1.00 0.00 106 SER A CA 17
ATOM 9810 C C . SER A 1 40 ? 5.610 23.424 13.566 1.00 0.00 106 SER A C 17
ATOM 9811 O O . SER A 1 40 ? 5.372 23.293 14.766 1.00 0.00 106 SER A O 17
ATOM 9819 N N . GLY A 1 41 ? 6.760 23.906 13.105 1.00 0.00 107 GLY A N 17
ATOM 9820 C CA . GLY A 1 41 ? 7.814 24.309 14.018 1.00 0.00 107 GLY A CA 17
ATOM 9821 C C . GLY A 1 41 ? 8.439 25.635 13.631 1.00 0.00 107 GLY A C 17
ATOM 9822 O O . GLY A 1 41 ? 9.657 25.777 13.739 1.00 0.00 107 GLY A O 17
ATOM 9827 N N . GLY A 1 1 ? -25.354 -5.003 -11.871 1.00 0.00 67 GLY A N 18
ATOM 9828 C CA . GLY A 1 1 ? -24.703 -4.360 -10.744 1.00 0.00 67 GLY A CA 18
ATOM 9829 C C . GLY A 1 1 ? -23.842 -5.319 -9.947 1.00 0.00 67 GLY A C 18
ATOM 9830 O O . GLY A 1 1 ? -23.191 -6.196 -10.514 1.00 0.00 67 GLY A O 18
ATOM 9834 N N . SER A 1 2 ? -23.838 -5.152 -8.628 1.00 0.00 68 SER A N 18
ATOM 9835 C CA . SER A 1 2 ? -23.045 -6.007 -7.752 1.00 0.00 68 SER A CA 18
ATOM 9836 C C . SER A 1 2 ? -23.791 -6.294 -6.453 1.00 0.00 68 SER A C 18
ATOM 9837 O O . SER A 1 2 ? -24.945 -5.897 -6.286 1.00 0.00 68 SER A O 18
ATOM 9845 N N . SER A 1 3 ? -23.124 -6.986 -5.535 1.00 0.00 69 SER A N 18
ATOM 9846 C CA . SER A 1 3 ? -23.724 -7.330 -4.251 1.00 0.00 69 SER A CA 18
ATOM 9847 C C . SER A 1 3 ? -23.040 -6.578 -3.113 1.00 0.00 69 SER A C 18
ATOM 9848 O O . SER A 1 3 ? -21.822 -6.403 -3.114 1.00 0.00 69 SER A O 18
ATOM 9856 N N . GLY A 1 4 ? -23.834 -6.137 -2.142 1.00 0.00 70 GLY A N 18
ATOM 9857 C CA . GLY A 1 4 ? -23.288 -5.409 -1.011 1.00 0.00 70 GLY A CA 18
ATOM 9858 C C . GLY A 1 4 ? -23.349 -6.208 0.276 1.00 0.00 70 GLY A C 18
ATOM 9859 O O . GLY A 1 4 ? -24.418 -6.661 0.684 1.00 0.00 70 GLY A O 18
ATOM 9863 N N . SER A 1 5 ? -22.197 -6.384 0.916 1.00 0.00 71 SER A N 18
ATOM 9864 C CA . SER A 1 5 ?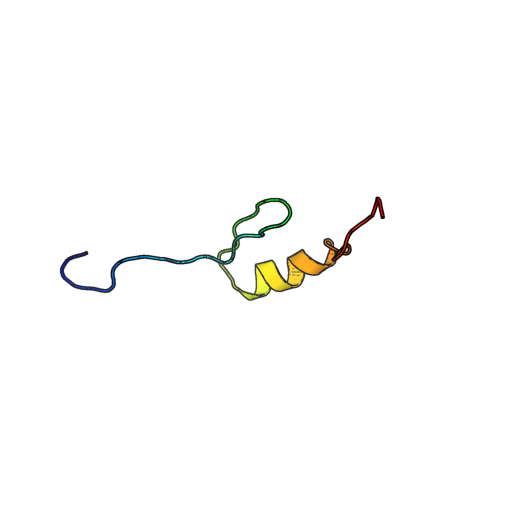 -22.122 -7.139 2.162 1.00 0.00 71 SER A CA 18
ATOM 9865 C C . SER A 1 5 ? -21.546 -6.280 3.283 1.00 0.00 71 SER A C 18
ATOM 9866 O O . SER A 1 5 ? -20.684 -5.433 3.051 1.00 0.00 71 SER A O 18
ATOM 9874 N N . SER A 1 6 ? -22.030 -6.506 4.501 1.00 0.00 72 SER A N 18
ATOM 9875 C CA . SER A 1 6 ? -21.567 -5.751 5.659 1.00 0.00 72 SER A CA 18
ATOM 9876 C C . SER A 1 6 ? -20.066 -5.935 5.863 1.00 0.00 72 SER A C 18
ATOM 9877 O O . SER A 1 6 ? -19.520 -7.007 5.606 1.00 0.00 72 SER A O 18
ATOM 9885 N N . GLY A 1 7 ? -19.404 -4.879 6.326 1.00 0.00 73 GLY A N 18
ATOM 9886 C CA . GLY A 1 7 ? -17.973 -4.943 6.557 1.00 0.00 73 GLY A CA 18
ATOM 9887 C C . GLY A 1 7 ? -17.285 -3.615 6.308 1.00 0.00 73 GLY A C 18
ATOM 9888 O O . GLY A 1 7 ? -17.743 -2.816 5.492 1.00 0.00 73 GLY A O 18
ATOM 9892 N N . GLN A 1 8 ? -16.185 -3.379 7.014 1.00 0.00 74 GLN A N 18
ATOM 9893 C CA . GLN A 1 8 ? -15.435 -2.137 6.867 1.00 0.00 74 GLN A CA 18
ATOM 9894 C C . GLN A 1 8 ? -14.219 -2.338 5.968 1.00 0.00 74 GLN A C 18
ATOM 9895 O O . GLN A 1 8 ? -13.688 -3.443 5.864 1.00 0.00 74 GLN A O 18
ATOM 9909 N N . ARG A 1 9 ? -13.784 -1.262 5.321 1.00 0.00 75 ARG A N 18
ATOM 9910 C CA . ARG A 1 9 ? -12.632 -1.321 4.429 1.00 0.00 75 ARG A CA 18
ATOM 9911 C C . ARG A 1 9 ? -11.398 -1.830 5.168 1.00 0.00 75 ARG A C 18
ATOM 9912 O O . ARG A 1 9 ? -11.360 -1.844 6.399 1.00 0.00 75 ARG A O 18
ATOM 9933 N N . VAL A 1 10 ? -10.391 -2.250 4.409 1.00 0.00 76 VAL A N 18
ATOM 9934 C CA . VAL A 1 10 ? -9.156 -2.760 4.991 1.00 0.00 76 VAL A CA 18
ATOM 9935 C C . VAL A 1 10 ? -8.007 -1.778 4.791 1.00 0.00 76 VAL A C 18
ATOM 9936 O O . VAL A 1 10 ? -7.820 -1.240 3.699 1.00 0.00 76 VAL A O 18
ATOM 9949 N N . TYR A 1 11 ? -7.240 -1.549 5.851 1.00 0.00 77 TYR A N 18
ATOM 9950 C CA . TYR A 1 11 ? -6.110 -0.629 5.793 1.00 0.00 77 TYR A CA 18
ATOM 9951 C C . TYR A 1 11 ? -4.986 -1.202 4.935 1.00 0.00 77 TYR A C 18
ATOM 9952 O O . TYR A 1 11 ? -4.098 -1.891 5.436 1.00 0.00 77 TYR A O 18
ATOM 9970 N N . GLU A 1 12 ? -5.032 -0.910 3.639 1.00 0.00 78 GLU A N 18
ATOM 9971 C CA . GLU A 1 12 ? -4.018 -1.395 2.710 1.00 0.00 78 GLU A CA 18
ATOM 9972 C C . GLU A 1 12 ? -3.083 -0.266 2.285 1.00 0.00 78 GLU A C 18
ATOM 9973 O O . GLU A 1 12 ? -3.525 0.852 2.015 1.00 0.00 78 GLU A O 18
ATOM 9985 N N . CYS A 1 13 ? -1.790 -0.565 2.230 1.00 0.00 79 CYS A N 18
ATOM 9986 C CA . CYS A 1 13 ? -0.792 0.423 1.839 1.00 0.00 79 CYS A CA 18
ATOM 9987 C C . CYS A 1 13 ? -0.989 0.851 0.388 1.00 0.00 79 CYS A C 18
ATOM 9988 O O . CYS A 1 13 ? -1.105 0.013 -0.506 1.00 0.00 79 CYS A O 18
ATOM 9995 N N . GLN A 1 14 ? -1.025 2.161 0.162 1.00 0.00 80 GLN A N 18
ATOM 9996 C CA . GLN A 1 14 ? -1.209 2.700 -1.180 1.00 0.00 80 GLN A CA 18
ATOM 9997 C C . GLN A 1 14 ? 0.119 3.170 -1.764 1.00 0.00 80 GLN A C 18
ATOM 9998 O O . GLN A 1 14 ? 0.160 4.101 -2.567 1.00 0.00 80 GLN A O 18
ATOM 10012 N N . GLU A 1 15 ? 1.204 2.519 -1.355 1.00 0.00 81 GLU A N 18
ATOM 10013 C CA . GLU A 1 15 ? 2.534 2.872 -1.837 1.00 0.00 81 GLU A CA 18
ATOM 10014 C C . GLU A 1 15 ? 3.272 1.639 -2.351 1.00 0.00 81 GLU A C 18
ATOM 10015 O O . GLU A 1 15 ? 3.878 1.665 -3.422 1.00 0.00 81 GLU A O 18
ATOM 10027 N N . CYS A 1 16 ? 3.216 0.559 -1.578 1.00 0.00 82 CYS A N 18
ATOM 10028 C CA . CYS A 1 16 ? 3.879 -0.684 -1.952 1.00 0.00 82 CYS A CA 18
ATOM 10029 C C . CYS A 1 16 ? 2.860 -1.800 -2.169 1.00 0.00 82 CYS A C 18
ATOM 10030 O O . CYS A 1 16 ? 3.104 -2.739 -2.925 1.00 0.00 82 CYS A O 18
ATOM 10037 N N . GLY A 1 17 ? 1.718 -1.689 -1.498 1.00 0.00 83 GLY A N 18
ATOM 10038 C CA . GLY A 1 17 ? 0.679 -2.694 -1.630 1.00 0.00 83 GLY A CA 18
ATOM 10039 C C . GLY A 1 17 ? 0.780 -3.774 -0.571 1.00 0.00 83 GLY A C 18
ATOM 10040 O O . GLY A 1 17 ? 1.336 -4.845 -0.815 1.00 0.00 83 GLY A O 18
ATOM 10044 N N . LYS A 1 18 ? 0.241 -3.494 0.611 1.00 0.00 84 LYS A N 18
ATOM 10045 C CA . LYS A 1 18 ? 0.272 -4.448 1.713 1.00 0.00 84 LYS A CA 18
ATOM 10046 C C . LYS A 1 18 ? -0.901 -4.223 2.661 1.00 0.00 84 LYS A C 18
ATOM 10047 O O . LYS A 1 18 ? -1.037 -3.152 3.252 1.00 0.00 84 LYS A O 18
ATOM 10066 N N . SER A 1 19 ? -1.746 -5.240 2.803 1.00 0.00 85 SER A N 18
ATOM 10067 C CA . SER A 1 19 ? -2.909 -5.152 3.678 1.00 0.00 85 SER A CA 18
ATOM 10068 C C . SER A 1 19 ? -2.532 -5.487 5.118 1.00 0.00 85 SER A C 18
ATOM 10069 O O . SER A 1 19 ? -1.684 -6.344 5.366 1.00 0.00 85 SER A O 18
ATOM 10077 N N . PHE A 1 20 ? -3.168 -4.804 6.064 1.00 0.00 86 PHE A N 18
ATOM 10078 C CA . PHE A 1 20 ? -2.900 -5.027 7.479 1.00 0.00 86 PHE A CA 18
ATOM 10079 C C . PHE A 1 20 ? -4.195 -5.284 8.244 1.00 0.00 86 PHE A C 18
ATOM 10080 O O . PHE A 1 20 ? -5.250 -4.756 7.895 1.00 0.00 86 PHE A O 18
ATOM 10097 N N . ARG A 1 21 ? -4.106 -6.101 9.289 1.00 0.00 87 ARG A N 18
ATOM 10098 C CA . ARG A 1 21 ? -5.269 -6.430 10.103 1.00 0.00 87 ARG A CA 18
ATOM 10099 C C . ARG A 1 21 ? -5.712 -5.228 10.931 1.00 0.00 87 ARG A C 18
ATOM 10100 O O . ARG A 1 21 ? -6.867 -4.808 10.864 1.00 0.00 87 ARG A O 18
ATOM 10121 N N . GLN A 1 22 ? -4.786 -4.679 11.711 1.00 0.00 88 GLN A N 18
ATOM 10122 C CA . GLN A 1 22 ? -5.082 -3.526 12.552 1.00 0.00 88 GLN A CA 18
ATOM 10123 C C . GLN A 1 22 ? -4.769 -2.224 11.822 1.00 0.00 88 GLN A C 18
ATOM 10124 O O . GLN A 1 22 ? -4.070 -2.221 10.808 1.00 0.00 88 GLN A O 18
ATOM 10138 N N . LYS A 1 23 ? -5.291 -1.119 12.343 1.00 0.00 89 LYS A N 18
ATOM 10139 C CA . LYS A 1 23 ? -5.067 0.191 11.741 1.00 0.00 89 LYS A CA 18
ATOM 10140 C C . LYS A 1 23 ? -3.674 0.713 12.078 1.00 0.00 89 LYS A C 18
ATOM 10141 O O . LYS A 1 23 ? -2.986 1.268 11.223 1.00 0.00 89 LYS A O 18
ATOM 10160 N N . GLY A 1 24 ? -3.264 0.529 13.329 1.00 0.00 90 GLY A N 18
ATOM 10161 C CA . GLY A 1 24 ? -1.954 0.986 13.755 1.00 0.00 90 GLY A CA 18
ATOM 10162 C C . GLY A 1 24 ? -0.831 0.344 12.965 1.00 0.00 90 GLY A C 18
ATOM 10163 O O . GLY A 1 24 ? 0.220 0.952 12.762 1.00 0.00 90 GLY A O 18
ATOM 10167 N N . SER A 1 25 ? -1.052 -0.888 12.518 1.00 0.00 91 SER A N 18
ATOM 10168 C CA . SER A 1 25 ? -0.048 -1.615 11.750 1.00 0.00 91 SER A CA 18
ATOM 10169 C C . SER A 1 25 ? 0.375 -0.819 10.519 1.00 0.00 91 SER A C 18
ATOM 10170 O O . SER A 1 25 ? 1.564 -0.601 10.284 1.00 0.00 91 SER A O 18
ATOM 10178 N N . LEU A 1 26 ? -0.607 -0.388 9.736 1.00 0.00 92 LEU A N 18
ATOM 10179 C CA . LEU A 1 26 ? -0.339 0.384 8.527 1.00 0.00 92 LEU A CA 18
ATOM 10180 C C . LEU A 1 26 ? 0.308 1.723 8.869 1.00 0.00 92 LEU A C 18
ATOM 10181 O O . LEU A 1 26 ? 1.205 2.189 8.165 1.00 0.00 92 LEU A O 18
ATOM 10197 N N . THR A 1 27 ? -0.150 2.336 9.956 1.00 0.00 93 THR A N 18
ATOM 10198 C CA . THR A 1 27 ? 0.384 3.620 10.391 1.00 0.00 93 THR A CA 18
ATOM 10199 C C . THR A 1 27 ? 1.892 3.545 10.602 1.00 0.00 93 THR A C 18
ATOM 10200 O O . THR A 1 27 ? 2.639 4.398 10.122 1.00 0.00 93 THR A O 18
ATOM 10211 N N . LEU A 1 28 ? 2.334 2.520 11.322 1.00 0.00 94 LEU A N 18
ATOM 10212 C CA . LEU A 1 28 ? 3.754 2.333 11.595 1.00 0.00 94 LEU A CA 18
ATOM 10213 C C . LEU A 1 28 ? 4.499 1.903 10.336 1.00 0.00 94 LEU A C 18
ATOM 10214 O O . LEU A 1 28 ? 5.677 2.218 10.160 1.00 0.00 94 LEU A O 18
ATOM 10230 N N . HIS A 1 29 ? 3.805 1.183 9.460 1.00 0.00 95 HIS A N 18
ATOM 10231 C CA . HIS A 1 29 ? 4.400 0.713 8.214 1.00 0.00 95 HIS A CA 18
ATOM 10232 C C . HIS A 1 29 ? 4.780 1.886 7.316 1.00 0.00 95 HIS A C 18
ATOM 10233 O O . HIS A 1 29 ? 5.663 1.769 6.467 1.00 0.00 95 HIS A O 18
ATOM 10247 N N . GLU A 1 30 ? 4.106 3.016 7.510 1.00 0.00 96 GLU A N 18
ATOM 10248 C CA . GLU A 1 30 ? 4.373 4.209 6.715 1.00 0.00 96 GLU A CA 18
ATOM 10249 C C . GLU A 1 30 ? 5.743 4.791 7.051 1.00 0.00 96 GLU A C 18
ATOM 10250 O O . GLU A 1 30 ? 6.250 5.661 6.343 1.00 0.00 96 GLU A O 18
ATOM 10262 N N . ARG A 1 31 ? 6.336 4.305 8.137 1.00 0.00 97 ARG A N 18
ATOM 10263 C CA . ARG A 1 31 ? 7.645 4.778 8.568 1.00 0.00 97 ARG A CA 18
ATOM 10264 C C . ARG A 1 31 ? 8.650 4.718 7.421 1.00 0.00 97 ARG A C 18
ATOM 10265 O O . ARG A 1 31 ? 9.240 5.732 7.047 1.00 0.00 97 ARG A O 18
ATOM 10286 N N . ILE A 1 32 ? 8.839 3.524 6.869 1.00 0.00 98 ILE A N 18
ATOM 10287 C CA . ILE A 1 32 ? 9.771 3.333 5.765 1.00 0.00 98 ILE A CA 18
ATOM 10288 C C . ILE A 1 32 ? 9.409 4.221 4.579 1.00 0.00 98 ILE A C 18
ATOM 10289 O O . ILE A 1 32 ? 10.278 4.636 3.812 1.00 0.00 98 ILE A O 18
ATOM 10305 N N . HIS A 1 33 ? 8.119 4.510 4.436 1.00 0.00 99 HIS A N 18
ATOM 10306 C CA . HIS A 1 33 ? 7.641 5.352 3.345 1.00 0.00 99 HIS A CA 18
ATOM 10307 C C . HIS A 1 33 ? 7.806 6.829 3.686 1.00 0.00 99 HIS A C 18
ATOM 10308 O O . HIS A 1 33 ? 6.956 7.423 4.350 1.00 0.00 99 HIS A O 18
ATOM 10322 N N . THR A 1 34 ? 8.906 7.419 3.228 1.00 0.00 100 THR A N 18
ATOM 10323 C CA . THR A 1 34 ? 9.183 8.826 3.486 1.00 0.00 100 THR A CA 18
ATOM 10324 C C . THR A 1 34 ? 9.595 9.549 2.208 1.00 0.00 100 THR A C 18
ATOM 10325 O O . THR A 1 34 ? 10.769 9.861 2.011 1.00 0.00 100 THR A O 18
ATOM 10336 N N . GLY A 1 35 ? 8.622 9.812 1.342 1.00 0.00 101 GLY A N 18
ATOM 10337 C CA . GLY A 1 35 ? 8.904 10.497 0.094 1.00 0.00 101 GLY A CA 18
ATOM 10338 C C . GLY A 1 35 ? 7.975 11.670 -0.147 1.00 0.00 101 GLY A C 18
ATOM 10339 O O . GLY A 1 35 ? 7.576 12.358 0.792 1.00 0.00 101 GLY A O 18
ATOM 10343 N N . SER A 1 36 ? 7.630 11.900 -1.410 1.00 0.00 102 SER A N 18
ATOM 10344 C CA . SER A 1 36 ? 6.746 13.001 -1.773 1.00 0.00 102 SER A CA 18
ATOM 10345 C C . SER A 1 36 ? 5.288 12.552 -1.768 1.00 0.00 102 SER A C 18
ATOM 10346 O O . SER A 1 36 ? 4.982 11.403 -1.452 1.00 0.00 102 SER A O 18
ATOM 10354 N N . GLY A 1 37 ? 4.391 13.468 -2.121 1.00 0.00 103 GLY A N 18
ATOM 10355 C CA . GLY A 1 37 ? 2.976 13.149 -2.150 1.00 0.00 103 GLY A CA 18
ATOM 10356 C C . GLY A 1 37 ? 2.267 13.538 -0.869 1.00 0.00 103 GLY A C 18
ATOM 10357 O O . GLY A 1 37 ? 2.855 14.132 0.036 1.00 0.00 103 GLY A O 18
ATOM 10361 N N . PRO A 1 38 ? 0.971 13.203 -0.779 1.00 0.00 104 PRO A N 18
ATOM 10362 C CA . PRO A 1 38 ? 0.153 13.512 0.397 1.00 0.00 104 PRO A CA 18
ATOM 10363 C C . PRO A 1 38 ? 0.552 12.686 1.615 1.00 0.00 104 PRO A C 18
ATOM 10364 O O . PRO A 1 38 ? 1.487 11.889 1.556 1.00 0.00 104 PRO A O 18
ATOM 10375 N N . SER A 1 39 ? -0.164 12.883 2.718 1.00 0.00 105 SER A N 18
ATOM 10376 C CA . SER A 1 39 ? 0.119 12.158 3.951 1.00 0.00 105 SER A CA 18
ATOM 10377 C C . SER A 1 39 ? 1.569 12.358 4.379 1.00 0.00 105 SER A C 18
ATOM 10378 O O . SER A 1 39 ? 2.285 11.395 4.655 1.00 0.00 105 SER A O 18
ATOM 10386 N N . SER A 1 40 ? 1.997 13.615 4.431 1.00 0.00 106 SER A N 18
ATOM 10387 C CA . SER A 1 40 ? 3.363 13.943 4.821 1.00 0.00 106 SER A CA 18
ATOM 10388 C C . SER A 1 40 ? 3.377 14.794 6.087 1.00 0.00 106 SER A C 18
ATOM 10389 O O . SER A 1 40 ? 3.236 16.015 6.029 1.00 0.00 106 SER A O 18
ATOM 10397 N N . GLY A 1 41 ? 3.549 14.139 7.231 1.00 0.00 107 GLY A N 18
ATOM 10398 C CA . GLY A 1 41 ? 3.578 14.851 8.496 1.00 0.00 107 GLY A CA 18
ATOM 10399 C C . GLY A 1 41 ? 2.260 14.767 9.239 1.00 0.00 107 GLY A C 18
ATOM 10400 O O . GLY A 1 41 ? 2.254 14.885 10.463 1.00 0.00 107 GLY A O 18
ATOM 10405 N N . GLY A 1 1 ? -31.702 5.343 6.401 1.00 0.00 67 GLY A N 19
ATOM 10406 C CA . GLY A 1 1 ? -31.770 4.593 5.160 1.00 0.00 67 GLY A CA 19
ATOM 10407 C C . GLY A 1 1 ? -30.476 4.657 4.373 1.00 0.00 67 GLY A C 19
ATOM 10408 O O . GLY A 1 1 ? -30.281 5.558 3.558 1.00 0.00 67 GLY A O 19
ATOM 10412 N N . SER A 1 2 ? -29.588 3.698 4.618 1.00 0.00 68 SER A N 19
ATOM 10413 C CA . SER A 1 2 ? -28.303 3.652 3.930 1.00 0.00 68 SER A CA 19
ATOM 10414 C C . SER A 1 2 ? -28.455 3.050 2.536 1.00 0.00 68 SER A C 19
ATOM 10415 O O . SER A 1 2 ? -28.577 1.835 2.383 1.00 0.00 68 SER A O 19
ATOM 10423 N N . SER A 1 3 ? -28.446 3.911 1.523 1.00 0.00 69 SER A N 19
ATOM 10424 C CA . SER A 1 3 ? -28.587 3.466 0.141 1.00 0.00 69 SER A CA 19
ATOM 10425 C C . SER A 1 3 ? -27.506 2.450 -0.215 1.00 0.00 69 SER A C 19
ATOM 10426 O O . SER A 1 3 ? -26.316 2.761 -0.199 1.00 0.00 69 SER A O 19
ATOM 10434 N N . GLY A 1 4 ? -27.930 1.231 -0.535 1.00 0.00 70 GLY A N 19
ATOM 10435 C CA . GLY A 1 4 ? -26.988 0.187 -0.891 1.00 0.00 70 GLY A CA 19
ATOM 10436 C C . GLY A 1 4 ? -26.129 -0.244 0.282 1.00 0.00 70 GLY A C 19
ATOM 10437 O O . GLY A 1 4 ? -26.234 0.315 1.374 1.00 0.00 70 GLY A O 19
ATOM 10441 N N . SER A 1 5 ? -25.279 -1.240 0.058 1.00 0.00 71 SER A N 19
ATOM 10442 C CA . SER A 1 5 ? -24.403 -1.749 1.107 1.00 0.00 71 SER A CA 19
ATOM 10443 C C . SER A 1 5 ? -23.015 -1.124 1.005 1.00 0.00 71 SER A C 19
ATOM 10444 O O . SER A 1 5 ? -22.272 -1.386 0.059 1.00 0.00 71 SER A O 19
ATOM 10452 N N . SER A 1 6 ? -22.672 -0.297 1.987 1.00 0.00 72 SER A N 19
ATOM 10453 C CA . SER A 1 6 ? -21.374 0.369 2.008 1.00 0.00 72 SER A CA 19
ATOM 10454 C C . SER A 1 6 ? -20.241 -0.652 2.041 1.00 0.00 72 SER A C 19
ATOM 10455 O O . SER A 1 6 ? -19.435 -0.732 1.115 1.00 0.00 72 SER A O 19
ATOM 10463 N N . GLY A 1 7 ? -20.185 -1.431 3.118 1.00 0.00 73 GLY A N 19
ATOM 10464 C CA . GLY A 1 7 ? -19.147 -2.436 3.253 1.00 0.00 73 GLY A CA 19
ATOM 10465 C C . GLY A 1 7 ? -17.972 -1.948 4.078 1.00 0.00 73 GLY A C 19
ATOM 10466 O O . GLY A 1 7 ? -17.920 -0.781 4.465 1.00 0.00 73 GLY A O 19
ATOM 10470 N N . GLN A 1 8 ? -17.029 -2.845 4.348 1.00 0.00 74 GLN A N 19
ATOM 10471 C CA . GLN A 1 8 ? -15.850 -2.499 5.135 1.00 0.00 74 GLN A CA 19
ATOM 10472 C C . GLN A 1 8 ? -14.600 -2.478 4.261 1.00 0.00 74 GLN A C 19
ATOM 10473 O O . GLN A 1 8 ? -14.537 -3.153 3.234 1.00 0.00 74 GLN A O 19
ATOM 10487 N N . ARG A 1 9 ? -13.607 -1.698 4.677 1.00 0.00 75 ARG A N 19
ATOM 10488 C CA . ARG A 1 9 ? -12.359 -1.588 3.931 1.00 0.00 75 ARG A CA 19
ATOM 10489 C C . ARG A 1 9 ? -11.158 -1.787 4.851 1.00 0.00 75 ARG A C 19
ATOM 10490 O O . ARG A 1 9 ? -11.036 -1.128 5.883 1.00 0.00 75 ARG A O 19
ATOM 10511 N N . VAL A 1 10 ? -10.272 -2.702 4.469 1.00 0.00 76 VAL A N 19
ATOM 10512 C CA . VAL A 1 10 ? -9.080 -2.989 5.257 1.00 0.00 76 VAL A CA 19
ATOM 10513 C C . VAL A 1 10 ? -7.974 -1.981 4.967 1.00 0.00 76 VAL A C 19
ATOM 10514 O O . VAL A 1 10 ? -7.816 -1.525 3.834 1.00 0.00 76 VAL A O 19
ATOM 10527 N N . TYR A 1 11 ? -7.209 -1.637 5.997 1.00 0.00 77 TYR A N 19
ATOM 10528 C CA . TYR A 1 11 ? -6.118 -0.681 5.853 1.00 0.00 77 TYR A CA 19
ATOM 10529 C C . TYR A 1 11 ? -5.006 -1.250 4.977 1.00 0.00 77 TYR A C 19
ATOM 10530 O O . TYR A 1 11 ? -4.088 -1.905 5.469 1.00 0.00 77 TYR A O 19
ATOM 10548 N N . GLU A 1 12 ? -5.098 -0.995 3.676 1.00 0.00 78 GLU A N 19
ATOM 10549 C CA . GLU A 1 12 ? -4.101 -1.482 2.730 1.00 0.00 78 GLU A CA 19
ATOM 10550 C C . GLU A 1 12 ? -3.189 -0.348 2.268 1.00 0.00 78 GLU A C 19
ATOM 10551 O O . GLU A 1 12 ? -3.659 0.702 1.830 1.00 0.00 78 GLU A O 19
ATOM 10563 N N . CYS A 1 13 ? -1.883 -0.569 2.370 1.00 0.00 79 CYS A N 19
ATOM 10564 C CA . CYS A 1 13 ? -0.904 0.433 1.964 1.00 0.00 79 CYS A CA 19
ATOM 10565 C C . CYS A 1 13 ? -1.133 0.863 0.518 1.00 0.00 79 CYS A C 19
ATOM 10566 O O . CYS A 1 13 ? -1.286 0.026 -0.371 1.00 0.00 79 CYS A O 19
ATOM 10573 N N . GLN A 1 14 ? -1.155 2.172 0.293 1.00 0.00 80 GLN A N 19
ATOM 10574 C CA . GLN A 1 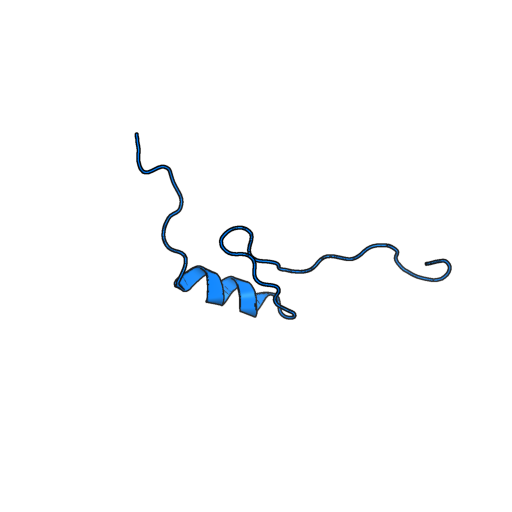14 ? -1.366 2.713 -1.045 1.00 0.00 80 GLN A CA 19
ATOM 10575 C C . GLN A 1 14 ? -0.052 3.200 -1.648 1.00 0.00 80 GLN A C 19
ATOM 10576 O O . GLN A 1 14 ? -0.040 4.106 -2.481 1.00 0.00 80 GLN A O 19
ATOM 10590 N N . GLU A 1 15 ? 1.051 2.593 -1.221 1.00 0.00 81 GLU A N 19
ATOM 10591 C CA . GLU A 1 15 ? 2.369 2.967 -1.719 1.00 0.00 81 GLU A CA 19
ATOM 10592 C C . GLU A 1 15 ? 3.110 1.749 -2.265 1.00 0.00 81 GLU A C 19
ATOM 10593 O O . GLU A 1 15 ? 3.689 1.796 -3.351 1.00 0.00 81 GLU A O 19
ATOM 10605 N N . CYS A 1 16 ? 3.087 0.660 -1.505 1.00 0.00 82 CYS A N 19
ATOM 10606 C CA . CYS A 1 16 ? 3.756 -0.570 -1.910 1.00 0.00 82 CYS A CA 19
ATOM 10607 C C . CYS A 1 16 ? 2.747 -1.696 -2.117 1.00 0.00 82 CYS A C 19
ATOM 10608 O O . CYS A 1 16 ? 2.984 -2.623 -2.889 1.00 0.00 82 CYS A O 19
ATOM 10615 N N . GLY A 1 17 ? 1.618 -1.606 -1.420 1.00 0.00 83 GLY A N 19
ATOM 10616 C CA . GLY A 1 17 ? 0.589 -2.622 -1.541 1.00 0.00 83 GLY A CA 19
ATOM 10617 C C . GLY A 1 17 ? 0.715 -3.704 -0.487 1.00 0.00 83 GLY A C 19
ATOM 10618 O O . GLY A 1 17 ? 1.348 -4.735 -0.717 1.00 0.00 83 GLY A O 19
ATOM 10622 N N . LYS A 1 18 ? 0.114 -3.470 0.674 1.00 0.00 84 LYS A N 19
ATOM 10623 C CA . LYS A 1 18 ? 0.162 -4.432 1.769 1.00 0.00 84 LYS A CA 19
ATOM 10624 C C . LYS A 1 18 ? -1.033 -4.255 2.701 1.00 0.00 84 LYS A C 19
ATOM 10625 O O . LYS A 1 18 ? -1.270 -3.166 3.222 1.00 0.00 84 LYS A O 19
ATOM 10644 N N . SER A 1 19 ? -1.781 -5.335 2.907 1.00 0.00 85 SER A N 19
ATOM 10645 C CA . SER A 1 19 ? -2.953 -5.298 3.774 1.00 0.00 85 SER A CA 19
ATOM 10646 C C . SER A 1 19 ? -2.550 -5.445 5.238 1.00 0.00 85 SER A C 19
ATOM 10647 O O . SER A 1 19 ? -1.598 -6.154 5.564 1.00 0.00 85 SER A O 19
ATOM 10655 N N . PHE A 1 20 ? -3.282 -4.770 6.117 1.00 0.00 86 PHE A N 19
ATOM 10656 C CA . PHE A 1 20 ? -3.002 -4.823 7.547 1.00 0.00 86 PHE A CA 19
ATOM 10657 C C . PHE A 1 20 ? -4.286 -5.024 8.347 1.00 0.00 86 PHE A C 19
ATOM 10658 O O . PHE A 1 20 ? -5.223 -4.232 8.245 1.00 0.00 86 PHE A O 19
ATOM 10675 N N . ARG A 1 21 ? -4.322 -6.089 9.140 1.00 0.00 87 ARG A N 19
ATOM 10676 C CA . ARG A 1 21 ? -5.491 -6.396 9.955 1.00 0.00 87 ARG A CA 19
ATOM 10677 C C . ARG A 1 21 ? -5.819 -5.238 10.893 1.00 0.00 87 ARG A C 19
ATOM 10678 O O . ARG A 1 21 ? -6.984 -4.888 11.079 1.00 0.00 87 ARG A O 19
ATOM 10699 N N . GLN A 1 22 ? -4.783 -4.649 11.482 1.00 0.00 88 GLN A N 19
ATOM 10700 C CA . GLN A 1 22 ? -4.962 -3.531 12.402 1.00 0.00 88 GLN A CA 19
ATOM 10701 C C . GLN A 1 22 ? -4.682 -2.203 11.705 1.00 0.00 88 GLN A C 19
ATOM 10702 O O . GLN A 1 22 ? -4.014 -2.160 10.672 1.00 0.00 88 GLN A O 19
ATOM 10716 N N . LYS A 1 23 ? -5.197 -1.121 12.278 1.00 0.00 89 LYS A N 19
ATOM 10717 C CA . LYS A 1 23 ? -5.002 0.210 11.714 1.00 0.00 89 LYS A CA 19
ATOM 10718 C C . LYS A 1 23 ? -3.593 0.720 11.999 1.00 0.00 89 LYS A C 19
ATOM 10719 O O . LYS A 1 23 ? -2.885 1.155 11.091 1.00 0.00 89 LYS A O 19
ATOM 10738 N N . GLY A 1 24 ? -3.191 0.663 13.265 1.00 0.00 90 GLY A N 19
ATOM 10739 C CA . GLY A 1 24 ? -1.868 1.121 13.645 1.00 0.00 90 GLY A CA 19
ATOM 10740 C C . GLY A 1 24 ? -0.769 0.443 12.851 1.00 0.00 90 GLY A C 19
ATOM 10741 O O . GLY A 1 24 ? 0.262 1.050 12.562 1.00 0.00 90 GLY A O 19
ATOM 10745 N N . SER A 1 25 ? -0.989 -0.819 12.498 1.00 0.00 91 SER A N 19
ATOM 10746 C CA . SER A 1 25 ? -0.006 -1.582 11.736 1.00 0.00 91 SER A CA 19
ATOM 10747 C C . SER A 1 25 ? 0.396 -0.836 10.468 1.00 0.00 91 SER A C 19
ATOM 10748 O O . SER A 1 25 ? 1.577 -0.765 10.123 1.00 0.00 91 SER A O 19
ATOM 10756 N N . LEU A 1 26 ? -0.594 -0.282 9.776 1.00 0.00 92 LEU A N 19
ATOM 10757 C CA . LEU A 1 26 ? -0.345 0.459 8.544 1.00 0.00 92 LEU A CA 19
ATOM 10758 C C . LEU A 1 26 ? 0.347 1.787 8.838 1.00 0.00 92 LEU A C 19
ATOM 10759 O O . LEU A 1 26 ? 1.229 2.218 8.094 1.00 0.00 92 LEU A O 19
ATOM 10775 N N . THR A 1 27 ? -0.057 2.430 9.929 1.00 0.00 93 THR A N 19
ATOM 10776 C CA . THR A 1 27 ? 0.524 3.707 10.323 1.00 0.00 93 THR A CA 19
ATOM 10777 C C . THR A 1 27 ? 2.034 3.593 10.500 1.00 0.00 93 THR A C 19
ATOM 10778 O O . THR A 1 27 ? 2.800 4.327 9.874 1.00 0.00 93 THR A O 19
ATOM 10789 N N . LEU A 1 28 ? 2.457 2.669 11.355 1.00 0.00 94 LEU A N 19
ATOM 10790 C CA . LEU A 1 28 ? 3.877 2.458 11.615 1.00 0.00 94 LEU A CA 19
ATOM 10791 C C . LEU A 1 28 ? 4.592 1.968 10.360 1.00 0.00 94 LEU A C 19
ATOM 10792 O O . LEU A 1 28 ? 5.795 2.176 10.197 1.00 0.00 94 LEU A O 19
ATOM 10808 N N . HIS A 1 29 ? 3.844 1.318 9.474 1.00 0.00 95 HIS A N 19
ATOM 10809 C CA . HIS A 1 29 ? 4.407 0.801 8.231 1.00 0.00 95 HIS A CA 19
ATOM 10810 C C . HIS A 1 29 ? 4.784 1.941 7.290 1.00 0.00 95 HIS A C 19
ATOM 10811 O O . HIS A 1 29 ? 5.648 1.785 6.427 1.00 0.00 95 HIS A O 19
ATOM 10825 N N . GLU A 1 30 ? 4.129 3.085 7.461 1.00 0.00 96 GLU A N 19
ATOM 10826 C CA . GLU A 1 30 ? 4.395 4.249 6.625 1.00 0.00 96 GLU A CA 19
ATOM 10827 C C . GLU A 1 30 ? 5.779 4.823 6.916 1.00 0.00 96 GLU A C 19
ATOM 10828 O O . GLU A 1 30 ? 6.283 5.664 6.171 1.00 0.00 96 GLU A O 19
ATOM 10840 N N . ARG A 1 31 ? 6.387 4.363 8.004 1.00 0.00 97 ARG A N 19
ATOM 10841 C CA . ARG A 1 31 ? 7.712 4.831 8.395 1.00 0.00 97 ARG A CA 19
ATOM 10842 C C . ARG A 1 31 ? 8.692 4.722 7.231 1.00 0.00 97 ARG A C 19
ATOM 10843 O O . ARG A 1 31 ? 9.288 5.715 6.814 1.00 0.00 97 ARG A O 19
ATOM 10864 N N . ILE A 1 32 ? 8.855 3.509 6.713 1.00 0.00 98 ILE A N 19
ATOM 10865 C CA . ILE A 1 32 ? 9.762 3.271 5.597 1.00 0.00 98 ILE A CA 19
ATOM 10866 C C . ILE A 1 32 ? 9.390 4.129 4.393 1.00 0.00 98 ILE A C 19
ATOM 10867 O O . ILE A 1 32 ? 10.246 4.489 3.584 1.00 0.00 98 ILE A O 19
ATOM 10883 N N . HIS A 1 33 ? 8.106 4.454 4.279 1.00 0.00 99 HIS A N 19
ATOM 10884 C CA . HIS A 1 33 ? 7.619 5.272 3.174 1.00 0.00 99 HIS A CA 19
ATOM 10885 C C . HIS A 1 33 ? 7.754 6.757 3.497 1.00 0.00 99 HIS A C 19
ATOM 10886 O O . HIS A 1 33 ? 6.759 7.476 3.596 1.00 0.00 99 HIS A O 19
ATOM 10900 N N . THR A 1 34 ? 8.993 7.212 3.661 1.00 0.00 100 THR A N 19
ATOM 10901 C CA . THR A 1 34 ? 9.258 8.611 3.974 1.00 0.00 100 THR A CA 19
ATOM 10902 C C . THR A 1 34 ? 10.242 9.220 2.982 1.00 0.00 100 THR A C 19
ATOM 10903 O O . THR A 1 34 ? 11.216 8.581 2.587 1.00 0.00 100 THR A O 19
ATOM 10914 N N . GLY A 1 35 ? 9.980 10.461 2.582 1.00 0.00 101 GLY A N 19
ATOM 10915 C CA . GLY A 1 35 ? 10.852 11.135 1.639 1.00 0.00 101 GLY A CA 19
ATOM 10916 C C . GLY A 1 35 ? 10.247 11.225 0.252 1.00 0.00 101 GLY A C 19
ATOM 10917 O O . GLY A 1 35 ? 10.758 10.628 -0.696 1.00 0.00 101 GLY A O 19
ATOM 10921 N N . SER A 1 36 ? 9.155 11.973 0.132 1.00 0.00 102 SER A N 19
ATOM 10922 C CA . SER A 1 36 ? 8.476 12.135 -1.149 1.00 0.00 102 SER A CA 19
ATOM 10923 C C . SER A 1 36 ? 7.717 13.458 -1.198 1.00 0.00 102 SER A C 19
ATOM 10924 O O . SER A 1 36 ? 7.072 13.852 -0.228 1.00 0.00 102 SER A O 19
ATOM 10932 N N . GLY A 1 37 ? 7.801 14.139 -2.337 1.00 0.00 103 GLY A N 19
ATOM 10933 C CA . GLY A 1 37 ? 7.118 15.410 -2.493 1.00 0.00 103 GLY A CA 19
ATOM 10934 C C . GLY A 1 37 ? 7.790 16.528 -1.721 1.00 0.00 103 GLY A C 19
ATOM 10935 O O . GLY A 1 37 ? 8.873 16.360 -1.160 1.00 0.00 103 GLY A O 19
ATOM 10939 N N . PRO A 1 38 ? 7.142 17.701 -1.686 1.00 0.00 104 PRO A N 19
ATOM 10940 C CA . PRO A 1 38 ? 7.666 18.875 -0.981 1.00 0.00 104 PRO A CA 19
ATOM 10941 C C . PRO A 1 38 ? 7.637 18.702 0.534 1.00 0.00 104 PRO A C 19
ATOM 10942 O O . PRO A 1 38 ? 8.537 19.159 1.238 1.00 0.00 104 PRO A O 19
ATOM 10953 N N . SER A 1 39 ? 6.597 18.039 1.029 1.00 0.00 105 SER A N 19
ATOM 10954 C CA . SER A 1 39 ? 6.449 17.809 2.462 1.00 0.00 105 SER A CA 19
ATOM 10955 C C . SER A 1 39 ? 7.281 16.611 2.908 1.00 0.00 105 SER A C 19
ATOM 10956 O O . SER A 1 39 ? 7.262 15.557 2.273 1.00 0.00 105 SER A O 19
ATOM 10964 N N . SER A 1 40 ? 8.012 16.783 4.005 1.00 0.00 106 SER A N 19
ATOM 10965 C CA . SER A 1 40 ? 8.855 15.718 4.536 1.00 0.00 106 SER A CA 19
ATOM 10966 C C . SER A 1 40 ? 8.434 15.347 5.955 1.00 0.00 106 SER A C 19
ATOM 10967 O O . SER A 1 40 ? 8.703 16.080 6.906 1.00 0.00 106 SER A O 19
ATOM 10975 N N . GLY A 1 41 ? 7.770 14.203 6.088 1.00 0.00 107 GLY A N 19
ATOM 10976 C CA . GLY A 1 41 ? 7.321 13.754 7.393 1.00 0.00 107 GLY A CA 19
ATOM 10977 C C . GLY A 1 41 ? 8.259 12.736 8.010 1.00 0.00 107 GLY A C 19
ATOM 10978 O O . GLY A 1 41 ? 7.837 11.609 8.264 1.00 0.00 107 GLY A O 19
ATOM 10983 N N . GLY A 1 1 ? -3.645 -20.082 0.857 1.00 0.00 67 GLY A N 20
ATOM 10984 C CA . GLY A 1 1 ? -4.559 -21.094 0.361 1.00 0.00 67 GLY A CA 20
ATOM 10985 C C . GLY A 1 1 ? -5.735 -20.499 -0.386 1.00 0.00 67 GLY A C 20
ATOM 10986 O O . GLY A 1 1 ? -5.556 -19.792 -1.378 1.00 0.00 67 GLY A O 20
ATOM 10990 N N . SER A 1 2 ? -6.943 -20.785 0.089 1.00 0.00 68 SER A N 20
ATOM 10991 C CA . SER A 1 2 ? -8.154 -20.277 -0.544 1.00 0.00 68 SER A CA 20
ATOM 10992 C C . SER A 1 2 ? -8.596 -18.968 0.102 1.00 0.00 68 SER A C 20
ATOM 10993 O O . SER A 1 2 ? -8.436 -18.772 1.306 1.00 0.00 68 SER A O 20
ATOM 11001 N N . SER A 1 3 ? -9.154 -18.074 -0.709 1.00 0.00 69 SER A N 20
ATOM 11002 C CA . SER A 1 3 ? -9.616 -16.781 -0.219 1.00 0.00 69 SER A CA 20
ATOM 11003 C C . SER A 1 3 ? -10.984 -16.909 0.445 1.00 0.00 69 SER A C 20
ATOM 11004 O O . SER A 1 3 ? -11.827 -17.693 0.010 1.00 0.00 69 SER A O 20
ATOM 11012 N N . GLY A 1 4 ? -11.197 -16.132 1.502 1.00 0.00 70 GLY A N 20
ATOM 11013 C CA . GLY A 1 4 ? -12.463 -16.173 2.210 1.00 0.00 70 GLY A CA 20
ATOM 11014 C C . GLY A 1 4 ? -12.526 -15.169 3.344 1.00 0.00 70 GLY A C 20
ATOM 11015 O O . GLY A 1 4 ? -13.019 -15.478 4.429 1.00 0.00 70 GLY A O 20
ATOM 11019 N N . SER A 1 5 ? -12.024 -13.964 3.094 1.00 0.00 71 SER A N 20
ATOM 11020 C CA . SER A 1 5 ? -12.021 -12.912 4.105 1.00 0.00 71 SER A CA 20
ATOM 11021 C C . SER A 1 5 ? -13.364 -12.190 4.142 1.00 0.00 71 SER A C 20
ATOM 11022 O O . SER A 1 5 ? -14.057 -12.092 3.129 1.00 0.00 71 SER A O 20
ATOM 11030 N N . SER A 1 6 ? -13.725 -11.684 5.317 1.00 0.00 72 SER A N 20
ATOM 11031 C CA . SER A 1 6 ? -14.986 -10.974 5.488 1.00 0.00 72 SER A CA 20
ATOM 11032 C C . SER A 1 6 ? -14.742 -9.513 5.853 1.00 0.00 72 SER A C 20
ATOM 11033 O O . SER A 1 6 ? -14.160 -9.210 6.894 1.00 0.00 72 SER A O 20
ATOM 11041 N N . GLY A 1 7 ? -15.191 -8.609 4.987 1.00 0.00 73 GLY A N 20
ATOM 11042 C CA . GLY A 1 7 ? -15.012 -7.191 5.234 1.00 0.00 73 GLY A CA 20
ATOM 11043 C C . GLY A 1 7 ? -15.259 -6.351 3.997 1.00 0.00 73 GLY A C 20
ATOM 11044 O O . GLY A 1 7 ? -15.510 -6.885 2.917 1.00 0.00 73 GLY A O 20
ATOM 11048 N N . GLN A 1 8 ? -15.191 -5.033 4.155 1.00 0.00 74 GLN A N 20
ATOM 11049 C CA . GLN A 1 8 ? -15.412 -4.118 3.041 1.00 0.00 74 GLN A CA 20
ATOM 11050 C C . GLN A 1 8 ? -14.218 -3.188 2.855 1.00 0.00 74 GLN A C 20
ATOM 11051 O O . GLN A 1 8 ? -13.654 -3.097 1.764 1.00 0.00 74 GLN A O 20
ATOM 11065 N N . ARG A 1 9 ? -13.837 -2.500 3.926 1.00 0.00 75 ARG A N 20
ATOM 11066 C CA . ARG A 1 9 ? -12.710 -1.576 3.879 1.00 0.00 75 ARG A CA 20
ATOM 11067 C C . ARG A 1 9 ? -11.549 -2.091 4.726 1.00 0.00 75 ARG A C 20
ATOM 11068 O O . ARG A 1 9 ? -11.751 -2.621 5.819 1.00 0.00 75 ARG A O 20
ATOM 11089 N N . VAL A 1 10 ? -10.333 -1.933 4.213 1.00 0.00 76 VAL A N 20
ATOM 11090 C CA . VAL A 1 10 ? -9.140 -2.381 4.922 1.00 0.00 76 VAL A CA 20
ATOM 11091 C C . VAL A 1 10 ? -8.024 -1.346 4.827 1.00 0.00 76 VAL A C 20
ATOM 11092 O O . VAL A 1 10 ? -7.921 -0.618 3.840 1.00 0.00 76 VAL A O 20
ATOM 11105 N N . TYR A 1 11 ? -7.191 -1.288 5.860 1.00 0.00 77 TYR A N 20
ATOM 11106 C CA . TYR A 1 11 ? -6.083 -0.341 5.895 1.00 0.00 77 TYR A CA 20
ATOM 11107 C C . TYR A 1 11 ? -4.917 -0.835 5.044 1.00 0.00 77 TYR A C 20
ATOM 11108 O O . TYR A 1 11 ? -3.874 -1.226 5.567 1.00 0.00 77 TYR A O 20
ATOM 11126 N N . GLU A 1 12 ? -5.103 -0.814 3.728 1.00 0.00 78 GLU A N 20
ATOM 11127 C CA . GLU A 1 12 ? -4.067 -1.259 2.803 1.00 0.00 78 GLU A CA 20
ATOM 11128 C C . GLU A 1 12 ? -3.058 -0.145 2.538 1.00 0.00 78 GLU A C 20
ATOM 11129 O O . GLU A 1 12 ? -3.391 1.038 2.606 1.00 0.00 78 GLU A O 20
ATOM 11141 N N . CYS A 1 13 ? -1.823 -0.533 2.237 1.00 0.00 79 CYS A N 20
ATOM 11142 C CA . CYS A 1 13 ? -0.764 0.431 1.963 1.00 0.00 79 CYS A CA 20
ATOM 11143 C C . CYS A 1 13 ? -0.891 0.991 0.549 1.00 0.00 79 CYS A C 20
ATOM 11144 O O . CYS A 1 13 ? -1.099 0.245 -0.407 1.00 0.00 79 CYS A O 20
ATOM 11151 N N . GLN A 1 14 ? -0.765 2.308 0.427 1.00 0.00 80 GLN A N 20
ATOM 11152 C CA . GLN A 1 14 ? -0.866 2.968 -0.869 1.00 0.00 80 GLN A CA 20
ATOM 11153 C C . GLN A 1 14 ? 0.514 3.352 -1.394 1.00 0.00 80 GLN A C 20
ATOM 11154 O O . GLN A 1 14 ? 0.668 4.359 -2.084 1.00 0.00 80 GLN A O 20
ATOM 11168 N N . GLU A 1 15 ? 1.515 2.542 -1.061 1.00 0.00 81 GLU A N 20
ATOM 11169 C CA . GLU A 1 15 ? 2.882 2.799 -1.498 1.00 0.00 81 GLU A CA 20
ATOM 11170 C C . GLU A 1 15 ? 3.515 1.535 -2.073 1.00 0.00 81 GLU A C 20
ATOM 11171 O O . GLU A 1 15 ? 4.109 1.560 -3.152 1.00 0.00 81 GLU A O 20
ATOM 11183 N N . CYS A 1 16 ? 3.385 0.431 -1.345 1.00 0.00 82 CYS A N 20
ATOM 11184 C CA . CYS A 1 16 ? 3.944 -0.843 -1.781 1.00 0.00 82 CYS A CA 20
ATOM 11185 C C . CYS A 1 16 ? 2.837 -1.849 -2.082 1.00 0.00 82 CYS A C 20
ATOM 11186 O O . CYS A 1 16 ? 3.015 -2.761 -2.888 1.00 0.00 82 CYS A O 20
ATOM 11193 N N . GLY A 1 17 ? 1.693 -1.674 -1.428 1.00 0.00 83 GLY A N 20
ATOM 11194 C CA . GLY A 1 17 ? 0.573 -2.573 -1.639 1.00 0.00 83 GLY A CA 20
ATOM 11195 C C . GLY A 1 17 ? 0.567 -3.731 -0.661 1.00 0.00 83 GLY A C 20
ATOM 11196 O O . GLY A 1 17 ? 0.994 -4.837 -0.993 1.00 0.00 83 GLY A O 20
ATOM 11200 N N . LYS A 1 18 ? 0.083 -3.478 0.550 1.00 0.00 84 LYS A N 20
ATOM 11201 C CA . LYS A 1 18 ? 0.023 -4.507 1.581 1.00 0.00 84 LYS A CA 20
ATOM 11202 C C . LYS A 1 18 ? -1.121 -4.238 2.554 1.00 0.00 84 LYS A C 20
ATOM 11203 O O . LYS A 1 18 ? -1.273 -3.123 3.054 1.00 0.00 84 LYS A O 20
ATOM 11222 N N . SER A 1 19 ? -1.921 -5.265 2.818 1.00 0.00 85 SER A N 20
ATOM 11223 C CA . SER A 1 19 ? -3.053 -5.138 3.730 1.00 0.00 85 SER A CA 20
ATOM 11224 C C . SER A 1 19 ? -2.624 -5.408 5.169 1.00 0.00 85 SER A C 20
ATOM 11225 O O . SER A 1 19 ? -1.675 -6.152 5.417 1.00 0.00 85 SER A O 20
ATOM 11233 N N . PHE A 1 20 ? -3.332 -4.799 6.114 1.00 0.00 86 PHE A N 20
ATOM 11234 C CA . PHE A 1 20 ? -3.025 -4.972 7.529 1.00 0.00 86 PHE A CA 20
ATOM 11235 C C . PHE A 1 20 ? -4.299 -5.201 8.338 1.00 0.00 86 PHE A C 20
ATOM 11236 O O . PHE A 1 20 ? -5.309 -4.528 8.129 1.00 0.00 86 PHE A O 20
ATOM 11253 N N . ARG A 1 21 ? -4.243 -6.155 9.261 1.00 0.00 87 ARG A N 20
ATOM 11254 C CA . ARG A 1 21 ? -5.392 -6.475 10.100 1.00 0.00 87 ARG A CA 20
ATOM 11255 C C . ARG A 1 21 ? -5.741 -5.303 11.013 1.00 0.00 87 ARG A C 20
ATOM 11256 O O . ARG A 1 21 ? -6.903 -4.914 11.122 1.00 0.00 87 ARG A O 20
ATOM 11277 N N . GLN A 1 22 ? -4.726 -4.748 11.668 1.00 0.00 88 GLN A N 20
ATOM 11278 C CA . GLN A 1 22 ? -4.927 -3.622 12.573 1.00 0.00 88 GLN A CA 20
ATOM 11279 C C . GLN A 1 22 ? -4.685 -2.298 11.856 1.00 0.00 88 GLN A C 20
ATOM 11280 O O . GLN A 1 22 ? -4.094 -2.262 10.777 1.00 0.00 88 GLN A O 20
ATOM 11294 N N . LYS A 1 23 ? -5.147 -1.210 12.463 1.00 0.00 89 LYS A N 20
ATOM 11295 C CA . LYS A 1 23 ? -4.981 0.118 11.884 1.00 0.00 89 LYS A CA 20
ATOM 11296 C C . LYS A 1 23 ? -3.569 0.643 12.121 1.00 0.00 89 LYS A C 20
ATOM 11297 O O . LYS A 1 23 ? -2.862 0.999 11.179 1.00 0.00 89 LYS A O 20
ATOM 11316 N N . GLY A 1 24 ? -3.162 0.685 13.386 1.00 0.00 90 GLY A N 20
ATOM 11317 C CA . GLY A 1 24 ? -1.835 1.165 13.723 1.00 0.00 90 GLY A CA 20
ATOM 11318 C C . GLY A 1 24 ? -0.745 0.443 12.957 1.00 0.00 90 GLY A C 20
ATOM 11319 O O . GLY A 1 24 ? 0.297 1.023 12.651 1.00 0.00 90 GLY A O 20
ATOM 11323 N N . SER A 1 25 ? -0.983 -0.828 12.648 1.00 0.00 91 SER A N 20
ATOM 11324 C CA . SER A 1 25 ? -0.011 -1.632 11.918 1.00 0.00 91 SER A CA 20
ATOM 11325 C C . SER A 1 25 ? 0.417 -0.932 10.631 1.00 0.00 91 SER A C 20
ATOM 11326 O O . SER A 1 25 ? 1.596 -0.929 10.275 1.00 0.00 91 SER A O 20
ATOM 11334 N N . LEU A 1 26 ? -0.549 -0.339 9.939 1.00 0.00 92 LEU A N 20
ATOM 11335 C CA . LEU A 1 26 ? -0.275 0.365 8.691 1.00 0.00 92 LEU A CA 20
ATOM 11336 C C . LEU A 1 26 ? 0.407 1.703 8.960 1.00 0.00 92 LEU A C 20
ATOM 11337 O O . LEU A 1 26 ? 1.270 2.138 8.197 1.00 0.00 92 LEU A O 20
ATOM 11353 N N . THR A 1 27 ? 0.014 2.353 10.052 1.00 0.00 93 THR A N 20
ATOM 11354 C CA . THR A 1 27 ? 0.588 3.640 10.423 1.00 0.00 93 THR A CA 20
ATOM 11355 C C . THR A 1 27 ? 2.102 3.547 10.565 1.00 0.00 93 THR A C 20
ATOM 11356 O O . THR A 1 27 ? 2.844 4.281 9.911 1.00 0.00 93 THR A O 20
ATOM 11367 N N . LEU A 1 28 ? 2.556 2.641 11.423 1.00 0.00 94 LEU A N 20
ATOM 11368 C CA . LEU A 1 28 ? 3.985 2.451 11.652 1.00 0.00 94 LEU A CA 20
ATOM 11369 C C . LEU A 1 28 ? 4.676 1.947 10.388 1.00 0.00 94 LEU A C 20
ATOM 11370 O O . LEU A 1 28 ? 5.870 2.173 10.189 1.00 0.00 94 LEU A O 20
ATOM 11386 N N . HIS A 1 29 ? 3.917 1.265 9.537 1.00 0.00 95 HIS A N 20
ATOM 11387 C CA . HIS A 1 29 ? 4.455 0.732 8.290 1.00 0.00 95 HIS A CA 20
ATOM 11388 C C . HIS A 1 29 ? 4.800 1.859 7.322 1.00 0.00 95 HIS A C 20
ATOM 11389 O O . HIS A 1 29 ? 5.646 1.696 6.443 1.00 0.00 95 HIS A O 20
ATOM 11403 N N . GLU A 1 30 ? 4.139 3.000 7.489 1.00 0.00 96 GLU A N 20
ATOM 11404 C CA . GLU A 1 30 ? 4.376 4.152 6.627 1.00 0.00 96 GLU A CA 20
ATOM 11405 C C . GLU A 1 30 ? 5.761 4.743 6.877 1.00 0.00 96 GLU A C 20
ATOM 11406 O O . GLU A 1 30 ? 6.240 5.576 6.107 1.00 0.00 96 GLU A O 20
ATOM 11418 N N . ARG A 1 31 ? 6.397 4.306 7.958 1.00 0.00 97 ARG A N 20
ATOM 11419 C CA . ARG A 1 31 ? 7.726 4.792 8.312 1.00 0.00 97 ARG A CA 20
ATOM 11420 C C . ARG A 1 31 ? 8.681 4.673 7.128 1.00 0.00 97 ARG A C 20
ATOM 11421 O O . ARG A 1 31 ? 9.257 5.665 6.680 1.00 0.00 97 ARG A O 20
ATOM 11442 N N . ILE A 1 32 ? 8.843 3.454 6.626 1.00 0.00 98 ILE A N 20
ATOM 11443 C CA . ILE A 1 32 ? 9.727 3.205 5.494 1.00 0.00 98 ILE A CA 20
ATOM 11444 C C . ILE A 1 32 ? 9.320 4.040 4.285 1.00 0.00 98 ILE A C 20
ATOM 11445 O O . ILE A 1 32 ? 10.155 4.397 3.453 1.00 0.00 98 ILE A O 20
ATOM 11461 N N . HIS A 1 33 ? 8.030 4.349 4.193 1.00 0.00 99 HIS A N 20
ATOM 11462 C CA . HIS A 1 33 ? 7.512 5.144 3.086 1.00 0.00 99 HIS A CA 20
ATOM 11463 C C . HIS A 1 33 ? 7.542 6.632 3.424 1.00 0.00 99 HIS A C 20
ATOM 11464 O O . HIS A 1 33 ? 6.564 7.186 3.927 1.00 0.00 99 HIS A O 20
ATOM 11478 N N . THR A 1 34 ? 8.673 7.274 3.145 1.00 0.00 100 THR A N 20
ATOM 11479 C CA . THR A 1 34 ? 8.832 8.696 3.422 1.00 0.00 100 THR A CA 20
ATOM 11480 C C . THR A 1 34 ? 7.893 9.532 2.559 1.00 0.00 100 THR A C 20
ATOM 11481 O O . THR A 1 34 ? 7.501 10.634 2.940 1.00 0.00 100 THR A O 20
ATOM 11492 N N . GLY A 1 35 ? 7.535 9.000 1.395 1.00 0.00 101 GLY A N 20
ATOM 11493 C CA . GLY A 1 35 ? 6.644 9.711 0.497 1.00 0.00 101 GLY A CA 20
ATOM 11494 C C . GLY A 1 35 ? 7.348 10.198 -0.754 1.00 0.00 101 GLY A C 20
ATOM 11495 O O . GLY A 1 35 ? 7.381 11.398 -1.029 1.00 0.00 101 GLY A O 20
ATOM 11499 N N . SER A 1 36 ? 7.916 9.266 -1.513 1.00 0.00 102 SER A N 20
ATOM 11500 C CA . SER A 1 36 ? 8.628 9.608 -2.738 1.00 0.00 102 SER A CA 20
ATOM 11501 C C . SER A 1 36 ? 7.658 9.763 -3.906 1.00 0.00 102 SER A C 20
ATOM 11502 O O . SER A 1 36 ? 6.798 8.913 -4.130 1.00 0.00 102 SER A O 20
ATOM 11510 N N . GLY A 1 37 ? 7.805 10.857 -4.647 1.00 0.00 103 GLY A N 20
ATOM 11511 C CA . GLY A 1 37 ? 6.935 11.105 -5.782 1.00 0.00 103 GLY A CA 20
ATOM 11512 C C . GLY A 1 37 ? 5.503 11.376 -5.368 1.00 0.00 103 GLY A C 20
ATOM 11513 O O . GLY A 1 37 ? 4.604 10.567 -5.598 1.00 0.00 103 GLY A O 20
ATOM 11517 N N . PRO A 1 38 ? 5.275 12.539 -4.738 1.00 0.00 104 PRO A N 20
ATOM 11518 C CA . PRO A 1 38 ? 3.943 12.940 -4.276 1.00 0.00 104 PRO A CA 20
ATOM 11519 C C . PRO A 1 38 ? 3.003 13.269 -5.431 1.00 0.00 104 PRO A C 20
ATOM 11520 O O . PRO A 1 38 ? 1.785 13.137 -5.309 1.00 0.00 104 PRO A O 20
ATOM 11531 N N . SER A 1 39 ? 3.576 13.696 -6.551 1.00 0.00 105 SER A N 20
ATOM 11532 C CA . SER A 1 39 ? 2.789 14.046 -7.728 1.00 0.00 105 SER A CA 20
ATOM 11533 C C . SER A 1 39 ? 1.808 15.171 -7.410 1.00 0.00 105 SER A C 20
ATOM 11534 O O . SER A 1 39 ? 0.659 15.151 -7.851 1.00 0.00 105 SER A O 20
ATOM 11542 N N . SER A 1 40 ? 2.272 16.151 -6.641 1.00 0.00 106 SER A N 20
ATOM 11543 C CA . SER A 1 40 ? 1.436 17.284 -6.260 1.00 0.00 106 SER A CA 20
ATOM 11544 C C . SER A 1 40 ? 1.098 18.143 -7.474 1.00 0.00 106 SER A C 20
ATOM 11545 O O . SER A 1 40 ? 0.050 18.786 -7.522 1.00 0.00 106 SER A O 20
ATOM 11553 N N . GLY A 1 41 ? 1.996 18.149 -8.455 1.00 0.00 107 GLY A N 20
ATOM 11554 C CA . GLY A 1 41 ? 1.777 18.932 -9.657 1.00 0.00 107 GLY A CA 20
ATOM 11555 C C . GLY A 1 41 ? 2.595 20.208 -9.675 1.00 0.00 107 GLY A C 20
ATOM 11556 O O . GLY A 1 41 ? 2.014 21.292 -9.697 1.00 0.00 107 GLY A O 20
#

Nearest PDB structures (foldseek):
  2ept-assembly1_A  TM=6.444E-01  e=8.897E-06  Homo sapiens
  2emi-assembly1_A  TM=6.298E-01  e=1.225E-03  Homo sapiens
  2el5-assembly1_A  TM=6.227E-01  e=4.121E-03  Homo sapiens
  2em6-assembly1_A  TM=6.332E-01  e=5.105E-03  Homo sapiens
  2epw-assembly1_A  TM=1.711E-01  e=1.387E-02  Homo sapiens

Foldseek 3Di:
DDDDDDDDDFCFDPPPTGTDPDNVVNVVVCVVVPDPCVVPD